Protein AF-0000000067996185 (afdb_homodimer)

Solvent-accessible surface area (backbone atoms only — not comparable to full-atom values): 59953 Å² total; per-residue (Å²): 121,75,63,58,58,51,47,51,53,22,50,48,31,41,49,50,44,52,46,52,51,47,51,45,51,48,52,43,55,56,36,38,77,74,72,38,64,97,58,60,41,64,19,47,69,33,58,14,10,26,36,36,33,28,35,61,53,73,50,69,86,60,74,62,74,76,47,67,65,57,51,52,51,39,38,54,33,48,44,50,51,42,48,71,69,64,46,68,80,57,44,59,45,76,40,93,77,58,30,39,36,40,37,34,64,47,80,76,49,72,65,57,50,48,60,66,37,45,24,48,36,32,37,30,24,24,20,50,42,69,46,67,13,63,47,52,51,80,90,69,46,75,52,82,88,70,42,54,68,53,89,52,80,57,85,54,45,54,36,69,35,61,41,35,52,68,57,48,52,50,48,36,59,42,55,10,72,51,38,85,75,55,82,48,74,78,72,60,60,84,37,59,42,69,37,26,22,69,83,22,65,30,24,34,35,29,24,23,60,74,40,54,33,77,40,39,61,39,38,40,58,46,68,33,51,40,101,84,65,44,70,69,78,34,25,14,29,38,38,33,41,33,74,70,44,14,54,51,42,26,52,50,28,45,52,18,33,54,45,25,73,75,38,74,81,45,50,43,16,18,50,28,37,25,48,62,53,22,31,69,38,60,52,68,46,85,58,66,46,73,81,24,63,53,68,51,66,55,98,37,48,66,68,54,21,44,51,50,14,51,40,42,36,60,40,38,37,93,52,38,38,41,81,33,27,40,34,36,32,31,40,65,52,9,45,52,48,50,53,34,45,51,49,26,39,50,51,34,51,49,51,52,44,51,50,31,34,74,71,31,34,54,51,22,52,55,50,49,52,48,52,51,50,36,48,49,50,47,50,44,51,48,27,41,38,17,71,74,69,65,40,51,50,31,61,40,18,51,49,21,51,39,47,39,52,24,58,49,48,32,54,48,46,51,37,49,50,37,24,50,50,34,26,35,73,34,42,53,51,58,58,10,49,56,56,20,44,68,55,31,50,56,43,46,51,54,37,48,49,40,39,37,47,28,19,54,34,39,35,72,38,39,65,72,58,52,20,41,19,18,49,35,40,32,50,44,49,53,36,39,54,51,38,44,66,24,39,52,51,22,49,49,56,52,46,30,68,33,68,59,42,46,69,22,32,88,61,35,58,60,20,36,76,83,58,66,28,63,73,63,82,54,82,86,86,54,69,74,62,84,70,80,54,82,80,78,62,50,74,64,53,52,49,50,47,49,48,52,46,49,57,55,51,64,70,68,56,75,74,73,74,83,76,73,88,78,88,92,84,91,87,87,89,79,84,88,76,83,82,134,122,72,64,58,58,50,48,50,54,24,51,48,30,40,48,48,45,53,45,53,52,47,52,45,50,47,52,44,55,58,36,38,78,73,72,39,63,99,58,60,42,63,19,48,69,32,57,14,10,24,38,36,34,29,34,60,52,73,51,70,85,61,74,62,75,76,47,68,63,58,50,52,49,40,42,54,38,49,44,52,51,42,48,71,70,64,47,69,82,58,45,60,44,75,42,94,77,58,30,39,35,38,37,35,64,47,83,74,49,73,66,58,49,46,60,66,37,46,25,50,37,33,36,30,24,26,20,50,41,69,47,67,13,64,46,51,50,79,89,70,46,75,52,82,90,69,43,55,69,52,86,53,80,59,83,56,44,54,34,69,35,60,40,35,52,68,57,48,52,50,49,37,59,41,54,11,72,52,38,86,74,55,82,47,76,81,70,60,58,85,37,58,44,69,38,26,21,70,84,21,64,30,26,33,35,28,25,22,59,76,40,54,34,76,41,39,61,39,36,40,57,46,67,33,51,40,99,85,65,42,70,69,80,33,26,13,29,36,38,34,41,31,74,71,44,16,54,51,43,26,53,50,29,46,51,19,32,53,45,25,72,76,36,73,81,44,51,42,15,17,48,28,38,25,48,64,55,22,30,69,40,61,51,68,49,85,58,67,45,74,81,23,64,54,67,49,66,54,98,37,48,66,67,52,21,46,52,51,13,50,40,40,36,61,41,37,36,93,53,39,39,41,81,33,28,40,35,36,33,32,42,65,52,9,46,52,49,50,52,35,44,51,49,26,38,50,50,35,50,50,52,52,43,52,50,31,34,73,73,30,33,54,50,22,50,54,50,49,52,49,51,52,51,35,48,50,51,46,50,44,50,49,28,44,38,17,71,74,69,64,40,50,50,31,62,40,19,53,50,21,52,40,48,38,53,22,58,50,49,32,56,48,46,49,39,48,51,36,25,50,51,34,26,36,75,35,43,53,51,57,58,10,49,57,56,19,43,67,55,31,50,55,44,47,52,54,39,49,49,40,40,37,48,28,20,53,35,39,36,71,38,39,64,71,58,52,21,40,19,18,48,33,41,32,50,43,49,53,38,40,54,51,38,45,67,24,39,52,51,23,50,50,57,51,45,30,66,34,67,59,44,46,68,22,32,88,62,36,58,61,19,37,75,84,57,66,26,62,73,67,81,55,82,87,87,54,69,77,62,86,70,78,53,82,81,79,60,49,74,63,52,50,45,48,48,46,48,51,44,48,56,52,49,63,66,64,60,69,74,74,74,85,77,85,79,84,79,90,90,84,99,82,96,95,90,83,78,92,81,139

Sequence (1160 aa):
MAQPARAAKARGALASMVLVLLVLAGGIFGTTFSGGTWLPKLALDLSGGTQLILAPQVNDAEGGAISTEQLDQAVEIIRQRVDGSGVAEAEVTTQSGQNVVVSVPGTLSAETRNLIQTSAQMNFRAVITADAPQAVTDDAAAAEEDLPQPTAEPTNGSDQNWLTPELWRQYEALDCTNPANVDTSSQNPDQAIVACATDGTEKFVLGPIEINGTDIDTASYSQAASSTGMPTGQWGVNIVFNQAATETFKDVTTRLNQIRGTNPSDPRARFAIMLDGQVLSSPVTQAVITNGQPQITGNFTEEQASNLAEQLKYGALPISFTIQSEQQISATLGADQLKMGLIAGLIGLLLVFIYSLFQYRLVGLVNIISILVAGLLSYGIIVLLGHLMNYRLSLAGVAGLIVSIGLMADSFIVYFERIRDEIRAGRTIPAAIDHGWLRAKRTILASKAVNLLAAVVLYFASVGNVRGFAFTLGLTAISDLIITFLFIHPLMVLLGQKPYFYNGGRFSGMDPVSLGATPLYRGAGRVRKPEDTETGLSLAERKRRERLASESQQNEGTTTPPTASAAVGSAHAQEANHGEMAQPARAAKARGALASMVLVLLVLAGGIFGTTFSGGTWLPKLALDLSGGTQLILAPQVNDAEGGAISTEQLDQAVEIIRQRVDGSGVAEAEVTTQSGQNVVVSVPGTLSAETRNLIQTSAQMNFRAVITADAPQAVTDDAAAAEEDLPQPTAEPTNGSDQNWLTPELWRQYEALDCTNPANVDTSSQNPDQAIVACATDGTEKFVLGPIEINGTDIDTASYSQAASSTGMPTGQWGVNIVFNQAATETFKDVTTRLNQIRGTNPSDPRARFAIMLDGQVLSSPVTQAVITNGQPQITGNFTEEQASNLAEQLKYGALPISFTIQSEQQISATLGADQLKMGLIAGLIGLLLVFIYSLFQYRLVGLVNIISILVAGLLSYGIIVLLGHLMNYRLSLAGVAGLIVSIGLMADSFIVYFERIRDEIRAGRTIPAAIDHGWLRAKRTILASKAVNLLAAVVLYFASVGNVRGFAFTLGLTAISDLIITFLFIHPLMVLLGQKPYFYNGGRFSGMDPVSLGATPLYRGAGRVRKPEDTETGLSLAERKRRERLASESQQNEGTTTPPTASAAVGSAHAQEANHGE

Foldseek 3Di:
DVLVVLLVVLVVLQVVLVVLLVVLVVLQVVLVVVVADLAFFADCLQQFWKKFKWFFDPLVVVVDDCDLVLVVLLQQLLVLLCVVVVQPPWDWDDWLSGIIMITTHDDDDPLNVCLSQFLQWKFKWFFQDKDFQAAADPVRDDDPVRADAQPDDADDFNGNSLRDSVQVNVQNGGHLCPQVPDDQSDDDQQHWHWAAAPVSGMITITGHTQDTLQQWQAKDKDFDAPPVRHRPVFIKMKTAGHPVVLVSQLVQLVVLCVVCVVPVPRSRQWMFMDTSRHTHDTDGRDDRRNRRIDIGTDRDDPVRNHSSRSSSGSTRRPTRIDGPDMDGHGNVSSNVLVVVLVVLLVVLLVVQLVVLCVQQNPLSVLLSVLLVSLLSSLSSVSSSCCSVVVDHQYSLLSVLSSVLSVVLSVLVVLLVVQLLVLLQQADFNLVSLVVSCVVSLVVLVVVLVVQLVVLVVQLSVDDDSSNSSSVNNNSSSVSSNSSSVSPSSSVSSNVCPDPCVRCQHPRRSNRSVVSNRDHQDPDDPDGDDPPVPPPPPDPVVVVVVVVVVVVVVVVVPDPDDPDDPDDDDDDDDDDDDDDD/DVLVVLLVVLVVLQVVLVVLLVVLVVLQVVLVVVVADLAFFADCLQQFWKKFKWFFDPLVVVVDDPDLVLVVLLQQLLVLLCVVVVQPPWDWDDWLSGIIMITTHDDDDPLNVCLSQFLQWKFKWFFQDKDFQAAADPVRQDDPVRADAQPDDDDDFNGNSLRDSVQSNVQNGGHLCPQVPDDQSDDDQQHWHWAAAPVSGMITITGHTQDTLQQWQAKDKDFDADPVRHRPVFIKMKTAGHPVVLVSQLVQLVVLCVVCVVPVVRSSQWMFMDTSRHTHDTDGRPDRRNRRIDIGTDRDDPVRNHSSRSSSGSTRRPTRIDGPDMDGHGNVSSNVLVVVLVVLLVVLLVVQLVVLCVQQNPLSVLLSVLLVSLLSSLSSVSSSCCSVVVDHQYSLLSVLSSVLSVVLSVLVVLLVVQLLVLLQQADFNLVSLVVSCVVSVVVLVVVLVVQLVVLVVQLSVDDDSSNSSSVNNNSSSVSSNSSSVSPSSSVSSNVCPDPCVRCQHPRRSNRSVVSNRDHQDPPDPDGPDPPVDPPPPDPVVVVVVVCVVVVVVVVVPPPDDPDDPDDDDDDDDDDDDDDD

Structure (mmCIF, N/CA/C/O backbone):
data_AF-0000000067996185-model_v1
#
loop_
_entity.id
_entity.type
_entity.pdbx_description
1 polymer 'Protein translocase subunit SecD'
#
loop_
_atom_site.group_PDB
_atom_site.id
_atom_site.type_symbol
_atom_site.label_atom_id
_atom_site.label_alt_id
_atom_site.label_comp_id
_atom_site.label_asym_id
_atom_site.label_entity_id
_atom_site.label_seq_id
_atom_site.pdbx_PDB_ins_code
_atom_site.Cartn_x
_atom_site.Cartn_y
_atom_site.Cartn_z
_atom_site.occupancy
_atom_site.B_iso_or_equiv
_atom_site.auth_seq_id
_atom_site.auth_comp_id
_atom_site.auth_asym_id
_atom_site.auth_atom_id
_atom_site.pdbx_PDB_model_num
ATOM 1 N N . MET A 1 1 ? 19 -54.812 -3.662 1 36.72 1 MET A N 1
ATOM 2 C CA . MET A 1 1 ? 20.141 -54.125 -3.068 1 36.72 1 MET A CA 1
ATOM 3 C C . MET A 1 1 ? 20.078 -52.625 -3.334 1 36.72 1 MET A C 1
ATOM 5 O O . MET A 1 1 ? 20.859 -51.875 -2.766 1 36.72 1 MET A O 1
ATOM 9 N N . ALA A 1 2 ? 19.516 -52.312 -4.535 1 53.19 2 ALA A N 1
ATOM 10 C CA . ALA A 1 2 ? 19.438 -50.969 -5.09 1 53.19 2 ALA A CA 1
ATOM 11 C C . ALA A 1 2 ? 18.469 -50.094 -4.289 1 53.19 2 ALA A C 1
ATOM 13 O O . ALA A 1 2 ? 18.625 -48.875 -4.215 1 53.19 2 ALA A O 1
ATOM 14 N N . GLN A 1 3 ? 17.625 -50.781 -3.465 1 62.69 3 GLN A N 1
ATOM 15 C CA . GLN A 1 3 ? 16.547 -50.156 -2.705 1 62.69 3 GLN A CA 1
ATOM 16 C C . GLN A 1 3 ? 17.109 -49.469 -1.455 1 62.69 3 GLN A C 1
ATOM 18 O O . GLN A 1 3 ? 16.703 -48.344 -1.126 1 62.69 3 GLN A O 1
ATOM 23 N N . PRO A 1 4 ? 18.156 -50.156 -0.879 1 64.31 4 PRO A N 1
ATOM 24 C CA . PRO A 1 4 ? 18.609 -49.531 0.366 1 64.31 4 PRO A CA 1
ATOM 25 C C . PRO A 1 4 ? 19.406 -48.25 0.129 1 64.31 4 PRO A C 1
ATOM 27 O O . PRO A 1 4 ? 19.344 -47.312 0.952 1 64.31 4 PRO A O 1
ATOM 30 N N . ALA A 1 5 ? 20.125 -48.188 -0.915 1 71.94 5 ALA A N 1
ATOM 31 C CA . ALA A 1 5 ? 20.922 -47 -1.199 1 71.94 5 ALA A CA 1
ATOM 32 C C . ALA A 1 5 ? 20.016 -45.781 -1.45 1 71.94 5 ALA A C 1
ATOM 34 O O . ALA A 1 5 ? 20.344 -44.656 -1.051 1 71.94 5 ALA A O 1
ATOM 35 N N . ARG A 1 6 ? 18.938 -46.031 -1.968 1 80.75 6 ARG A N 1
ATOM 36 C CA . ARG A 1 6 ? 18 -44.938 -2.238 1 80.75 6 ARG A CA 1
ATOM 37 C C . ARG A 1 6 ? 17.375 -44.406 -0.945 1 80.75 6 ARG A C 1
ATOM 39 O O . ARG A 1 6 ? 17.203 -43.219 -0.781 1 80.75 6 ARG A O 1
ATOM 46 N N . ALA A 1 7 ? 17.109 -45.281 -0.108 1 84.81 7 ALA A N 1
ATOM 47 C CA . ALA A 1 7 ? 16.531 -44.875 1.179 1 84.81 7 ALA A CA 1
ATOM 48 C C . ALA A 1 7 ? 17.547 -44.094 2.002 1 84.81 7 ALA A C 1
ATOM 50 O O . ALA A 1 7 ? 17.172 -43.125 2.707 1 84.81 7 ALA A O 1
ATOM 51 N N . ALA A 1 8 ? 18.75 -44.469 1.818 1 85.19 8 ALA A N 1
ATOM 52 C CA . ALA A 1 8 ? 19.797 -43.781 2.551 1 85.19 8 ALA A CA 1
ATOM 53 C C . ALA A 1 8 ? 19.969 -42.344 2.025 1 85.19 8 ALA A C 1
ATOM 55 O O . ALA A 1 8 ? 20.188 -41.406 2.803 1 85.19 8 ALA A O 1
ATOM 56 N N . LYS A 1 9 ? 19.969 -42.125 0.735 1 87 9 LYS A N 1
ATOM 57 C CA . LYS A 1 9 ? 20.062 -40.812 0.146 1 87 9 LYS A CA 1
ATOM 58 C C . LYS A 1 9 ? 18.859 -39.938 0.533 1 87 9 LYS A C 1
ATOM 60 O O . LYS A 1 9 ? 19.016 -38.75 0.764 1 87 9 LYS A O 1
ATOM 65 N N . ALA A 1 10 ? 17.688 -40.562 0.567 1 90.19 10 ALA A N 1
ATOM 66 C CA . ALA A 1 10 ? 16.484 -39.844 0.968 1 90.19 10 ALA A CA 1
ATOM 67 C C . ALA A 1 10 ? 16.562 -39.438 2.432 1 90.19 10 ALA A C 1
ATOM 69 O O . ALA A 1 10 ? 16.156 -38.312 2.779 1 90.19 10 ALA A O 1
ATOM 70 N N . ARG A 1 11 ? 17.094 -40.312 3.283 1 89.62 11 ARG A N 1
ATOM 71 C CA . ARG A 1 11 ? 17.266 -39.969 4.695 1 89.62 11 ARG A CA 1
ATOM 72 C C . ARG A 1 11 ? 18.297 -38.875 4.875 1 89.62 11 ARG A C 1
ATOM 74 O O . ARG A 1 11 ? 18.156 -38.031 5.758 1 89.62 11 ARG A O 1
ATOM 81 N N . GLY A 1 12 ? 19.312 -38.938 4.027 1 89.88 12 GLY A N 1
ATOM 82 C CA . GLY A 1 12 ? 20.312 -37.875 4.059 1 89.88 12 GLY A CA 1
ATOM 83 C C . GLY A 1 12 ? 19.75 -36.531 3.678 1 89.88 12 GLY A C 1
ATOM 84 O O . GLY A 1 12 ? 20.094 -35.531 4.281 1 89.88 12 GLY A O 1
ATOM 85 N N . ALA A 1 13 ? 18.891 -36.5 2.609 1 91 13 ALA A N 1
ATOM 86 C CA . ALA A 1 13 ? 18.25 -35.281 2.186 1 91 13 ALA A CA 1
ATOM 87 C C . ALA A 1 13 ? 17.344 -34.719 3.281 1 91 13 ALA A C 1
ATOM 89 O O . ALA A 1 13 ? 17.312 -33.5 3.521 1 91 13 ALA A O 1
ATOM 90 N N . LEU A 1 14 ? 16.578 -35.562 3.943 1 92 14 LEU A N 1
ATOM 91 C CA . LEU A 1 14 ? 15.703 -35.125 5.027 1 92 14 LEU A CA 1
ATOM 92 C C . LEU A 1 14 ? 16.516 -34.625 6.211 1 92 14 LEU A C 1
ATOM 94 O O . LEU A 1 14 ? 16.109 -33.656 6.871 1 92 14 LEU A O 1
ATOM 98 N N . ALA A 1 15 ? 17.656 -35.312 6.41 1 91.56 15 ALA A N 1
ATOM 99 C CA . ALA A 1 15 ? 18.547 -34.844 7.465 1 91.56 15 ALA A CA 1
ATOM 100 C C . ALA A 1 15 ? 19.109 -33.469 7.129 1 91.56 15 ALA A C 1
ATOM 102 O O . ALA A 1 15 ? 19.297 -32.625 8.016 1 91.56 15 ALA A O 1
ATOM 103 N N . SER A 1 16 ? 19.453 -33.312 5.828 1 91.94 16 SER A N 1
ATOM 104 C CA . SER A 1 16 ? 19.922 -32 5.406 1 91.94 16 SER A CA 1
ATOM 105 C C . SER A 1 16 ? 18.859 -30.922 5.613 1 91.94 16 SER A C 1
ATOM 107 O O . SER A 1 16 ? 19.172 -29.781 5.957 1 91.94 16 SER A O 1
ATOM 109 N N . MET A 1 17 ? 17.578 -31.25 5.312 1 91.56 17 MET A N 1
ATOM 110 C CA . MET A 1 17 ? 16.484 -30.312 5.539 1 91.56 17 MET A CA 1
ATOM 111 C C . MET A 1 17 ? 16.375 -29.938 7.016 1 91.56 17 MET A C 1
ATOM 113 O O . MET A 1 17 ? 16.203 -28.766 7.355 1 91.56 17 MET A O 1
ATOM 117 N N . VAL A 1 18 ? 16.469 -30.938 7.902 1 91.19 18 VAL A N 1
ATOM 118 C CA . VAL A 1 18 ? 16.422 -30.703 9.344 1 91.19 18 VAL A CA 1
ATOM 119 C C . VAL A 1 18 ? 17.609 -29.859 9.766 1 91.19 18 VAL A C 1
ATOM 121 O O . VAL A 1 18 ? 17.484 -28.969 10.625 1 91.19 18 VAL A O 1
ATOM 124 N N . LEU A 1 19 ? 18.781 -30.125 9.086 1 90.25 19 LEU A N 1
ATOM 125 C CA . LEU A 1 19 ? 19.969 -29.328 9.383 1 90.25 19 LEU A CA 1
ATOM 126 C C . LEU A 1 19 ? 19.766 -27.875 8.977 1 90.25 19 LEU A C 1
ATOM 128 O O . LEU A 1 19 ? 20.172 -26.953 9.703 1 90.25 19 LEU A O 1
ATOM 132 N N . VAL A 1 20 ? 19.156 -27.656 7.762 1 91.19 20 VAL A N 1
ATOM 133 C CA . VAL A 1 20 ? 18.891 -26.297 7.301 1 91.19 20 VAL A CA 1
ATOM 134 C C . VAL A 1 20 ? 17.969 -25.594 8.289 1 91.19 20 VAL A C 1
ATOM 136 O O . VAL A 1 20 ? 18.188 -24.422 8.625 1 91.19 20 VAL A O 1
ATOM 139 N N . LEU A 1 21 ? 16.953 -26.281 8.82 1 91.44 21 LEU A N 1
ATOM 140 C CA . LEU A 1 21 ? 16.031 -25.688 9.781 1 91.44 21 LEU A CA 1
ATOM 141 C C . LEU A 1 21 ? 16.719 -25.406 11.109 1 91.44 21 LEU A C 1
ATOM 143 O O . LEU A 1 21 ? 16.438 -24.406 11.758 1 91.44 21 LEU A O 1
ATOM 147 N N . LEU A 1 22 ? 17.656 -26.328 11.484 1 89.19 22 LEU A N 1
ATOM 148 C CA . LEU A 1 22 ? 18.375 -26.141 12.734 1 89.19 22 LEU A CA 1
ATOM 149 C C . LEU A 1 22 ? 19.344 -24.969 12.625 1 89.19 22 LEU A C 1
ATOM 151 O O . LEU A 1 22 ? 19.531 -24.219 13.586 1 89.19 22 LEU A O 1
ATOM 155 N N . VAL A 1 23 ? 19.984 -24.859 11.461 1 89.56 23 VAL A N 1
ATOM 156 C CA . VAL A 1 23 ? 20.891 -23.734 11.242 1 89.56 23 VAL A CA 1
ATOM 157 C C . VAL A 1 23 ? 20.094 -22.422 11.305 1 89.56 23 VAL A C 1
ATOM 159 O O . VAL A 1 23 ? 20.578 -21.422 11.859 1 89.56 23 VAL A O 1
ATOM 162 N N . LEU A 1 24 ? 18.938 -22.469 10.711 1 89.81 24 LEU A N 1
ATOM 163 C CA . LEU A 1 24 ? 18.109 -21.281 10.758 1 89.81 24 LEU A CA 1
ATOM 164 C C . LEU A 1 24 ? 17.656 -20.969 12.18 1 89.81 24 LEU A C 1
ATOM 166 O O . LEU A 1 24 ? 17.688 -19.812 12.617 1 89.81 24 LEU A O 1
ATOM 170 N N . ALA A 1 25 ? 17.234 -22 12.93 1 88.5 25 ALA A N 1
ATOM 171 C CA . ALA A 1 25 ? 16.828 -21.828 14.32 1 88.5 25 ALA A CA 1
ATOM 172 C C . ALA A 1 25 ? 18 -21.359 15.18 1 88.5 25 ALA A C 1
ATOM 174 O O . ALA A 1 25 ? 17.828 -20.531 16.062 1 88.5 25 ALA A O 1
ATOM 175 N N . GLY A 1 26 ? 19.125 -21.938 14.914 1 87.88 26 GLY A N 1
ATOM 176 C CA . GLY A 1 26 ? 20.328 -21.5 15.602 1 87.88 26 GLY A CA 1
ATOM 177 C C . GLY A 1 26 ? 20.688 -20.062 15.297 1 87.88 26 GLY A C 1
ATOM 178 O O . GLY A 1 26 ? 21.141 -19.328 16.188 1 87.88 26 GLY A O 1
ATOM 179 N N . GLY A 1 27 ? 20.578 -19.719 14.031 1 86.81 27 GLY A N 1
ATOM 180 C CA . GLY A 1 27 ? 20.828 -18.344 13.656 1 86.81 27 GLY A CA 1
ATOM 181 C C . GLY A 1 27 ? 19.906 -17.359 14.375 1 86.81 27 GLY A C 1
ATOM 182 O O . GLY A 1 27 ? 20.375 -16.312 14.844 1 86.81 27 GLY A O 1
ATOM 183 N N . ILE A 1 28 ? 18.672 -17.672 14.5 1 85.12 28 ILE A N 1
ATOM 184 C CA . ILE A 1 28 ? 17.703 -16.828 15.195 1 85.12 28 ILE A CA 1
ATOM 185 C C . ILE A 1 28 ? 18.047 -16.766 16.688 1 85.12 28 ILE A C 1
ATOM 187 O O . ILE A 1 28 ? 18.016 -15.695 17.281 1 85.12 28 ILE A O 1
ATOM 191 N N . PHE A 1 29 ? 18.297 -18 17.219 1 84.06 29 PHE A N 1
ATOM 192 C CA . PHE A 1 29 ? 18.672 -18.078 18.625 1 84.06 29 PHE A CA 1
ATOM 193 C C . PHE A 1 29 ? 19.906 -17.234 18.906 1 84.06 29 PHE A C 1
ATOM 195 O O . PHE A 1 29 ? 20 -16.594 19.953 1 84.06 29 PHE A O 1
ATOM 202 N N . GLY A 1 30 ? 20.781 -17.281 18.062 1 83.56 30 GLY A N 1
ATOM 203 C CA . GLY A 1 30 ? 21.984 -16.469 18.219 1 83.56 30 GLY A CA 1
ATOM 204 C C . GLY A 1 30 ? 21.688 -14.977 18.25 1 83.56 30 GLY A C 1
ATOM 205 O O . GLY A 1 30 ? 22.359 -14.227 18.953 1 83.56 30 GLY A O 1
ATOM 206 N N . THR A 1 31 ? 20.75 -14.547 17.469 1 80.31 31 THR A N 1
ATOM 207 C CA . THR A 1 31 ? 20.422 -13.125 17.422 1 80.31 31 THR A CA 1
ATOM 208 C C . THR A 1 31 ? 19.703 -12.695 18.688 1 80.31 31 THR A C 1
ATOM 210 O O . THR A 1 31 ? 19.656 -11.508 19.016 1 80.31 31 THR A O 1
ATOM 213 N N . THR A 1 32 ? 19.062 -13.641 19.406 1 77.75 32 THR A N 1
ATOM 214 C CA . THR A 1 32 ? 18.359 -13.305 20.641 1 77.75 32 THR A CA 1
ATOM 215 C C . THR A 1 32 ? 19.328 -12.781 21.703 1 77.75 32 THR A C 1
ATOM 217 O O . THR A 1 32 ? 18.953 -12.031 22.594 1 77.75 32 THR A O 1
ATOM 220 N N . PHE A 1 33 ? 20.484 -13.203 21.578 1 71.88 33 PHE A N 1
ATOM 221 C CA . PHE A 1 33 ? 21.516 -12.711 22.5 1 71.88 33 PHE A CA 1
ATOM 222 C C . PHE A 1 33 ? 21.859 -11.258 22.188 1 71.88 33 PHE A C 1
ATOM 224 O O . PHE A 1 33 ? 22.391 -10.555 23.047 1 71.88 33 PHE A O 1
ATOM 231 N N . SER A 1 34 ? 21.562 -10.875 21.062 1 71.88 34 SER A N 1
ATOM 232 C CA . SER A 1 34 ? 21.812 -9.484 20.703 1 71.88 34 SER A CA 1
ATOM 233 C C . SER A 1 34 ? 20.516 -8.688 20.641 1 71.88 34 SER A C 1
ATOM 235 O O . SER A 1 34 ? 20.438 -7.66 19.953 1 71.88 34 SER A O 1
ATOM 237 N N . GLY A 1 35 ? 19.5 -9.195 21.297 1 70.88 35 GLY A N 1
ATOM 238 C CA . GLY A 1 35 ? 18.25 -8.453 21.422 1 70.88 35 GLY A CA 1
ATOM 239 C C . GLY A 1 35 ? 17.234 -8.836 20.359 1 70.88 35 GLY A C 1
ATOM 240 O O . GLY A 1 35 ? 16.203 -8.172 20.219 1 70.88 35 GLY A O 1
ATOM 241 N N . GLY A 1 36 ? 17.594 -9.82 19.672 1 70.25 36 GLY A N 1
ATOM 242 C CA . GLY A 1 36 ? 16.656 -10.25 18.641 1 70.25 36 GLY A CA 1
ATOM 243 C C . GLY A 1 36 ? 15.5 -11.055 19.188 1 70.25 36 GLY A C 1
ATOM 244 O O . GLY A 1 36 ? 15.57 -11.586 20.281 1 70.25 36 GLY A O 1
ATOM 245 N N . THR A 1 37 ? 14.289 -10.938 18.578 1 76.12 37 THR A N 1
ATOM 246 C CA . THR A 1 37 ? 13.094 -11.672 18.969 1 76.12 37 THR A CA 1
ATOM 247 C C . THR A 1 37 ? 12.742 -12.727 17.938 1 76.12 37 THR A C 1
ATOM 249 O O . THR A 1 37 ? 13.305 -12.742 16.844 1 76.12 37 THR A O 1
ATOM 252 N N . TRP A 1 38 ? 11.961 -13.656 18.375 1 81.12 38 TRP A N 1
ATOM 253 C CA . TRP A 1 38 ? 11.5 -14.711 17.469 1 81.12 38 TRP A CA 1
ATOM 254 C C . TRP A 1 38 ? 10.367 -14.211 16.578 1 81.12 38 TRP A C 1
ATOM 256 O O . TRP A 1 38 ? 9.812 -14.969 15.789 1 81.12 38 TRP A O 1
ATOM 266 N N . LEU A 1 39 ? 10.055 -12.891 16.688 1 82.75 39 LEU A N 1
ATOM 267 C CA . LEU A 1 39 ? 8.984 -12.289 15.898 1 82.75 39 LEU A CA 1
ATOM 268 C C . LEU A 1 39 ? 9.562 -11.406 14.797 1 82.75 39 LEU A C 1
ATOM 270 O O . LEU A 1 39 ? 10.562 -10.719 15.008 1 82.75 39 LEU A O 1
ATOM 274 N N . PRO A 1 40 ? 9.031 -11.523 13.68 1 82.69 40 PRO A N 1
ATOM 275 C CA . PRO A 1 40 ? 9.508 -10.648 12.609 1 82.69 40 PRO A CA 1
ATOM 276 C C . PRO A 1 40 ? 9.234 -9.172 12.883 1 82.69 40 PRO A C 1
ATOM 278 O O . PRO A 1 40 ? 8.273 -8.844 13.578 1 82.69 40 PRO A O 1
ATOM 281 N N . LYS A 1 41 ? 10.109 -8.344 12.422 1 81 41 LYS A N 1
ATOM 282 C CA . LYS A 1 41 ? 9.844 -6.906 12.484 1 81 41 LYS A CA 1
ATOM 283 C C . LYS A 1 41 ? 8.742 -6.508 11.5 1 81 41 LYS A C 1
ATOM 285 O O . LYS A 1 41 ? 8.727 -6.973 10.359 1 81 41 LYS A O 1
ATOM 290 N N . LEU A 1 42 ? 7.801 -5.832 12.062 1 80.44 42 LEU A N 1
ATOM 291 C CA . LEU A 1 42 ? 6.648 -5.457 11.25 1 80.44 42 LEU A CA 1
ATOM 292 C C . LEU A 1 42 ? 6.848 -4.078 10.625 1 80.44 42 LEU A C 1
ATOM 294 O O . LEU A 1 42 ? 7.434 -3.189 11.242 1 80.44 42 LEU A O 1
ATOM 298 N N . ALA A 1 43 ? 6.402 -3.996 9.422 1 75.5 43 ALA A N 1
ATOM 299 C CA . ALA A 1 43 ? 6.434 -2.711 8.727 1 75.5 43 ALA A CA 1
ATOM 300 C C . ALA A 1 43 ? 5.375 -1.764 9.273 1 75.5 43 ALA A C 1
ATOM 302 O O . ALA A 1 43 ? 4.496 -2.18 10.039 1 75.5 43 ALA A O 1
ATOM 303 N N . LEU A 1 44 ? 5.355 -0.59 8.914 1 68.62 44 LEU A N 1
ATOM 304 C CA . LEU A 1 44 ? 4.516 0.477 9.453 1 68.62 44 LEU A CA 1
ATOM 305 C C . LEU A 1 44 ? 3.047 0.226 9.133 1 68.62 44 LEU A C 1
ATOM 307 O O . LEU A 1 44 ? 2.162 0.638 9.883 1 68.62 44 LEU A O 1
ATOM 311 N N . ASP A 1 45 ? 2.844 -0.367 8.016 1 73.88 45 ASP A N 1
ATOM 312 C CA . ASP A 1 45 ? 1.461 -0.65 7.645 1 73.88 45 ASP A CA 1
ATOM 313 C C . ASP A 1 45 ? 0.815 -1.624 8.625 1 73.88 45 ASP A C 1
ATOM 315 O O . ASP A 1 45 ? -0.412 -1.713 8.703 1 73.88 45 ASP A O 1
ATOM 319 N N . LEU A 1 46 ? 1.675 -2.264 9.398 1 76.06 46 LEU A N 1
ATOM 320 C CA . LEU A 1 46 ? 1.16 -3.219 10.375 1 76.06 46 LEU A CA 1
ATOM 321 C C . LEU A 1 46 ? 1.293 -2.674 11.797 1 76.06 46 LEU A C 1
ATOM 323 O O . LEU A 1 46 ? 0.45 -2.951 12.648 1 76.06 46 LEU A O 1
ATOM 327 N N . SER A 1 47 ? 2.309 -1.971 12.039 1 76.19 47 SER A N 1
ATOM 328 C CA . SER A 1 47 ? 2.541 -1.451 13.383 1 76.19 47 SER A CA 1
ATOM 329 C C . SER A 1 47 ? 1.892 -0.083 13.562 1 76.19 47 SER A C 1
ATOM 331 O O . SER A 1 47 ? 1.68 0.363 14.695 1 76.19 47 SER A O 1
ATOM 333 N N . GLY A 1 48 ? 1.53 0.471 12.461 1 75.38 48 GLY A N 1
ATOM 334 C CA . GLY A 1 48 ? 0.971 1.812 12.531 1 75.38 48 GLY A CA 1
ATOM 335 C C . GLY A 1 48 ? 2.027 2.9 12.492 1 75.38 48 GLY A C 1
ATOM 336 O O . GLY A 1 48 ? 3.139 2.715 12.992 1 75.38 48 GLY A O 1
ATOM 337 N N . GLY A 1 49 ? 1.729 3.967 11.805 1 78.38 49 GLY A N 1
ATOM 338 C CA . GLY A 1 49 ? 2.643 5.094 11.719 1 78.38 49 GLY A CA 1
ATOM 339 C C . GLY A 1 49 ? 2.457 5.922 10.461 1 78.38 49 GLY A C 1
ATOM 340 O O . GLY A 1 49 ? 1.394 5.887 9.844 1 78.38 49 GLY A O 1
ATOM 341 N N . THR A 1 50 ? 3.344 6.832 10.305 1 81.06 50 THR A N 1
ATOM 342 C CA . THR A 1 50 ? 3.289 7.707 9.141 1 81.06 50 THR A CA 1
ATOM 343 C C . THR A 1 50 ? 4.461 7.43 8.203 1 81.06 50 THR A C 1
ATOM 345 O O . THR A 1 50 ? 5.59 7.227 8.656 1 81.06 50 THR A O 1
ATOM 348 N N . GLN A 1 51 ? 4.07 7.172 7.004 1 81.5 51 GLN A N 1
ATOM 349 C CA . GLN A 1 51 ? 5.102 6.973 5.992 1 81.5 51 GLN A CA 1
ATOM 350 C C . GLN A 1 51 ? 5.07 8.086 4.945 1 81.5 51 GLN A C 1
ATOM 352 O O . GLN A 1 51 ? 4.012 8.406 4.41 1 81.5 51 GLN A O 1
ATOM 357 N N . LEU A 1 52 ? 6.273 8.68 4.77 1 81.94 52 LEU A N 1
ATOM 358 C CA . LEU A 1 52 ? 6.426 9.727 3.77 1 81.94 52 LEU A CA 1
ATOM 359 C C . LEU A 1 52 ? 7.375 9.289 2.66 1 81.94 52 LEU A C 1
ATOM 361 O O . LEU A 1 52 ? 8.398 8.656 2.928 1 81.94 52 LEU A O 1
ATOM 365 N N . ILE A 1 53 ? 6.926 9.43 1.501 1 79.38 53 ILE A N 1
ATOM 366 C CA . ILE A 1 53 ? 7.828 9.258 0.368 1 79.38 53 ILE A CA 1
ATOM 367 C C . ILE A 1 53 ? 8.219 10.625 -0.194 1 79.38 53 ILE A C 1
ATOM 369 O O . ILE A 1 53 ? 7.352 11.398 -0.624 1 79.38 53 ILE A O 1
ATOM 373 N N . LEU A 1 54 ? 9.477 10.891 -0.107 1 81.44 54 LEU A N 1
ATOM 374 C CA . LEU A 1 54 ? 10.008 12.172 -0.54 1 81.44 54 LEU A CA 1
ATOM 375 C C . LEU A 1 54 ? 10.719 12.047 -1.884 1 81.44 54 LEU A C 1
ATOM 377 O O . LEU A 1 54 ? 11.516 11.125 -2.084 1 81.44 54 LEU A O 1
ATOM 381 N N . ALA A 1 55 ? 10.289 12.852 -2.791 1 77.38 55 ALA A N 1
ATOM 382 C CA . ALA A 1 55 ? 10.977 12.922 -4.078 1 77.38 55 ALA A CA 1
ATOM 383 C C . ALA A 1 55 ? 11.867 14.156 -4.156 1 77.38 55 ALA A C 1
ATOM 385 O O . ALA A 1 55 ? 11.445 15.258 -3.793 1 77.38 55 ALA A O 1
ATOM 386 N N . PRO A 1 56 ? 13.078 13.891 -4.562 1 72.5 56 PRO A N 1
ATOM 387 C CA . PRO A 1 56 ? 13.984 15.031 -4.68 1 72.5 56 PRO A CA 1
ATOM 388 C C . PRO A 1 56 ? 13.586 15.992 -5.801 1 72.5 56 PRO A C 1
ATOM 390 O O . PRO A 1 56 ? 13.109 15.555 -6.852 1 72.5 56 PRO A O 1
ATOM 393 N N . GLN A 1 57 ? 13.469 17.203 -5.426 1 63 57 GLN A N 1
ATOM 394 C CA . GLN A 1 57 ? 13.211 18.203 -6.449 1 63 57 GLN A CA 1
ATOM 395 C C . GLN A 1 57 ? 14.492 18.578 -7.184 1 63 57 GLN A C 1
ATOM 397 O O . GLN A 1 57 ? 15.461 19.031 -6.566 1 63 57 GLN A O 1
ATOM 402 N N . VAL A 1 58 ? 14.734 17.766 -8.305 1 53.84 58 VAL A N 1
ATOM 403 C CA . VAL A 1 58 ? 15.938 18.078 -9.055 1 53.84 58 VAL A CA 1
ATOM 404 C C . VAL A 1 58 ? 15.789 19.438 -9.734 1 53.84 58 VAL A C 1
ATOM 406 O O . VAL A 1 58 ? 14.742 19.75 -10.297 1 53.84 58 VAL A O 1
ATOM 409 N N . ASN A 1 59 ? 16.391 20.422 -9.32 1 44.78 59 ASN A N 1
ATOM 410 C CA . ASN A 1 59 ? 16.516 21.641 -10.109 1 44.78 59 ASN A CA 1
ATOM 411 C C . ASN A 1 59 ? 16.969 21.344 -11.539 1 44.78 59 ASN A C 1
ATOM 413 O O . ASN A 1 59 ? 17.906 20.562 -11.742 1 44.78 59 ASN A O 1
ATOM 417 N N . ASP A 1 60 ? 16.047 21.406 -12.477 1 41.97 60 ASP A N 1
ATOM 418 C CA . ASP A 1 60 ? 16.359 21.281 -13.898 1 41.97 60 ASP A CA 1
ATOM 419 C C . ASP A 1 60 ? 17.781 21.75 -14.203 1 41.97 60 ASP A C 1
ATOM 421 O O . ASP A 1 60 ? 18.328 21.469 -15.266 1 41.97 60 ASP A O 1
ATOM 425 N N . ALA A 1 61 ? 18.125 22.938 -13.773 1 36.06 61 ALA A N 1
ATOM 426 C CA . ALA A 1 61 ? 19.344 23.5 -14.359 1 36.06 61 ALA A CA 1
ATOM 427 C C . ALA A 1 61 ? 20.484 22.484 -14.32 1 36.06 61 ALA A C 1
ATOM 429 O O . ALA A 1 61 ? 21.422 22.562 -15.117 1 36.06 61 ALA A O 1
ATOM 430 N N . GLU A 1 62 ? 20.75 21.875 -13.188 1 38.16 62 GLU A N 1
ATOM 431 C CA . GLU A 1 62 ? 21.859 20.938 -13.305 1 38.16 62 GLU A CA 1
ATOM 432 C C . GLU A 1 62 ? 21.359 19.547 -13.664 1 38.16 62 GLU A C 1
ATOM 434 O O . GLU A 1 62 ? 20.547 18.969 -12.938 1 38.16 62 GLU A O 1
ATOM 439 N N . GLY A 1 63 ? 20.688 19.281 -14.633 1 42.47 63 GLY A N 1
ATOM 440 C CA . GLY A 1 63 ? 20.438 18.047 -15.352 1 42.47 63 GLY A CA 1
ATOM 441 C C . GLY A 1 63 ? 20.906 16.812 -14.594 1 42.47 63 GLY A C 1
ATOM 442 O O . GLY A 1 63 ? 21.047 15.734 -15.18 1 42.47 63 GLY A O 1
ATOM 443 N N . GLY A 1 64 ? 21.719 17 -13.656 1 46.12 64 GLY A N 1
ATOM 444 C CA . GLY A 1 64 ? 22.484 15.867 -13.18 1 46.12 64 GLY A CA 1
ATOM 445 C C . GLY A 1 64 ? 21.688 14.914 -12.32 1 46.12 64 GLY A C 1
ATOM 446 O O . GLY A 1 64 ? 20.672 15.297 -11.727 1 46.12 64 GLY A O 1
ATOM 447 N N . ALA A 1 65 ? 21.688 13.734 -12.672 1 53.94 65 ALA A N 1
ATOM 448 C CA . ALA A 1 65 ? 21.234 12.555 -11.953 1 53.94 65 ALA A CA 1
ATOM 449 C C . ALA A 1 65 ? 21.562 12.656 -10.461 1 53.94 65 ALA A C 1
ATOM 451 O O . ALA A 1 65 ? 22.641 13.141 -10.086 1 53.94 65 ALA A O 1
ATOM 452 N N . ILE A 1 66 ? 20.516 12.797 -9.609 1 61.62 66 ILE A N 1
ATOM 453 C CA . ILE A 1 66 ? 20.719 12.75 -8.164 1 61.62 66 ILE A CA 1
ATOM 454 C C . ILE A 1 66 ? 21.703 11.633 -7.82 1 61.62 66 ILE A C 1
ATOM 456 O O . ILE A 1 66 ? 21.484 10.477 -8.203 1 61.62 66 ILE A O 1
ATOM 460 N N . SER A 1 67 ? 22.875 12.07 -7.383 1 65.62 67 SER A N 1
ATOM 461 C CA . SER A 1 67 ? 23.875 11.062 -7.02 1 65.62 67 SER A CA 1
ATOM 462 C C . SER A 1 67 ? 23.438 10.281 -5.785 1 65.62 67 SER A C 1
ATOM 464 O O . SER A 1 67 ? 22.672 10.781 -4.965 1 65.62 67 SER A O 1
ATOM 466 N N . THR A 1 68 ? 23.75 9.039 -5.785 1 73.44 68 THR A N 1
ATOM 467 C CA . THR A 1 68 ? 23.484 8.18 -4.637 1 73.44 68 THR A CA 1
ATOM 468 C C . THR A 1 68 ? 24.094 8.758 -3.367 1 73.44 68 THR A C 1
ATOM 470 O O . THR A 1 68 ? 23.547 8.594 -2.277 1 73.44 68 THR A O 1
ATOM 473 N N . GLU A 1 69 ? 25.141 9.523 -3.592 1 70.88 69 GLU A N 1
ATOM 474 C CA . GLU A 1 69 ? 25.812 10.125 -2.438 1 70.88 69 GLU A CA 1
ATOM 475 C C . GLU A 1 69 ? 24.953 11.234 -1.825 1 70.88 69 GLU A C 1
ATOM 477 O O . GLU A 1 69 ? 24.875 11.359 -0.601 1 70.88 69 GLU A O 1
ATOM 482 N N . GLN A 1 70 ? 24.375 11.938 -2.676 1 71.94 70 GLN A N 1
ATOM 483 C CA . GLN A 1 70 ? 23.5 13.016 -2.197 1 71.94 70 GLN A CA 1
ATOM 484 C C . GLN A 1 70 ? 22.297 12.453 -1.461 1 71.94 70 GLN A C 1
ATOM 486 O O . GLN A 1 70 ? 21.859 13.008 -0.445 1 71.94 70 GLN A O 1
ATOM 491 N N . LEU A 1 71 ? 21.859 11.383 -1.927 1 78.88 71 LEU A N 1
ATOM 492 C CA . LEU A 1 71 ? 20.688 10.773 -1.307 1 78.88 71 LEU A CA 1
ATOM 493 C C . LEU A 1 71 ? 21.047 10.172 0.049 1 78.88 71 LEU A C 1
ATOM 495 O O . LEU A 1 71 ? 20.266 10.273 1.001 1 78.88 71 LEU A O 1
ATOM 499 N N . ASP A 1 72 ? 22.219 9.625 0.1 1 78.38 72 ASP A N 1
ATOM 500 C CA . ASP A 1 72 ? 22.641 9.039 1.368 1 78.38 72 ASP A CA 1
ATOM 501 C C . ASP A 1 72 ? 22.844 10.117 2.432 1 78.38 72 ASP A C 1
ATOM 503 O O . ASP A 1 72 ? 22.516 9.906 3.604 1 78.38 72 ASP A O 1
ATOM 507 N N . GLN A 1 73 ? 23.344 11.141 1.987 1 73.31 73 GLN A N 1
ATOM 508 C CA . GLN A 1 73 ? 23.516 12.258 2.906 1 73.31 73 GLN A CA 1
ATOM 509 C C . GLN A 1 73 ? 22.172 12.812 3.375 1 73.31 73 GLN A C 1
ATOM 511 O O . GLN A 1 73 ? 22.016 13.164 4.547 1 73.31 73 GLN A O 1
ATOM 516 N N . ALA A 1 74 ? 21.344 12.914 2.451 1 78.75 74 ALA A N 1
ATOM 517 C CA . ALA A 1 74 ? 20 13.398 2.795 1 78.75 74 ALA A CA 1
ATOM 518 C C . ALA A 1 74 ? 19.328 12.477 3.805 1 78.75 74 ALA A C 1
ATOM 520 O O . ALA A 1 74 ? 18.672 12.938 4.738 1 78.75 74 ALA A O 1
ATOM 521 N N . VAL A 1 75 ? 19.516 11.227 3.572 1 82.19 75 VAL A N 1
ATOM 522 C CA . VAL A 1 75 ? 18.922 10.242 4.469 1 82.19 75 VAL A CA 1
ATOM 523 C C . VAL A 1 75 ? 19.453 10.438 5.883 1 82.19 75 VAL A C 1
ATOM 525 O O . VAL A 1 75 ? 18.703 10.367 6.855 1 82.19 75 VAL A O 1
ATOM 528 N N . GLU A 1 76 ? 20.75 10.68 5.984 1 77.38 76 GLU A N 1
ATOM 529 C CA . GLU A 1 76 ? 21.359 10.867 7.293 1 77.38 76 GLU A CA 1
ATOM 530 C C . GLU A 1 76 ? 20.859 12.141 7.965 1 77.38 76 GLU A C 1
ATOM 532 O O . GLU A 1 76 ? 20.625 12.164 9.172 1 77.38 76 GLU A O 1
ATOM 537 N N . ILE A 1 77 ? 20.734 13.094 7.223 1 75.81 77 ILE A N 1
ATOM 538 C CA . ILE A 1 77 ? 20.266 14.367 7.754 1 75.81 77 ILE A CA 1
ATOM 539 C C . ILE A 1 77 ? 18.828 14.242 8.219 1 75.81 77 ILE A C 1
ATOM 541 O O . ILE A 1 77 ? 18.469 14.711 9.312 1 75.81 77 ILE A O 1
ATOM 545 N N . ILE A 1 78 ? 18 13.672 7.395 1 80.25 78 ILE A N 1
ATOM 546 C CA . ILE A 1 78 ? 16.594 13.508 7.727 1 80.25 78 ILE A CA 1
ATOM 547 C C . ILE A 1 78 ? 1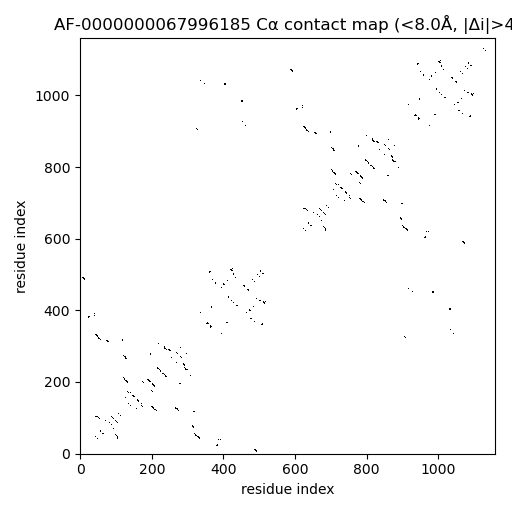6.453 12.656 8.984 1 80.25 78 ILE A C 1
ATOM 549 O O . ILE A 1 78 ? 15.625 12.953 9.852 1 80.25 78 ILE A O 1
ATOM 553 N N . ARG A 1 79 ? 17.312 11.664 9.039 1 79.06 79 ARG A N 1
ATOM 554 C CA . ARG A 1 79 ? 17.281 10.805 10.219 1 79.06 79 ARG A CA 1
ATOM 555 C C . ARG A 1 79 ? 17.609 11.609 11.477 1 79.06 79 ARG A C 1
ATOM 557 O O . ARG A 1 79 ? 16.953 11.438 12.508 1 79.06 79 ARG A O 1
ATOM 564 N N . GLN A 1 80 ? 18.547 12.438 11.406 1 74.19 80 GLN A N 1
ATOM 565 C CA . GLN A 1 80 ? 18.953 13.25 12.547 1 74.19 80 GLN A CA 1
ATOM 566 C C . GLN A 1 80 ? 17.875 14.266 12.906 1 74.19 80 GLN A C 1
ATOM 568 O O . GLN A 1 80 ? 17.625 14.531 14.086 1 74.19 80 GLN A O 1
ATOM 573 N N . ARG A 1 81 ? 17.266 14.742 11.938 1 71.44 81 ARG A N 1
ATOM 574 C CA . ARG A 1 81 ? 16.203 15.719 12.172 1 71.44 81 ARG A CA 1
ATOM 575 C C . ARG A 1 81 ? 15 15.07 12.852 1 71.44 81 ARG A C 1
ATOM 577 O O . ARG A 1 81 ? 14.414 15.648 13.773 1 71.44 81 ARG A O 1
ATOM 584 N N . VAL A 1 82 ? 14.742 13.961 12.391 1 76.19 82 VAL A N 1
ATOM 585 C CA . VAL A 1 82 ? 13.602 13.242 12.953 1 76.19 82 VAL A CA 1
ATOM 586 C C . VAL A 1 82 ? 13.93 12.805 14.383 1 76.19 82 VAL A C 1
ATOM 588 O O . VAL A 1 82 ? 13.078 12.898 15.273 1 76.19 82 VAL A O 1
ATOM 591 N N . ASP A 1 83 ? 15.109 12.367 14.555 1 72.19 83 ASP A N 1
ATOM 592 C CA . ASP A 1 83 ? 15.531 11.961 15.891 1 72.19 83 ASP A CA 1
ATOM 593 C C . ASP A 1 83 ? 15.539 13.148 16.859 1 72.19 83 ASP A C 1
ATOM 595 O O . ASP A 1 83 ? 15.203 13.008 18.031 1 72.19 83 ASP A O 1
ATOM 599 N N . GLY A 1 84 ? 15.969 14.164 16.328 1 68.12 84 GLY A N 1
ATOM 600 C CA . GLY A 1 84 ? 16.016 15.383 17.109 1 68.12 84 GLY A CA 1
ATOM 601 C C . GLY A 1 84 ? 14.648 15.891 17.516 1 68.12 84 GLY A C 1
ATOM 602 O O . GLY A 1 84 ? 14.516 16.594 18.516 1 68.12 84 GLY A O 1
ATOM 603 N N . SER A 1 85 ? 13.695 15.547 16.703 1 67.25 85 SER A N 1
ATOM 604 C CA . SER A 1 85 ? 12.336 15.992 17 1 67.25 85 SER A CA 1
ATOM 605 C C . SER A 1 85 ? 11.688 15.109 18.062 1 67.25 85 SER A C 1
ATOM 607 O O . SER A 1 85 ? 10.562 15.375 18.484 1 67.25 85 SER A O 1
ATOM 609 N N . GLY A 1 86 ? 12.352 14.156 18.516 1 64.06 86 GLY A N 1
ATOM 610 C CA . GLY A 1 86 ? 11.844 13.336 19.594 1 64.06 86 GLY A CA 1
ATOM 611 C C . GLY A 1 86 ? 11.164 12.062 19.125 1 64.06 86 GLY A C 1
ATOM 612 O O . GLY A 1 86 ? 10.609 11.312 19.922 1 64.06 86 GLY A O 1
ATOM 613 N N . VAL A 1 87 ? 11.008 12.047 17.828 1 62.31 87 VAL A N 1
ATOM 614 C CA . VAL A 1 87 ? 10.375 10.836 17.328 1 62.31 87 VAL A CA 1
ATOM 615 C C . VAL A 1 87 ? 11.383 9.688 17.328 1 62.31 87 VAL A C 1
ATOM 617 O O . VAL A 1 87 ? 12.43 9.766 16.672 1 62.31 87 VAL A O 1
ATOM 620 N N . ALA A 1 88 ? 11.164 8.75 18.188 1 62.5 88 ALA A N 1
ATOM 621 C CA . ALA A 1 88 ? 12.062 7.609 18.312 1 62.5 88 ALA A CA 1
ATOM 622 C C . ALA A 1 88 ? 11.773 6.559 17.25 1 62.5 88 ALA A C 1
ATOM 624 O O . ALA A 1 88 ? 10.641 6.422 16.797 1 62.5 88 ALA A O 1
ATOM 625 N N . GLU A 1 89 ? 12.891 5.941 16.656 1 63.91 89 GLU A N 1
ATOM 626 C CA . GLU A 1 89 ? 12.875 4.734 15.836 1 63.91 89 GLU A CA 1
ATOM 627 C C . GLU A 1 89 ? 12.352 5.027 14.438 1 63.91 89 GLU A C 1
ATOM 629 O O . GLU A 1 89 ? 11.617 4.223 13.859 1 63.91 89 GLU A O 1
ATOM 634 N N . ALA A 1 90 ? 12.602 6.289 13.977 1 73.25 90 ALA A N 1
ATOM 635 C CA . ALA A 1 90 ? 12.258 6.574 12.586 1 73.25 90 ALA A CA 1
ATOM 636 C C . ALA A 1 90 ? 13.172 5.812 11.633 1 73.25 90 ALA A C 1
ATOM 638 O O . ALA A 1 90 ? 14.352 5.594 11.93 1 73.25 90 ALA A O 1
ATOM 639 N N . GLU A 1 91 ? 12.562 5.285 10.625 1 74.69 91 GLU A N 1
ATOM 640 C CA . GLU A 1 91 ? 13.336 4.617 9.578 1 74.69 91 GLU A CA 1
ATOM 641 C C . GLU A 1 91 ? 13.336 5.434 8.289 1 74.69 91 GLU A C 1
ATOM 643 O O . GLU A 1 91 ? 12.281 5.789 7.77 1 74.69 91 GLU A O 1
ATOM 648 N N . VAL A 1 92 ? 14.578 5.789 7.902 1 78.62 92 VAL A N 1
ATOM 649 C CA . VAL A 1 92 ? 14.734 6.52 6.648 1 78.62 92 VAL A CA 1
ATOM 650 C C . VAL A 1 92 ? 15.516 5.668 5.652 1 78.62 92 VAL A C 1
ATOM 652 O O . VAL A 1 92 ? 16.641 5.25 5.934 1 78.62 92 VAL A O 1
ATOM 655 N N . THR A 1 93 ? 14.891 5.297 4.605 1 76.44 93 THR A N 1
ATOM 656 C CA . THR A 1 93 ? 15.555 4.473 3.604 1 76.44 93 THR A CA 1
ATOM 657 C C . THR A 1 93 ? 15.375 5.07 2.211 1 76.44 93 THR A C 1
ATOM 659 O O . THR A 1 93 ? 14.516 5.93 2 1 76.44 93 THR A O 1
ATOM 662 N N . THR A 1 94 ? 16.359 4.734 1.353 1 76.94 94 THR A N 1
ATOM 663 C CA . THR A 1 94 ? 16.234 5.156 -0.038 1 76.94 94 THR A CA 1
ATOM 664 C C . THR A 1 94 ? 15.531 4.086 -0.869 1 76.94 94 THR A C 1
ATOM 666 O O . THR A 1 94 ? 15.695 2.893 -0.618 1 76.94 94 THR A O 1
ATOM 669 N N . GLN A 1 95 ? 14.625 4.598 -1.702 1 69 95 GLN A N 1
ATOM 670 C CA . GLN A 1 95 ? 13.93 3.668 -2.582 1 69 95 GLN A CA 1
ATOM 671 C C . GLN A 1 95 ? 14.266 3.932 -4.047 1 69 95 GLN A C 1
ATOM 673 O O . GLN A 1 95 ? 14.141 5.059 -4.523 1 69 95 GLN A O 1
ATOM 678 N N . SER A 1 96 ? 14.539 2.881 -4.805 1 63.59 96 SER A N 1
ATOM 679 C CA . SER A 1 96 ? 14.852 2.889 -6.23 1 63.59 96 SER A CA 1
ATOM 680 C C . SER A 1 96 ? 15.898 3.943 -6.562 1 63.59 96 SER A C 1
ATOM 682 O O . SER A 1 96 ? 15.906 4.5 -7.66 1 63.59 96 SER A O 1
ATOM 684 N N . GLY A 1 97 ? 16.672 4.383 -5.566 1 62.62 97 GLY A N 1
ATOM 685 C CA . GLY A 1 97 ? 17.734 5.344 -5.812 1 62.62 97 GLY A CA 1
ATOM 686 C C . GLY A 1 97 ? 17.219 6.742 -6.098 1 62.62 97 GLY A C 1
ATOM 687 O O . GLY A 1 97 ? 18 7.633 -6.449 1 62.62 97 GLY A O 1
ATOM 688 N N . GLN A 1 98 ? 15.945 6.926 -5.969 1 70.88 98 GLN A N 1
ATOM 689 C CA . GLN A 1 98 ? 15.422 8.234 -6.352 1 70.88 98 GLN A CA 1
ATOM 690 C C . GLN A 1 98 ? 14.539 8.82 -5.254 1 70.88 98 GLN A C 1
ATOM 692 O O . GLN A 1 98 ? 14.375 10.039 -5.16 1 70.88 98 GLN A O 1
ATOM 697 N N . ASN A 1 99 ? 14.008 7.914 -4.516 1 76.56 99 ASN A N 1
ATOM 698 C CA . ASN A 1 99 ? 13.094 8.43 -3.498 1 76.56 99 ASN A CA 1
ATOM 699 C C . ASN A 1 99 ? 13.562 8.055 -2.092 1 76.56 99 ASN A C 1
ATOM 701 O O . ASN A 1 99 ? 14.336 7.113 -1.919 1 76.56 99 ASN A O 1
ATOM 705 N N . VAL A 1 100 ? 13.227 9 -1.254 1 80.56 100 VAL A N 1
ATOM 706 C CA . VAL A 1 100 ? 13.516 8.727 0.15 1 80.56 100 VAL A CA 1
ATOM 707 C C . VAL A 1 100 ? 12.219 8.406 0.891 1 80.56 100 VAL A C 1
ATOM 709 O O . VAL A 1 100 ? 11.211 9.094 0.729 1 80.56 100 VAL A O 1
ATOM 712 N N . VAL A 1 101 ? 12.266 7.281 1.535 1 81.31 101 VAL A N 1
ATOM 713 C CA . VAL A 1 101 ? 11.094 6.863 2.299 1 81.31 101 VAL A CA 1
ATOM 714 C C . VAL A 1 101 ? 11.359 7.051 3.791 1 81.31 101 VAL A C 1
ATOM 716 O O . VAL A 1 101 ? 12.336 6.531 4.324 1 81.31 101 VAL A O 1
ATOM 719 N N . VAL A 1 102 ? 10.516 7.871 4.41 1 82.25 102 VAL A N 1
ATOM 720 C CA . VAL A 1 102 ? 10.609 8.109 5.848 1 82.25 102 VAL A CA 1
ATOM 721 C C . VAL A 1 102 ? 9.438 7.449 6.562 1 82.25 102 VAL A C 1
ATOM 723 O O . VAL A 1 102 ? 8.273 7.711 6.242 1 82.25 102 VAL A O 1
ATOM 726 N N . SER A 1 103 ? 9.75 6.57 7.43 1 80.62 103 SER A N 1
ATOM 727 C CA . SER A 1 103 ? 8.734 5.887 8.219 1 80.62 103 SER A CA 1
ATOM 728 C C . SER A 1 103 ? 8.875 6.219 9.703 1 80.62 103 SER A C 1
ATOM 730 O O . SER A 1 103 ? 9.922 5.984 10.297 1 80.62 103 SER A O 1
ATOM 732 N N . VAL A 1 104 ? 7.859 6.844 10.25 1 79 104 VAL A N 1
ATOM 733 C CA . VAL A 1 104 ? 7.871 7.23 11.664 1 79 104 VAL A CA 1
ATOM 734 C C . VAL A 1 104 ? 6.699 6.57 12.383 1 79 104 VAL A C 1
ATOM 736 O O . VAL A 1 104 ? 5.59 6.496 11.852 1 79 104 VAL A O 1
ATOM 739 N N . PRO A 1 105 ? 7.055 6.027 13.57 1 73.56 105 PRO A N 1
ATOM 740 C CA . PRO A 1 105 ? 5.934 5.508 14.359 1 73.56 105 PRO A CA 1
ATOM 741 C C . PRO A 1 105 ? 5.004 6.613 14.859 1 73.56 105 PRO A C 1
ATOM 743 O O . PRO A 1 105 ? 5.469 7.68 15.266 1 73.56 105 PRO A O 1
ATOM 746 N N . GLY A 1 106 ? 3.686 6.516 14.719 1 69.81 106 GLY A N 1
ATOM 747 C CA . GLY A 1 106 ? 2.719 7.477 15.227 1 69.81 106 GLY A CA 1
ATOM 748 C C . GLY A 1 106 ? 2.363 8.555 14.227 1 69.81 106 GLY A C 1
ATOM 749 O O . GLY A 1 106 ? 2.461 8.336 13.016 1 69.81 106 GLY A O 1
ATOM 750 N N . THR A 1 107 ? 1.792 9.648 14.695 1 69.75 107 THR A N 1
ATOM 751 C CA . THR A 1 107 ? 1.379 10.742 13.836 1 69.75 107 THR A CA 1
ATOM 752 C C . THR A 1 107 ? 2.471 11.812 13.75 1 69.75 107 THR A C 1
ATOM 754 O O . THR A 1 107 ? 3.201 12.031 14.719 1 69.75 107 THR A O 1
ATOM 757 N N . LEU A 1 108 ? 2.65 12.203 12.531 1 68.25 108 LEU A N 1
ATOM 758 C CA . LEU A 1 108 ? 3.633 13.266 12.328 1 68.25 108 LEU A CA 1
ATOM 759 C C . LEU A 1 108 ? 3.004 14.641 12.539 1 68.25 108 LEU A C 1
ATOM 761 O O . LEU A 1 108 ? 1.967 14.953 11.953 1 68.25 108 LEU A O 1
ATOM 765 N N . SER A 1 109 ? 3.59 15.336 13.469 1 66 109 SER A N 1
ATOM 766 C CA . SER A 1 109 ? 3.139 16.719 13.648 1 66 109 SER A CA 1
ATOM 767 C C . SER A 1 109 ? 3.424 17.547 12.406 1 66 109 SER A C 1
ATOM 769 O O . SER A 1 109 ? 4.27 17.188 11.586 1 66 109 SER A O 1
ATOM 771 N N . ALA A 1 110 ? 2.641 18.547 12.227 1 66.62 110 ALA A N 1
ATOM 772 C CA . ALA A 1 110 ? 2.863 19.469 11.109 1 66.62 110 ALA A CA 1
ATOM 773 C C . ALA A 1 110 ? 4.277 20.047 11.148 1 66.62 110 ALA A C 1
ATOM 775 O O . ALA A 1 110 ? 4.902 20.234 10.102 1 66.62 110 ALA A O 1
ATOM 776 N N . GLU A 1 111 ? 4.781 20.219 12.352 1 64.19 111 GLU A N 1
ATOM 777 C CA . GLU A 1 111 ? 6.117 20.781 12.508 1 64.19 111 GLU A CA 1
ATOM 778 C C . GLU A 1 111 ? 7.191 19.828 12 1 64.19 111 GLU A C 1
ATOM 780 O O . GLU A 1 111 ? 8.117 20.234 11.297 1 64.19 111 GLU A O 1
ATOM 785 N N . THR A 1 112 ? 6.996 18.625 12.375 1 70.19 112 THR A N 1
ATOM 786 C CA . THR A 1 112 ? 7.977 17.625 11.953 1 70.19 112 THR A CA 1
ATOM 787 C C . THR A 1 112 ? 7.918 17.406 10.445 1 70.19 112 THR A C 1
ATOM 789 O O . THR A 1 112 ? 8.945 17.219 9.805 1 70.19 112 THR A O 1
ATOM 792 N N . ARG A 1 113 ? 6.77 17.531 9.969 1 74.44 113 ARG A N 1
ATOM 793 C CA . ARG A 1 113 ? 6.59 17.406 8.523 1 74.44 113 ARG A CA 1
ATOM 794 C C . ARG A 1 113 ? 7.332 18.516 7.785 1 74.44 113 ARG A C 1
ATOM 796 O O . ARG A 1 113 ? 8.008 18.25 6.785 1 74.44 113 ARG A O 1
ATOM 803 N N . ASN A 1 114 ? 7.211 19.641 8.32 1 67.06 114 ASN A N 1
ATOM 804 C CA . ASN A 1 114 ? 7.887 20.766 7.699 1 67.06 114 ASN A CA 1
ATOM 805 C C . ASN A 1 114 ? 9.406 20.656 7.828 1 67.06 114 ASN A C 1
ATOM 807 O O . ASN A 1 114 ? 10.133 21.062 6.922 1 67.06 114 ASN A O 1
ATOM 811 N N . LEU A 1 115 ? 9.789 20.141 8.883 1 69 115 LEU A N 1
ATOM 812 C CA . LEU A 1 115 ? 11.219 19.969 9.117 1 69 115 LEU A CA 1
ATOM 813 C C . LEU A 1 115 ? 11.828 19 8.117 1 69 115 LEU A C 1
ATOM 815 O O . LEU A 1 115 ? 12.977 19.172 7.695 1 69 115 LEU A O 1
ATOM 819 N N . ILE A 1 116 ? 10.992 18.062 7.75 1 73.38 116 ILE A N 1
ATOM 820 C CA . ILE A 1 116 ? 11.508 17.016 6.875 1 73.38 116 ILE A CA 1
ATOM 821 C C . ILE A 1 116 ? 11.469 17.484 5.422 1 73.38 116 ILE A C 1
ATOM 823 O O . ILE A 1 116 ? 12.312 17.094 4.613 1 73.38 116 ILE A O 1
ATOM 827 N N . GLN A 1 117 ? 10.547 18.359 5.18 1 70.25 117 GLN A N 1
ATOM 828 C CA . GLN A 1 117 ? 10.336 18.797 3.805 1 70.25 117 GLN A CA 1
ATOM 829 C C . GLN A 1 117 ? 11.289 19.938 3.443 1 70.25 117 GLN A C 1
ATOM 831 O O . GLN A 1 117 ? 11.68 20.078 2.285 1 70.25 117 GLN A O 1
ATOM 836 N N . THR A 1 118 ? 11.523 20.719 4.438 1 64.81 118 THR A N 1
ATOM 837 C CA . THR A 1 118 ? 12.258 21.938 4.152 1 64.81 118 THR A CA 1
ATOM 838 C C . THR A 1 118 ? 13.75 21.656 4 1 64.81 118 THR A C 1
ATOM 840 O O . THR A 1 118 ? 14.328 20.922 4.801 1 64.81 118 THR A O 1
ATOM 843 N N . SER A 1 119 ? 14.25 22.031 2.934 1 66.06 119 SER A N 1
ATOM 844 C CA . SER A 1 119 ? 15.672 21.828 2.664 1 66.06 119 SER A CA 1
ATOM 845 C C . SER A 1 119 ? 16.531 22.594 3.666 1 66.06 119 SER A C 1
ATOM 847 O O . SER A 1 119 ? 17.609 22.109 4.059 1 66.06 119 SER A O 1
ATOM 849 N N . ALA A 1 120 ? 15.961 23.672 4.227 1 65.31 120 ALA A N 1
ATOM 850 C CA . ALA A 1 120 ? 16.688 24.562 5.129 1 65.31 120 ALA A CA 1
ATOM 851 C C . ALA A 1 120 ? 18.047 24.938 4.551 1 65.31 120 ALA A C 1
ATOM 853 O O . ALA A 1 120 ? 19.062 24.891 5.25 1 65.31 120 ALA A O 1
ATOM 854 N N . GLN A 1 121 ? 18.031 25.172 3.164 1 73.75 121 GLN A N 1
ATOM 855 C CA . GLN A 1 121 ? 19.266 25.641 2.566 1 73.75 121 GLN A CA 1
ATOM 856 C C . GLN A 1 121 ? 19.547 27.094 2.936 1 73.75 121 GLN A C 1
ATOM 858 O O . GLN A 1 121 ? 18.828 28 2.488 1 73.75 121 GLN A O 1
ATOM 863 N N . MET A 1 122 ? 20.516 27.219 3.783 1 78.19 122 MET A N 1
ATOM 864 C CA . MET A 1 122 ? 20.891 28.578 4.199 1 78.19 122 MET A CA 1
ATOM 865 C C . MET A 1 122 ? 22.109 29.062 3.422 1 78.19 122 MET A C 1
ATOM 867 O O . MET A 1 122 ? 23.047 28.297 3.174 1 78.19 122 MET A O 1
ATOM 871 N N . ASN A 1 123 ? 22.016 30.234 2.924 1 86.81 123 ASN A N 1
ATOM 872 C CA . ASN A 1 123 ? 23.172 30.891 2.318 1 86.81 123 ASN A CA 1
ATOM 873 C C . ASN A 1 123 ? 23.281 32.344 2.746 1 86.81 123 ASN A C 1
ATOM 875 O O . ASN A 1 123 ? 22.281 32.969 3.129 1 86.81 123 ASN A O 1
ATOM 879 N N . PHE A 1 124 ? 24.516 32.75 2.805 1 89.44 124 PHE A N 1
ATOM 880 C CA . PHE A 1 124 ? 24.812 34.125 3.17 1 89.44 124 PHE A CA 1
ATOM 881 C C . PHE A 1 124 ? 25.359 34.906 1.976 1 89.44 124 PHE A C 1
ATOM 883 O O . PHE A 1 124 ? 26.344 34.5 1.366 1 89.44 124 PHE A O 1
ATOM 890 N N . ARG A 1 125 ? 24.641 35.906 1.716 1 93.81 125 ARG A N 1
ATOM 891 C CA . ARG A 1 125 ? 25 36.719 0.561 1 93.81 125 ARG A CA 1
ATOM 892 C C . ARG A 1 125 ? 25.047 38.219 0.924 1 93.81 125 ARG A C 1
ATOM 894 O O . ARG A 1 125 ? 24.266 38.656 1.764 1 93.81 125 ARG A O 1
ATOM 901 N N . ALA A 1 126 ? 25.938 38.938 0.277 1 94.75 126 ALA A N 1
ATOM 902 C CA . ALA A 1 126 ? 25.984 40.375 0.478 1 94.75 126 ALA A CA 1
ATOM 903 C C . ALA A 1 126 ? 24.875 41.094 -0.308 1 94.75 126 ALA A C 1
ATOM 905 O O . ALA A 1 126 ? 24.562 40.688 -1.435 1 94.75 126 ALA A O 1
ATOM 906 N N . VAL A 1 127 ? 24.422 42.125 0.349 1 95 127 VAL A N 1
ATOM 907 C CA . VAL A 1 127 ? 23.375 42.906 -0.313 1 95 127 VAL A CA 1
ATOM 908 C C . VAL A 1 127 ? 24.016 43.938 -1.211 1 95 127 VAL A C 1
ATOM 910 O O . VAL A 1 127 ? 24.922 44.656 -0.793 1 95 127 VAL A O 1
ATOM 913 N N . ILE A 1 128 ? 23.484 44.031 -2.418 1 94.81 128 ILE A N 1
ATOM 914 C CA . ILE A 1 128 ? 24 45.031 -3.342 1 94.81 128 ILE A CA 1
ATOM 915 C C . ILE A 1 128 ? 23.016 46.219 -3.412 1 94.81 128 ILE A C 1
ATOM 917 O O . ILE A 1 128 ? 23.422 47.375 -3.402 1 94.81 128 ILE A O 1
ATOM 921 N N . THR A 1 129 ? 21.797 45.875 -3.578 1 93.69 129 THR A N 1
ATOM 922 C CA . THR A 1 129 ? 20.75 46.906 -3.564 1 93.69 129 THR A CA 1
ATOM 923 C C . THR A 1 129 ? 19.484 46.344 -2.924 1 93.69 129 THR A C 1
ATOM 925 O O . THR A 1 129 ? 19.297 45.125 -2.855 1 93.69 129 THR A O 1
ATOM 928 N N . ALA A 1 130 ? 18.75 47.25 -2.283 1 93.62 130 ALA A N 1
ATOM 929 C CA . ALA A 1 130 ? 17.484 46.875 -1.656 1 93.62 130 ALA A CA 1
ATOM 930 C C . ALA A 1 130 ? 16.422 47.969 -1.909 1 93.62 130 ALA A C 1
ATOM 932 O O . ALA A 1 130 ? 16.734 49.156 -1.926 1 93.62 130 ALA A O 1
ATOM 933 N N . ASP A 1 131 ? 15.25 47.531 -2.24 1 91.44 131 ASP A N 1
ATOM 934 C CA . ASP A 1 131 ? 14.164 48.469 -2.492 1 91.44 131 ASP A CA 1
ATOM 935 C C . ASP A 1 131 ? 12.844 47.938 -1.94 1 91.44 131 ASP A C 1
ATOM 937 O O . ASP A 1 131 ? 12.797 46.844 -1.369 1 91.44 131 ASP A O 1
ATOM 941 N N . ALA A 1 132 ? 11.812 48.75 -2.047 1 89.69 132 ALA A N 1
ATOM 942 C CA . ALA A 1 132 ? 10.469 48.344 -1.662 1 89.69 132 ALA A CA 1
ATOM 943 C C . ALA A 1 132 ? 10.016 47.094 -2.453 1 89.69 132 ALA A C 1
ATOM 945 O O . ALA A 1 132 ? 10.5 46.875 -3.562 1 89.69 132 ALA A O 1
ATOM 946 N N . PRO A 1 133 ? 9.164 46.312 -1.902 1 91 133 PRO A N 1
ATOM 947 C CA . PRO A 1 133 ? 8.812 45 -2.445 1 91 133 PRO A CA 1
ATOM 948 C C . PRO A 1 133 ? 8.031 45.094 -3.754 1 91 133 PRO A C 1
ATOM 950 O O . PRO A 1 133 ? 7.957 44.125 -4.5 1 91 133 PRO A O 1
ATOM 953 N N . GLN A 1 134 ? 7.484 46.156 -4.18 1 87.44 134 GLN A N 1
ATOM 954 C CA . GLN A 1 134 ? 6.605 46.281 -5.34 1 87.44 134 GLN A CA 1
ATOM 955 C C . GLN A 1 134 ? 7.406 46.281 -6.641 1 87.44 134 GLN A C 1
ATOM 957 O O . GLN A 1 134 ? 8.516 46.812 -6.691 1 87.44 134 GLN A O 1
ATOM 962 N N . ALA A 1 135 ? 6.738 45.688 -7.621 1 87.94 135 ALA A N 1
ATOM 963 C CA . ALA A 1 135 ? 7.332 45.75 -8.953 1 87.94 135 ALA A CA 1
ATOM 964 C C . ALA A 1 135 ? 7.285 47.156 -9.508 1 87.94 135 ALA A C 1
ATOM 966 O O . ALA A 1 135 ? 6.332 47.906 -9.258 1 87.94 135 ALA A O 1
ATOM 967 N N . VAL A 1 136 ? 8.352 47.438 -10.203 1 82.06 136 VAL A N 1
ATOM 968 C CA . VAL A 1 136 ? 8.398 48.75 -10.836 1 82.06 136 VAL A CA 1
ATOM 969 C C . VAL A 1 136 ? 7.566 48.719 -12.117 1 82.06 136 VAL A C 1
ATOM 971 O O . VAL A 1 136 ? 7.691 47.812 -12.93 1 82.06 136 VAL A O 1
ATOM 974 N N . THR A 1 137 ? 6.641 49.562 -12.188 1 79.25 137 THR A N 1
ATOM 975 C CA . THR A 1 137 ? 5.801 49.656 -13.375 1 79.25 137 THR A CA 1
ATOM 976 C C . THR A 1 137 ? 6.629 50.031 -14.594 1 79.25 137 THR A C 1
ATOM 978 O O . THR A 1 137 ? 7.711 50.625 -14.469 1 79.25 137 THR A O 1
ATOM 981 N N . ASP A 1 138 ? 6.18 49.625 -15.758 1 76.5 138 ASP A N 1
ATOM 982 C CA . ASP A 1 138 ? 6.898 49.812 -17.016 1 76.5 138 ASP A CA 1
ATOM 983 C C . ASP A 1 138 ? 7.246 51.281 -17.219 1 76.5 138 ASP A C 1
ATOM 985 O O . ASP A 1 138 ? 8.32 51.625 -17.734 1 76.5 138 ASP A O 1
ATOM 989 N N . ASP A 1 139 ? 6.34 52.219 -16.828 1 73 139 ASP A N 1
ATOM 990 C CA . ASP A 1 139 ? 6.551 53.656 -17.031 1 73 139 ASP A CA 1
ATOM 991 C C . ASP A 1 139 ? 7.66 54.188 -16.125 1 73 139 ASP A C 1
ATOM 993 O O . ASP A 1 139 ? 8.32 55.156 -16.438 1 73 139 ASP A O 1
ATOM 997 N N . ALA A 1 140 ? 7.949 53.5 -15.148 1 72.62 140 ALA A N 1
ATOM 998 C CA . ALA A 1 140 ? 8.93 53.969 -14.18 1 72.62 140 ALA A CA 1
ATOM 999 C C . ALA A 1 140 ? 10.234 53.156 -14.289 1 72.62 140 ALA A C 1
ATOM 1001 O O . ALA A 1 140 ? 11.188 53.438 -13.562 1 72.62 140 ALA A O 1
ATOM 1002 N N . ALA A 1 141 ? 10.172 52.219 -15.164 1 80.31 141 ALA A N 1
ATOM 1003 C CA . ALA A 1 141 ? 11.367 51.406 -15.336 1 80.31 141 ALA A CA 1
ATOM 1004 C C . ALA A 1 141 ? 12.523 52.219 -15.906 1 80.31 141 ALA A C 1
ATOM 1006 O O . ALA A 1 141 ? 12.297 53.156 -16.656 1 80.31 141 ALA A O 1
ATOM 1007 N N . ALA A 1 142 ? 13.703 51.938 -15.453 1 78.5 142 ALA A N 1
ATOM 1008 C CA . ALA A 1 142 ? 14.898 52.625 -15.898 1 78.5 142 ALA A CA 1
ATOM 1009 C C . ALA A 1 142 ? 15.055 52.531 -17.422 1 78.5 142 ALA A C 1
ATOM 1011 O O . ALA A 1 142 ? 14.797 51.5 -18.016 1 78.5 142 ALA A O 1
ATOM 1012 N N . ALA A 1 143 ? 15.391 53.75 -18.109 1 78.06 143 ALA A N 1
ATOM 1013 C CA . ALA A 1 143 ? 15.703 53.75 -19.531 1 78.06 143 ALA A CA 1
ATOM 1014 C C . ALA A 1 143 ? 16.953 52.938 -19.812 1 78.06 143 ALA A C 1
ATOM 1016 O O . ALA A 1 143 ? 17.781 52.688 -18.922 1 78.06 143 ALA A O 1
ATOM 1017 N N . GLU A 1 144 ? 16.984 52.375 -20.906 1 78.25 144 GLU A N 1
ATOM 1018 C CA . GLU A 1 144 ? 18.094 51.5 -21.312 1 78.25 144 GLU A CA 1
ATOM 1019 C C . GLU A 1 144 ? 19.438 52.156 -21.047 1 78.25 144 GLU A C 1
ATOM 1021 O O . GLU A 1 144 ? 20.391 51.469 -20.641 1 78.25 144 GLU A O 1
ATOM 1026 N N . GLU A 1 145 ? 19.516 53.531 -21.281 1 77.88 145 GLU A N 1
ATOM 1027 C CA . GLU A 1 145 ? 20.766 54.25 -21.094 1 77.88 145 GLU A CA 1
ATOM 1028 C C . GLU A 1 145 ? 21.109 54.375 -19.609 1 77.88 145 GLU A C 1
ATOM 1030 O O . GLU A 1 145 ? 22.281 54.562 -19.25 1 77.88 145 GLU A O 1
ATOM 1035 N N . ASP A 1 146 ? 20.141 54.219 -18.703 1 79.5 146 ASP A N 1
ATOM 1036 C CA . ASP A 1 146 ? 20.344 54.406 -17.266 1 79.5 146 ASP A CA 1
ATOM 1037 C C . ASP A 1 146 ? 20.547 53.094 -16.547 1 79.5 146 ASP A C 1
ATOM 1039 O O . ASP A 1 146 ? 20.641 53.062 -15.32 1 79.5 146 ASP A O 1
ATOM 1043 N N . LEU A 1 147 ? 20.609 52.062 -17.297 1 84.19 147 LEU A N 1
ATOM 1044 C CA . LEU A 1 147 ? 20.828 50.75 -16.688 1 84.19 147 LEU A CA 1
ATOM 1045 C C . LEU A 1 147 ? 22.281 50.594 -16.25 1 84.19 147 LEU A C 1
ATOM 1047 O O . LEU A 1 147 ? 23.188 51.094 -16.906 1 84.19 147 LEU A O 1
ATOM 1051 N N . PRO A 1 148 ? 22.359 50 -15.109 1 85.12 148 PRO A N 1
ATOM 1052 C CA . PRO A 1 148 ? 23.734 49.844 -14.641 1 85.12 148 PRO A CA 1
ATOM 1053 C C . PRO A 1 148 ? 24.578 48.969 -15.586 1 85.12 148 PRO A C 1
ATOM 1055 O O . PRO A 1 148 ? 24.109 47.969 -16.094 1 85.12 148 PRO A O 1
ATOM 1058 N N . GLN A 1 149 ? 25.75 49.438 -16.016 1 85.31 149 GLN A N 1
ATOM 1059 C CA . GLN A 1 149 ? 26.703 48.719 -16.844 1 85.31 149 GLN A CA 1
ATOM 1060 C C . GLN A 1 149 ? 27.984 48.406 -16.062 1 85.31 149 GLN A C 1
ATOM 1062 O O . GLN A 1 149 ? 28.656 49.344 -15.578 1 85.31 149 GLN A O 1
ATOM 1067 N N . PRO A 1 150 ? 28.219 47.156 -15.938 1 87.19 150 PRO A N 1
ATOM 1068 C CA . PRO A 1 150 ? 29.453 46.844 -15.227 1 87.19 150 PRO A CA 1
ATOM 1069 C C . PRO A 1 150 ? 30.703 47.344 -15.938 1 87.19 150 PRO A C 1
ATOM 1071 O O . PRO A 1 150 ? 30.781 47.281 -17.172 1 87.19 150 PRO A O 1
ATOM 1074 N N . THR A 1 151 ? 31.594 47.969 -15.258 1 86.06 151 THR A N 1
ATOM 1075 C CA . THR A 1 151 ? 32.812 48.531 -15.82 1 86.06 151 THR A CA 1
ATOM 1076 C C . THR A 1 151 ? 33.969 47.531 -15.68 1 86.06 151 THR A C 1
ATOM 1078 O O . THR A 1 151 ? 35 47.656 -16.359 1 86.06 151 THR A O 1
ATOM 1081 N N . ALA A 1 152 ? 33.906 46.625 -14.781 1 86.81 152 ALA A N 1
ATOM 1082 C CA . ALA A 1 152 ? 34.938 45.625 -14.5 1 86.81 152 ALA A CA 1
ATOM 1083 C C . ALA A 1 152 ? 34.344 44.375 -13.922 1 86.81 152 ALA A C 1
ATOM 1085 O O . ALA A 1 152 ? 33.125 44.312 -13.672 1 86.81 152 ALA A O 1
ATOM 1086 N N . GLU A 1 153 ? 35.156 43.344 -13.922 1 89.56 153 GLU A N 1
ATOM 1087 C CA . GLU A 1 153 ? 34.75 42.125 -13.242 1 89.56 153 GLU A CA 1
ATOM 1088 C C . GLU A 1 153 ? 34.594 42.344 -11.742 1 89.56 153 GLU A C 1
ATOM 1090 O O . GLU A 1 153 ? 35.406 43.031 -11.125 1 89.56 153 GLU A O 1
ATOM 1095 N N . PRO A 1 154 ? 33.531 41.812 -11.227 1 91.69 154 PRO A N 1
ATOM 1096 C CA . PRO A 1 154 ? 33.344 42 -9.789 1 91.69 154 PRO A CA 1
ATOM 1097 C C . PRO A 1 154 ? 34.469 41.406 -8.953 1 91.69 154 PRO A C 1
ATOM 1099 O O . PRO A 1 154 ? 34.969 40.344 -9.297 1 91.69 154 PRO A O 1
ATOM 1102 N N . THR A 1 155 ? 34.812 42.094 -7.906 1 88.88 155 THR A N 1
ATOM 1103 C CA . THR A 1 155 ? 35.969 41.688 -7.09 1 88.88 155 THR A CA 1
ATOM 1104 C C . THR A 1 155 ? 35.469 41 -5.809 1 88.88 155 THR A C 1
ATOM 1106 O O . THR A 1 155 ? 36.219 40.25 -5.18 1 88.88 155 THR A O 1
ATOM 1109 N N . ASN A 1 156 ? 34.406 41.344 -5.297 1 91.5 156 ASN A N 1
ATOM 1110 C CA . ASN A 1 156 ? 33.844 40.75 -4.082 1 91.5 156 ASN A CA 1
ATOM 1111 C C . ASN A 1 156 ? 32.312 40.688 -4.141 1 91.5 156 ASN A C 1
ATOM 1113 O O . ASN A 1 156 ? 31.719 41.062 -5.152 1 91.5 156 ASN A O 1
ATOM 1117 N N . GLY A 1 157 ? 31.719 40.188 -3.043 1 93.38 157 GLY A N 1
ATOM 1118 C CA . GLY A 1 157 ? 30.281 39.969 -3.033 1 93.38 157 GLY A CA 1
ATOM 1119 C C . GLY A 1 157 ? 29.469 41.25 -2.973 1 93.38 157 GLY A C 1
ATOM 1120 O O . GLY A 1 157 ? 28.297 41.25 -3.35 1 93.38 157 GLY A O 1
ATOM 1121 N N . SER A 1 158 ? 30.078 42.281 -2.539 1 92.81 158 SER A N 1
ATOM 1122 C CA . SER A 1 158 ? 29.375 43.531 -2.379 1 92.81 158 SER A CA 1
ATOM 1123 C C . SER A 1 158 ? 29.641 44.469 -3.549 1 92.81 158 SER A C 1
ATOM 1125 O O . SER A 1 158 ? 29.219 45.625 -3.529 1 92.81 158 SER A O 1
ATOM 1127 N N . ASP A 1 159 ? 30.281 44 -4.551 1 93.25 159 ASP A N 1
ATOM 1128 C CA . ASP A 1 159 ? 30.688 44.812 -5.691 1 93.25 159 ASP A CA 1
ATOM 1129 C C . ASP A 1 159 ? 29.469 45.156 -6.559 1 93.25 159 ASP A C 1
ATOM 1131 O O . ASP A 1 159 ? 28.672 44.281 -6.906 1 93.25 159 ASP A O 1
ATOM 1135 N N . GLN A 1 160 ? 29.422 46.375 -6.945 1 92.12 160 GLN A N 1
ATOM 1136 C CA . GLN A 1 160 ? 28.297 46.875 -7.75 1 92.12 160 GLN A CA 1
ATOM 1137 C C . GLN A 1 160 ? 28.422 46.375 -9.195 1 92.12 160 GLN A C 1
ATOM 1139 O O . GLN A 1 160 ? 27.453 46.438 -9.953 1 92.12 160 GLN A O 1
ATOM 1144 N N . ASN A 1 161 ? 29.531 45.906 -9.484 1 93.38 161 ASN A N 1
ATOM 1145 C CA . ASN A 1 161 ? 29.734 45.406 -10.836 1 93.38 161 ASN A CA 1
ATOM 1146 C C . ASN A 1 161 ? 28.938 44.125 -11.086 1 93.38 161 ASN A C 1
ATOM 1148 O O . ASN A 1 161 ? 28.875 43.656 -12.211 1 93.38 161 ASN A O 1
ATOM 1152 N N . TRP A 1 162 ? 28.344 43.625 -10.039 1 93.94 162 TRP A N 1
ATOM 1153 C CA . TRP A 1 162 ? 27.484 42.469 -10.203 1 93.94 162 TRP A CA 1
ATOM 1154 C C . TRP A 1 162 ? 26.156 42.844 -10.867 1 93.94 162 TRP A C 1
ATOM 1156 O O . TRP A 1 162 ? 25.438 42 -11.383 1 93.94 162 TRP A O 1
ATOM 1166 N N . LEU A 1 163 ? 25.891 44.125 -10.898 1 93.25 163 LEU A N 1
ATOM 1167 C CA . LEU A 1 163 ? 24.641 44.594 -11.461 1 93.25 163 LEU A CA 1
ATOM 1168 C C . LEU A 1 163 ? 24.719 44.688 -12.984 1 93.25 163 LEU A C 1
ATOM 1170 O O . LEU A 1 163 ? 25.219 45.656 -13.531 1 93.25 163 LEU A O 1
ATOM 1174 N N . THR A 1 164 ? 24.172 43.719 -13.594 1 91.38 164 THR A N 1
ATOM 1175 C CA . THR A 1 164 ? 24.047 43.688 -15.047 1 91.38 164 THR A CA 1
ATOM 1176 C C . THR A 1 164 ? 22.688 44.219 -15.477 1 91.38 164 THR A C 1
ATOM 1178 O O . THR A 1 164 ? 21.75 44.25 -14.68 1 91.38 164 THR A O 1
ATOM 1181 N N . PRO A 1 165 ? 22.656 44.719 -16.75 1 90.88 165 PRO A N 1
ATOM 1182 C CA . PRO A 1 165 ? 21.344 45.219 -17.219 1 90.88 165 PRO A CA 1
ATOM 1183 C C . PRO A 1 165 ? 20.25 44.156 -17.125 1 90.88 165 PRO A C 1
ATOM 1185 O O . PRO A 1 165 ? 19.109 44.469 -16.781 1 90.88 165 PRO A O 1
ATOM 1188 N N . GLU A 1 166 ? 20.625 43 -17.391 1 89.81 166 GLU A N 1
ATOM 1189 C CA . GLU A 1 166 ? 19.641 41.906 -17.312 1 89.81 166 GLU A CA 1
ATOM 1190 C C . GLU A 1 166 ? 19.172 41.688 -15.883 1 89.81 166 GLU A C 1
ATOM 1192 O O . GLU A 1 166 ? 17.984 41.5 -15.641 1 89.81 166 GLU A O 1
ATOM 1197 N N . LEU A 1 167 ? 20.047 41.625 -14.961 1 91.44 167 LEU A N 1
ATOM 1198 C CA . LEU A 1 167 ? 19.719 41.438 -13.555 1 91.44 167 LEU A CA 1
ATOM 1199 C C . LEU A 1 167 ? 18.859 42.594 -13.039 1 91.44 167 LEU A C 1
ATOM 1201 O O . LEU A 1 167 ? 17.953 42.375 -12.234 1 91.44 167 LEU A O 1
ATOM 1205 N N . TRP A 1 168 ? 19.141 43.719 -13.484 1 91.62 168 TRP A N 1
ATOM 1206 C CA . TRP A 1 168 ? 18.391 44.875 -13.039 1 91.62 168 TRP A CA 1
ATOM 1207 C C . TRP A 1 168 ? 16.938 44.812 -13.531 1 91.62 168 TRP A C 1
ATOM 1209 O O . TRP A 1 168 ? 16.016 45.188 -12.812 1 91.62 168 TRP A O 1
ATOM 1219 N N . ARG A 1 169 ? 16.844 44.406 -14.711 1 90.19 169 ARG A N 1
ATOM 1220 C CA . ARG A 1 169 ? 15.492 44.25 -15.242 1 90.19 169 ARG A CA 1
ATOM 1221 C C . ARG A 1 169 ? 14.695 43.25 -14.43 1 90.19 169 ARG A C 1
ATOM 1223 O O . ARG A 1 169 ? 13.492 43.406 -14.227 1 90.19 169 ARG A O 1
ATOM 1230 N N . GLN A 1 170 ? 15.367 42.188 -14.102 1 88.81 170 GLN A N 1
ATOM 1231 C CA . GLN A 1 170 ? 14.719 41.219 -13.25 1 88.81 170 GLN A CA 1
ATOM 1232 C C . GLN A 1 170 ? 14.336 41.812 -11.898 1 88.81 170 GLN A C 1
ATOM 1234 O O . GLN A 1 170 ? 13.281 41.5 -11.344 1 88.81 170 GLN A O 1
ATOM 1239 N N . TYR A 1 171 ? 15.188 42.594 -11.414 1 91.38 171 TYR A N 1
ATOM 1240 C CA . TYR A 1 171 ? 14.977 43.281 -10.133 1 91.38 171 TYR A CA 1
ATOM 1241 C C . TYR A 1 171 ? 13.773 44.188 -10.203 1 91.38 171 TYR A C 1
ATOM 1243 O O . TYR A 1 171 ? 12.953 44.219 -9.273 1 91.38 171 TYR A O 1
ATOM 1251 N N . GLU A 1 172 ? 13.68 44.844 -11.234 1 90.31 172 GLU A N 1
ATOM 1252 C CA . GLU A 1 172 ? 12.578 45.781 -11.406 1 90.31 172 GLU A CA 1
ATOM 1253 C C . GLU A 1 172 ? 11.25 45.062 -11.57 1 90.31 172 GLU A C 1
ATOM 1255 O O . GLU A 1 172 ? 10.211 45.531 -11.094 1 90.31 172 GLU A O 1
ATOM 1260 N N . ALA A 1 173 ? 11.367 43.969 -12.125 1 87.75 173 ALA A N 1
ATOM 1261 C CA . ALA A 1 173 ? 10.156 43.188 -12.43 1 87.75 173 ALA A CA 1
ATOM 1262 C C . ALA A 1 173 ? 9.727 42.344 -11.234 1 87.75 173 ALA A C 1
ATOM 1264 O O . ALA A 1 173 ? 8.578 41.906 -11.156 1 87.75 173 ALA A O 1
ATOM 1265 N N . LEU A 1 174 ? 10.609 42.094 -10.352 1 88.5 174 LEU A N 1
ATOM 1266 C CA . LEU A 1 174 ? 10.344 41.219 -9.219 1 88.5 174 LEU A CA 1
ATOM 1267 C C . LEU A 1 174 ? 9.289 41.844 -8.297 1 88.5 174 LEU A C 1
ATOM 1269 O O . LEU A 1 174 ? 9.391 43.031 -7.93 1 88.5 174 LEU A O 1
ATOM 1273 N N . ASP A 1 175 ? 8.219 41.062 -8.008 1 87.25 175 ASP A N 1
ATOM 1274 C CA . ASP A 1 175 ? 7.184 41.469 -7.055 1 87.25 175 ASP A CA 1
ATOM 1275 C C . ASP A 1 175 ? 7.242 40.625 -5.793 1 87.25 175 ASP A C 1
ATOM 1277 O O . ASP A 1 175 ? 6.922 39.438 -5.828 1 87.25 175 ASP A O 1
ATOM 1281 N N . CYS A 1 176 ? 7.613 41.156 -4.742 1 88.31 176 CYS A N 1
ATOM 1282 C CA . CYS A 1 176 ? 7.809 40.438 -3.5 1 88.31 176 CYS A CA 1
ATOM 1283 C C . CYS A 1 176 ? 6.637 40.625 -2.549 1 88.31 176 CYS A C 1
ATOM 1285 O O . CYS A 1 176 ? 6.727 40.312 -1.363 1 88.31 176 CYS A O 1
ATOM 1287 N N . THR A 1 177 ? 5.566 41.219 -3.074 1 80.75 177 THR A N 1
ATOM 1288 C CA . THR A 1 177 ? 4.395 41.375 -2.223 1 80.75 177 THR A CA 1
ATOM 1289 C C . THR A 1 177 ? 3.826 40.031 -1.806 1 80.75 177 THR A C 1
ATOM 1291 O O . THR A 1 177 ? 3.199 39.906 -0.751 1 80.75 177 THR A O 1
ATOM 1294 N N . ASN A 1 178 ? 4.047 39.094 -2.627 1 77.06 178 ASN A N 1
ATOM 1295 C CA . ASN A 1 178 ? 3.729 37.719 -2.281 1 77.06 178 ASN A CA 1
ATOM 1296 C C . ASN A 1 178 ? 4.914 36.781 -2.529 1 77.06 178 ASN A C 1
ATOM 1298 O O . ASN A 1 178 ? 4.957 36.094 -3.543 1 77.06 178 ASN A O 1
ATOM 1302 N N . PRO A 1 179 ? 5.719 36.75 -1.627 1 75.12 179 PRO A N 1
ATOM 1303 C CA . PRO A 1 179 ? 6.992 36.062 -1.829 1 75.12 179 PRO A CA 1
ATOM 1304 C C . PRO A 1 179 ? 6.816 34.562 -2.051 1 75.12 179 PRO A C 1
ATOM 1306 O O . PRO A 1 179 ? 7.695 33.906 -2.619 1 75.12 179 PRO A O 1
ATOM 1309 N N . ALA A 1 180 ? 5.688 34.094 -1.631 1 64.81 180 ALA A N 1
ATOM 1310 C CA . ALA A 1 180 ? 5.461 32.656 -1.777 1 64.81 180 ALA A CA 1
ATOM 1311 C C . ALA A 1 180 ? 5.391 32.25 -3.248 1 64.81 180 ALA A C 1
ATOM 1313 O O . ALA A 1 180 ? 5.664 31.109 -3.604 1 64.81 180 ALA A O 1
ATOM 1314 N N . ASN A 1 181 ? 5.16 33.188 -4.039 1 57.38 181 ASN A N 1
ATOM 1315 C CA . ASN A 1 181 ? 4.957 32.875 -5.453 1 57.38 181 ASN A CA 1
ATOM 1316 C C . ASN A 1 181 ? 6.258 33 -6.242 1 57.38 181 ASN A C 1
ATOM 1318 O O . ASN A 1 181 ? 6.293 32.656 -7.434 1 57.38 181 ASN A O 1
ATOM 1322 N N . VAL A 1 182 ? 7.293 33.406 -5.523 1 68.12 182 VAL A N 1
ATOM 1323 C CA . VAL A 1 182 ? 8.555 33.594 -6.227 1 68.12 182 VAL A CA 1
ATOM 1324 C C . VAL A 1 182 ? 9.328 32.281 -6.285 1 68.12 182 VAL A C 1
ATOM 1326 O O . VAL A 1 182 ? 9.461 31.594 -5.273 1 68.12 182 VAL A O 1
ATOM 1329 N N . ASP A 1 183 ? 9.594 31.906 -7.488 1 63.5 183 ASP A N 1
ATOM 1330 C CA . ASP A 1 183 ? 10.352 30.672 -7.711 1 63.5 183 ASP A CA 1
ATOM 1331 C C . ASP A 1 183 ? 11.789 30.828 -7.227 1 63.5 183 ASP A C 1
ATOM 1333 O O . ASP A 1 183 ? 12.539 31.656 -7.734 1 63.5 183 ASP A O 1
ATOM 1337 N N . THR A 1 184 ? 12.109 30.141 -6.191 1 65.38 184 THR A N 1
ATOM 1338 C CA . THR A 1 184 ? 13.445 30.25 -5.613 1 65.38 184 THR A CA 1
ATOM 1339 C C . THR A 1 184 ? 14.281 29.016 -5.969 1 65.38 184 THR A C 1
ATOM 1341 O O . THR A 1 184 ? 15.359 28.812 -5.41 1 65.38 184 THR A O 1
ATOM 1344 N N . SER A 1 185 ? 13.797 28.203 -6.879 1 60.69 185 SER A N 1
ATOM 1345 C CA . SER A 1 185 ? 14.43 26.906 -7.125 1 60.69 185 SER A CA 1
ATOM 1346 C C . SER A 1 185 ? 15.734 27.078 -7.91 1 60.69 185 SER A C 1
ATOM 1348 O O . SER A 1 185 ? 16.641 26.25 -7.793 1 60.69 185 SER A O 1
ATOM 1350 N N . SER A 1 186 ? 15.812 28.172 -8.688 1 61.75 186 SER A N 1
ATOM 1351 C CA . SER A 1 186 ? 16.938 28.234 -9.625 1 61.75 186 SER A CA 1
ATOM 1352 C C . SER A 1 186 ? 17.906 29.344 -9.258 1 61.75 186 SER A C 1
ATOM 1354 O O . SER A 1 186 ? 18.391 30.062 -10.141 1 61.75 186 SER A O 1
ATOM 1356 N N . GLN A 1 187 ? 18.453 29.344 -8.07 1 75.81 187 GLN A N 1
ATOM 1357 C CA . GLN A 1 187 ? 19.375 30.406 -7.734 1 75.81 187 GLN A CA 1
ATOM 1358 C C . GLN A 1 187 ? 20.828 29.922 -7.84 1 75.81 187 GLN A C 1
ATOM 1360 O O . GLN A 1 187 ? 21.219 28.984 -7.152 1 75.81 187 GLN A O 1
ATOM 1365 N N . ASN A 1 188 ? 21.547 30.562 -8.812 1 78.06 188 ASN A N 1
ATOM 1366 C CA . ASN A 1 188 ? 22.953 30.219 -9.016 1 78.06 188 ASN A CA 1
ATOM 1367 C C . ASN A 1 188 ? 23.812 30.688 -7.848 1 78.06 188 ASN A C 1
ATOM 1369 O O . ASN A 1 188 ? 23.781 31.859 -7.477 1 78.06 188 ASN A O 1
ATOM 1373 N N . PRO A 1 189 ? 24.609 29.812 -7.367 1 85.31 189 PRO A N 1
ATOM 1374 C CA . PRO A 1 189 ? 25.406 30.172 -6.199 1 85.31 189 PRO A CA 1
ATOM 1375 C C . PRO A 1 189 ? 26.531 31.156 -6.539 1 85.31 189 PRO A C 1
ATOM 1377 O O . PRO A 1 189 ? 26.984 31.891 -5.668 1 85.31 189 PRO A O 1
ATOM 1380 N N . ASP A 1 190 ? 26.969 31.266 -7.746 1 88.5 190 ASP A N 1
ATOM 1381 C CA . ASP A 1 190 ? 28.156 32.031 -8.102 1 88.5 190 ASP A CA 1
ATOM 1382 C C . ASP A 1 190 ? 27.781 33.344 -8.773 1 88.5 190 ASP A C 1
ATOM 1384 O O . ASP A 1 190 ? 28.656 34.094 -9.219 1 88.5 190 ASP A O 1
ATOM 1388 N N . GLN A 1 191 ? 26.531 33.531 -8.836 1 89.88 191 GLN A N 1
ATOM 1389 C CA . GLN A 1 191 ? 26.094 34.75 -9.5 1 89.88 191 GLN A CA 1
ATOM 1390 C C . GLN A 1 191 ? 25.172 35.594 -8.594 1 89.88 191 GLN A C 1
ATOM 1392 O O . GLN A 1 191 ? 24.672 35.062 -7.594 1 89.88 191 GLN A O 1
ATOM 1397 N N . ALA A 1 192 ? 25.094 36.812 -8.992 1 93.31 192 ALA A N 1
ATOM 1398 C CA . ALA A 1 192 ? 24.125 37.656 -8.289 1 93.31 192 ALA A CA 1
ATOM 1399 C C . ALA A 1 192 ? 22.703 37.25 -8.625 1 93.31 192 ALA A C 1
ATOM 1401 O O . ALA A 1 192 ? 22.422 36.812 -9.734 1 93.31 192 ALA A O 1
ATOM 1402 N N . ILE A 1 193 ? 21.891 37.469 -7.59 1 92.69 193 ILE A N 1
ATOM 1403 C CA . ILE A 1 193 ? 20.5 37.062 -7.785 1 92.69 193 ILE A CA 1
ATOM 1404 C C . ILE A 1 193 ? 19.562 38.094 -7.207 1 92.69 193 ILE A C 1
ATOM 1406 O O . ILE A 1 193 ? 20 39 -6.473 1 92.69 193 ILE A O 1
ATOM 1410 N N . VAL A 1 194 ? 18.312 37.969 -7.688 1 92.06 194 VAL A N 1
ATOM 1411 C CA . VAL A 1 194 ? 17.25 38.781 -7.082 1 92.06 194 VAL A CA 1
ATOM 1412 C C . VAL A 1 194 ? 16.438 37.906 -6.117 1 92.06 194 VAL A C 1
ATOM 1414 O O . VAL A 1 194 ? 16.219 36.719 -6.367 1 92.06 194 VAL A O 1
ATOM 1417 N N . ALA A 1 195 ? 16.141 38.469 -4.992 1 91.62 195 ALA A N 1
ATOM 1418 C CA . ALA A 1 195 ? 15.406 37.688 -3.992 1 91.62 195 ALA A CA 1
ATOM 1419 C C . ALA A 1 195 ? 14.453 38.594 -3.201 1 91.62 195 ALA A C 1
ATOM 1421 O O . ALA A 1 195 ? 14.586 39.812 -3.223 1 91.62 195 ALA A O 1
ATOM 1422 N N . CYS A 1 196 ? 13.531 37.906 -2.621 1 91.75 196 CYS A N 1
ATOM 1423 C CA . CYS A 1 196 ? 12.539 38.625 -1.799 1 91.75 196 CYS A CA 1
ATOM 1424 C C . CYS A 1 196 ? 12.781 38.344 -0.319 1 91.75 196 CYS A C 1
ATOM 1426 O O . CYS A 1 196 ? 13.297 37.281 0.046 1 91.75 196 CYS A O 1
ATOM 1428 N N . ALA A 1 197 ? 12.398 39.344 0.486 1 88.19 197 ALA A N 1
ATOM 1429 C CA . ALA A 1 197 ? 12.32 39.094 1.922 1 88.19 197 ALA A CA 1
ATOM 1430 C C . ALA A 1 197 ? 11.164 38.156 2.256 1 88.19 197 ALA A C 1
ATOM 1432 O O . ALA A 1 197 ? 10.109 38.188 1.614 1 88.19 197 ALA A O 1
ATOM 1433 N N . THR A 1 198 ? 11.406 37.312 3.252 1 83 198 THR A N 1
ATOM 1434 C CA . THR A 1 198 ? 10.375 36.375 3.645 1 83 198 THR A CA 1
ATOM 1435 C C . THR A 1 198 ? 9.117 37.094 4.113 1 83 198 THR A C 1
ATOM 1437 O O . THR A 1 198 ? 8.008 36.562 3.975 1 83 198 THR A O 1
ATOM 1440 N N . ASP A 1 199 ? 9.32 38.281 4.633 1 77.94 199 ASP A N 1
ATOM 1441 C CA . ASP A 1 199 ? 8.188 39.031 5.16 1 77.94 199 ASP A CA 1
ATOM 1442 C C . ASP A 1 199 ? 7.539 39.875 4.07 1 77.94 199 ASP A C 1
ATOM 1444 O O . ASP A 1 199 ? 6.516 40.531 4.305 1 77.94 199 ASP A O 1
ATOM 1448 N N . GLY A 1 200 ? 8.086 39.844 2.898 1 84.69 200 GLY A N 1
ATOM 1449 C CA . GLY A 1 200 ? 7.516 40.562 1.769 1 84.69 200 GLY A CA 1
ATOM 1450 C C . GLY A 1 200 ? 7.695 42.062 1.855 1 84.69 200 GLY A C 1
ATOM 1451 O O . GLY A 1 200 ? 7.012 42.812 1.161 1 84.69 200 GLY A O 1
ATOM 1452 N N . THR A 1 201 ? 8.578 42.531 2.643 1 86.38 201 THR A N 1
ATOM 1453 C CA . THR A 1 201 ? 8.703 43.969 2.879 1 86.38 201 THR A CA 1
ATOM 1454 C C . THR A 1 201 ? 9.727 44.594 1.925 1 86.38 201 THR A C 1
ATOM 1456 O O . THR A 1 201 ? 9.672 45.781 1.646 1 86.38 201 THR A O 1
ATOM 1459 N N . GLU A 1 202 ? 10.656 43.781 1.547 1 91.12 202 GLU A N 1
ATOM 1460 C CA . GLU A 1 202 ? 11.727 44.312 0.709 1 91.12 202 GLU A CA 1
ATOM 1461 C C . GLU A 1 202 ? 12.125 43.312 -0.379 1 91.12 202 GLU A C 1
ATOM 1463 O O . GLU A 1 202 ? 11.898 42.094 -0.238 1 91.12 202 GLU A O 1
ATOM 1468 N N . LYS A 1 203 ? 12.578 43.844 -1.496 1 93.75 203 LYS A N 1
ATOM 1469 C CA . LYS A 1 203 ? 13.258 43.031 -2.512 1 93.75 203 LYS A CA 1
ATOM 1470 C C . LYS A 1 203 ? 14.742 43.406 -2.6 1 93.75 203 LYS A C 1
ATOM 1472 O O . LYS A 1 203 ? 15.125 44.531 -2.314 1 93.75 203 LYS A O 1
ATOM 1477 N N . PHE A 1 204 ? 15.539 42.438 -2.992 1 94.31 204 PHE A N 1
ATOM 1478 C CA . PHE A 1 204 ? 16.984 42.625 -2.91 1 94.31 204 PHE A CA 1
ATOM 1479 C C . PHE A 1 204 ? 17.656 42.156 -4.195 1 94.31 204 PHE A C 1
ATOM 1481 O O . PHE A 1 204 ? 17.125 41.312 -4.91 1 94.31 204 PHE A O 1
ATOM 1488 N N . VAL A 1 205 ? 18.734 42.75 -4.52 1 94.69 205 VAL A N 1
ATOM 1489 C CA . VAL A 1 205 ? 19.766 42.156 -5.348 1 94.69 205 VAL A CA 1
ATOM 1490 C C . VAL A 1 205 ? 20.938 41.688 -4.473 1 94.69 205 VAL A C 1
ATOM 1492 O O . VAL A 1 205 ? 21.516 42.5 -3.73 1 94.69 205 VAL A O 1
ATOM 1495 N N . LEU A 1 206 ? 21.203 40.438 -4.578 1 95.69 206 LEU A N 1
ATOM 1496 C CA . LEU A 1 206 ? 22.234 39.844 -3.725 1 95.69 206 LEU A CA 1
ATOM 1497 C C . LEU A 1 206 ? 23.422 39.344 -4.555 1 95.69 206 LEU A C 1
ATOM 1499 O O . LEU A 1 206 ? 23.234 38.906 -5.691 1 95.69 206 LEU A O 1
ATOM 1503 N N . GLY A 1 207 ? 24.562 39.5 -3.908 1 94.38 207 GLY A N 1
ATOM 1504 C CA . GLY A 1 207 ? 25.75 38.938 -4.539 1 94.38 207 GLY A CA 1
ATOM 1505 C C . GLY A 1 207 ? 25.812 37.438 -4.461 1 94.38 207 GLY A C 1
ATOM 1506 O O . GLY A 1 207 ? 24.828 36.781 -4.059 1 94.38 207 GLY A O 1
ATOM 1507 N N . PRO A 1 208 ? 26.922 36.875 -4.953 1 93.69 208 PRO A N 1
ATOM 1508 C CA . PRO A 1 208 ? 27.078 35.406 -4.863 1 93.69 208 PRO A CA 1
ATOM 1509 C C . PRO A 1 208 ? 27.172 34.906 -3.424 1 93.69 208 PRO A C 1
ATOM 1511 O O . PRO A 1 208 ? 27.328 35.719 -2.498 1 93.69 208 PRO A O 1
ATOM 1514 N N . ILE A 1 209 ? 27.109 33.625 -3.348 1 92.31 209 ILE A N 1
ATOM 1515 C CA . ILE A 1 209 ? 27.172 33.031 -2.018 1 92.31 209 ILE A CA 1
ATOM 1516 C C . ILE A 1 209 ? 28.578 33.188 -1.454 1 92.31 209 ILE A C 1
ATOM 1518 O O . ILE A 1 209 ? 29.562 32.812 -2.111 1 92.31 209 ILE A O 1
ATOM 1522 N N . GLU A 1 210 ? 28.609 33.688 -0.365 1 92.75 210 GLU A N 1
ATOM 1523 C CA . GLU A 1 210 ? 29.922 33.844 0.273 1 92.75 210 GLU A CA 1
ATOM 1524 C C . GLU A 1 210 ? 30.094 32.844 1.4 1 92.75 210 GLU A C 1
ATOM 1526 O O . GLU A 1 210 ? 31.203 32.375 1.663 1 92.75 210 GLU A O 1
ATOM 1531 N N . ILE A 1 211 ? 29.016 32.562 2.094 1 88.12 211 ILE A N 1
ATOM 1532 C CA . ILE A 1 211 ? 29.016 31.516 3.113 1 88.12 211 ILE A CA 1
ATOM 1533 C C . ILE A 1 211 ? 27.812 30.594 2.896 1 88.12 211 ILE A C 1
ATOM 1535 O O . ILE A 1 211 ? 26.688 31.062 2.709 1 88.12 211 ILE A O 1
ATOM 1539 N N . ASN A 1 212 ? 28.172 29.375 2.908 1 85.44 212 ASN A N 1
ATOM 1540 C CA . ASN A 1 212 ? 27.125 28.359 2.756 1 85.44 212 ASN A CA 1
ATOM 1541 C C . ASN A 1 212 ? 26.656 27.828 4.105 1 85.44 212 ASN A C 1
ATOM 1543 O O . ASN A 1 212 ? 27.422 27.797 5.066 1 85.44 212 ASN A O 1
ATOM 1547 N N . GLY A 1 213 ? 25.453 27.406 4.098 1 79 213 GLY A N 1
ATOM 1548 C CA . GLY A 1 213 ? 24.891 26.844 5.312 1 79 213 GLY A CA 1
ATOM 1549 C C . GLY A 1 213 ? 25.609 25.594 5.777 1 79 213 GLY A C 1
ATOM 1550 O O . GLY A 1 213 ? 25.578 25.25 6.961 1 79 213 GLY A O 1
ATOM 1551 N N . THR A 1 214 ? 26.281 24.953 4.863 1 75 214 THR A N 1
ATOM 1552 C CA . THR A 1 214 ? 27.031 23.75 5.207 1 75 214 THR A CA 1
ATOM 1553 C C . THR A 1 214 ? 28.234 24.078 6.086 1 75 214 THR A C 1
ATOM 1555 O O . THR A 1 214 ? 28.812 23.188 6.715 1 75 214 THR A O 1
ATOM 1558 N N . ASP A 1 215 ? 28.594 25.312 6.105 1 81.31 215 ASP A N 1
ATOM 1559 C CA . ASP A 1 215 ? 29.75 25.719 6.887 1 81.31 215 ASP A CA 1
ATOM 1560 C C . ASP A 1 215 ? 29.359 26.094 8.312 1 81.31 215 ASP A C 1
ATOM 1562 O O . ASP A 1 215 ? 30.172 26.656 9.062 1 81.31 215 ASP A O 1
ATOM 1566 N N . ILE A 1 216 ? 28.141 25.781 8.594 1 81.81 216 ILE A N 1
ATOM 1567 C CA . ILE A 1 216 ? 27.672 25.984 9.953 1 81.81 216 ILE A CA 1
ATOM 1568 C C . ILE A 1 216 ? 27.953 24.734 10.789 1 81.81 216 ILE A C 1
ATOM 1570 O O . ILE A 1 216 ? 27.547 23.625 10.422 1 81.81 216 ILE A O 1
ATOM 1574 N N . ASP A 1 217 ? 28.641 24.906 11.867 1 81.94 217 ASP A N 1
ATOM 1575 C CA . ASP A 1 217 ? 28.969 23.797 12.742 1 81.94 217 ASP A CA 1
ATOM 1576 C C . ASP A 1 217 ? 27.797 23.453 13.656 1 81.94 217 ASP A C 1
ATOM 1578 O O . ASP A 1 217 ? 27.5 22.266 13.859 1 81.94 217 ASP A O 1
ATOM 1582 N N . THR A 1 218 ? 27.281 24.453 14.305 1 82.38 218 THR A N 1
ATOM 1583 C CA . THR A 1 218 ? 26.141 24.266 15.211 1 82.38 218 THR A CA 1
ATOM 1584 C C . THR A 1 218 ? 25.312 25.547 15.297 1 82.38 218 THR A C 1
ATOM 1586 O O . THR A 1 218 ? 25.766 26.609 14.891 1 82.38 218 THR A O 1
ATOM 1589 N N . ALA A 1 219 ? 24.062 25.328 15.648 1 82.06 219 ALA A N 1
ATOM 1590 C CA . ALA A 1 219 ? 23.156 26.453 15.836 1 82.06 219 ALA A CA 1
ATOM 1591 C C . ALA A 1 219 ? 22.312 26.281 17.094 1 82.06 219 ALA A C 1
ATOM 1593 O O . ALA A 1 219 ? 22.016 25.156 17.5 1 82.06 219 ALA A O 1
ATOM 1594 N N . SER A 1 220 ? 22.125 27.344 17.812 1 84.56 220 SER A N 1
ATOM 1595 C CA . SER A 1 220 ? 21.266 27.391 19 1 84.56 220 SER A CA 1
ATOM 1596 C C . SER A 1 220 ? 20.359 28.609 18.984 1 84.56 220 SER A C 1
ATOM 1598 O O . SER A 1 220 ? 20.438 29.438 18.062 1 84.56 220 SER A O 1
ATOM 1600 N N . TYR A 1 221 ? 19.344 28.562 19.859 1 84.56 221 TYR A N 1
ATOM 1601 C CA . TYR A 1 221 ? 18.469 29.734 19.938 1 84.56 221 TYR A CA 1
ATOM 1602 C C . TYR A 1 221 ? 18.484 30.328 21.344 1 84.56 221 TYR A C 1
ATOM 1604 O O . TYR A 1 221 ? 18.641 29.609 22.328 1 84.56 221 TYR A O 1
ATOM 1612 N N . SER A 1 222 ? 18.547 31.672 21.453 1 83.5 222 SER A N 1
ATOM 1613 C CA . SER A 1 222 ? 18.5 32.375 22.719 1 83.5 222 SER A CA 1
ATOM 1614 C C . SER A 1 222 ? 17.828 33.75 22.562 1 83.5 222 SER A C 1
ATOM 1616 O O . SER A 1 222 ? 17.625 34.219 21.438 1 83.5 222 SER A O 1
ATOM 1618 N N . GLN A 1 223 ? 17.359 34.219 23.656 1 82.38 223 GLN A N 1
ATOM 1619 C CA . GLN A 1 223 ? 16.828 35.562 23.609 1 82.38 223 GLN A CA 1
ATOM 1620 C C . GLN A 1 223 ? 17.938 36.594 23.312 1 82.38 223 GLN A C 1
ATOM 1622 O O . GLN A 1 223 ? 19.047 36.469 23.844 1 82.38 223 GLN A O 1
ATOM 1627 N N . ALA A 1 224 ? 17.609 37.375 22.297 1 75.56 224 ALA A N 1
ATOM 1628 C CA . ALA A 1 224 ? 18.594 38.375 21.906 1 75.56 224 ALA A CA 1
ATOM 1629 C C . ALA A 1 224 ? 18.828 39.375 23.016 1 75.56 224 ALA A C 1
ATOM 1631 O O . ALA A 1 224 ? 17.891 39.719 23.766 1 75.56 224 ALA A O 1
ATOM 1632 N N . ALA A 1 225 ? 20.031 39.594 23.375 1 66.25 225 ALA A N 1
ATOM 1633 C CA . ALA A 1 225 ? 20.391 40.562 24.391 1 66.25 225 ALA A CA 1
ATOM 1634 C C . ALA A 1 225 ? 20.797 41.906 23.766 1 66.25 225 ALA A C 1
ATOM 1636 O O . ALA A 1 225 ? 21.344 41.906 22.656 1 66.25 225 ALA A O 1
ATOM 1637 N N . SER A 1 226 ? 20.234 43 24.188 1 60.5 226 SER A N 1
ATOM 1638 C CA . SER A 1 226 ? 20.703 44.312 23.75 1 60.5 226 SER A CA 1
ATOM 1639 C C . SER A 1 226 ? 22.203 44.5 24.016 1 60.5 226 SER A C 1
ATOM 1641 O O . SER A 1 226 ? 22.812 43.656 24.688 1 60.5 226 SER A O 1
ATOM 1643 N N . SER A 1 227 ? 22.906 45.594 23.266 1 58.91 227 SER A N 1
ATOM 1644 C CA . SER A 1 227 ? 24.312 45.906 23.453 1 58.91 227 SER A CA 1
ATOM 1645 C C . SER A 1 227 ? 24.656 46 24.938 1 58.91 227 SER A C 1
ATOM 1647 O O . SER A 1 227 ? 25.812 45.75 25.328 1 58.91 227 SER A O 1
ATOM 1649 N N . THR A 1 228 ? 23.734 46.25 25.766 1 60.81 228 THR A N 1
ATOM 1650 C CA . THR A 1 228 ? 23.984 46.406 27.188 1 60.81 228 THR A CA 1
ATOM 1651 C C . THR A 1 228 ? 23.688 45.094 27.922 1 60.81 228 THR A C 1
ATOM 1653 O O . THR A 1 228 ? 23.688 45.031 29.156 1 60.81 228 THR A O 1
ATOM 1656 N N . GLY A 1 229 ? 23.453 43.969 27.141 1 61 229 GLY A N 1
ATOM 1657 C CA . GLY A 1 229 ? 23.266 42.656 27.734 1 61 229 GLY A CA 1
ATOM 1658 C C . GLY A 1 229 ? 21.828 42.406 28.141 1 61 229 GLY A C 1
ATOM 1659 O O . GLY A 1 229 ? 21.531 41.344 28.719 1 61 229 GLY A O 1
ATOM 1660 N N . MET A 1 230 ? 20.984 43.438 27.953 1 64.81 230 MET A N 1
ATOM 1661 C CA . MET A 1 230 ? 19.594 43.25 28.375 1 64.81 230 MET A CA 1
ATOM 1662 C C . MET A 1 230 ? 18.797 42.5 27.312 1 64.81 230 MET A C 1
ATOM 1664 O O . MET A 1 230 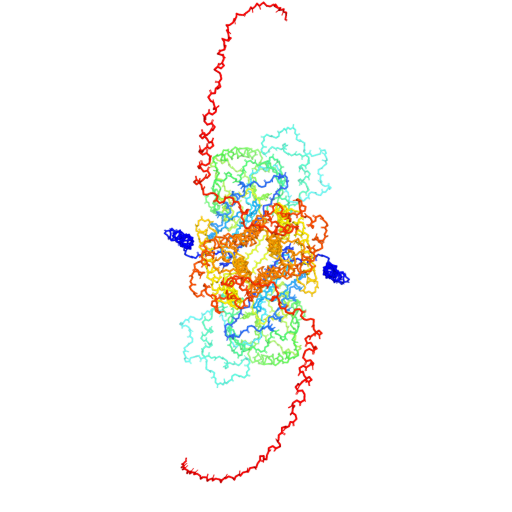? 18.938 42.781 26.125 1 64.81 230 MET A O 1
ATOM 1668 N N . PRO A 1 231 ? 17.938 41.562 27.812 1 68.19 231 PRO A N 1
ATOM 1669 C CA . PRO A 1 231 ? 17.125 40.812 26.844 1 68.19 231 PRO A CA 1
ATOM 1670 C C . PRO A 1 231 ? 16.125 41.688 26.109 1 68.19 231 PRO A C 1
ATOM 1672 O O . PRO A 1 231 ? 15.453 42.531 26.734 1 68.19 231 PRO A O 1
ATOM 1675 N N . THR A 1 232 ? 16.141 41.875 24.828 1 67.25 232 THR A N 1
ATOM 1676 C CA . THR A 1 232 ? 15.258 42.688 24 1 67.25 232 THR A CA 1
ATOM 1677 C C . THR A 1 232 ? 13.898 42 23.844 1 67.25 232 THR A C 1
ATOM 1679 O O . THR A 1 232 ? 12.953 42.625 23.344 1 67.25 232 THR A O 1
ATOM 1682 N N . GLY A 1 233 ? 13.789 40.875 24.453 1 69.62 233 GLY A N 1
ATOM 1683 C CA . GLY A 1 233 ? 12.531 40.125 24.328 1 69.62 233 GLY A CA 1
ATOM 1684 C C . GLY A 1 233 ? 12.375 39.406 23 1 69.62 233 GLY A C 1
ATOM 1685 O O . GLY A 1 233 ? 11.406 38.688 22.797 1 69.62 233 GLY A O 1
ATOM 1686 N N . GLN A 1 234 ? 13.273 39.688 22.109 1 76 234 GLN A N 1
ATOM 1687 C CA . GLN A 1 234 ? 13.203 39.031 20.812 1 76 234 GLN A CA 1
ATOM 1688 C C . GLN A 1 234 ? 14.07 37.781 20.781 1 76 234 GLN A C 1
ATOM 1690 O O . GLN A 1 234 ? 15.109 37.719 21.453 1 76 234 GLN A O 1
ATOM 1695 N N . TRP A 1 235 ? 13.547 36.812 20.188 1 82 235 TRP A N 1
ATOM 1696 C CA . TRP A 1 235 ? 14.297 35.562 20.062 1 82 235 TRP A CA 1
ATOM 1697 C C . TRP A 1 235 ? 15.234 35.594 18.875 1 82 235 TRP A C 1
ATOM 1699 O O . TRP A 1 235 ? 14.891 36.125 17.828 1 82 235 TRP A O 1
ATOM 1709 N N . GLY A 1 236 ? 16.484 35.156 19.141 1 81.81 236 GLY A N 1
ATOM 1710 C CA . GLY A 1 236 ? 17.469 35.094 18.078 1 81.81 236 GLY A CA 1
ATOM 1711 C C . GLY A 1 236 ? 18.094 33.719 17.922 1 81.81 236 GLY A C 1
ATOM 1712 O O . GLY A 1 236 ? 17.938 32.844 18.781 1 81.81 236 GLY A O 1
ATOM 1713 N N . VAL A 1 237 ? 18.656 33.469 16.75 1 83.81 237 VAL A N 1
ATOM 1714 C CA . VAL A 1 237 ? 19.328 32.219 16.453 1 83.81 237 VAL A CA 1
ATOM 1715 C C . VAL A 1 237 ? 20.844 32.438 16.422 1 83.81 237 VAL A C 1
ATOM 1717 O O . VAL A 1 237 ? 21.328 33.281 15.695 1 83.81 237 VAL A O 1
ATOM 1720 N N . ASN A 1 238 ? 21.547 31.672 17.312 1 84.81 238 ASN A N 1
ATOM 1721 C CA . ASN A 1 238 ? 23 31.75 17.406 1 84.81 238 ASN A CA 1
ATOM 1722 C C . ASN A 1 238 ? 23.672 30.734 16.484 1 84.81 238 ASN A C 1
ATOM 1724 O O . ASN A 1 238 ? 23.328 29.547 16.5 1 84.81 238 ASN A O 1
ATOM 1728 N N . ILE A 1 239 ? 24.562 31.188 15.625 1 85.88 239 ILE A N 1
ATOM 1729 C CA . ILE A 1 239 ? 25.25 30.297 14.688 1 85.88 239 ILE A CA 1
ATOM 1730 C C . ILE A 1 239 ? 26.734 30.266 15.008 1 85.88 239 ILE A C 1
ATOM 1732 O O . ILE A 1 239 ? 27.328 31.281 15.391 1 85.88 239 ILE A O 1
ATOM 1736 N N . VAL A 1 240 ? 27.297 29.125 14.977 1 87.56 240 VAL A N 1
ATOM 1737 C CA . VAL A 1 240 ? 28.734 28.953 15.062 1 87.56 240 VAL A CA 1
ATOM 1738 C C . VAL A 1 240 ? 29.281 28.391 13.75 1 87.56 240 VAL A C 1
ATOM 1740 O O . VAL A 1 240 ? 28.891 27.297 13.336 1 87.56 240 VAL A O 1
ATOM 1743 N N . PHE A 1 241 ? 30.141 29.156 13.117 1 88.44 241 PHE A N 1
ATOM 1744 C CA . PHE A 1 241 ? 30.719 28.75 11.844 1 88.44 241 PHE A CA 1
ATOM 1745 C C . PHE A 1 241 ? 31.938 27.844 12.062 1 88.44 241 PHE A C 1
ATOM 1747 O O . PHE A 1 241 ? 32.562 27.891 13.125 1 88.44 241 PHE A O 1
ATOM 1754 N N . ASN A 1 242 ? 32.219 27.094 11.062 1 87.56 242 ASN A N 1
ATOM 1755 C CA . ASN A 1 242 ? 33.5 26.375 11.086 1 87.56 242 ASN A CA 1
ATOM 1756 C C . ASN A 1 242 ? 34.688 27.312 10.836 1 87.56 242 ASN A C 1
ATOM 1758 O O . ASN A 1 242 ? 34.469 28.516 10.641 1 87.56 242 ASN A O 1
ATOM 1762 N N . GLN A 1 243 ? 35.844 26.75 10.93 1 89 243 GLN A N 1
ATOM 1763 C CA . GLN A 1 243 ? 37.031 27.578 10.875 1 89 243 GLN A CA 1
ATOM 1764 C C . GLN A 1 243 ? 37.125 28.328 9.547 1 89 243 GLN A C 1
ATOM 1766 O O . GLN A 1 243 ? 37.438 29.531 9.523 1 89 243 GLN A O 1
ATOM 1771 N N . ALA A 1 244 ? 36.844 27.625 8.484 1 89.19 244 ALA A N 1
ATOM 1772 C CA . ALA A 1 244 ? 36.938 28.25 7.168 1 89.19 244 ALA A CA 1
ATOM 1773 C C . ALA A 1 244 ? 35.906 29.375 7.031 1 89.19 244 ALA A C 1
ATOM 1775 O O . ALA A 1 244 ? 36.25 30.453 6.523 1 89.19 244 ALA A O 1
ATOM 1776 N N . ALA A 1 245 ? 34.781 29.094 7.418 1 90.69 245 ALA A N 1
ATOM 1777 C CA . ALA A 1 245 ? 33.719 30.094 7.32 1 90.69 245 ALA A CA 1
ATOM 1778 C C . ALA A 1 245 ? 33.938 31.25 8.289 1 90.69 245 ALA A C 1
ATOM 1780 O O . ALA A 1 245 ? 33.531 32.375 8.016 1 90.69 245 ALA A O 1
ATOM 1781 N N . THR A 1 246 ? 34.531 31.016 9.383 1 92.19 246 THR A N 1
ATOM 1782 C CA . THR A 1 246 ? 34.875 32.062 10.328 1 92.19 246 THR A CA 1
ATOM 1783 C C . THR A 1 246 ? 35.812 33.094 9.688 1 92.19 246 THR A C 1
ATOM 1785 O O . THR A 1 246 ? 35.625 34.312 9.883 1 92.19 246 THR A O 1
ATOM 1788 N N . GLU A 1 247 ? 36.781 32.656 9.008 1 92.75 247 GLU A N 1
ATOM 1789 C CA . GLU A 1 247 ? 37.688 33.562 8.32 1 92.75 247 GLU A CA 1
ATOM 1790 C C . GLU A 1 247 ? 36.969 34.344 7.227 1 92.75 247 GLU A C 1
ATOM 1792 O O . GLU A 1 247 ? 37.219 35.562 7.07 1 92.75 247 GLU A O 1
ATOM 1797 N N . THR A 1 248 ? 36.188 33.625 6.496 1 92.88 248 THR A N 1
ATOM 1798 C CA . THR A 1 248 ? 35.438 34.312 5.449 1 92.88 248 THR A CA 1
ATOM 1799 C C . THR A 1 248 ? 34.5 35.344 6.051 1 92.88 248 THR A C 1
ATOM 1801 O O . THR A 1 248 ? 34.375 36.438 5.5 1 92.88 248 THR A O 1
ATOM 1804 N N . PHE A 1 249 ? 33.969 35 7.109 1 92.81 249 PHE A N 1
ATOM 1805 C CA . PHE A 1 249 ? 33.062 35.906 7.785 1 92.81 249 PHE A CA 1
ATOM 1806 C C . PHE A 1 249 ? 33.781 37.125 8.289 1 92.81 249 PHE A C 1
ATOM 1808 O O . PHE A 1 249 ? 33.25 38.25 8.234 1 92.81 249 PHE A O 1
ATOM 1815 N N . LYS A 1 250 ? 34.875 36.906 8.797 1 92.12 250 LYS A N 1
ATOM 1816 C CA . LYS A 1 250 ? 35.719 38.031 9.219 1 92.12 250 LYS A CA 1
ATOM 1817 C C . LYS A 1 250 ? 36 38.969 8.062 1 92.12 250 LYS A C 1
ATOM 1819 O O . LYS A 1 250 ? 35.875 40.188 8.203 1 92.12 250 LYS A O 1
ATOM 1824 N N . ASP A 1 251 ? 36.312 38.438 6.973 1 93.38 251 ASP A N 1
ATOM 1825 C CA . ASP A 1 251 ? 36.625 39.25 5.793 1 93.38 251 ASP A CA 1
ATOM 1826 C C . ASP A 1 251 ? 35.375 40.031 5.32 1 93.38 251 ASP A C 1
ATOM 1828 O O . ASP A 1 251 ? 35.469 41.188 4.98 1 93.38 251 ASP A O 1
ATOM 1832 N N . VAL A 1 252 ? 34.312 39.375 5.285 1 93.38 252 VAL A N 1
ATOM 1833 C CA . VAL A 1 252 ? 33.094 39.969 4.801 1 93.38 252 VAL A CA 1
ATOM 1834 C C . VAL A 1 252 ? 32.656 41.094 5.746 1 93.38 252 VAL A C 1
ATOM 1836 O O . VAL A 1 252 ? 32.281 42.156 5.301 1 93.38 252 VAL A O 1
ATOM 1839 N N . THR A 1 253 ? 32.688 40.781 7.004 1 91.5 253 THR A N 1
ATOM 1840 C CA . THR A 1 253 ? 32.25 41.781 7.961 1 91.5 253 THR A CA 1
ATOM 1841 C C . THR A 1 253 ? 33.219 43 7.953 1 91.5 253 THR A C 1
ATOM 1843 O O . THR A 1 253 ? 32.781 44.125 8.219 1 91.5 253 THR A O 1
ATOM 1846 N N . THR A 1 254 ? 34.469 42.75 7.75 1 92.38 254 THR A N 1
ATOM 1847 C CA . THR A 1 254 ? 35.406 43.875 7.613 1 92.38 254 THR A CA 1
ATOM 1848 C C . THR A 1 254 ? 35.031 44.75 6.434 1 92.38 254 THR A C 1
ATOM 1850 O O . THR A 1 254 ? 35.031 46 6.555 1 92.38 254 THR A O 1
ATOM 1853 N N . ARG A 1 255 ? 34.75 44.156 5.418 1 93.5 255 ARG A N 1
ATOM 1854 C CA . ARG A 1 255 ? 34.344 44.875 4.215 1 93.5 255 ARG A CA 1
ATOM 1855 C C . ARG A 1 255 ? 33.062 45.656 4.445 1 93.5 255 ARG A C 1
ATOM 1857 O O . ARG A 1 255 ? 32.969 46.844 4.109 1 93.5 255 ARG A O 1
ATOM 1864 N N . LEU A 1 256 ? 32.125 45.094 4.988 1 92.31 256 LEU A N 1
ATOM 1865 C CA . LEU A 1 256 ? 30.812 45.719 5.199 1 92.31 256 LEU A CA 1
ATOM 1866 C C . LEU A 1 256 ? 30.906 46.844 6.215 1 92.31 256 LEU A C 1
ATOM 1868 O O . LEU A 1 256 ? 30.219 47.844 6.082 1 92.31 256 LEU A O 1
ATOM 1872 N N . ASN A 1 257 ? 31.688 46.562 7.168 1 90.06 257 ASN A N 1
ATOM 1873 C CA . ASN A 1 257 ? 31.891 47.625 8.156 1 90.06 257 ASN A CA 1
ATOM 1874 C C . ASN A 1 257 ? 32.531 48.875 7.527 1 90.06 257 ASN A C 1
ATOM 1876 O O . ASN A 1 257 ? 32.25 50 7.93 1 90.06 257 ASN A O 1
ATOM 1880 N N . GLN A 1 258 ? 33.406 48.656 6.633 1 91 258 GLN A N 1
ATOM 1881 C CA . GLN A 1 258 ? 34.031 49.75 5.926 1 91 258 GLN A CA 1
ATOM 1882 C C . GLN A 1 258 ? 33 50.531 5.098 1 91 258 GLN A C 1
ATOM 1884 O O . GLN A 1 258 ? 33.031 51.75 5.039 1 91 258 GLN A O 1
ATOM 1889 N N . ILE A 1 259 ? 32.156 49.812 4.52 1 92.12 259 ILE A N 1
ATOM 1890 C CA . ILE A 1 259 ? 31.109 50.438 3.721 1 92.12 259 ILE A CA 1
ATOM 1891 C C . ILE A 1 259 ? 30.188 51.25 4.629 1 92.12 259 ILE A C 1
ATOM 1893 O O . ILE A 1 259 ? 29.781 52.344 4.289 1 92.12 259 ILE A O 1
ATOM 1897 N N . ARG A 1 260 ? 29.891 50.656 5.703 1 89.25 260 ARG A N 1
ATOM 1898 C CA . ARG A 1 260 ? 29.062 51.344 6.68 1 89.25 260 ARG A CA 1
ATOM 1899 C C . ARG A 1 260 ? 29.719 52.625 7.148 1 89.25 260 ARG A C 1
ATOM 1901 O O . ARG A 1 260 ? 29.047 53.625 7.367 1 89.25 260 ARG A O 1
ATOM 1908 N N . GLY A 1 261 ? 30.953 52.562 7.449 1 87.19 261 GLY A N 1
ATOM 1909 C CA . GLY A 1 261 ? 31.703 53.719 7.875 1 87.19 261 GLY A CA 1
ATOM 1910 C C . GLY A 1 261 ? 31.625 54.875 6.895 1 87.19 261 GLY A C 1
ATOM 1911 O O . GLY A 1 261 ? 31.625 56.031 7.297 1 87.19 261 GLY A O 1
ATOM 1912 N N . THR A 1 262 ? 31.516 54.562 5.645 1 90.06 262 THR A N 1
ATOM 1913 C CA . THR A 1 262 ? 31.453 55.594 4.625 1 90.06 262 THR A CA 1
ATOM 1914 C C . THR A 1 262 ? 30.031 56.125 4.504 1 90.06 262 THR A C 1
ATOM 1916 O O . THR A 1 262 ? 29.828 57.344 4.406 1 90.06 262 THR A O 1
ATOM 1919 N N . ASN A 1 263 ? 29.078 55.25 4.453 1 88.44 263 ASN A N 1
ATOM 1920 C CA . ASN A 1 263 ? 27.656 55.594 4.391 1 88.44 263 ASN A CA 1
ATOM 1921 C C . ASN A 1 263 ? 26.812 54.594 5.172 1 88.44 263 ASN A C 1
ATOM 1923 O O . ASN A 1 263 ? 26.578 53.469 4.711 1 88.44 263 ASN A O 1
ATOM 1927 N N . PRO A 1 264 ? 26.344 55 6.266 1 82.5 264 PRO A N 1
ATOM 1928 C CA . PRO A 1 264 ? 25.609 54.094 7.125 1 82.5 264 PRO A CA 1
ATOM 1929 C C . PRO A 1 264 ? 24.281 53.625 6.504 1 82.5 264 PRO A C 1
ATOM 1931 O O . PRO A 1 264 ? 23.75 52.594 6.887 1 82.5 264 PRO A O 1
ATOM 1934 N N . SER A 1 265 ? 23.781 54.312 5.621 1 84.94 265 SER A N 1
ATOM 1935 C CA . SER A 1 265 ? 22.484 54 5.039 1 84.94 265 SER A CA 1
ATOM 1936 C C . SER A 1 265 ? 22.641 53.188 3.75 1 84.94 265 SER A C 1
ATOM 1938 O O . SER A 1 265 ? 21.656 52.812 3.123 1 84.94 265 SER A O 1
ATOM 1940 N N . ASP A 1 266 ? 23.859 52.906 3.422 1 88.62 266 ASP A N 1
ATOM 1941 C CA . ASP A 1 266 ? 24.125 52.125 2.223 1 88.62 266 ASP A CA 1
ATOM 1942 C C . ASP A 1 266 ? 23.656 50.688 2.408 1 88.62 266 ASP A C 1
ATOM 1944 O O . ASP A 1 266 ? 24.062 50 3.355 1 88.62 266 ASP A O 1
ATOM 1948 N N . PRO A 1 267 ? 22.75 50.188 1.546 1 91.31 267 PRO A N 1
ATOM 1949 C CA . PRO A 1 267 ? 22.297 48.812 1.659 1 91.31 267 PRO A CA 1
ATOM 1950 C C . PRO A 1 267 ? 23.422 47.781 1.547 1 91.31 267 PRO A C 1
ATOM 1952 O O . PRO A 1 267 ? 23.297 46.656 2.006 1 91.31 267 PRO A O 1
ATOM 1955 N N . ARG A 1 268 ? 24.594 48.125 0.998 1 92.25 268 ARG A N 1
ATOM 1956 C CA . ARG A 1 268 ? 25.719 47.25 0.822 1 92.25 268 ARG A CA 1
ATOM 1957 C C . ARG A 1 268 ? 26.375 46.906 2.162 1 92.25 268 ARG A C 1
ATOM 1959 O O . ARG A 1 268 ? 27.203 46 2.246 1 92.25 268 ARG A O 1
ATOM 1966 N N . ALA A 1 269 ? 25.969 47.594 3.156 1 90 269 ALA A N 1
ATOM 1967 C CA . ALA A 1 269 ? 26.516 47.344 4.484 1 90 269 ALA A CA 1
ATOM 1968 C C . ALA A 1 269 ? 25.766 46.188 5.168 1 90 269 ALA A C 1
ATOM 1970 O O . ALA A 1 269 ? 26.125 45.781 6.27 1 90 269 ALA A O 1
ATOM 1971 N N . ARG A 1 270 ? 24.781 45.656 4.457 1 88.81 270 ARG A N 1
ATOM 1972 C CA . ARG A 1 270 ? 23.953 44.625 5.027 1 88.81 270 ARG A CA 1
ATOM 1973 C C . ARG A 1 270 ? 24.406 43.25 4.527 1 88.81 270 ARG A C 1
ATOM 1975 O O . ARG A 1 270 ? 24.891 43.125 3.404 1 88.81 270 ARG A O 1
ATOM 1982 N N . PHE A 1 271 ? 24.297 42.281 5.406 1 89.88 271 PHE A N 1
ATOM 1983 C CA . PHE A 1 271 ? 24.562 40.875 5.082 1 89.88 271 PHE A CA 1
ATOM 1984 C C . PHE A 1 271 ? 23.297 40.031 5.176 1 89.88 271 PHE A C 1
ATOM 1986 O O . PHE A 1 271 ? 22.766 39.812 6.27 1 89.88 271 PHE A O 1
ATOM 1993 N N . ALA A 1 272 ? 22.875 39.594 3.959 1 91.31 272 ALA A N 1
ATOM 1994 C CA . ALA A 1 272 ? 21.594 38.875 3.881 1 91.31 272 ALA A CA 1
ATOM 1995 C C . ALA A 1 272 ? 21.734 37.438 4.293 1 91.31 272 ALA A C 1
ATOM 1997 O O . ALA A 1 272 ? 22.656 36.75 3.854 1 91.31 272 ALA A O 1
ATOM 1998 N N . ILE A 1 273 ? 20.953 37.031 5.141 1 87.19 273 ILE A N 1
ATOM 1999 C CA . ILE A 1 273 ? 20.797 35.625 5.535 1 87.19 273 ILE A CA 1
ATOM 2000 C C . ILE A 1 273 ? 19.594 35.031 4.812 1 87.19 273 ILE A C 1
ATOM 2002 O O . ILE A 1 273 ? 18.453 35.438 5.043 1 87.19 273 ILE A O 1
ATOM 2006 N N . MET A 1 274 ? 19.922 34.062 3.957 1 87.25 274 MET A N 1
ATOM 2007 C CA . MET A 1 274 ? 18.875 33.469 3.131 1 87.25 274 MET A CA 1
ATOM 2008 C C . MET A 1 274 ? 18.531 32.062 3.6 1 87.25 274 MET A C 1
ATOM 2010 O O . MET A 1 274 ? 19.406 31.328 4.016 1 87.25 274 MET A O 1
ATOM 2014 N N . LEU A 1 275 ? 17.234 31.875 3.596 1 78.69 275 LEU A N 1
ATOM 2015 C CA . LEU A 1 275 ? 16.719 30.531 3.861 1 78.69 275 LEU A CA 1
ATOM 2016 C C . LEU A 1 275 ? 15.812 30.078 2.729 1 78.69 275 LEU A C 1
ATOM 2018 O O . LEU A 1 275 ? 14.797 30.703 2.438 1 78.69 275 LEU A O 1
ATOM 2022 N N . ASP A 1 276 ? 16.234 29.047 2.115 1 77.62 276 ASP A N 1
ATOM 2023 C CA . ASP A 1 276 ? 15.461 28.438 1.03 1 77.62 276 ASP A CA 1
ATOM 2024 C C . ASP A 1 276 ? 15.164 29.469 -0.063 1 77.62 276 ASP A C 1
ATOM 2026 O O . ASP A 1 276 ? 14.023 29.578 -0.517 1 77.62 276 ASP A O 1
ATOM 2030 N N . GLY A 1 277 ? 16.094 30.312 -0.328 1 80.75 277 GLY A N 1
ATOM 2031 C CA . GLY A 1 277 ? 16.016 31.203 -1.466 1 80.75 277 GLY A CA 1
ATOM 2032 C C . GLY A 1 277 ? 15.398 32.562 -1.128 1 80.75 277 GLY A C 1
ATOM 2033 O O . GLY A 1 277 ? 15.336 33.438 -1.975 1 80.75 277 GLY A O 1
ATOM 2034 N N . GLN A 1 278 ? 14.992 32.719 0.032 1 86.5 278 GLN A N 1
ATOM 2035 C CA . GLN A 1 278 ? 14.422 34 0.467 1 86.5 278 GLN A CA 1
ATOM 2036 C C . GLN A 1 278 ? 15.25 34.625 1.591 1 86.5 278 GLN A C 1
ATOM 2038 O O . GLN A 1 278 ? 15.922 33.906 2.342 1 86.5 278 GLN A O 1
ATOM 2043 N N . VAL A 1 279 ? 15.117 35.906 1.631 1 88.12 279 VAL A N 1
ATOM 2044 C CA . VAL A 1 279 ? 15.906 36.625 2.635 1 88.12 279 VAL A CA 1
ATOM 2045 C C . VAL A 1 279 ? 15.164 36.625 3.967 1 88.12 279 VAL A C 1
ATOM 2047 O O . VAL A 1 279 ? 14.102 37.25 4.082 1 88.12 279 VAL A O 1
ATOM 2050 N N . LEU A 1 280 ? 15.727 35.938 4.832 1 82.75 280 LEU A N 1
ATOM 2051 C CA . LEU A 1 280 ? 15.133 35.875 6.164 1 82.75 280 LEU A CA 1
ATOM 2052 C C . LEU A 1 280 ? 15.383 37.156 6.938 1 82.75 280 LEU A C 1
ATOM 2054 O O . LEU A 1 280 ? 14.477 37.688 7.59 1 82.75 280 LEU A O 1
ATOM 2058 N N . SER A 1 281 ? 16.656 37.531 6.926 1 81.75 281 SER A N 1
ATOM 2059 C CA . SER A 1 281 ? 17.078 38.781 7.566 1 81.75 281 SER A CA 1
ATOM 2060 C C . SER A 1 281 ? 18.281 39.375 6.84 1 81.75 281 SER A C 1
ATOM 2062 O O . SER A 1 281 ? 19.031 38.656 6.164 1 81.75 281 SER A O 1
ATOM 2064 N N . SER A 1 282 ? 18.297 40.75 6.934 1 85.88 282 SER A N 1
ATOM 2065 C CA . SER A 1 282 ? 19.438 41.469 6.355 1 85.88 282 SER A CA 1
ATOM 2066 C C . SER A 1 282 ? 19.953 42.531 7.301 1 85.88 282 SER A C 1
ATOM 2068 O O . SER A 1 282 ? 19.812 43.719 7.031 1 85.88 282 SER A O 1
ATOM 2070 N N . PRO A 1 283 ? 20.609 42.094 8.289 1 78.88 283 PRO A N 1
ATOM 2071 C CA . PRO A 1 283 ? 21.094 43.062 9.266 1 78.88 283 PRO A CA 1
ATOM 2072 C C . PRO A 1 283 ? 22.297 43.875 8.766 1 78.88 283 PRO A C 1
ATOM 2074 O O . PRO A 1 283 ? 23.047 43.375 7.914 1 78.88 283 PRO A O 1
ATOM 2077 N N . VAL A 1 284 ? 22.344 45.094 9.367 1 81.94 284 VAL A N 1
ATOM 2078 C CA . VAL A 1 284 ? 23.531 45.906 9.102 1 81.94 284 VAL A CA 1
ATOM 2079 C C . VAL A 1 284 ? 24.672 45.469 10 1 81.94 284 VAL A C 1
ATOM 2081 O O . VAL A 1 284 ? 24.484 45.25 11.195 1 81.94 284 VAL A O 1
ATOM 2084 N N . THR A 1 285 ? 25.781 45.312 9.398 1 78.38 285 THR A N 1
ATOM 2085 C CA . THR A 1 285 ? 26.953 44.906 10.18 1 78.38 285 THR A CA 1
ATOM 2086 C C . THR A 1 285 ? 27.438 46.062 11.047 1 78.38 285 THR A C 1
ATOM 2088 O O . THR A 1 285 ? 27.812 47.125 10.531 1 78.38 285 THR A O 1
ATOM 2091 N N . GLN A 1 286 ? 27.406 45.812 12.32 1 74.5 286 GLN A N 1
ATOM 2092 C CA . GLN A 1 286 ? 27.781 46.906 13.234 1 74.5 286 GLN A CA 1
ATOM 2093 C C . GLN A 1 286 ? 29.234 46.781 13.656 1 74.5 286 GLN A C 1
ATOM 2095 O O . GLN A 1 286 ? 29.844 47.781 14.062 1 74.5 286 GLN A O 1
ATOM 2100 N N . ALA A 1 287 ? 29.734 45.594 13.695 1 78.19 287 ALA A N 1
ATOM 2101 C CA . ALA A 1 287 ? 31.109 45.375 14.094 1 78.19 287 ALA A CA 1
ATOM 2102 C C . ALA A 1 287 ? 31.719 44.188 13.32 1 78.19 287 ALA A C 1
ATOM 2104 O O . ALA A 1 287 ? 30.984 43.438 12.688 1 78.19 287 ALA A O 1
ATOM 2105 N N . VAL A 1 288 ? 33.031 44.312 13.234 1 85.25 288 VAL A N 1
ATOM 2106 C CA . VAL A 1 288 ? 33.719 43.188 12.656 1 85.25 288 VAL A CA 1
ATOM 2107 C C . VAL A 1 288 ? 33.625 41.969 13.586 1 85.25 288 VAL A C 1
ATOM 2109 O O . VAL A 1 288 ? 33.938 42.062 14.773 1 85.25 288 VAL A O 1
ATOM 2112 N N . ILE A 1 289 ? 33.094 40.969 13.109 1 82.12 289 ILE A N 1
ATOM 2113 C CA . ILE A 1 289 ? 32.938 39.75 13.906 1 82.12 289 ILE A CA 1
ATOM 2114 C C . ILE A 1 289 ? 34.062 38.781 13.578 1 82.12 289 ILE A C 1
ATOM 2116 O O . ILE A 1 289 ? 34.094 38.219 12.477 1 82.12 289 ILE A O 1
ATOM 2120 N N . THR A 1 290 ? 34.938 38.562 14.555 1 85.12 290 THR A N 1
ATOM 2121 C CA . THR A 1 290 ? 36.125 37.781 14.328 1 85.12 290 THR A CA 1
ATOM 2122 C C . THR A 1 290 ? 35.969 36.375 14.906 1 85.12 290 THR A C 1
ATOM 2124 O O . THR A 1 290 ? 36.719 35.469 14.555 1 85.12 290 THR A O 1
ATOM 2127 N N . ASN A 1 291 ? 34.938 36.156 15.75 1 84.81 291 ASN A N 1
ATOM 2128 C CA . ASN A 1 291 ? 34.844 34.906 16.469 1 84.81 291 ASN A CA 1
ATOM 2129 C C . ASN A 1 291 ? 33.938 33.906 15.727 1 84.81 291 ASN A C 1
ATOM 2131 O O . ASN A 1 291 ? 33.812 32.75 16.156 1 84.81 291 ASN A O 1
ATOM 2135 N N . GLY A 1 292 ? 33.375 34.281 14.703 1 82.94 292 GLY A N 1
ATOM 2136 C CA . GLY A 1 292 ? 32.594 33.375 13.883 1 82.94 292 GLY A CA 1
ATOM 2137 C C . GLY A 1 292 ? 31.25 33 14.508 1 82.94 292 GLY A C 1
ATOM 2138 O O . GLY A 1 292 ? 30.703 31.938 14.234 1 82.94 292 GLY A O 1
ATOM 2139 N N . GLN A 1 293 ? 30.781 33.812 15.453 1 84.38 293 GLN A N 1
ATOM 2140 C CA . GLN A 1 293 ? 29.547 33.5 16.156 1 84.38 293 GLN A CA 1
ATOM 2141 C C . GLN A 1 293 ? 28.531 34.625 15.992 1 84.38 293 GLN A C 1
ATOM 2143 O O . GLN A 1 293 ? 28.297 35.406 16.906 1 84.38 293 GLN A O 1
ATOM 2148 N N . PRO A 1 294 ? 27.859 34.594 14.836 1 81.88 294 PRO A N 1
ATOM 2149 C CA . PRO A 1 294 ? 26.812 35.594 14.648 1 81.88 294 PRO A CA 1
ATOM 2150 C C . PRO A 1 294 ? 25.469 35.188 15.242 1 81.88 294 PRO A C 1
ATOM 2152 O O . PRO A 1 294 ? 25.266 34 15.539 1 81.88 294 PRO A O 1
ATOM 2155 N N . GLN A 1 295 ? 24.703 36.156 15.57 1 81.5 295 GLN A N 1
ATOM 2156 C CA . GLN A 1 295 ? 23.328 35.938 16.016 1 81.5 295 GLN A CA 1
ATOM 2157 C C . GLN A 1 295 ? 22.328 36.531 15.039 1 81.5 295 GLN A C 1
ATOM 2159 O O . GLN A 1 295 ? 22.438 37.719 14.68 1 81.5 295 GLN A O 1
ATOM 2164 N N . ILE A 1 296 ? 21.484 35.688 14.547 1 73.56 296 ILE A N 1
ATOM 2165 C CA . ILE A 1 296 ? 20.406 36.156 13.656 1 73.56 296 ILE A CA 1
ATOM 2166 C C . ILE A 1 296 ? 19.219 36.625 14.484 1 73.56 296 ILE A C 1
ATOM 2168 O O . ILE A 1 296 ? 18.672 35.875 15.297 1 73.56 296 ILE A O 1
ATOM 2172 N N . THR A 1 297 ? 19.031 37.875 14.391 1 72.06 297 THR A N 1
ATOM 2173 C CA . THR A 1 297 ? 17.891 38.438 15.109 1 72.06 297 THR A CA 1
ATOM 2174 C C . THR A 1 297 ? 16.797 38.875 14.141 1 72.06 297 THR A C 1
ATOM 2176 O O . THR A 1 297 ? 17.078 39.219 12.992 1 72.06 297 THR A O 1
ATOM 2179 N N . GLY A 1 298 ? 15.625 38.594 14.391 1 64.81 298 GLY A N 1
ATOM 2180 C CA . GLY A 1 298 ? 14.422 38.969 13.672 1 64.81 298 GLY A CA 1
ATOM 2181 C C . GLY A 1 298 ? 13.164 38.812 14.492 1 64.81 298 GLY A C 1
ATOM 2182 O O . GLY A 1 298 ? 13.219 38.688 15.719 1 64.81 298 GLY A O 1
ATOM 2183 N N . ASN A 1 299 ? 12.031 39.094 13.883 1 70.44 299 ASN A N 1
ATOM 2184 C CA . ASN A 1 299 ? 10.742 38.906 14.547 1 70.44 299 ASN A CA 1
ATOM 2185 C C . ASN A 1 299 ? 10.391 37.438 14.656 1 70.44 299 ASN A C 1
ATOM 2187 O O . ASN A 1 299 ? 9.375 36.969 14.109 1 70.44 299 ASN A O 1
ATOM 2191 N N . PHE A 1 300 ? 11.305 36.719 15.359 1 75 300 PHE A N 1
ATOM 2192 C CA . PHE A 1 300 ? 11.078 35.281 15.531 1 75 300 PHE A CA 1
ATOM 2193 C C . PHE A 1 300 ? 10.32 35 16.828 1 75 300 PHE A C 1
ATOM 2195 O O . PHE A 1 300 ? 10.547 35.656 17.844 1 75 300 PHE A O 1
ATOM 2202 N N . THR A 1 301 ? 9.352 34.156 16.688 1 75.62 301 THR A N 1
ATOM 2203 C CA . THR A 1 301 ? 8.82 33.562 17.906 1 75.62 301 THR A CA 1
ATOM 2204 C C . THR A 1 301 ? 9.789 32.5 18.438 1 75.62 301 THR A C 1
ATOM 2206 O O . THR A 1 301 ? 10.758 32.156 17.781 1 75.62 301 THR A O 1
ATOM 2209 N N . GLU A 1 302 ? 9.539 32.125 19.625 1 78.44 302 GLU A N 1
ATOM 2210 C CA . GLU A 1 302 ? 10.383 31.109 20.219 1 78.44 302 GLU A CA 1
ATOM 2211 C C . GLU A 1 302 ? 10.391 29.828 19.375 1 78.44 302 GLU A C 1
ATOM 2213 O O . GLU A 1 302 ? 11.445 29.234 19.141 1 78.44 302 GLU A O 1
ATOM 2218 N N . GLU A 1 303 ? 9.234 29.438 18.969 1 74.88 303 GLU A N 1
ATOM 2219 C CA . GLU A 1 303 ? 9.094 28.219 18.188 1 74.88 303 GLU A CA 1
ATOM 2220 C C . GLU A 1 303 ? 9.805 28.344 16.844 1 74.88 303 GLU A C 1
ATOM 2222 O O . GLU A 1 303 ? 10.453 27.391 16.391 1 74.88 303 GLU A O 1
ATOM 2227 N N . GLN A 1 304 ? 9.727 29.422 16.297 1 72.94 304 GLN A N 1
ATOM 2228 C CA . GLN A 1 304 ? 10.367 29.656 15.008 1 72.94 304 GLN A CA 1
ATOM 2229 C C . GLN A 1 304 ? 11.891 29.625 15.141 1 72.94 304 GLN A C 1
ATOM 2231 O O . GLN A 1 304 ? 12.578 29.047 14.297 1 72.94 304 GLN A O 1
ATOM 2236 N N . ALA A 1 305 ? 12.297 30.266 16.188 1 79.44 305 ALA A N 1
ATOM 2237 C CA . ALA A 1 305 ? 13.742 30.312 16.422 1 79.44 305 ALA A CA 1
ATOM 2238 C C . ALA A 1 305 ? 14.289 28.906 16.703 1 79.44 305 ALA A C 1
ATOM 2240 O O . ALA A 1 305 ? 15.359 28.547 16.203 1 79.44 305 ALA A O 1
ATOM 2241 N N . SER A 1 306 ? 13.586 28.234 17.453 1 77.19 306 SER A N 1
ATOM 2242 C CA . SER A 1 306 ? 14 26.875 17.781 1 77.19 306 SER A CA 1
ATOM 2243 C C . SER A 1 306 ? 14.039 25.984 16.547 1 77.19 306 SER A C 1
ATOM 2245 O O . SER A 1 306 ? 15 25.234 16.359 1 77.19 306 SER A O 1
ATOM 2247 N N . ASN A 1 307 ? 13.031 26.094 15.781 1 71.25 307 ASN A N 1
ATOM 2248 C CA . ASN A 1 307 ? 12.961 25.297 14.57 1 71.25 307 ASN A CA 1
ATOM 2249 C C . ASN A 1 307 ? 14.094 25.625 13.602 1 71.25 307 ASN A C 1
ATOM 2251 O O . ASN A 1 307 ? 14.68 24.734 12.992 1 71.25 307 ASN A O 1
ATOM 2255 N N . LEU A 1 308 ? 14.297 26.844 13.5 1 74.25 308 LEU A N 1
ATOM 2256 C CA . LEU A 1 308 ? 15.375 27.281 12.609 1 74.25 308 LEU A CA 1
ATOM 2257 C C . LEU A 1 308 ? 16.719 26.781 13.117 1 74.25 308 LEU A C 1
ATOM 2259 O O . LEU A 1 308 ? 17.562 26.344 12.328 1 74.25 308 LEU A O 1
ATOM 2263 N N . ALA A 1 309 ? 16.922 26.906 14.344 1 76.94 309 ALA A N 1
ATOM 2264 C CA . ALA A 1 309 ? 18.172 26.469 14.945 1 76.94 309 ALA A CA 1
ATOM 2265 C C . ALA A 1 309 ? 18.406 24.984 14.719 1 76.94 309 ALA A C 1
ATOM 2267 O O . ALA A 1 309 ? 19.516 24.547 14.422 1 76.94 309 ALA A O 1
ATOM 2268 N N . GLU A 1 310 ? 17.406 24.281 14.867 1 70.69 310 GLU A N 1
ATOM 2269 C CA . GLU A 1 310 ? 17.516 22.828 14.68 1 70.69 310 GLU A CA 1
ATOM 2270 C C . GLU A 1 310 ? 17.812 22.484 13.227 1 70.69 310 GLU A C 1
ATOM 2272 O O . GLU A 1 310 ? 18.609 21.594 12.945 1 70.69 310 GLU A O 1
ATOM 2277 N N . GLN A 1 311 ? 17.125 23.141 12.398 1 71.94 311 GLN A N 1
ATOM 2278 C CA . GLN A 1 311 ? 17.359 22.906 10.977 1 71.94 311 GLN A CA 1
ATOM 2279 C C . GLN A 1 311 ? 18.797 23.219 10.594 1 71.94 311 GLN A C 1
ATOM 2281 O O . GLN A 1 311 ? 19.391 22.531 9.75 1 71.94 311 GLN A O 1
ATOM 2286 N N . LEU A 1 312 ? 19.281 24.219 11.211 1 74.38 312 LEU A N 1
ATOM 2287 C CA . LEU A 1 312 ? 20.656 24.625 10.898 1 74.38 312 LEU A CA 1
ATOM 2288 C C . LEU A 1 312 ? 21.672 23.688 11.555 1 74.38 312 LEU A C 1
ATOM 2290 O O . LEU A 1 312 ? 22.75 23.453 11 1 74.38 312 LEU A O 1
ATOM 2294 N N . LYS A 1 313 ? 21.297 23.25 12.672 1 71.44 313 LYS A N 1
ATOM 2295 C CA . LYS A 1 313 ? 22.188 22.375 13.43 1 71.44 313 LYS A CA 1
ATOM 2296 C C . LYS A 1 313 ? 22.438 21.078 12.68 1 71.44 313 LYS A C 1
ATOM 2298 O O . LYS A 1 313 ? 23.562 20.578 12.648 1 71.44 313 LYS A O 1
ATOM 2303 N N . TYR A 1 314 ? 21.453 20.562 12.156 1 64.5 314 TYR A N 1
ATOM 2304 C CA . TYR A 1 314 ? 21.594 19.234 11.562 1 64.5 314 TYR A CA 1
ATOM 2305 C C . TYR A 1 314 ? 21.922 19.328 10.078 1 64.5 314 TYR A C 1
ATOM 2307 O O . TYR A 1 314 ? 22.188 18.312 9.43 1 64.5 314 TYR A O 1
ATOM 2315 N N . GLY A 1 315 ? 22.016 20.484 9.617 1 61.12 315 GLY A N 1
ATOM 2316 C CA . GLY A 1 315 ? 22.547 20.688 8.273 1 61.12 315 GLY A CA 1
ATOM 2317 C C . GLY A 1 315 ? 21.469 20.891 7.234 1 61.12 315 GLY A C 1
ATOM 2318 O O . GLY A 1 315 ? 20.328 20.438 7.41 1 61.12 315 GLY A O 1
ATOM 2319 N N . ALA A 1 316 ? 21.797 21.672 6.242 1 61.88 316 ALA A N 1
ATOM 2320 C CA . ALA A 1 316 ? 20.922 21.922 5.105 1 61.88 316 ALA A CA 1
ATOM 2321 C C . ALA A 1 316 ? 20.875 20.719 4.172 1 61.88 316 ALA A C 1
ATOM 2323 O O . ALA A 1 316 ? 21.891 20.031 3.998 1 61.88 316 ALA A O 1
ATOM 2324 N N . LEU A 1 317 ? 19.688 20.312 3.799 1 61.38 317 LEU A N 1
ATOM 2325 C CA . LEU A 1 317 ? 19.578 19.266 2.787 1 61.38 317 LEU A CA 1
ATOM 2326 C C . LEU A 1 317 ? 20.172 19.719 1.459 1 61.38 317 LEU A C 1
ATOM 2328 O O . LEU A 1 317 ? 19.984 20.875 1.055 1 61.38 317 LEU A O 1
ATOM 2332 N N . PRO A 1 318 ? 21.047 18.859 0.864 1 60.72 318 PRO A N 1
ATOM 2333 C CA . PRO A 1 318 ? 21.625 19.266 -0.421 1 60.72 318 PRO A CA 1
ATOM 2334 C C . PRO A 1 318 ? 20.578 19.438 -1.513 1 60.72 318 PRO A C 1
ATOM 2336 O O . PRO A 1 318 ? 20.844 20.078 -2.537 1 60.72 318 PRO A O 1
ATOM 2339 N N . ILE A 1 319 ? 19.406 18.766 -1.218 1 64.81 319 ILE A N 1
ATOM 2340 C CA . ILE A 1 319 ? 18.344 18.781 -2.203 1 64.81 319 ILE A CA 1
ATOM 2341 C C . ILE A 1 319 ? 17 18.938 -1.494 1 64.81 319 ILE A C 1
ATOM 2343 O O . ILE A 1 319 ? 16.828 18.469 -0.368 1 64.81 319 ILE A O 1
ATOM 2347 N N . SER A 1 320 ? 16.219 19.766 -2.123 1 66.5 320 SER A N 1
ATOM 2348 C CA . SER A 1 320 ? 14.875 19.906 -1.573 1 66.5 320 SER A CA 1
ATOM 2349 C C . SER A 1 320 ? 14 18.719 -1.933 1 66.5 320 SER A C 1
ATOM 2351 O O . SER A 1 320 ? 14.195 18.094 -2.979 1 66.5 320 SER A O 1
ATOM 2353 N N . PHE A 1 321 ? 13.227 18.359 -0.958 1 72.94 321 PHE A N 1
ATOM 2354 C CA . PHE A 1 321 ? 12.344 17.219 -1.181 1 72.94 321 PHE A CA 1
ATOM 2355 C C . PHE A 1 321 ? 10.883 17.656 -1.183 1 72.94 321 PHE A C 1
ATOM 2357 O O . PHE A 1 321 ? 10.516 18.625 -0.509 1 72.94 321 PHE A O 1
ATOM 2364 N N . THR A 1 322 ? 10.102 17.094 -2.102 1 73.06 322 THR A N 1
ATOM 2365 C CA . THR A 1 322 ? 8.648 17.25 -2.072 1 73.06 322 THR A CA 1
ATOM 2366 C C . THR A 1 322 ? 7.973 15.969 -1.609 1 73.06 322 THR A C 1
ATOM 2368 O O . THR A 1 322 ? 8.422 14.875 -1.937 1 73.06 322 THR A O 1
ATOM 2371 N N . ILE A 1 323 ? 6.945 16.172 -0.787 1 73.88 323 ILE A N 1
ATOM 2372 C CA . ILE A 1 323 ? 6.195 15.016 -0.32 1 73.88 323 ILE A CA 1
ATOM 2373 C C . ILE A 1 323 ? 5.336 14.469 -1.455 1 73.88 323 ILE A C 1
ATOM 2375 O O . ILE A 1 323 ? 4.41 15.133 -1.92 1 73.88 323 ILE A O 1
ATOM 2379 N N . GLN A 1 324 ? 5.75 13.398 -1.857 1 72.94 324 GLN A N 1
ATOM 2380 C CA . GLN A 1 324 ? 5.016 12.773 -2.951 1 72.94 324 GLN A CA 1
ATOM 2381 C C . GLN A 1 324 ? 3.869 11.914 -2.424 1 72.94 324 GLN A C 1
ATOM 2383 O O . GLN A 1 324 ? 2.828 11.789 -3.072 1 72.94 324 GLN A O 1
ATOM 2388 N N . SER A 1 325 ? 4.176 11.258 -1.341 1 76.25 325 SER A N 1
ATOM 2389 C CA . SER A 1 325 ? 3.154 10.406 -0.743 1 76.25 325 SER A CA 1
ATOM 2390 C C . SER A 1 325 ? 3.213 10.453 0.78 1 76.25 325 SER A C 1
ATOM 2392 O O . SER A 1 325 ? 4.297 10.523 1.363 1 76.25 325 SER A O 1
ATOM 2394 N N . GLU A 1 326 ? 2.041 10.641 1.337 1 78 326 GLU A N 1
ATOM 2395 C CA . GLU A 1 326 ? 1.912 10.578 2.789 1 78 326 GLU A CA 1
ATOM 2396 C C . GLU A 1 326 ? 0.849 9.57 3.211 1 78 326 GLU A C 1
ATOM 2398 O O . GLU A 1 326 ? -0.294 9.633 2.754 1 78 326 GLU A O 1
ATOM 2403 N N . GLN A 1 327 ? 1.396 8.625 3.912 1 75.5 327 GLN A N 1
ATOM 2404 C CA . GLN A 1 327 ? 0.479 7.598 4.391 1 75.5 327 GLN A CA 1
ATOM 2405 C C . GLN A 1 327 ? 0.498 7.508 5.914 1 75.5 327 GLN A C 1
ATOM 2407 O O . GLN A 1 327 ? 1.562 7.367 6.52 1 75.5 327 GLN A O 1
ATOM 2412 N N . GLN A 1 328 ? -0.638 7.777 6.484 1 77 328 GLN A N 1
ATOM 2413 C CA . GLN A 1 328 ? -0.786 7.574 7.922 1 77 328 GLN A CA 1
ATOM 2414 C C . GLN A 1 328 ? -1.71 6.398 8.219 1 77 328 GLN A C 1
ATOM 2416 O O . GLN A 1 328 ? -2.83 6.336 7.707 1 77 328 GLN A O 1
ATOM 2421 N N . ILE A 1 329 ? -1.186 5.434 8.938 1 74.5 329 ILE A N 1
ATOM 2422 C CA . ILE A 1 329 ? -1.961 4.254 9.297 1 74.5 329 ILE A CA 1
ATOM 2423 C C . ILE A 1 329 ? -2.027 4.125 10.82 1 74.5 329 ILE A C 1
ATOM 2425 O O . ILE A 1 329 ? -1.019 4.297 11.508 1 74.5 329 ILE A O 1
ATOM 2429 N N . SER A 1 330 ? -3.252 3.924 11.281 1 75.38 330 SER A N 1
ATOM 2430 C CA . SER A 1 330 ? -3.406 3.711 12.719 1 75.38 330 SER A CA 1
ATOM 2431 C C . SER A 1 330 ? -2.893 2.336 13.125 1 75.38 330 SER A C 1
ATOM 2433 O O . SER A 1 330 ? -2.975 1.38 12.352 1 75.38 330 SER A O 1
ATOM 2435 N N . ALA A 1 331 ? -2.348 2.242 14.328 1 71.31 331 ALA A N 1
ATOM 2436 C CA . ALA A 1 331 ? -1.831 0.982 14.852 1 71.31 331 ALA A CA 1
ATOM 2437 C C . ALA A 1 331 ? -2.943 -0.057 14.977 1 71.31 331 ALA A C 1
ATOM 2439 O O . ALA A 1 331 ? -2.711 -1.25 14.766 1 71.31 331 ALA A O 1
ATOM 2440 N N . THR A 1 332 ? -4.086 0.406 15.273 1 71.44 332 THR A N 1
ATOM 2441 C CA . THR A 1 332 ? -5.219 -0.5 15.422 1 71.44 332 THR A CA 1
ATOM 2442 C C . THR A 1 332 ? -5.59 -1.128 14.086 1 71.44 332 THR A C 1
ATOM 2444 O O . THR A 1 332 ? -5.84 -2.332 14 1 71.44 332 THR A O 1
ATOM 2447 N N . LEU A 1 333 ? -5.57 -0.317 13.164 1 74 333 LEU A N 1
ATOM 2448 C CA . LEU A 1 333 ? -5.887 -0.844 11.844 1 74 333 LEU A CA 1
ATOM 2449 C C . LEU A 1 333 ? -4.828 -1.848 11.391 1 74 333 LEU A C 1
ATOM 2451 O O . LEU A 1 333 ? -5.16 -2.889 10.82 1 74 333 LEU A O 1
ATOM 2455 N N . GLY A 1 334 ? -3.58 -1.49 11.625 1 77.31 334 GLY A N 1
ATOM 2456 C CA . GLY A 1 334 ? -2.502 -2.4 11.273 1 77.31 334 GLY A CA 1
ATOM 2457 C C . GLY A 1 334 ? -2.611 -3.75 11.961 1 77.31 334 GLY A C 1
ATOM 2458 O O . GLY A 1 334 ? -2.422 -4.789 11.328 1 77.31 334 GLY A O 1
ATOM 2459 N N . ALA A 1 335 ? -2.922 -3.738 13.188 1 81.25 335 ALA A N 1
ATOM 2460 C CA . ALA A 1 335 ? -3.035 -4.977 13.953 1 81.25 335 ALA A CA 1
ATOM 2461 C C . ALA A 1 335 ? -4.227 -5.805 13.484 1 81.25 335 ALA A C 1
ATOM 2463 O O . ALA A 1 335 ? -4.148 -7.031 13.406 1 81.25 335 ALA A O 1
ATOM 2464 N N . ASP A 1 336 ? -5.293 -5.141 13.25 1 78.69 336 ASP A N 1
ATOM 2465 C CA . ASP A 1 336 ? -6.484 -5.828 12.758 1 78.69 336 ASP A CA 1
ATOM 2466 C C . ASP A 1 336 ? -6.238 -6.434 11.375 1 78.69 336 ASP A C 1
ATOM 2468 O O . ASP A 1 336 ? -6.707 -7.535 11.086 1 78.69 336 ASP A O 1
ATOM 2472 N N . GLN A 1 337 ? -5.555 -5.672 10.594 1 78.12 337 GLN A N 1
ATOM 2473 C CA . GLN A 1 337 ? -5.262 -6.176 9.258 1 78.12 337 GLN A CA 1
ATOM 2474 C C . GLN A 1 337 ? -4.34 -7.387 9.312 1 78.12 337 GLN A C 1
ATOM 2476 O O . GLN A 1 337 ? -4.492 -8.328 8.531 1 78.12 337 GLN A O 1
ATOM 2481 N N . LEU A 1 338 ? -3.354 -7.328 10.195 1 83.5 338 LEU A N 1
ATOM 2482 C CA . LEU A 1 338 ? -2.463 -8.469 10.367 1 83.5 338 LEU A CA 1
ATOM 2483 C C . LEU A 1 338 ? -3.236 -9.695 10.836 1 83.5 338 LEU A C 1
ATOM 2485 O O . LEU A 1 338 ? -3.023 -10.805 10.336 1 83.5 338 LEU A O 1
ATOM 2489 N N . LYS A 1 339 ? -4.098 -9.531 11.773 1 85.25 339 LYS A N 1
ATOM 2490 C CA . LYS A 1 339 ? -4.91 -10.633 12.281 1 85.25 339 LYS A CA 1
ATOM 2491 C C . LYS A 1 339 ? -5.785 -11.227 11.18 1 85.25 339 LYS A C 1
ATOM 2493 O O . LYS A 1 339 ? -5.879 -12.453 11.047 1 85.25 339 LYS A O 1
ATOM 2498 N N . MET A 1 340 ? -6.398 -10.383 10.43 1 81.12 340 MET A N 1
ATOM 2499 C CA . MET A 1 340 ? -7.246 -10.852 9.336 1 81.12 340 MET A CA 1
ATOM 2500 C C . MET A 1 340 ? -6.41 -11.547 8.266 1 81.12 340 MET A C 1
ATOM 2502 O O . MET A 1 340 ? -6.859 -12.516 7.652 1 81.12 340 MET A O 1
ATOM 2506 N N . GLY A 1 341 ? -5.258 -10.93 7.988 1 82 341 GLY A N 1
ATOM 2507 C CA . GLY A 1 341 ? -4.359 -11.594 7.059 1 82 341 GLY A CA 1
ATOM 2508 C C . GLY A 1 341 ? -3.943 -12.977 7.516 1 82 341 GLY A C 1
ATOM 2509 O O . GLY A 1 341 ? -3.9 -13.914 6.715 1 82 341 GLY A O 1
ATOM 2510 N N . LEU A 1 342 ? -3.689 -13.148 8.773 1 86.44 342 LEU A N 1
ATOM 2511 C CA . LEU A 1 342 ? -3.291 -14.438 9.328 1 86.44 342 LEU A CA 1
ATOM 2512 C C . LEU A 1 342 ? -4.449 -15.422 9.289 1 86.44 342 LEU A C 1
ATOM 2514 O O . LEU A 1 342 ? -4.254 -16.609 9.008 1 86.44 342 LEU A O 1
ATOM 2518 N N . ILE A 1 343 ? -5.578 -14.961 9.555 1 86.69 343 ILE A N 1
ATOM 2519 C CA . ILE A 1 343 ? -6.766 -15.805 9.492 1 86.69 343 ILE A CA 1
ATOM 2520 C C . ILE A 1 343 ? -7.004 -16.25 8.047 1 86.69 343 ILE A C 1
ATOM 2522 O O . ILE A 1 343 ? -7.324 -17.406 7.789 1 86.69 343 ILE A O 1
ATOM 2526 N N . ALA A 1 344 ? -6.844 -15.305 7.18 1 84.94 344 ALA A N 1
ATOM 2527 C CA . ALA A 1 344 ? -6.965 -15.641 5.762 1 84.94 344 ALA A CA 1
ATOM 2528 C C . ALA A 1 344 ? -5.945 -16.703 5.359 1 84.94 344 ALA A C 1
ATOM 2530 O O . ALA A 1 344 ? -6.262 -17.625 4.605 1 84.94 344 ALA A O 1
ATOM 2531 N N . GLY A 1 345 ? -4.73 -16.516 5.789 1 87.5 345 GLY A N 1
ATOM 2532 C CA . GLY A 1 345 ? -3.707 -17.516 5.535 1 87.5 345 GLY A CA 1
ATOM 2533 C C . GLY A 1 345 ? -4.062 -18.891 6.078 1 87.5 345 GLY A C 1
ATOM 2534 O O . GLY A 1 345 ? -3.869 -19.906 5.398 1 87.5 345 GLY A O 1
ATOM 2535 N N . LEU A 1 346 ? -4.652 -18.938 7.254 1 90.62 346 LEU A N 1
ATOM 2536 C CA . LEU A 1 346 ? -5.039 -20.203 7.871 1 90.62 346 LEU A CA 1
ATOM 2537 C C . LEU A 1 346 ? -6.199 -20.844 7.117 1 90.62 346 LEU A C 1
ATOM 2539 O O . LEU A 1 346 ? -6.215 -22.062 6.91 1 90.62 346 LEU A O 1
ATOM 2543 N N . ILE A 1 347 ? -7.125 -20.031 6.746 1 89 347 ILE A N 1
ATOM 2544 C CA . ILE A 1 347 ? -8.25 -20.531 5.965 1 89 347 ILE A CA 1
ATOM 2545 C C . ILE A 1 347 ? -7.754 -21.047 4.617 1 89 347 ILE A C 1
ATOM 2547 O O . ILE A 1 347 ? -8.18 -22.109 4.16 1 89 347 ILE A O 1
ATOM 2551 N N . GLY A 1 348 ? -6.879 -20.219 4.023 1 87.06 348 GLY A N 1
ATOM 2552 C CA . GLY A 1 348 ? -6.289 -20.688 2.779 1 87.06 348 GLY A CA 1
ATOM 2553 C C . GLY A 1 348 ? -5.574 -22.016 2.918 1 87.06 348 GLY A C 1
ATOM 2554 O O . GLY A 1 348 ? -5.75 -22.922 2.088 1 87.06 348 GLY A O 1
ATOM 2555 N N . LEU A 1 349 ? -4.84 -22.203 3.986 1 90.19 349 LEU A N 1
ATOM 2556 C CA . LEU A 1 349 ? -4.129 -23.438 4.262 1 90.19 349 LEU A CA 1
ATOM 2557 C C . LEU A 1 349 ? -5.105 -24.594 4.48 1 90.19 349 LEU A C 1
ATOM 2559 O O . LEU A 1 349 ? -4.891 -25.703 3.986 1 90.19 349 LEU A O 1
ATOM 2563 N N . LEU A 1 350 ? -6.16 -24.344 5.184 1 92.25 350 LEU A N 1
ATOM 2564 C CA . LEU A 1 350 ? -7.164 -25.359 5.469 1 92.25 350 LEU A CA 1
ATOM 2565 C C . LEU A 1 350 ? -7.871 -25.812 4.191 1 92.25 350 LEU A C 1
ATOM 2567 O O . LEU A 1 350 ? -8.109 -27 3.988 1 92.25 350 LEU A O 1
ATOM 2571 N N . LEU A 1 351 ? -8.211 -24.844 3.363 1 90.75 351 LEU A N 1
ATOM 2572 C CA . LEU A 1 351 ? -8.906 -25.172 2.119 1 90.75 351 LEU A CA 1
ATOM 2573 C C . LEU A 1 351 ? -7.996 -25.969 1.189 1 90.75 351 LEU A C 1
ATOM 2575 O O . LEU A 1 351 ? -8.445 -26.906 0.533 1 90.75 351 LEU A O 1
ATOM 2579 N N . VAL A 1 352 ? -6.715 -25.562 1.126 1 86.94 352 VAL A N 1
ATOM 2580 C CA . VAL A 1 352 ? -5.762 -26.328 0.322 1 86.94 352 VAL A CA 1
ATOM 2581 C C . VAL A 1 352 ? -5.594 -27.719 0.906 1 86.94 352 VAL A C 1
ATOM 2583 O O . VAL A 1 352 ? -5.449 -28.703 0.165 1 86.94 352 VAL A O 1
ATOM 2586 N N . PHE A 1 353 ? -5.668 -27.781 2.223 1 89.12 353 PHE A N 1
ATOM 2587 C CA . PHE A 1 353 ? -5.574 -29.062 2.918 1 89.12 353 PHE A CA 1
ATOM 2588 C C . PHE A 1 353 ? -6.746 -29.953 2.545 1 89.12 353 PHE A C 1
ATOM 2590 O O . PHE A 1 353 ? -6.547 -31.125 2.189 1 89.12 353 PHE A O 1
ATOM 2597 N N . ILE A 1 354 ? -7.895 -29.438 2.6 1 91.44 354 ILE A N 1
ATOM 2598 C CA . ILE A 1 354 ? -9.102 -30.188 2.287 1 91.44 354 ILE A CA 1
ATOM 2599 C C . ILE A 1 354 ? -9.078 -30.625 0.821 1 91.44 354 ILE A C 1
ATOM 2601 O O . ILE A 1 354 ? -9.383 -31.781 0.5 1 91.44 354 ILE A O 1
ATOM 2605 N N . TYR A 1 355 ? -8.656 -29.734 -0.035 1 88.75 355 TYR A N 1
ATOM 2606 C CA . TYR A 1 355 ? -8.57 -30.047 -1.456 1 88.75 355 TYR A CA 1
ATOM 2607 C C . TYR A 1 355 ? -7.555 -31.156 -1.706 1 88.75 355 TYR A C 1
ATOM 2609 O O . TYR A 1 355 ? -7.824 -32.094 -2.461 1 88.75 355 TYR A O 1
ATOM 2617 N N . SER A 1 356 ? -6.426 -31.062 -1.049 1 87.75 356 SER A N 1
ATOM 2618 C CA . SER A 1 356 ? -5.359 -32.062 -1.237 1 87.75 356 SER A CA 1
ATOM 2619 C C . SER A 1 356 ? -5.766 -33.406 -0.703 1 87.75 356 SER A C 1
ATOM 2621 O O . SER A 1 356 ? -5.422 -34.438 -1.288 1 87.75 356 SER A O 1
ATOM 2623 N N . LEU A 1 357 ? -6.488 -33.469 0.434 1 88.12 357 LEU A N 1
ATOM 2624 C CA . LEU A 1 357 ? -6.914 -34.75 1.016 1 88.12 357 LEU A CA 1
ATOM 2625 C C . LEU A 1 357 ? -7.988 -35.406 0.16 1 88.12 357 LEU A C 1
ATOM 2627 O O . LEU A 1 357 ? -8.023 -36.625 0.027 1 88.12 357 LEU A O 1
ATOM 2631 N N . PHE A 1 358 ? -8.906 -34.594 -0.35 1 88.12 358 PHE A N 1
ATOM 2632 C CA . PHE A 1 358 ? -9.977 -35.125 -1.185 1 88.12 358 PHE A CA 1
ATOM 2633 C C . PHE A 1 358 ? -9.43 -35.625 -2.512 1 88.12 358 PHE A C 1
ATOM 2635 O O . PHE A 1 358 ? -9.859 -36.656 -3.01 1 88.12 358 PHE A O 1
ATOM 2642 N N . GLN A 1 359 ? -8.477 -34.938 -3.008 1 84.31 359 GLN A N 1
ATOM 2643 C CA . GLN A 1 359 ? -7.969 -35.281 -4.328 1 84.31 359 GLN A CA 1
ATOM 2644 C C . GLN A 1 359 ? -6.883 -36.344 -4.238 1 84.31 359 GLN A C 1
ATOM 2646 O O . GLN A 1 359 ? -6.785 -37.219 -5.109 1 84.31 359 GLN A O 1
ATOM 2651 N N . TYR A 1 360 ? -5.984 -36.312 -3.266 1 86.44 360 TYR A N 1
ATOM 2652 C CA . TYR A 1 360 ? -4.805 -37.188 -3.244 1 86.44 360 TYR A CA 1
ATOM 2653 C C . TYR A 1 360 ? -4.805 -38.094 -2.014 1 86.44 360 TYR A C 1
ATOM 2655 O O . TYR A 1 360 ? -3.887 -38.875 -1.823 1 86.44 360 TYR A O 1
ATOM 2663 N N . ARG A 1 361 ? -5.82 -38 -1.083 1 87.12 361 ARG A N 1
ATOM 2664 C CA . ARG A 1 361 ? -6.012 -38.844 0.091 1 87.12 361 ARG A CA 1
ATOM 2665 C C . ARG A 1 361 ? -4.82 -38.75 1.035 1 87.12 361 ARG A C 1
ATOM 2667 O O . ARG A 1 361 ? -4.375 -37.656 1.375 1 87.12 361 ARG A O 1
ATOM 2674 N N . LEU A 1 362 ? -4.172 -39.906 1.433 1 84.69 362 LEU A N 1
ATOM 2675 C CA . LEU A 1 362 ? -3.145 -39.906 2.471 1 84.69 362 LEU A CA 1
ATOM 2676 C C . LEU A 1 362 ? -1.861 -39.25 1.962 1 84.69 362 LEU A C 1
ATOM 2678 O O . LEU A 1 362 ? -1.125 -38.625 2.732 1 84.69 362 LEU A O 1
ATOM 2682 N N . VAL A 1 363 ? -1.593 -39.375 0.668 1 86.94 363 VAL A N 1
ATOM 2683 C CA . VAL A 1 363 ? -0.392 -38.75 0.115 1 86.94 363 VAL A CA 1
ATOM 2684 C C . VAL A 1 363 ? -0.528 -37.219 0.152 1 86.94 363 VAL A C 1
ATOM 2686 O O . VAL A 1 363 ? 0.473 -36.5 0.148 1 86.94 363 VAL A O 1
ATOM 2689 N N . GLY A 1 364 ? -1.737 -36.75 0.188 1 88.19 364 GLY A N 1
ATOM 2690 C CA . GLY A 1 364 ? -1.995 -35.312 0.335 1 88.19 364 GLY A CA 1
ATOM 2691 C C . GLY A 1 364 ? -1.432 -34.75 1.619 1 88.19 364 GLY A C 1
ATOM 2692 O O . GLY A 1 364 ? -1.154 -33.531 1.695 1 88.19 364 GLY A O 1
ATOM 2693 N N . LEU A 1 365 ? -1.21 -35.594 2.607 1 90.06 365 LEU A N 1
ATOM 2694 C CA . LEU A 1 365 ? -0.631 -35.156 3.869 1 90.06 365 LEU A CA 1
ATOM 2695 C C . LEU A 1 365 ? 0.812 -34.688 3.676 1 90.06 365 LEU A C 1
ATOM 2697 O O . LEU A 1 365 ? 1.29 -33.812 4.391 1 90.06 365 LEU A O 1
ATOM 2701 N N . VAL A 1 366 ? 1.467 -35.312 2.668 1 90.12 366 VAL A N 1
ATOM 2702 C CA . VAL A 1 366 ? 2.836 -34.906 2.359 1 90.12 366 VAL A CA 1
ATOM 2703 C C . VAL A 1 366 ? 2.854 -33.469 1.862 1 90.12 366 VAL A C 1
ATOM 2705 O O . VAL A 1 366 ? 3.762 -32.719 2.193 1 90.12 366 VAL A O 1
ATOM 2708 N N . ASN A 1 367 ? 1.838 -33.125 1.096 1 91 367 ASN A N 1
ATOM 2709 C CA . ASN A 1 367 ? 1.731 -31.766 0.601 1 91 367 ASN A CA 1
ATOM 2710 C C . ASN A 1 367 ? 1.575 -30.766 1.745 1 91 367 ASN A C 1
ATOM 2712 O O . ASN A 1 367 ? 2.244 -29.734 1.767 1 91 367 ASN A O 1
ATOM 2716 N N . ILE A 1 368 ? 0.776 -31.078 2.67 1 91 368 ILE A N 1
ATOM 2717 C CA . ILE A 1 368 ? 0.481 -30.156 3.771 1 91 368 ILE A CA 1
ATOM 2718 C C . ILE A 1 368 ? 1.719 -30 4.648 1 91 368 ILE A C 1
ATOM 2720 O O . ILE A 1 368 ? 2.051 -28.875 5.059 1 91 368 ILE A O 1
ATOM 2724 N N . ILE A 1 369 ? 2.311 -31.094 4.945 1 93.19 369 ILE A N 1
ATOM 2725 C CA . ILE A 1 369 ? 3.506 -31.031 5.781 1 93.19 369 ILE A CA 1
ATOM 2726 C C . ILE A 1 369 ? 4.59 -30.219 5.074 1 93.19 369 ILE A C 1
ATOM 2728 O O . ILE A 1 369 ? 5.32 -29.453 5.711 1 93.19 369 ILE A O 1
ATOM 2732 N N . SER A 1 370 ? 4.645 -30.438 3.768 1 93.5 370 SER A N 1
ATOM 2733 C CA . SER A 1 370 ? 5.641 -29.703 2.996 1 93.5 370 SER A CA 1
ATOM 2734 C C . SER A 1 370 ? 5.375 -28.203 3.033 1 93.5 370 SER A C 1
ATOM 2736 O O . SER A 1 370 ? 6.309 -27.406 3.123 1 93.5 370 SER A O 1
ATOM 2738 N N . ILE A 1 371 ? 4.117 -27.812 2.912 1 92.62 371 ILE A N 1
ATOM 2739 C CA . ILE A 1 371 ? 3.752 -26.391 2.938 1 92.62 371 ILE A CA 1
ATOM 2740 C C . ILE A 1 371 ? 4.062 -25.812 4.312 1 92.62 371 ILE A C 1
ATOM 2742 O O . ILE A 1 371 ? 4.555 -24.672 4.414 1 92.62 371 ILE A O 1
ATOM 2746 N N . LEU A 1 372 ? 3.82 -26.594 5.379 1 93.25 372 LEU A N 1
ATOM 2747 C CA . LEU A 1 372 ? 4.098 -26.141 6.738 1 93.25 372 LEU A CA 1
ATOM 2748 C C . LEU A 1 372 ? 5.598 -25.953 6.953 1 93.25 372 LEU A C 1
ATOM 2750 O O . LEU A 1 372 ? 6.023 -24.969 7.539 1 93.25 372 LEU A O 1
ATOM 2754 N N . VAL A 1 373 ? 6.355 -26.875 6.465 1 93.44 373 VAL A N 1
ATOM 2755 C CA . VAL A 1 373 ? 7.805 -26.781 6.617 1 93.44 373 VAL A CA 1
ATOM 2756 C C . VAL A 1 373 ? 8.344 -25.625 5.785 1 93.44 373 VAL A C 1
ATOM 2758 O O . VAL A 1 373 ? 9.258 -24.922 6.215 1 93.44 373 VAL A O 1
ATOM 2761 N N . ALA A 1 374 ? 7.785 -25.516 4.582 1 92.44 374 ALA A N 1
ATOM 2762 C CA . ALA A 1 374 ? 8.188 -24.391 3.74 1 92.44 374 ALA A CA 1
ATOM 2763 C C . ALA A 1 374 ? 7.848 -23.062 4.406 1 92.44 374 ALA A C 1
ATOM 2765 O O . ALA A 1 374 ? 8.609 -22.094 4.309 1 92.44 374 ALA A O 1
ATOM 2766 N N . GLY A 1 375 ? 6.664 -23.031 4.98 1 90.69 375 GLY A N 1
ATOM 2767 C CA . GLY A 1 375 ? 6.273 -21.859 5.734 1 90.69 375 GLY A CA 1
ATOM 2768 C C . GLY A 1 375 ? 7.211 -21.531 6.879 1 90.69 375 GLY A C 1
ATOM 2769 O O . GLY A 1 375 ? 7.559 -20.375 7.105 1 90.69 375 GLY A O 1
ATOM 2770 N N . LEU A 1 376 ? 7.609 -22.562 7.57 1 91.75 376 LEU A N 1
ATOM 2771 C CA . LEU A 1 376 ? 8.539 -22.391 8.68 1 91.75 376 LEU A CA 1
ATOM 2772 C C . LEU A 1 376 ? 9.898 -21.906 8.188 1 91.75 376 LEU A C 1
ATOM 2774 O O . LEU A 1 376 ? 10.539 -21.078 8.836 1 91.75 376 LEU A O 1
ATOM 2778 N N . LEU A 1 377 ? 10.305 -22.453 7.113 1 93.31 377 LEU A N 1
ATOM 2779 C CA . LEU A 1 377 ? 11.562 -22.031 6.508 1 93.31 377 LEU A CA 1
ATOM 2780 C C . LEU A 1 377 ? 11.5 -20.56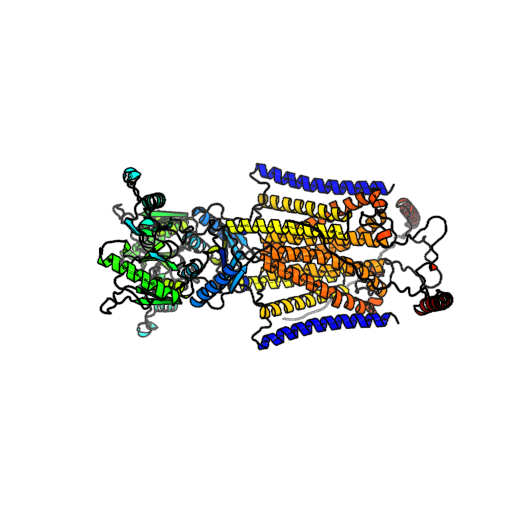2 6.102 1 93.31 377 LEU A C 1
ATOM 2782 O O . LEU A 1 377 ? 12.422 -19.797 6.398 1 93.31 377 LEU A O 1
ATOM 2786 N N . SER A 1 378 ? 10.477 -20.219 5.422 1 92.75 378 SER A N 1
ATOM 2787 C CA . SER A 1 378 ? 10.305 -18.844 4.996 1 92.75 378 SER A CA 1
ATOM 2788 C C . SER A 1 378 ? 10.203 -17.891 6.191 1 92.75 378 SER A C 1
ATOM 2790 O O . SER A 1 378 ? 10.773 -16.797 6.176 1 92.75 378 SER A O 1
ATOM 2792 N N . TYR A 1 379 ? 9.461 -18.344 7.188 1 91 379 TYR A N 1
ATOM 2793 C CA . TYR A 1 379 ? 9.328 -17.562 8.414 1 91 379 TYR A CA 1
ATOM 2794 C C . TYR A 1 379 ? 10.688 -17.344 9.07 1 91 379 TYR A C 1
ATOM 2796 O O . TYR A 1 379 ? 11.008 -16.219 9.484 1 91 379 TYR A O 1
ATOM 2804 N N . GLY A 1 380 ? 11.414 -18.391 9.172 1 91.88 380 GLY A N 1
ATOM 2805 C CA . GLY A 1 380 ? 12.734 -18.297 9.766 1 91.88 380 GLY A CA 1
ATOM 2806 C C . GLY A 1 380 ? 13.656 -17.344 9.016 1 91.88 380 GLY A C 1
ATOM 2807 O O . GLY A 1 380 ? 14.383 -16.562 9.633 1 91.88 380 GLY A O 1
ATOM 2808 N N . ILE A 1 381 ? 13.602 -17.391 7.707 1 92.44 381 ILE A N 1
ATOM 2809 C CA . ILE A 1 381 ? 14.445 -16.531 6.887 1 92.44 381 ILE A CA 1
ATOM 2810 C C . ILE A 1 381 ? 14.039 -15.07 7.086 1 92.44 381 ILE A C 1
ATOM 2812 O O . ILE A 1 381 ? 14.898 -14.188 7.203 1 92.44 381 ILE A O 1
ATOM 2816 N N . ILE A 1 382 ? 12.789 -14.789 7.148 1 90.69 382 ILE A N 1
ATOM 2817 C CA . ILE A 1 382 ? 12.281 -13.43 7.309 1 90.69 382 ILE A CA 1
ATOM 2818 C C . ILE A 1 382 ? 12.711 -12.875 8.664 1 90.69 382 ILE A C 1
ATOM 2820 O O . ILE A 1 382 ? 13.148 -11.719 8.758 1 90.69 382 ILE A O 1
ATOM 2824 N N . VAL A 1 383 ? 12.648 -13.703 9.75 1 90.56 383 VAL A N 1
ATOM 2825 C CA . VAL A 1 383 ? 13.047 -13.281 11.086 1 90.56 383 VAL A CA 1
ATOM 2826 C C . VAL A 1 383 ? 14.547 -12.977 11.102 1 90.56 383 VAL A C 1
ATOM 2828 O O . VAL A 1 383 ? 14.969 -11.969 11.68 1 90.56 383 VAL A O 1
ATOM 2831 N N . LEU A 1 384 ? 15.234 -13.82 10.461 1 89.56 384 LEU A N 1
ATOM 2832 C CA . LEU A 1 384 ? 16.688 -13.633 10.438 1 89.56 384 LEU A CA 1
ATOM 2833 C C . LEU A 1 384 ? 17.062 -12.375 9.664 1 89.56 384 LEU A C 1
ATOM 2835 O O . LEU A 1 384 ? 17.953 -11.633 10.07 1 89.56 384 LEU A O 1
ATOM 2839 N N . LEU A 1 385 ? 16.406 -12.156 8.547 1 87.06 385 LEU A N 1
ATOM 2840 C CA . LEU A 1 385 ? 16.672 -10.961 7.75 1 87.06 385 LEU A CA 1
ATOM 2841 C C . LEU A 1 385 ? 16.266 -9.703 8.5 1 87.06 385 LEU A C 1
ATOM 2843 O O . LEU A 1 385 ? 16.844 -8.641 8.312 1 87.06 385 LEU A O 1
ATOM 2847 N N . GLY A 1 386 ? 15.203 -9.82 9.273 1 83.19 386 GLY A N 1
ATOM 2848 C CA . GLY A 1 386 ? 14.805 -8.703 10.117 1 83.19 386 GLY A CA 1
ATOM 2849 C C . GLY A 1 386 ? 15.883 -8.273 11.094 1 83.19 386 GLY A C 1
ATOM 2850 O O . GLY A 1 386 ? 16.141 -7.082 11.258 1 83.19 386 GLY A O 1
ATOM 2851 N N . HIS A 1 387 ? 16.547 -9.164 11.656 1 81.88 387 HIS A N 1
ATOM 2852 C CA . HIS A 1 387 ? 17.562 -8.875 12.664 1 81.88 387 HIS A CA 1
ATOM 2853 C C . HIS A 1 387 ? 18.891 -8.508 12.016 1 81.88 387 HIS A C 1
ATOM 2855 O O . HIS A 1 387 ? 19.641 -7.695 12.555 1 81.88 387 HIS A O 1
ATOM 2861 N N . LEU A 1 388 ? 19.125 -9.102 10.828 1 79.81 388 LEU A N 1
ATOM 2862 C CA . LEU A 1 388 ? 20.422 -8.891 10.203 1 79.81 388 LEU A CA 1
ATOM 2863 C C . LEU A 1 388 ? 20.406 -7.652 9.32 1 79.81 388 LEU A C 1
ATOM 2865 O O . LEU A 1 388 ? 21.422 -6.953 9.203 1 79.81 388 LEU A O 1
ATOM 2869 N N . MET A 1 389 ? 19.281 -7.445 8.688 1 78.62 389 MET A N 1
ATOM 2870 C CA . MET A 1 389 ? 19.266 -6.371 7.699 1 78.62 389 MET A CA 1
ATOM 2871 C C . MET A 1 389 ? 18.078 -5.445 7.934 1 78.62 389 MET A C 1
ATOM 2873 O O . MET A 1 389 ? 17.719 -4.641 7.066 1 78.62 389 MET A O 1
ATOM 2877 N N . ASN A 1 390 ? 17.344 -5.586 9.016 1 77.56 390 ASN A N 1
ATOM 2878 C CA . ASN A 1 390 ? 16.219 -4.746 9.391 1 77.56 390 ASN A CA 1
ATOM 2879 C C . ASN A 1 390 ? 15.07 -4.852 8.383 1 77.56 390 ASN A C 1
ATOM 2881 O O . ASN A 1 390 ? 14.453 -3.848 8.031 1 77.56 390 ASN A O 1
ATOM 2885 N N . TYR A 1 391 ? 14.992 -6.047 7.891 1 81.44 391 TYR A N 1
ATOM 2886 C CA . TYR A 1 391 ? 13.844 -6.289 7.02 1 81.44 391 TYR A CA 1
ATOM 2887 C C . TYR A 1 391 ? 12.539 -6.254 7.812 1 81.44 391 TYR A C 1
ATOM 2889 O O . TYR A 1 391 ? 12.43 -6.887 8.867 1 81.44 391 TYR A O 1
ATOM 2897 N N . ARG A 1 392 ? 11.648 -5.484 7.273 1 82.19 392 ARG A N 1
ATOM 2898 C CA . ARG A 1 392 ? 10.344 -5.371 7.934 1 82.19 392 ARG A CA 1
ATOM 2899 C C . ARG A 1 392 ? 9.242 -5.965 7.066 1 82.19 392 ARG A C 1
ATOM 2901 O O . ARG A 1 392 ? 9.133 -5.645 5.879 1 82.19 392 ARG A O 1
ATOM 2908 N N . LEU A 1 393 ? 8.492 -6.84 7.66 1 86.38 393 LEU A N 1
ATOM 2909 C CA . LEU A 1 393 ? 7.41 -7.516 6.953 1 86.38 393 LEU A CA 1
ATOM 2910 C C . LEU A 1 393 ? 6.199 -6.602 6.809 1 86.38 393 LEU A C 1
ATOM 2912 O O . LEU A 1 393 ? 5.676 -6.094 7.805 1 86.38 393 LEU A O 1
ATOM 2916 N N . SER A 1 394 ? 5.777 -6.32 5.605 1 83.69 394 SER A N 1
ATOM 2917 C CA . SER A 1 394 ? 4.621 -5.484 5.309 1 83.69 394 SER A CA 1
ATOM 2918 C C . SER A 1 394 ? 3.375 -6.328 5.062 1 83.69 394 SER A C 1
ATOM 2920 O O . SER A 1 394 ? 3.459 -7.555 4.965 1 83.69 394 SER A O 1
ATOM 2922 N N . LEU A 1 395 ? 2.234 -5.664 5.043 1 81.06 395 LEU A N 1
ATOM 2923 C CA . LEU A 1 395 ? 0.99 -6.359 4.734 1 81.06 395 LEU A CA 1
ATOM 2924 C C . LEU A 1 395 ? 1.053 -7.004 3.354 1 81.06 395 LEU A C 1
ATOM 2926 O O . LEU A 1 395 ? 0.543 -8.109 3.154 1 81.06 395 LEU A O 1
ATOM 2930 N N . ALA A 1 396 ? 1.635 -6.242 2.459 1 82.94 396 ALA A N 1
ATOM 2931 C CA . ALA A 1 396 ? 1.832 -6.797 1.122 1 82.94 396 ALA A CA 1
ATOM 2932 C C . ALA A 1 396 ? 2.717 -8.039 1.168 1 82.94 396 ALA A C 1
ATOM 2934 O O . ALA A 1 396 ? 2.504 -8.992 0.413 1 82.94 396 ALA A O 1
ATOM 2935 N N . GLY A 1 397 ? 3.738 -7.977 2.029 1 87.25 397 GLY A N 1
ATOM 2936 C CA . GLY A 1 397 ? 4.574 -9.148 2.221 1 87.25 397 GLY A CA 1
ATOM 2937 C C . GLY A 1 397 ? 3.805 -10.352 2.736 1 87.25 397 GLY A C 1
ATOM 2938 O O . GLY A 1 397 ? 4.016 -11.477 2.275 1 87.25 397 GLY A O 1
ATOM 2939 N N . VAL A 1 398 ? 2.941 -10.125 3.678 1 87.5 398 VAL A N 1
ATOM 2940 C CA . VAL A 1 398 ? 2.102 -11.188 4.215 1 87.5 398 VAL A CA 1
ATOM 2941 C C . VAL A 1 398 ? 1.203 -11.742 3.113 1 87.5 398 VAL A C 1
ATOM 2943 O O . VAL A 1 398 ? 1.004 -12.961 3.02 1 87.5 398 VAL A O 1
ATOM 2946 N N . ALA A 1 399 ? 0.661 -10.883 2.336 1 86.5 399 ALA A N 1
ATOM 2947 C CA . ALA A 1 399 ? -0.15 -11.32 1.201 1 86.5 399 ALA A CA 1
ATOM 2948 C C . ALA A 1 399 ? 0.655 -12.211 0.262 1 86.5 399 ALA A C 1
ATOM 2950 O O . ALA A 1 399 ? 0.127 -13.18 -0.285 1 86.5 399 ALA A O 1
ATOM 2951 N N . GLY A 1 400 ? 1.908 -11.828 0.025 1 88 400 GLY A N 1
ATOM 2952 C CA . GLY A 1 400 ? 2.789 -12.656 -0.778 1 88 400 GLY A CA 1
ATOM 2953 C C . GLY A 1 400 ? 2.986 -14.047 -0.202 1 88 400 GLY A C 1
ATOM 2954 O O . GLY A 1 400 ? 3.021 -15.031 -0.942 1 88 400 GLY A O 1
ATOM 2955 N N . LEU A 1 401 ? 3.055 -14.156 1.123 1 89.94 401 LEU A N 1
ATOM 2956 C CA . LEU A 1 401 ? 3.197 -15.438 1.795 1 89.94 401 LEU A CA 1
ATOM 2957 C C . LEU A 1 401 ? 1.942 -16.281 1.616 1 89.94 401 LEU A C 1
ATOM 2959 O O . LEU A 1 401 ? 2.029 -17.5 1.449 1 89.94 401 LEU A O 1
ATOM 2963 N N . ILE A 1 402 ? 0.83 -15.688 1.594 1 88.06 402 ILE A N 1
ATOM 2964 C CA . ILE A 1 402 ? -0.438 -16.391 1.462 1 88.06 402 ILE A CA 1
ATOM 2965 C C . ILE A 1 402 ? -0.582 -16.938 0.041 1 88.06 402 ILE A C 1
ATOM 2967 O O . ILE A 1 402 ? -0.941 -18.109 -0.154 1 88.06 402 ILE A O 1
ATOM 2971 N N . VAL A 1 403 ? -0.281 -16.094 -0.911 1 86.31 403 VAL A N 1
ATOM 2972 C CA . VAL A 1 403 ? -0.357 -16.516 -2.307 1 86.31 403 VAL A CA 1
ATOM 2973 C C . VAL A 1 403 ? 0.618 -17.656 -2.555 1 86.31 403 VAL A C 1
ATOM 2975 O O . VAL A 1 403 ? 0.333 -18.562 -3.342 1 86.31 403 VAL A O 1
ATOM 2978 N N . SER A 1 404 ? 1.687 -17.594 -1.865 1 90 404 SER A N 1
ATOM 2979 C CA . SER A 1 404 ? 2.729 -18.609 -2.049 1 90 404 SER A CA 1
ATOM 2980 C C . SER A 1 404 ? 2.246 -19.984 -1.612 1 90 404 SER A C 1
ATOM 2982 O O . SER A 1 404 ? 2.779 -21 -2.057 1 90 404 SER A O 1
ATOM 2984 N N . ILE A 1 405 ? 1.274 -20.031 -0.745 1 87.25 405 ILE A N 1
ATOM 2985 C CA . ILE A 1 405 ? 0.706 -21.312 -0.34 1 87.25 405 ILE A CA 1
ATOM 2986 C C . ILE A 1 405 ? 0.203 -22.062 -1.569 1 87.25 405 ILE A C 1
ATOM 2988 O O . ILE A 1 405 ? 0.503 -23.25 -1.746 1 87.25 405 ILE A O 1
ATOM 2992 N N . GLY A 1 406 ? -0.514 -21.375 -2.389 1 86.12 406 GLY A N 1
ATOM 2993 C CA . GLY A 1 406 ? -0.995 -21.984 -3.619 1 86.12 406 GLY A CA 1
ATOM 2994 C C . GLY A 1 406 ? 0.122 -22.375 -4.574 1 86.12 406 GLY A C 1
ATOM 2995 O O . GLY A 1 406 ? 0.073 -23.422 -5.207 1 86.12 406 GLY A O 1
ATOM 2996 N N . LEU A 1 407 ? 1.143 -21.531 -4.664 1 87.19 407 LEU A N 1
ATOM 2997 C CA . LEU A 1 407 ? 2.258 -21.766 -5.57 1 87.19 407 LEU A CA 1
ATOM 2998 C C . LEU A 1 407 ? 3.096 -22.953 -5.102 1 87.19 407 LEU A C 1
ATOM 3000 O O . LEU A 1 407 ? 3.639 -23.703 -5.922 1 87.19 407 LEU A O 1
ATOM 3004 N N . MET A 1 408 ? 3.197 -23.078 -3.814 1 89.06 408 MET A N 1
ATOM 3005 C CA . MET A 1 408 ? 3.951 -24.203 -3.254 1 89.06 408 MET A CA 1
ATOM 3006 C C . MET A 1 408 ? 3.219 -25.516 -3.482 1 89.06 408 MET A C 1
ATOM 3008 O O . MET A 1 408 ? 3.85 -26.562 -3.686 1 89.06 408 MET A O 1
ATOM 3012 N N . ALA A 1 409 ? 1.923 -25.453 -3.43 1 90.31 409 ALA A N 1
ATOM 3013 C CA . ALA A 1 409 ? 1.128 -26.641 -3.684 1 90.31 409 ALA A CA 1
ATOM 3014 C C . ALA A 1 409 ? 1.303 -27.125 -5.121 1 90.31 409 ALA A C 1
ATOM 3016 O O . ALA A 1 409 ? 1.178 -28.312 -5.402 1 90.31 409 ALA A O 1
ATOM 3017 N N . ASP A 1 410 ? 1.639 -26.203 -5.949 1 89.56 410 ASP A N 1
ATOM 3018 C CA . ASP A 1 410 ? 1.77 -26.531 -7.367 1 89.56 410 ASP A CA 1
ATOM 3019 C C . ASP A 1 410 ? 2.875 -27.562 -7.594 1 89.56 410 ASP A C 1
ATOM 3021 O O . ASP A 1 410 ? 2.699 -28.5 -8.359 1 89.56 410 ASP A O 1
ATOM 3025 N N . SER A 1 411 ? 3.998 -27.375 -6.977 1 90.44 411 SER A N 1
ATOM 3026 C CA . SER A 1 411 ? 5.121 -28.281 -7.148 1 90.44 411 SER A CA 1
ATOM 3027 C C . SER A 1 411 ? 4.75 -29.703 -6.73 1 90.44 411 SER A C 1
ATOM 3029 O O . SER A 1 411 ? 5.141 -30.672 -7.383 1 90.44 411 SER A O 1
ATOM 3031 N N . PHE A 1 412 ? 4.016 -29.828 -5.75 1 90.12 412 PHE A N 1
ATOM 3032 C CA . PHE A 1 412 ? 3.566 -31.141 -5.285 1 90.12 412 PHE A CA 1
ATOM 3033 C C . PHE A 1 412 ? 2.592 -31.766 -6.273 1 90.12 412 PHE A C 1
ATOM 3035 O O . PHE A 1 412 ? 2.674 -32.969 -6.566 1 90.12 412 PHE A O 1
ATOM 3042 N N . ILE A 1 413 ? 1.707 -30.984 -6.742 1 89.06 413 ILE A N 1
ATOM 3043 C CA . ILE A 1 413 ? 0.683 -31.469 -7.656 1 89.06 413 ILE A CA 1
ATOM 3044 C C . ILE A 1 413 ? 1.338 -32 -8.938 1 89.06 413 ILE A C 1
ATOM 3046 O O . ILE A 1 413 ? 1.017 -33.094 -9.406 1 89.06 413 ILE A O 1
ATOM 3050 N N . VAL A 1 414 ? 2.262 -31.234 -9.453 1 88.06 414 VAL A N 1
ATOM 3051 C CA . VAL A 1 414 ? 2.951 -31.641 -10.68 1 88.06 414 VAL A CA 1
ATOM 3052 C C . VAL A 1 414 ? 3.719 -32.938 -10.445 1 88.06 414 VAL A C 1
ATOM 3054 O O . VAL A 1 414 ? 3.682 -33.844 -11.273 1 88.06 414 VAL A O 1
ATOM 3057 N N . TYR A 1 415 ? 4.398 -33.062 -9.328 1 91.5 415 TYR A N 1
ATOM 3058 C CA . TYR A 1 415 ? 5.191 -34.25 -8.992 1 91.5 415 TYR A CA 1
ATOM 3059 C C . TYR A 1 415 ? 4.297 -35.469 -8.781 1 91.5 415 TYR A C 1
ATOM 3061 O O . TYR A 1 415 ? 4.539 -36.531 -9.359 1 91.5 415 TYR A O 1
ATOM 3069 N N . PHE A 1 416 ? 3.227 -35.281 -8.094 1 89.81 416 PHE A N 1
ATOM 3070 C CA . PHE A 1 416 ? 2.377 -36.438 -7.738 1 89.81 416 PHE A CA 1
ATOM 3071 C C . PHE A 1 416 ? 1.577 -36.906 -8.945 1 89.81 416 PHE A C 1
ATOM 3073 O O . PHE A 1 416 ? 1.347 -38.094 -9.109 1 89.81 416 PHE A O 1
ATOM 3080 N N . GLU A 1 417 ? 1.084 -35.969 -9.688 1 88.62 417 GLU A N 1
ATOM 3081 C CA . GLU A 1 417 ? 0.379 -36.375 -10.898 1 88.62 417 GLU A CA 1
ATOM 3082 C C . GLU A 1 417 ? 1.299 -37.156 -11.836 1 88.62 417 GLU A C 1
ATOM 3084 O O . GLU A 1 417 ? 0.853 -38.062 -12.539 1 88.62 417 GLU A O 1
ATOM 3089 N N . ARG A 1 418 ? 2.555 -36.781 -11.82 1 88.31 418 ARG A N 1
ATOM 3090 C CA . ARG A 1 418 ? 3.506 -37.562 -12.625 1 88.31 418 ARG A CA 1
ATOM 3091 C C . ARG A 1 418 ? 3.66 -38.969 -12.094 1 88.31 418 ARG A C 1
ATOM 3093 O O . ARG A 1 418 ? 3.764 -39.938 -12.867 1 88.31 418 ARG A O 1
ATOM 3100 N N . ILE A 1 419 ? 3.723 -39.125 -10.844 1 89.31 419 ILE A N 1
ATOM 3101 C CA . ILE A 1 419 ? 3.84 -40.438 -10.227 1 89.31 419 ILE A CA 1
ATOM 3102 C C . ILE A 1 419 ? 2.602 -41.281 -10.547 1 89.31 419 ILE A C 1
ATOM 3104 O O . ILE A 1 419 ? 2.713 -42.438 -10.898 1 89.31 419 ILE A O 1
ATOM 3108 N N . ARG A 1 420 ? 1.488 -40.688 -10.43 1 87.75 420 ARG A N 1
ATOM 3109 C CA . ARG A 1 420 ? 0.234 -41.375 -10.695 1 87.75 420 ARG A CA 1
ATOM 3110 C C . ARG A 1 420 ? 0.16 -41.844 -12.148 1 87.75 420 ARG A C 1
ATOM 3112 O O . ARG A 1 420 ? -0.371 -42.906 -12.438 1 87.75 420 ARG A O 1
ATOM 3119 N N . ASP A 1 421 ? 0.652 -41 -13.023 1 86.06 421 ASP A N 1
ATOM 3120 C CA . ASP A 1 421 ? 0.664 -41.344 -14.438 1 86.06 421 ASP A CA 1
ATOM 3121 C C . ASP A 1 421 ? 1.56 -42.562 -14.695 1 86.06 421 ASP A C 1
ATOM 3123 O O . ASP A 1 421 ? 1.229 -43.438 -15.508 1 86.06 421 ASP A O 1
ATOM 3127 N N . GLU A 1 422 ? 2.695 -42.625 -14.039 1 85.06 422 GLU A N 1
ATOM 3128 C CA . GLU A 1 422 ? 3.609 -43.75 -14.172 1 85.06 422 GLU A CA 1
ATOM 3129 C C . GLU A 1 422 ? 3.004 -45.031 -13.594 1 85.06 422 GLU A C 1
ATOM 3131 O O . GLU A 1 422 ? 3.244 -46.125 -14.102 1 85.06 422 GLU A O 1
ATOM 3136 N N . ILE A 1 423 ? 2.207 -44.875 -12.555 1 84.81 423 ILE A N 1
ATOM 3137 C CA . ILE A 1 423 ? 1.53 -46.031 -11.961 1 84.81 423 ILE A CA 1
ATOM 3138 C C . ILE A 1 423 ? 0.435 -46.531 -12.898 1 84.81 423 ILE A C 1
ATOM 3140 O O . ILE A 1 423 ? 0.254 -47.75 -13.062 1 84.81 423 ILE A O 1
ATOM 3144 N N . ARG A 1 424 ? -0.205 -45.594 -13.516 1 83.62 424 ARG A N 1
ATOM 3145 C CA . ARG A 1 424 ? -1.251 -45.969 -14.469 1 83.62 424 ARG A CA 1
ATOM 3146 C C . ARG A 1 424 ? -0.665 -46.656 -15.695 1 83.62 424 ARG A C 1
ATOM 3148 O O . ARG A 1 424 ? -1.332 -47.469 -16.328 1 83.62 424 ARG A O 1
ATOM 3155 N N . ALA A 1 425 ? 0.577 -46.312 -16.016 1 80.25 425 ALA A N 1
ATOM 3156 C CA . ALA A 1 425 ? 1.269 -46.906 -17.156 1 80.25 425 ALA A CA 1
ATOM 3157 C C . ALA A 1 425 ? 1.758 -48.312 -16.812 1 80.25 425 ALA A C 1
ATOM 3159 O O . ALA A 1 425 ? 2.232 -49.062 -17.688 1 80.25 425 ALA A O 1
ATOM 3160 N N . GLY A 1 426 ? 1.653 -48.719 -15.414 1 80.69 426 GLY A N 1
ATOM 3161 C CA . GLY A 1 426 ? 1.914 -50.125 -15.047 1 80.69 426 GLY A CA 1
ATOM 3162 C C . GLY A 1 426 ? 3.186 -50.281 -14.234 1 80.69 426 GLY A C 1
ATOM 3163 O O . GLY A 1 426 ? 3.551 -51.406 -13.883 1 80.69 426 GLY A O 1
ATOM 3164 N N . ARG A 1 427 ? 3.84 -49.312 -13.938 1 84.62 427 ARG A N 1
ATOM 3165 C CA . ARG A 1 427 ? 5.074 -49.406 -13.164 1 84.62 427 ARG A CA 1
ATOM 3166 C C . ARG A 1 427 ? 4.777 -49.625 -11.68 1 84.62 427 ARG A C 1
ATOM 3168 O O . ARG A 1 427 ? 3.697 -49.281 -11.203 1 84.62 427 ARG A O 1
ATOM 3175 N N . THR A 1 428 ? 5.777 -50.25 -11.031 1 85.31 428 THR A N 1
ATOM 3176 C CA . THR A 1 428 ? 5.668 -50.375 -9.586 1 85.31 428 THR A CA 1
ATOM 3177 C C . THR A 1 428 ? 5.828 -49 -8.906 1 85.31 428 THR A C 1
ATOM 3179 O O . THR A 1 428 ? 6.367 -48.062 -9.508 1 85.31 428 THR A O 1
ATOM 3182 N N . ILE A 1 429 ? 5.348 -48.906 -7.715 1 86.12 429 ILE A N 1
ATOM 3183 C CA . ILE A 1 429 ? 5.273 -47.625 -7.008 1 86.12 429 ILE A CA 1
ATOM 3184 C C . ILE A 1 429 ? 6.68 -47.062 -6.82 1 86.12 429 ILE A C 1
ATOM 3186 O O . ILE A 1 429 ? 6.934 -45.906 -7.137 1 86.12 429 ILE A O 1
ATOM 3190 N N . PRO A 1 430 ? 7.723 -47.875 -6.367 1 85.62 430 PRO A N 1
ATOM 3191 C CA . PRO A 1 430 ? 9.062 -47.281 -6.223 1 85.62 430 PRO A CA 1
ATOM 3192 C C . PRO A 1 430 ? 9.672 -46.875 -7.559 1 85.62 430 PRO A C 1
ATOM 3194 O O . PRO A 1 430 ? 10.344 -45.844 -7.641 1 85.62 430 PRO A O 1
ATOM 3197 N N . ALA A 1 431 ? 9.422 -47.625 -8.609 1 86.44 431 ALA A N 1
ATOM 3198 C CA . ALA A 1 431 ? 9.914 -47.281 -9.945 1 86.44 431 ALA A CA 1
ATOM 3199 C C . ALA A 1 431 ? 9.195 -46.062 -10.484 1 86.44 431 ALA A C 1
ATOM 3201 O O . ALA A 1 431 ? 9.805 -45.219 -11.18 1 86.44 431 ALA A O 1
ATOM 3202 N N . ALA A 1 432 ? 7.91 -45.969 -10.148 1 89.75 432 ALA A N 1
ATOM 3203 C CA . ALA A 1 432 ? 7.121 -44.812 -10.57 1 89.75 432 ALA A CA 1
ATOM 3204 C C . ALA A 1 432 ? 7.629 -43.531 -9.922 1 89.75 432 ALA A C 1
ATOM 3206 O O . ALA A 1 432 ? 7.648 -42.5 -10.555 1 89.75 432 ALA A O 1
ATOM 3207 N N . ILE A 1 433 ? 8.055 -43.625 -8.664 1 90.44 433 ILE A N 1
ATOM 3208 C CA . ILE A 1 433 ? 8.555 -42.469 -7.941 1 90.44 433 ILE A CA 1
ATOM 3209 C C . ILE A 1 433 ? 9.883 -42.031 -8.547 1 90.44 433 ILE A C 1
ATOM 3211 O O . ILE A 1 433 ? 10.109 -40.844 -8.758 1 90.44 433 ILE A O 1
ATOM 3215 N N . ASP A 1 434 ? 10.758 -42.938 -8.969 1 88.06 434 ASP A N 1
ATOM 3216 C CA . ASP A 1 434 ? 12.062 -42.594 -9.531 1 88.06 434 ASP A CA 1
ATOM 3217 C C . ASP A 1 434 ? 11.922 -42 -10.93 1 88.06 434 ASP A C 1
ATOM 3219 O O . ASP A 1 434 ? 12.531 -41 -11.234 1 88.06 434 ASP A O 1
ATOM 3223 N N . HIS A 1 435 ? 11.141 -42.656 -11.75 1 87.69 435 HIS A N 1
ATOM 3224 C CA . HIS A 1 435 ? 10.938 -42.188 -13.109 1 87.69 435 HIS A CA 1
ATOM 3225 C C . HIS A 1 435 ? 10.148 -40.875 -13.125 1 87.69 435 HIS A C 1
ATOM 3227 O O . HIS A 1 435 ? 10.414 -40 -13.938 1 87.69 435 HIS A O 1
ATOM 3233 N N . GLY A 1 436 ? 9.18 -40.812 -12.266 1 88.69 436 GLY A N 1
ATOM 3234 C CA . GLY A 1 436 ? 8.398 -39.594 -12.156 1 88.69 436 GLY A CA 1
ATOM 3235 C C . GLY A 1 436 ? 9.219 -38.406 -11.703 1 88.69 436 GLY A C 1
ATOM 3236 O O . GLY A 1 436 ? 9.008 -37.281 -12.172 1 88.69 436 GLY A O 1
ATOM 3237 N N . TRP A 1 437 ? 10.164 -38.656 -10.844 1 91.25 437 TRP A N 1
ATOM 3238 C CA . TRP A 1 437 ? 11.008 -37.594 -10.32 1 91.25 437 TRP A CA 1
ATOM 3239 C C . TRP A 1 437 ? 11.898 -37 -11.414 1 91.25 437 TRP A C 1
ATOM 3241 O O . TRP A 1 437 ? 12.062 -35.781 -11.516 1 91.25 437 TRP A O 1
ATOM 3251 N N . LEU A 1 438 ? 12.508 -37.75 -12.242 1 88.81 438 LEU A N 1
ATOM 3252 C CA . LEU A 1 438 ? 13.414 -37.312 -13.297 1 88.81 438 LEU A CA 1
ATOM 3253 C C . LEU A 1 438 ? 12.703 -36.375 -14.273 1 88.81 438 LEU A C 1
ATOM 3255 O O . LEU A 1 438 ? 13.273 -35.406 -14.734 1 88.81 438 LEU A O 1
ATOM 3259 N N . ARG A 1 439 ? 11.461 -36.656 -14.461 1 86.88 439 ARG A N 1
ATOM 3260 C CA . ARG A 1 439 ? 10.68 -35.844 -15.383 1 86.88 439 ARG A CA 1
ATOM 3261 C C . ARG A 1 439 ? 10.094 -34.625 -14.688 1 86.88 439 ARG A C 1
ATOM 3263 O O . ARG A 1 439 ? 10.102 -33.531 -15.25 1 86.88 439 ARG A O 1
ATOM 3270 N N . ALA A 1 440 ? 9.594 -34.844 -13.492 1 90.75 440 ALA A N 1
ATOM 3271 C CA . ALA A 1 440 ? 8.945 -33.781 -12.75 1 90.75 440 ALA A CA 1
ATOM 3272 C C . ALA A 1 440 ? 9.953 -32.688 -12.359 1 90.75 440 ALA A C 1
ATOM 3274 O O . ALA A 1 440 ? 9.617 -31.5 -12.32 1 90.75 440 ALA A O 1
ATOM 3275 N N . LYS A 1 441 ? 11.203 -33.094 -12.039 1 92.94 441 LYS A N 1
ATOM 3276 C CA . LYS A 1 441 ? 12.203 -32.125 -11.586 1 92.94 441 LYS A CA 1
ATOM 3277 C C . LYS A 1 441 ? 12.484 -31.078 -12.656 1 92.94 441 LYS A C 1
ATOM 3279 O O . LYS A 1 441 ? 12.641 -29.891 -12.344 1 92.94 441 LYS A O 1
ATOM 3284 N N . ARG A 1 442 ? 12.516 -31.469 -13.922 1 89.06 442 ARG A N 1
ATOM 3285 C CA . ARG A 1 442 ? 12.758 -30.531 -15.016 1 89.06 442 ARG A CA 1
ATOM 3286 C C . ARG A 1 442 ? 11.594 -29.562 -15.164 1 89.06 442 ARG A C 1
ATOM 3288 O O . ARG A 1 442 ? 11.812 -28.359 -15.375 1 89.06 442 ARG A O 1
ATOM 3295 N N . THR A 1 443 ? 10.43 -30.109 -15.062 1 87.81 443 THR A N 1
ATOM 3296 C CA . THR A 1 443 ? 9.234 -29.266 -15.18 1 87.81 443 THR A CA 1
ATOM 3297 C C . THR A 1 443 ? 9.164 -28.266 -14.031 1 87.81 443 THR A C 1
ATOM 3299 O O . THR A 1 443 ? 8.898 -27.078 -14.258 1 87.81 443 THR A O 1
ATOM 3302 N N . ILE A 1 444 ? 9.438 -28.719 -12.789 1 92.56 444 ILE A N 1
ATOM 3303 C CA . ILE A 1 444 ? 9.344 -27.875 -11.594 1 92.56 444 ILE A CA 1
ATOM 3304 C C . ILE A 1 444 ? 10.43 -26.812 -11.633 1 92.56 444 ILE A C 1
ATOM 3306 O O . ILE A 1 444 ? 10.164 -25.641 -11.328 1 92.56 444 ILE A O 1
ATOM 3310 N N . LEU A 1 445 ? 11.633 -27.156 -12.062 1 92.31 445 LEU A N 1
ATOM 3311 C CA . LEU A 1 445 ? 12.742 -26.219 -12.133 1 92.31 445 LEU A CA 1
ATOM 3312 C C . LEU A 1 445 ? 12.461 -25.141 -13.18 1 92.31 445 LEU A C 1
ATOM 3314 O O . LEU A 1 445 ? 12.75 -23.953 -12.953 1 92.31 445 LEU A O 1
ATOM 3318 N N . ALA A 1 446 ? 11.891 -25.547 -14.336 1 89.25 446 ALA A N 1
ATOM 3319 C CA . ALA A 1 446 ? 11.57 -24.578 -15.383 1 89.25 446 ALA A CA 1
ATOM 3320 C C . ALA A 1 446 ? 10.469 -23.625 -14.93 1 89.25 446 ALA A C 1
ATOM 3322 O O . ALA A 1 446 ? 10.531 -22.422 -15.18 1 89.25 446 ALA A O 1
ATOM 3323 N N . SER A 1 447 ? 9.453 -24.188 -14.328 1 89.88 447 SER A N 1
ATOM 3324 C CA . SER A 1 447 ? 8.336 -23.391 -13.844 1 89.88 447 SER A CA 1
ATOM 3325 C C . SER A 1 447 ? 8.789 -22.406 -12.773 1 89.88 447 SER A C 1
ATOM 3327 O O . SER A 1 447 ? 8.43 -21.219 -12.812 1 89.88 447 SER A O 1
ATOM 3329 N N . LYS A 1 448 ? 9.562 -22.844 -11.797 1 92.06 448 LYS A N 1
ATOM 3330 C CA . LYS A 1 448 ? 10 -21.984 -10.703 1 92.06 448 LYS A CA 1
ATOM 3331 C C . LYS A 1 448 ? 10.992 -20.938 -11.188 1 92.06 448 LYS A C 1
ATOM 3333 O O . LYS A 1 448 ? 11.055 -19.828 -10.648 1 92.06 448 LYS A O 1
ATOM 3338 N N . ALA A 1 449 ? 11.781 -21.297 -12.18 1 90.56 449 ALA A N 1
ATOM 3339 C CA . ALA A 1 449 ? 12.695 -20.312 -12.766 1 90.56 449 ALA A CA 1
ATOM 3340 C C . ALA A 1 449 ? 11.93 -19.125 -13.336 1 90.56 449 ALA A C 1
ATOM 3342 O O . ALA A 1 449 ? 12.336 -17.969 -13.156 1 90.56 449 ALA A O 1
ATOM 3343 N N . VAL A 1 450 ? 10.875 -19.391 -13.977 1 88.25 450 VAL A N 1
ATOM 3344 C CA . VAL A 1 450 ? 10.062 -18.328 -14.562 1 88.25 450 VAL A CA 1
ATOM 3345 C C . VAL A 1 450 ? 9.398 -17.516 -13.461 1 88.25 450 VAL A C 1
ATOM 3347 O O . VAL A 1 450 ? 9.32 -16.297 -13.547 1 88.25 450 VAL A O 1
ATOM 3350 N N . ASN A 1 451 ? 8.883 -18.203 -12.406 1 89.31 451 ASN A N 1
ATOM 3351 C CA . ASN A 1 451 ? 8.281 -17.5 -11.281 1 89.31 451 ASN A CA 1
ATOM 3352 C C . ASN A 1 451 ? 9.289 -16.609 -10.562 1 89.31 451 ASN A C 1
ATOM 3354 O O . ASN A 1 451 ? 8.969 -15.492 -10.172 1 89.31 451 ASN A O 1
ATOM 3358 N N . LEU A 1 452 ? 10.469 -17.141 -10.422 1 91.19 452 LEU A N 1
ATOM 3359 C CA . LEU A 1 452 ? 11.531 -16.359 -9.781 1 91.19 452 LEU A CA 1
ATOM 3360 C C . LEU A 1 452 ? 11.93 -15.164 -10.633 1 91.19 452 LEU A C 1
ATOM 3362 O O . LEU A 1 452 ? 12.203 -14.086 -10.102 1 91.19 452 LEU A O 1
ATOM 3366 N N . LEU A 1 453 ? 11.969 -15.359 -11.914 1 89.12 453 LEU A N 1
ATOM 3367 C CA . LEU A 1 453 ? 12.289 -14.266 -12.828 1 89.12 453 LEU A CA 1
ATOM 3368 C C . LEU A 1 453 ? 11.25 -13.148 -12.719 1 89.12 453 LEU A C 1
ATOM 3370 O O . LEU A 1 453 ? 11.602 -11.969 -12.68 1 89.12 453 LEU A O 1
ATOM 3374 N N . ALA A 1 454 ? 10.008 -13.547 -12.703 1 87.81 454 ALA A N 1
ATOM 3375 C CA . ALA A 1 454 ? 8.938 -12.562 -12.562 1 87.81 454 ALA A CA 1
ATOM 3376 C C . ALA A 1 454 ? 9.055 -11.805 -11.242 1 87.81 454 ALA A C 1
ATOM 3378 O O . ALA A 1 454 ? 8.836 -10.594 -11.195 1 87.81 454 ALA A O 1
ATOM 3379 N N . ALA A 1 455 ? 9.375 -12.484 -10.148 1 90.25 455 ALA A N 1
ATOM 3380 C CA . ALA A 1 455 ? 9.516 -11.867 -8.828 1 90.25 455 ALA A CA 1
ATOM 3381 C C . ALA A 1 455 ? 10.703 -10.898 -8.797 1 90.25 455 ALA A C 1
ATOM 3383 O O . ALA A 1 455 ? 10.609 -9.812 -8.227 1 90.25 455 ALA A O 1
ATOM 3384 N N . VAL A 1 456 ? 11.797 -11.258 -9.445 1 89.94 456 VAL A N 1
ATOM 3385 C CA . VAL A 1 456 ? 13 -10.43 -9.469 1 89.94 456 VAL A CA 1
ATOM 3386 C C . VAL A 1 456 ? 12.742 -9.156 -10.258 1 89.94 456 VAL A C 1
ATOM 3388 O O . VAL A 1 456 ? 13.141 -8.062 -9.844 1 89.94 456 VAL A O 1
ATOM 3391 N N . VAL A 1 457 ? 12.062 -9.273 -11.328 1 85.75 457 VAL A N 1
ATOM 3392 C CA . VAL A 1 457 ? 11.742 -8.117 -12.156 1 85.75 457 VAL A CA 1
ATOM 3393 C C . VAL A 1 457 ? 10.82 -7.172 -11.383 1 85.75 457 VAL A C 1
ATOM 3395 O O . VAL A 1 457 ? 11.016 -5.953 -11.398 1 85.75 457 VAL A O 1
ATOM 3398 N N . LEU A 1 458 ? 9.852 -7.691 -10.711 1 84.19 458 LEU A N 1
ATOM 3399 C CA . LEU A 1 458 ? 8.922 -6.883 -9.93 1 84.19 458 LEU A CA 1
ATOM 3400 C C . LEU A 1 458 ? 9.641 -6.195 -8.773 1 84.19 458 LEU A C 1
ATOM 3402 O O . LEU A 1 458 ? 9.32 -5.055 -8.43 1 84.19 458 LEU A O 1
ATOM 3406 N N . TYR A 1 459 ? 10.555 -6.781 -8.18 1 85.94 459 TYR A N 1
ATOM 3407 C CA . TYR A 1 459 ? 11.266 -6.238 -7.027 1 85.94 459 TYR A CA 1
ATOM 3408 C C . TYR A 1 459 ? 12.07 -5.004 -7.414 1 85.94 459 TYR A C 1
ATOM 3410 O O . TYR A 1 459 ? 12.078 -4.008 -6.688 1 85.94 459 TYR A O 1
ATOM 3418 N N . PHE A 1 460 ? 12.617 -5.055 -8.547 1 81.38 460 PHE A N 1
ATOM 3419 C CA . PHE A 1 460 ? 13.492 -3.953 -8.938 1 81.38 460 PHE A CA 1
ATOM 3420 C C . PHE A 1 460 ? 12.695 -2.852 -9.633 1 81.38 460 PHE A C 1
ATOM 3422 O O . PHE A 1 460 ? 13.109 -1.689 -9.625 1 81.38 460 PHE A O 1
ATOM 3429 N N . ALA A 1 461 ? 11.594 -3.156 -10.117 1 74.94 461 ALA A N 1
ATOM 3430 C CA . ALA A 1 461 ? 10.82 -2.182 -10.883 1 74.94 461 ALA A CA 1
ATOM 3431 C C . ALA A 1 461 ? 9.773 -1.498 -10 1 74.94 461 ALA A C 1
ATOM 3433 O O . ALA A 1 461 ? 9.242 -0.447 -10.367 1 74.94 461 ALA A O 1
ATOM 3434 N N . SER A 1 462 ? 9.5 -2.035 -8.891 1 71.38 462 SER A N 1
ATOM 3435 C CA . SER A 1 462 ? 8.406 -1.526 -8.078 1 71.38 462 SER A CA 1
ATOM 3436 C C . SER A 1 462 ? 8.922 -0.784 -6.852 1 71.38 462 SER A C 1
ATOM 3438 O O . SER A 1 462 ? 10.102 -0.881 -6.516 1 71.38 462 SER A O 1
ATOM 3440 N N . VAL A 1 463 ? 7.918 0.004 -6.305 1 64.75 463 VAL A N 1
ATOM 3441 C CA . VAL A 1 463 ? 8.266 0.759 -5.105 1 64.75 463 VAL A CA 1
ATOM 3442 C C . VAL A 1 463 ? 7.234 0.5 -4.016 1 64.75 463 VAL A C 1
ATOM 3444 O O . VAL A 1 463 ? 6.125 0.041 -4.297 1 64.75 463 VAL A O 1
ATOM 3447 N N . GLY A 1 464 ? 7.688 0.668 -2.807 1 65.62 464 GLY A N 1
ATOM 3448 C CA . GLY A 1 464 ? 6.75 0.648 -1.692 1 65.62 464 GLY A CA 1
ATOM 3449 C C . GLY A 1 464 ? 6.242 -0.743 -1.365 1 65.62 464 GLY A C 1
ATOM 3450 O O . GLY A 1 464 ? 7.031 -1.681 -1.225 1 65.62 464 GLY A O 1
ATOM 3451 N N . ASN A 1 465 ? 4.965 -0.898 -1.252 1 71.5 465 ASN A N 1
ATOM 3452 C CA . ASN A 1 465 ? 4.312 -2.127 -0.812 1 71.5 465 ASN A CA 1
ATOM 3453 C C . ASN A 1 465 ? 4.457 -3.24 -1.845 1 71.5 465 ASN A C 1
ATOM 3455 O O . ASN A 1 465 ? 4.605 -4.41 -1.486 1 71.5 465 ASN A O 1
ATOM 3459 N N . VAL A 1 466 ? 4.574 -2.885 -3.061 1 77.69 466 VAL A N 1
ATOM 3460 C CA . VAL A 1 466 ? 4.672 -3.891 -4.113 1 77.69 466 VAL A CA 1
ATOM 3461 C C . VAL A 1 466 ? 6.047 -4.555 -4.066 1 77.69 466 VAL A C 1
ATOM 3463 O O . VAL A 1 466 ? 6.184 -5.734 -4.402 1 77.69 466 VAL A O 1
ATOM 3466 N N . ARG A 1 467 ? 7.02 -3.834 -3.621 1 81.44 467 ARG A N 1
ATOM 3467 C CA . ARG A 1 467 ? 8.359 -4.391 -3.492 1 81.44 467 ARG A CA 1
ATOM 3468 C C . ARG A 1 467 ? 8.406 -5.469 -2.414 1 81.44 467 ARG A C 1
ATOM 3470 O O . ARG A 1 467 ? 9.07 -6.496 -2.582 1 81.44 467 ARG A O 1
ATOM 3477 N N . GLY A 1 468 ? 7.824 -5.172 -1.262 1 82.31 468 GLY A N 1
ATOM 3478 C CA . GLY A 1 468 ? 7.738 -6.168 -0.207 1 82.31 468 GLY A CA 1
ATOM 3479 C C . GLY A 1 468 ? 7.051 -7.445 -0.647 1 82.31 468 GLY A C 1
ATOM 3480 O O . GLY A 1 468 ? 7.473 -8.547 -0.283 1 82.31 468 GLY A O 1
ATOM 3481 N N . PHE A 1 469 ? 6.09 -7.297 -1.499 1 85.31 469 PHE A N 1
ATOM 3482 C CA . PHE A 1 469 ? 5.375 -8.43 -2.072 1 85.31 469 PHE A CA 1
ATOM 3483 C C . PHE A 1 469 ? 6.293 -9.25 -2.971 1 85.31 469 PHE A C 1
ATOM 3485 O O . PHE A 1 469 ? 6.324 -10.477 -2.875 1 85.31 469 PHE A O 1
ATOM 3492 N N . ALA A 1 470 ? 6.973 -8.547 -3.807 1 88.19 470 ALA A N 1
ATOM 3493 C CA . ALA A 1 470 ? 7.879 -9.211 -4.738 1 88.19 470 ALA A CA 1
ATOM 3494 C C . ALA A 1 470 ? 8.969 -9.984 -3.994 1 88.19 470 ALA A C 1
ATOM 3496 O O . ALA A 1 470 ? 9.328 -11.094 -4.391 1 88.19 470 ALA A O 1
ATOM 3497 N N . PHE A 1 471 ? 9.445 -9.461 -2.914 1 89.88 471 PHE A N 1
ATOM 3498 C CA . PHE A 1 471 ? 10.492 -10.094 -2.131 1 89.88 471 PHE A CA 1
ATOM 3499 C C . PHE A 1 471 ? 10.008 -11.398 -1.521 1 89.88 471 PHE A C 1
ATOM 3501 O O . PHE A 1 471 ? 10.688 -12.43 -1.604 1 89.88 471 PHE A O 1
ATOM 3508 N N . THR A 1 472 ? 8.812 -11.352 -0.956 1 91.69 472 THR A N 1
ATOM 3509 C CA . THR A 1 472 ? 8.305 -12.555 -0.306 1 91.69 472 THR A CA 1
ATOM 3510 C C . THR A 1 472 ? 7.934 -13.617 -1.341 1 91.69 472 THR A C 1
ATOM 3512 O O . THR A 1 472 ? 8.086 -14.812 -1.092 1 91.69 472 THR A O 1
ATOM 3515 N N . LEU A 1 473 ? 7.445 -13.172 -2.486 1 91.06 473 LEU A N 1
ATOM 3516 C CA . LEU A 1 473 ? 7.164 -14.117 -3.562 1 91.06 473 LEU A CA 1
ATOM 3517 C C . LEU A 1 473 ? 8.438 -14.828 -4.004 1 91.06 473 LEU A C 1
ATOM 3519 O O . LEU A 1 473 ? 8.43 -16.047 -4.227 1 91.06 473 LEU A O 1
ATOM 3523 N N . GLY A 1 474 ? 9.508 -14.07 -4.199 1 92.31 474 GLY A N 1
ATOM 3524 C CA . GLY A 1 474 ? 10.789 -14.648 -4.57 1 92.31 474 GLY A CA 1
ATOM 3525 C C . GLY A 1 474 ? 11.359 -15.578 -3.512 1 92.31 474 GLY A C 1
ATOM 3526 O O . GLY A 1 474 ? 11.844 -16.656 -3.824 1 92.31 474 GLY A O 1
ATOM 3527 N N . LEU A 1 475 ? 11.25 -15.156 -2.293 1 93.56 475 LEU A N 1
ATOM 3528 C CA . LEU A 1 475 ? 11.758 -15.938 -1.174 1 93.56 475 LEU A CA 1
ATOM 3529 C C . LEU A 1 475 ? 11.023 -17.266 -1.07 1 93.56 475 LEU A C 1
ATOM 3531 O O . LEU A 1 475 ? 11.641 -18.312 -0.861 1 93.56 475 LEU A O 1
ATOM 3535 N N . THR A 1 476 ? 9.766 -17.234 -1.225 1 92.88 476 THR A N 1
ATOM 3536 C CA . THR A 1 476 ? 8.984 -18.453 -1.099 1 92.88 476 THR A CA 1
ATOM 3537 C C . THR A 1 476 ? 9.219 -19.375 -2.297 1 92.88 476 THR A C 1
ATOM 3539 O O . THR A 1 476 ? 9.148 -20.594 -2.172 1 92.88 476 THR A O 1
ATOM 3542 N N . ALA A 1 477 ? 9.477 -18.75 -3.443 1 92.12 477 ALA A N 1
ATOM 3543 C CA . ALA A 1 477 ? 9.82 -19.562 -4.605 1 92.12 477 ALA A CA 1
ATOM 3544 C C . ALA A 1 477 ? 11.117 -20.344 -4.371 1 92.12 477 ALA A C 1
ATOM 3546 O O . ALA A 1 477 ? 11.211 -21.531 -4.703 1 92.12 477 ALA A O 1
ATOM 3547 N N . ILE A 1 478 ? 12.055 -19.703 -3.785 1 93.94 478 ILE A N 1
ATOM 3548 C CA . ILE A 1 478 ? 13.32 -20.344 -3.461 1 93.94 478 ILE A CA 1
ATOM 3549 C C . ILE A 1 478 ? 13.094 -21.422 -2.4 1 93.94 478 ILE A C 1
ATOM 3551 O O . ILE A 1 478 ? 13.625 -22.531 -2.506 1 93.94 478 ILE A O 1
ATOM 3555 N N . SER A 1 479 ? 12.344 -21.062 -1.417 1 93.81 479 SER A N 1
ATOM 3556 C CA . SER A 1 479 ? 12.023 -22.031 -0.365 1 93.81 479 SER A CA 1
ATOM 3557 C C . SER A 1 479 ? 11.32 -23.25 -0.932 1 93.81 479 SER A C 1
ATOM 3559 O O . SER A 1 479 ? 11.57 -24.375 -0.494 1 93.81 479 SER A O 1
ATOM 3561 N N . ASP A 1 480 ? 10.477 -23.016 -1.884 1 93.69 480 ASP A N 1
ATOM 3562 C CA . ASP A 1 480 ? 9.742 -24.109 -2.508 1 93.69 480 ASP A CA 1
ATOM 3563 C C . ASP A 1 480 ? 10.695 -25.062 -3.232 1 93.69 480 ASP A C 1
ATOM 3565 O O . ASP A 1 480 ? 10.508 -26.281 -3.193 1 93.69 480 ASP A O 1
ATOM 3569 N N . LEU A 1 481 ? 11.68 -24.531 -3.883 1 93.25 481 LEU A N 1
ATOM 3570 C CA . LEU A 1 481 ? 12.672 -25.359 -4.57 1 93.25 481 LEU A CA 1
ATOM 3571 C C . LEU A 1 481 ? 13.453 -26.219 -3.574 1 93.25 481 LEU A C 1
ATOM 3573 O O . LEU A 1 481 ? 13.672 -27.406 -3.812 1 93.25 481 LEU A O 1
ATOM 3577 N N . ILE A 1 482 ? 13.812 -25.625 -2.488 1 94.5 482 ILE A N 1
ATOM 3578 C CA . ILE A 1 482 ? 14.555 -26.328 -1.453 1 94.5 482 ILE A CA 1
ATOM 3579 C C . ILE A 1 482 ? 13.703 -27.453 -0.875 1 94.5 482 ILE A C 1
ATOM 3581 O O . ILE A 1 482 ? 14.164 -28.578 -0.729 1 94.5 482 ILE A O 1
ATOM 3585 N N . ILE A 1 483 ? 12.484 -27.203 -0.638 1 93.69 483 ILE A N 1
ATOM 3586 C CA . ILE A 1 483 ? 11.578 -28.156 -0.015 1 93.69 483 ILE A CA 1
ATOM 3587 C C . ILE A 1 483 ? 11.273 -29.297 -0.992 1 93.69 483 ILE A C 1
ATOM 3589 O O . ILE A 1 483 ? 11.141 -30.453 -0.588 1 93.69 483 ILE A O 1
ATOM 3593 N N . THR A 1 484 ? 11.117 -28.938 -2.232 1 93.25 484 THR A N 1
ATOM 3594 C CA . THR A 1 484 ? 10.812 -29.953 -3.23 1 93.25 484 THR A CA 1
ATOM 3595 C C . THR A 1 484 ? 11.953 -30.969 -3.346 1 93.25 484 THR A C 1
ATOM 3597 O O . THR A 1 484 ? 11.719 -32.188 -3.359 1 93.25 484 THR A O 1
ATOM 3600 N N . PHE A 1 485 ? 13.188 -30.531 -3.291 1 93 485 PHE A N 1
ATOM 3601 C CA . PHE A 1 485 ? 14.352 -31.391 -3.502 1 93 485 PHE A CA 1
ATOM 3602 C C . PHE A 1 485 ? 14.758 -32.062 -2.201 1 93 485 PHE A C 1
ATOM 3604 O O . PHE A 1 485 ? 15.195 -33.219 -2.209 1 93 485 PHE A O 1
ATOM 3611 N N . LEU A 1 486 ? 14.586 -31.406 -1.101 1 94.44 486 LEU A N 1
ATOM 3612 C CA . LEU A 1 486 ? 15.156 -31.922 0.142 1 94.44 486 LEU A CA 1
ATOM 3613 C C . LEU A 1 486 ? 14.07 -32.562 1.014 1 94.44 486 LEU A C 1
ATOM 3615 O O . LEU A 1 486 ? 14.383 -33.281 1.959 1 94.44 486 LEU A O 1
ATOM 3619 N N . PHE A 1 487 ? 12.859 -32.344 0.688 1 93.75 487 PHE A N 1
ATOM 3620 C CA . PHE A 1 487 ? 11.836 -32.844 1.604 1 93.75 487 PHE A CA 1
ATOM 3621 C C . PHE A 1 487 ? 10.797 -33.688 0.867 1 93.75 487 PHE A C 1
ATOM 3623 O O . PHE A 1 487 ? 10.625 -34.875 1.166 1 93.75 487 PHE A O 1
ATOM 3630 N N . ILE A 1 488 ? 10.156 -33.094 -0.198 1 92.56 488 ILE A N 1
ATOM 3631 C CA . ILE A 1 488 ? 9.047 -33.75 -0.876 1 92.56 488 ILE A CA 1
ATOM 3632 C C . ILE A 1 488 ? 9.531 -35.062 -1.528 1 92.56 488 ILE A C 1
ATOM 3634 O O . ILE A 1 488 ? 8.984 -36.125 -1.282 1 92.56 488 ILE A O 1
ATOM 3638 N N . HIS A 1 489 ? 10.57 -34.938 -2.365 1 92.5 489 HIS A N 1
ATOM 3639 C CA . HIS A 1 489 ? 11.055 -36.094 -3.098 1 92.5 489 HIS A CA 1
ATOM 3640 C C . HIS A 1 489 ? 11.555 -37.156 -2.145 1 92.5 489 HIS A C 1
ATOM 3642 O O . HIS A 1 489 ? 11.125 -38.312 -2.227 1 92.5 489 HIS A O 1
ATOM 3648 N N . PRO A 1 490 ? 12.422 -36.781 -1.17 1 92.56 490 PRO A N 1
ATOM 3649 C CA . PRO A 1 490 ? 12.914 -37.812 -0.252 1 92.56 490 PRO A CA 1
ATOM 3650 C C . PRO A 1 490 ? 11.797 -38.438 0.588 1 92.56 490 PRO A C 1
ATOM 3652 O O . PRO A 1 490 ? 11.844 -39.625 0.892 1 92.56 490 PRO A O 1
ATOM 3655 N N . LEU A 1 491 ? 10.859 -37.688 0.995 1 91.75 491 LEU A N 1
ATOM 3656 C CA . LEU A 1 491 ? 9.75 -38.188 1.779 1 91.75 491 LEU A CA 1
ATOM 3657 C C . LEU A 1 491 ? 8.922 -39.188 0.962 1 91.75 491 LEU A C 1
ATOM 3659 O O . LEU A 1 491 ? 8.477 -40.219 1.485 1 91.75 491 LEU A O 1
ATOM 3663 N N . MET A 1 492 ? 8.719 -38.938 -0.316 1 91 492 MET A N 1
ATOM 3664 C CA . MET A 1 492 ? 7.973 -39.844 -1.196 1 91 492 MET A CA 1
ATOM 3665 C C . MET A 1 492 ? 8.727 -41.125 -1.41 1 91 492 MET A C 1
ATOM 3667 O O . MET A 1 492 ? 8.117 -42.219 -1.496 1 91 492 MET A O 1
ATOM 3671 N N . VAL A 1 493 ? 10.039 -41.062 -1.509 1 90.19 493 VAL A N 1
ATOM 3672 C CA . VAL A 1 493 ? 10.867 -42.25 -1.677 1 90.19 493 VAL A CA 1
ATOM 3673 C C . VAL A 1 493 ? 10.742 -43.125 -0.447 1 90.19 493 VAL A C 1
ATOM 3675 O O . VAL A 1 493 ? 10.625 -44.344 -0.572 1 90.19 493 VAL A O 1
ATOM 3678 N N . LEU A 1 494 ? 10.758 -42.5 0.703 1 89.69 494 LEU A N 1
ATOM 3679 C CA . LEU A 1 494 ? 10.664 -43.25 1.938 1 89.69 494 LEU A CA 1
ATOM 3680 C C . LEU A 1 494 ? 9.266 -43.844 2.107 1 89.69 494 LEU A C 1
ATOM 3682 O O . LEU A 1 494 ? 9.117 -44.969 2.6 1 89.69 494 LEU A O 1
ATOM 3686 N N . LEU A 1 495 ? 8.266 -43.125 1.727 1 87.44 495 LEU A N 1
ATOM 3687 C CA . LEU A 1 495 ? 6.891 -43.625 1.822 1 87.44 495 LEU A CA 1
ATOM 3688 C C . LEU A 1 495 ? 6.641 -44.75 0.83 1 87.44 495 LEU A C 1
ATOM 3690 O O . LEU A 1 495 ? 5.848 -45.656 1.103 1 87.44 495 LEU A O 1
ATOM 3694 N N . GLY A 1 496 ? 7.25 -44.688 -0.311 1 84.5 496 GLY A N 1
ATOM 3695 C CA . GLY A 1 496 ? 7.113 -45.719 -1.322 1 84.5 496 GLY A CA 1
ATOM 3696 C C . GLY A 1 496 ? 7.668 -47.062 -0.883 1 84.5 496 GLY A C 1
ATOM 3697 O O . GLY A 1 496 ? 7.293 -48.094 -1.425 1 84.5 496 GLY A O 1
ATOM 3698 N N . GLN A 1 497 ? 8.492 -46.969 0.169 1 82.81 497 GLN A N 1
ATOM 3699 C CA . GLN A 1 497 ? 9.102 -48.219 0.656 1 82.81 497 GLN A CA 1
ATOM 3700 C C . GLN A 1 497 ? 8.273 -48.844 1.777 1 82.81 497 GLN A C 1
ATOM 3702 O O . GLN A 1 497 ? 8.469 -50 2.123 1 82.81 497 GLN A O 1
ATOM 3707 N N . LYS A 1 498 ? 7.406 -48.062 2.246 1 83.31 498 LYS A 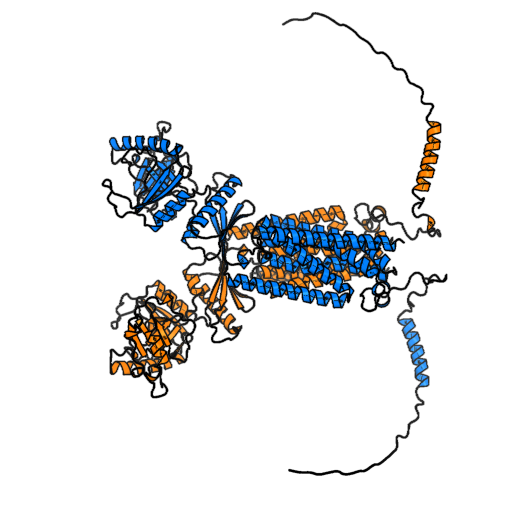N 1
ATOM 3708 C CA . LYS A 1 498 ? 6.539 -48.625 3.285 1 83.31 498 LYS A CA 1
ATOM 3709 C C . LYS A 1 498 ? 5.488 -49.562 2.691 1 83.31 498 LYS A C 1
ATOM 3711 O O . LYS A 1 498 ? 4.949 -49.281 1.614 1 83.31 498 LYS A O 1
ATOM 3716 N N . PRO A 1 499 ? 5.27 -50.625 3.346 1 76.06 499 PRO A N 1
ATOM 3717 C CA . PRO A 1 499 ? 4.398 -51.688 2.791 1 76.06 499 PRO A CA 1
ATOM 3718 C C . PRO A 1 499 ? 3.004 -51.156 2.453 1 76.06 499 PRO A C 1
ATOM 3720 O O . PRO A 1 499 ? 2.412 -51.562 1.454 1 76.06 499 PRO A O 1
ATOM 3723 N N . TYR A 1 500 ? 2.521 -50.25 3.195 1 74.69 500 TYR A N 1
ATOM 3724 C CA . TYR A 1 500 ? 1.185 -49.719 2.934 1 74.69 500 TYR A CA 1
ATOM 3725 C C . TYR A 1 500 ? 1.142 -48.969 1.613 1 74.69 500 TYR A C 1
ATOM 3727 O O . TYR A 1 500 ? 0.187 -49.094 0.845 1 74.69 500 TYR A O 1
ATOM 3735 N N . PHE A 1 501 ? 2.076 -48.344 1.324 1 73.31 501 PHE A N 1
ATOM 3736 C CA . PHE A 1 501 ? 2.113 -47.531 0.111 1 73.31 501 PHE A CA 1
ATOM 3737 C C . PHE A 1 501 ? 2.666 -48.344 -1.06 1 73.31 501 PHE A C 1
ATOM 3739 O O . PHE A 1 501 ? 2.229 -48.156 -2.199 1 73.31 501 PHE A O 1
ATOM 3746 N N . TYR A 1 502 ? 3.568 -49.219 -0.724 1 71.88 502 TYR A N 1
ATOM 3747 C CA . TYR A 1 502 ? 4.164 -50.094 -1.731 1 71.88 502 TYR A CA 1
ATOM 3748 C C . TYR A 1 502 ? 3.105 -50.969 -2.4 1 71.88 502 TYR A C 1
ATOM 3750 O O . TYR A 1 502 ? 3.154 -51.188 -3.611 1 71.88 502 TYR A O 1
ATOM 3758 N N . ASN A 1 503 ? 2.127 -51.281 -1.512 1 69.94 503 ASN A N 1
ATOM 3759 C CA . ASN A 1 503 ? 1.095 -52.188 -2.02 1 69.94 503 ASN A CA 1
ATOM 3760 C C . ASN A 1 503 ? -0.115 -51.406 -2.537 1 69.94 503 ASN A C 1
ATOM 3762 O O . ASN A 1 503 ? -1.08 -52 -3.016 1 69.94 503 ASN A O 1
ATOM 3766 N N . GLY A 1 504 ? -0.053 -50.188 -2.578 1 66.88 504 GLY A N 1
ATOM 3767 C CA . GLY A 1 504 ? -1.125 -49.375 -3.119 1 66.88 504 GLY A CA 1
ATOM 3768 C C . GLY A 1 504 ? -2.377 -49.375 -2.262 1 66.88 504 GLY A C 1
ATOM 3769 O O . GLY A 1 504 ? -3.477 -49.625 -2.764 1 66.88 504 GLY A O 1
ATOM 3770 N N . GLY A 1 505 ? -2.18 -49.219 -1.082 1 70.12 505 GLY A N 1
ATOM 3771 C CA . GLY A 1 505 ? -3.332 -49.188 -0.193 1 70.12 505 GLY A CA 1
ATOM 3772 C C . GLY A 1 505 ? -4.441 -48.281 -0.676 1 70.12 505 GLY A C 1
ATOM 3773 O O . GLY A 1 505 ? -4.184 -47.281 -1.357 1 70.12 505 GLY A O 1
ATOM 3774 N N . ARG A 1 506 ? -5.699 -48.656 -0.433 1 66.88 506 ARG A N 1
ATOM 3775 C CA . ARG A 1 506 ? -6.906 -48.031 -0.957 1 66.88 506 ARG A CA 1
ATOM 3776 C C . ARG A 1 506 ? -6.914 -46.531 -0.677 1 66.88 506 ARG A C 1
ATOM 3778 O O . ARG A 1 506 ? -7.344 -45.719 -1.521 1 66.88 506 ARG A O 1
ATOM 3785 N N . PHE A 1 507 ? -6.355 -46.094 0.483 1 72.81 507 PHE A N 1
ATOM 3786 C CA . PHE A 1 507 ? -6.441 -44.688 0.86 1 72.81 507 PHE A CA 1
ATOM 3787 C C . PHE A 1 507 ? -5.082 -44.031 0.719 1 72.81 507 PHE A C 1
ATOM 3789 O O . PHE A 1 507 ? -4.891 -42.906 1.199 1 72.81 507 PHE A O 1
ATOM 3796 N N . SER A 1 508 ? -4.211 -44.656 0.058 1 74.44 508 SER A N 1
ATOM 3797 C CA . SER A 1 508 ? -2.865 -44.094 -0.064 1 74.44 508 SER A CA 1
ATOM 3798 C C . SER A 1 508 ? -2.805 -43.031 -1.14 1 74.44 508 SER A C 1
ATOM 3800 O O . SER A 1 508 ? -1.952 -42.125 -1.086 1 74.44 508 SER A O 1
ATOM 3802 N N . GLY A 1 509 ? -3.805 -42.969 -2.127 1 71.94 509 GLY A N 1
ATOM 3803 C CA . GLY A 1 509 ? -3.779 -42.062 -3.279 1 71.94 509 GLY A CA 1
ATOM 3804 C C . GLY A 1 509 ? -2.994 -42.625 -4.449 1 71.94 509 GLY A C 1
ATOM 3805 O O . GLY A 1 509 ? -3.004 -42.062 -5.543 1 71.94 509 GLY A O 1
ATOM 3806 N N . MET A 1 510 ? -2.24 -43.844 -4.301 1 72.25 510 MET A N 1
ATOM 3807 C CA . MET A 1 510 ? -1.405 -44.469 -5.332 1 72.25 510 MET A CA 1
ATOM 3808 C C . MET A 1 510 ? -1.888 -45.875 -5.66 1 72.25 510 MET A C 1
ATOM 3810 O O . MET A 1 510 ? -1.098 -46.719 -6.074 1 72.25 510 MET A O 1
ATOM 3814 N N . ASP A 1 511 ? -3.121 -46.031 -5.426 1 71.75 511 ASP A N 1
ATOM 3815 C CA . ASP A 1 511 ? -3.656 -47.375 -5.672 1 71.75 511 ASP A CA 1
ATOM 3816 C C . ASP A 1 511 ? -3.795 -47.625 -7.172 1 71.75 511 ASP A C 1
ATOM 3818 O O . ASP A 1 511 ? -4.566 -46.969 -7.859 1 71.75 511 ASP A O 1
ATOM 3822 N N . PRO A 1 512 ? -3.049 -48.594 -7.648 1 72.25 512 PRO A N 1
ATOM 3823 C CA . PRO A 1 512 ? -3.098 -48.875 -9.086 1 72.25 512 PRO A CA 1
ATOM 3824 C C . PRO A 1 512 ? -4.484 -49.312 -9.547 1 72.25 512 PRO A C 1
ATOM 3826 O O . PRO A 1 512 ? -4.879 -49.031 -10.68 1 72.25 512 PRO A O 1
ATOM 3829 N N . VAL A 1 513 ? -5.184 -50.031 -8.695 1 63.91 513 VAL A N 1
ATOM 3830 C CA . VAL A 1 513 ? -6.508 -50.531 -9.078 1 63.91 513 VAL A CA 1
ATOM 3831 C C . VAL A 1 513 ? -7.457 -49.344 -9.25 1 63.91 513 VAL A C 1
ATOM 3833 O O . VAL A 1 513 ? -8.211 -49.281 -10.227 1 63.91 513 VAL A O 1
ATOM 3836 N N . SER A 1 514 ? -7.324 -48.375 -8.328 1 67.19 514 SER A N 1
ATOM 3837 C CA . SER A 1 514 ? -8.203 -47.219 -8.406 1 67.19 514 SER A CA 1
ATOM 3838 C C . SER A 1 514 ? -7.801 -46.312 -9.562 1 67.19 514 SER A C 1
ATOM 3840 O O . SER A 1 514 ? -8.641 -45.594 -10.109 1 67.19 514 SER A O 1
ATOM 3842 N N . LEU A 1 515 ? -6.531 -46.438 -9.992 1 65.75 515 LEU A N 1
ATOM 3843 C CA . LEU A 1 515 ? -6.02 -45.562 -11.055 1 65.75 515 LEU A CA 1
ATOM 3844 C C . LEU A 1 515 ? -6.152 -46.25 -12.414 1 65.75 515 LEU A C 1
ATOM 3846 O O . LEU A 1 515 ? -5.828 -45.656 -13.445 1 65.75 515 LEU A O 1
ATOM 3850 N N . GLY A 1 516 ? -6.785 -47.438 -12.484 1 54.94 516 GLY A N 1
ATOM 3851 C CA . GLY A 1 516 ? -7.078 -48.156 -13.711 1 54.94 516 GLY A CA 1
ATOM 3852 C C . GLY A 1 516 ? -5.848 -48.781 -14.344 1 54.94 516 GLY A C 1
ATOM 3853 O O . GLY A 1 516 ? -5.781 -48.938 -15.57 1 54.94 516 GLY A O 1
ATOM 3854 N N . ALA A 1 517 ? -4.73 -49.125 -13.602 1 59.38 517 ALA A N 1
ATOM 3855 C CA . ALA A 1 517 ? -3.48 -49.656 -14.156 1 59.38 517 ALA A CA 1
ATOM 3856 C C . ALA A 1 517 ? -3.615 -51.125 -14.516 1 59.38 517 ALA A C 1
ATOM 3858 O O . ALA A 1 517 ? -4.195 -51.906 -13.758 1 59.38 517 ALA A O 1
ATOM 3859 N N . THR A 1 518 ? -3.607 -51.531 -15.789 1 50.75 518 THR A N 1
ATOM 3860 C CA . THR A 1 518 ? -3.514 -52.938 -16.203 1 50.75 518 THR A CA 1
ATOM 3861 C C . THR A 1 518 ? -2.084 -53.438 -16.047 1 50.75 518 THR A C 1
ATOM 3863 O O . THR A 1 518 ? -1.141 -52.812 -16.547 1 50.75 518 THR A O 1
ATOM 3866 N N . PRO A 1 519 ? -1.805 -54.406 -15.141 1 48.94 519 PRO A N 1
ATOM 3867 C CA . PRO A 1 519 ? -0.453 -54.906 -14.883 1 48.94 519 PRO A CA 1
ATOM 3868 C C . PRO A 1 519 ? 0.258 -55.375 -16.141 1 48.94 519 PRO A C 1
ATOM 3870 O O . PRO A 1 519 ? -0.36 -56 -17.016 1 48.94 519 PRO A O 1
ATOM 3873 N N . LEU A 1 520 ? 1.318 -54.75 -16.531 1 44.41 520 LEU A N 1
ATOM 3874 C CA . LEU A 1 520 ? 2.043 -55.219 -17.703 1 44.41 520 LEU A CA 1
ATOM 3875 C C . LEU A 1 520 ? 2.369 -56.719 -17.562 1 44.41 520 LEU A C 1
ATOM 3877 O O . LEU A 1 520 ? 2.195 -57.469 -18.516 1 44.41 520 LEU A O 1
ATOM 3881 N N . TYR A 1 521 ? 3.416 -57.125 -16.734 1 39.16 521 TYR A N 1
ATOM 3882 C CA . TYR A 1 521 ? 3.973 -58.469 -16.641 1 39.16 521 TYR A CA 1
ATOM 3883 C C . TYR A 1 521 ? 3.121 -59.375 -15.734 1 39.16 521 TYR A C 1
ATOM 3885 O O . TYR A 1 521 ? 2.953 -59.062 -14.555 1 39.16 521 TYR A O 1
ATOM 3893 N N . ARG A 1 522 ? 2.082 -60.062 -16.219 1 42.38 522 ARG A N 1
ATOM 3894 C CA . ARG A 1 522 ? 1.562 -61.156 -15.414 1 42.38 522 ARG A CA 1
ATOM 3895 C C . ARG A 1 522 ? 2.574 -62.281 -15.312 1 42.38 522 ARG A C 1
ATOM 3897 O O . ARG A 1 522 ? 3.137 -62.719 -16.328 1 42.38 522 ARG A O 1
ATOM 3904 N N . GLY A 1 523 ? 3.262 -62.562 -14.289 1 34.75 523 GLY A N 1
ATOM 3905 C CA . GLY A 1 523 ? 4.258 -63.562 -13.945 1 34.75 523 GLY A CA 1
ATOM 3906 C C . GLY A 1 523 ? 4.539 -64.5 -15.078 1 34.75 523 GLY A C 1
ATOM 3907 O O . GLY A 1 523 ? 5.555 -64.375 -15.766 1 34.75 523 GLY A O 1
ATOM 3908 N N . ALA A 1 524 ? 3.941 -65.812 -14.906 1 33.34 524 ALA A N 1
ATOM 3909 C CA . ALA A 1 524 ? 4.254 -67.125 -15.5 1 33.34 524 ALA A CA 1
ATOM 3910 C C . ALA A 1 524 ? 3.941 -67.125 -17 1 33.34 524 ALA A C 1
ATOM 3912 O O . ALA A 1 524 ? 2.814 -67.438 -17.391 1 33.34 524 ALA A O 1
ATOM 3913 N N . GLY A 1 525 ? 4.926 -66.812 -18.109 1 36.22 525 GLY A N 1
ATOM 3914 C CA . GLY A 1 525 ? 5.035 -66.875 -19.562 1 36.22 525 GLY A CA 1
ATOM 3915 C C . GLY A 1 525 ? 3.904 -66.188 -20.281 1 36.22 525 GLY A C 1
ATOM 3916 O O . GLY A 1 525 ? 3.793 -66.25 -21.5 1 36.22 525 GLY A O 1
ATOM 3917 N N . ARG A 1 526 ? 2.707 -65.812 -19.656 1 38.19 526 ARG A N 1
ATOM 3918 C CA . ARG A 1 526 ? 1.644 -65.438 -20.578 1 38.19 526 ARG A CA 1
ATOM 3919 C C . ARG A 1 526 ? 1.616 -63.906 -20.797 1 38.19 526 ARG A C 1
ATOM 3921 O O . ARG A 1 526 ? 1.529 -63.125 -19.828 1 38.19 526 ARG A O 1
ATOM 3928 N N . VAL A 1 527 ? 2.455 -63.469 -21.797 1 37.5 527 VAL A N 1
ATOM 3929 C CA . VAL A 1 527 ? 2.463 -62.094 -22.297 1 37.5 527 VAL A CA 1
ATOM 3930 C C . VAL A 1 527 ? 1.044 -61.656 -22.672 1 37.5 527 VAL A C 1
ATOM 3932 O O . VAL A 1 527 ? 0.253 -62.469 -23.156 1 37.5 527 VAL A O 1
ATOM 3935 N N . ARG A 1 528 ? 0.499 -60.688 -22.219 1 37.69 528 ARG A N 1
ATOM 3936 C CA . ARG A 1 528 ? -0.804 -60.188 -22.641 1 37.69 528 ARG A CA 1
ATOM 3937 C C . ARG A 1 528 ? -0.893 -60.125 -24.172 1 37.69 528 ARG A C 1
ATOM 3939 O O . ARG A 1 528 ? -0.002 -59.594 -24.828 1 37.69 528 ARG A O 1
ATOM 3946 N N . LYS A 1 529 ? -1.63 -61.031 -24.594 1 36.31 529 LYS A N 1
ATOM 3947 C CA . LYS A 1 529 ? -2.061 -60.906 -25.984 1 36.31 529 LYS A CA 1
ATOM 3948 C C . LYS A 1 529 ? -2.785 -59.594 -26.234 1 36.31 529 LYS A C 1
ATOM 3950 O O . LYS A 1 529 ? -3.551 -59.125 -25.391 1 36.31 529 LYS A O 1
ATOM 3955 N N . PRO A 1 530 ? -2.201 -58.688 -27.188 1 35.22 530 PRO A N 1
ATOM 3956 C CA . PRO A 1 530 ? -2.824 -57.438 -27.625 1 35.22 530 PRO A CA 1
ATOM 3957 C C . PRO A 1 530 ? -4.348 -57.469 -27.562 1 35.22 530 PRO A C 1
ATOM 3959 O O . PRO A 1 530 ? -5.012 -56.469 -27.797 1 35.22 530 PRO A O 1
ATOM 3962 N N . GLU A 1 531 ? -4.938 -58.562 -27.656 1 34.12 531 GLU A N 1
ATOM 3963 C CA . GLU A 1 531 ? -6.355 -58.75 -27.938 1 34.12 531 GLU A CA 1
ATOM 3964 C C . GLU A 1 531 ? -7.223 -58.25 -26.781 1 34.12 531 GLU A C 1
ATOM 3966 O O . GLU A 1 531 ? -8.422 -58.031 -26.953 1 34.12 531 GLU A O 1
ATOM 3971 N N . ASP A 1 532 ? -6.758 -58.469 -25.594 1 34 532 ASP A N 1
ATOM 3972 C CA . ASP A 1 532 ? -7.766 -58.312 -24.562 1 34 532 ASP A CA 1
ATOM 3973 C C . ASP A 1 532 ? -8.039 -56.812 -24.297 1 34 532 ASP A C 1
ATOM 3975 O O . ASP A 1 532 ? -7.758 -56.312 -23.203 1 34 532 ASP A O 1
ATOM 3979 N N . THR A 1 533 ? -7.496 -55.844 -25.078 1 33.81 533 THR A N 1
ATOM 3980 C CA . THR A 1 533 ? -8.094 -54.531 -25.141 1 33.81 533 THR A CA 1
ATOM 3981 C C . THR A 1 533 ? -9.617 -54.625 -25.219 1 33.81 533 THR A C 1
ATOM 3983 O O . THR A 1 533 ? -10.148 -55.469 -25.953 1 33.81 533 THR A O 1
ATOM 3986 N N . GLU A 1 534 ? -10.422 -53.906 -24.344 1 33.88 534 GLU A N 1
ATOM 3987 C CA . GLU A 1 534 ? -11.883 -53.875 -24.344 1 33.88 534 GLU A CA 1
ATOM 3988 C C . GLU A 1 534 ? -12.445 -54.062 -25.75 1 33.88 534 GLU A C 1
ATOM 3990 O O . GLU A 1 534 ? -11.836 -53.625 -26.719 1 33.88 534 GLU A O 1
ATOM 3995 N N . THR A 1 535 ? -13.312 -55.125 -25.922 1 35.28 535 THR A N 1
ATOM 3996 C CA . THR A 1 535 ? -14.188 -55.469 -27.047 1 35.28 535 THR A CA 1
ATOM 3997 C C . THR A 1 535 ? -14.75 -54.188 -27.688 1 35.28 535 THR A C 1
ATOM 3999 O O . THR A 1 535 ? -15.477 -53.438 -27.031 1 35.28 535 THR A O 1
ATOM 4002 N N . GLY A 1 536 ? -14.039 -53.469 -28.453 1 34.31 536 GLY A N 1
ATOM 4003 C CA . GLY A 1 536 ? -14.516 -52.562 -29.484 1 34.31 536 GLY A CA 1
ATOM 4004 C C . GLY A 1 536 ? -15.789 -53.031 -30.156 1 34.31 536 GLY A C 1
ATOM 4005 O O . GLY A 1 536 ? -15.859 -53.062 -31.391 1 34.31 536 GLY A O 1
ATOM 4006 N N . LEU A 1 537 ? -16.5 -53.938 -29.469 1 37 537 LEU A N 1
ATOM 4007 C CA . LEU A 1 537 ? -17.797 -54.219 -30.094 1 37 537 LEU A CA 1
ATOM 4008 C C . LEU A 1 537 ? -18.594 -52.906 -30.25 1 37 537 LEU A C 1
ATOM 4010 O O . LEU A 1 537 ? -18.609 -52.062 -29.359 1 37 537 LEU A O 1
ATOM 4014 N N . SER A 1 538 ? -18.812 -52.375 -31.453 1 39.5 538 SER A N 1
ATOM 4015 C CA . SER A 1 538 ? -19.641 -51.25 -31.812 1 39.5 538 SER A CA 1
ATOM 4016 C C . SER A 1 538 ? -20.969 -51.25 -31.047 1 39.5 538 SER A C 1
ATOM 4018 O O . SER A 1 538 ? -21.406 -52.312 -30.562 1 39.5 538 SER A O 1
ATOM 4020 N N . LEU A 1 539 ? -21.5 -50.062 -30.453 1 43 539 LEU A N 1
ATOM 4021 C CA . LEU A 1 539 ? -22.797 -49.906 -29.812 1 43 539 LEU A CA 1
ATOM 4022 C C . LEU A 1 539 ? -23.859 -50.812 -30.453 1 43 539 LEU A C 1
ATOM 4024 O O . LEU A 1 539 ? -24.703 -51.375 -29.75 1 43 539 LEU A O 1
ATOM 4028 N N . ALA A 1 540 ? -23.547 -51.094 -31.75 1 48.62 540 ALA A N 1
ATOM 4029 C CA . ALA A 1 540 ? -24.516 -51.844 -32.531 1 48.62 540 ALA A CA 1
ATOM 4030 C C . ALA A 1 540 ? -24.484 -53.312 -32.156 1 48.62 540 ALA A C 1
ATOM 4032 O O . ALA A 1 540 ? -25.531 -53.969 -32.031 1 48.62 540 ALA A O 1
ATOM 4033 N N . GLU A 1 541 ? -23.281 -53.781 -31.875 1 48.84 541 GLU A N 1
ATOM 4034 C CA . GLU A 1 541 ? -23.203 -55.219 -31.625 1 48.84 541 GLU A CA 1
ATOM 4035 C C . GLU A 1 541 ? -23.562 -55.562 -30.188 1 48.84 541 GLU A C 1
ATOM 4037 O O . GLU A 1 541 ? -24.156 -56.594 -29.906 1 48.84 541 GLU A O 1
ATOM 4042 N N . ARG A 1 542 ? -23.312 -54.594 -29.188 1 49.88 542 ARG A N 1
ATOM 4043 C CA . ARG A 1 542 ? -23.781 -54.75 -27.812 1 49.88 542 ARG A CA 1
ATOM 4044 C C . ARG A 1 542 ? -25.312 -54.688 -27.75 1 49.88 542 ARG A C 1
ATOM 4046 O O . ARG A 1 542 ? -25.938 -55.5 -27.062 1 49.88 542 ARG A O 1
ATOM 4053 N N . LYS A 1 543 ? -25.812 -53.719 -28.547 1 50.25 543 LYS A N 1
ATOM 4054 C CA . LYS A 1 543 ? -27.266 -53.625 -28.625 1 50.25 543 LYS A CA 1
ATOM 4055 C C . LYS A 1 543 ? -27.875 -54.875 -29.219 1 50.25 543 LYS A C 1
ATOM 4057 O O . LYS A 1 543 ? -28.938 -55.344 -28.781 1 50.25 543 LYS A O 1
ATOM 4062 N N . ARG A 1 544 ? -27.109 -55.469 -30.172 1 53.44 544 ARG A N 1
ATOM 4063 C CA . ARG A 1 544 ? -27.609 -56.688 -30.781 1 53.44 544 ARG A CA 1
ATOM 4064 C C . ARG A 1 544 ? -27.562 -57.844 -29.812 1 53.44 544 ARG A C 1
ATOM 4066 O O . ARG A 1 544 ? -28.5 -58.656 -29.75 1 53.44 544 ARG A O 1
ATOM 4073 N N . ARG A 1 545 ? -26.609 -57.781 -28.906 1 54.91 545 ARG A N 1
ATOM 4074 C CA . ARG A 1 545 ? -26.547 -58.875 -27.938 1 54.91 545 ARG A CA 1
ATOM 4075 C C . ARG A 1 545 ? -27.562 -58.688 -26.812 1 54.91 545 ARG A C 1
ATOM 4077 O O . ARG A 1 545 ? -28.172 -59.656 -26.344 1 54.91 545 ARG A O 1
ATOM 4084 N N . GLU A 1 546 ? -27.656 -57.406 -26.391 1 54.28 546 GLU A N 1
ATOM 4085 C CA . GLU A 1 546 ? -28.688 -57.094 -25.391 1 54.28 546 GLU A CA 1
ATOM 4086 C C . GLU A 1 546 ? -30.078 -57.375 -25.953 1 54.28 546 GLU A C 1
ATOM 4088 O O . GLU A 1 546 ? -30.953 -57.875 -25.234 1 54.28 546 GLU A O 1
ATOM 4093 N N . ARG A 1 547 ? -30.312 -57 -27.234 1 54.03 547 ARG A N 1
ATOM 4094 C CA . ARG A 1 547 ? -31.594 -57.344 -27.859 1 54.03 547 ARG A CA 1
ATOM 4095 C C . ARG A 1 547 ? -31.797 -58.844 -27.922 1 54.03 547 ARG A C 1
ATOM 4097 O O . ARG A 1 547 ? -32.906 -59.344 -27.688 1 54.03 547 ARG A O 1
ATOM 4104 N N . LEU A 1 548 ? -30.719 -59.562 -28.188 1 52.75 548 LEU A N 1
ATOM 4105 C CA . LEU A 1 548 ? -30.859 -61 -28.281 1 52.75 548 LEU A CA 1
ATOM 4106 C C . LEU A 1 548 ? -31.047 -61.625 -26.891 1 52.75 548 LEU A C 1
ATOM 4108 O O . LEU A 1 548 ? -31.781 -62.594 -26.734 1 52.75 548 LEU A O 1
ATOM 4112 N N . ALA A 1 549 ? -30.375 -60.844 -25.953 1 51.56 549 ALA A N 1
ATOM 4113 C CA . ALA A 1 549 ? -30.562 -61.312 -24.578 1 51.56 549 ALA A CA 1
ATOM 4114 C C . ALA A 1 549 ? -31.969 -61 -24.078 1 51.56 549 ALA A C 1
ATOM 4116 O O . ALA A 1 549 ? -32.562 -61.781 -23.344 1 51.56 549 ALA A O 1
ATOM 4117 N N . SER A 1 550 ? -32.375 -59.719 -24.406 1 49.78 550 SER A N 1
ATOM 4118 C CA . SER A 1 550 ? -33.75 -59.344 -24.031 1 49.78 550 SER A CA 1
ATOM 4119 C C . SER A 1 550 ? -34.781 -60.219 -24.734 1 49.78 550 SER A C 1
ATOM 4121 O O . SER A 1 550 ? -35.812 -60.531 -24.172 1 49.78 550 SER A O 1
ATOM 4123 N N . GLU A 1 551 ? -34.469 -60.531 -25.953 1 48.5 551 GLU A N 1
ATOM 4124 C CA . GLU A 1 551 ? -35.406 -61.406 -26.656 1 48.5 551 GLU A CA 1
ATOM 4125 C C . GLU A 1 551 ? -35.406 -62.812 -26.062 1 48.5 551 GLU A C 1
ATOM 4127 O O . GLU A 1 551 ? -36.469 -63.469 -26.047 1 48.5 551 GLU A O 1
ATOM 4132 N N . SER A 1 552 ? -34.281 -63.188 -25.5 1 48.75 552 SER A N 1
ATOM 4133 C CA . SER A 1 552 ? -34.281 -64.5 -24.906 1 48.75 552 SER A CA 1
ATOM 4134 C C . SER A 1 552 ? -34.969 -64.5 -23.531 1 48.75 552 SER A C 1
ATOM 4136 O O . SER A 1 552 ? -35.562 -65.5 -23.125 1 48.75 552 SER A O 1
ATOM 4138 N N . GLN A 1 553 ? -34.75 -63.344 -22.781 1 44.16 553 GLN A N 1
ATOM 4139 C CA . GLN A 1 553 ? -35.406 -63.312 -21.469 1 44.16 553 GLN A CA 1
ATOM 4140 C C . GLN A 1 553 ? -36.906 -63.156 -21.594 1 44.16 553 GLN A C 1
ATOM 4142 O O . GLN A 1 553 ? -37.656 -63.406 -20.625 1 44.16 553 GLN A O 1
ATOM 4147 N N . GLN A 1 554 ? -37.406 -62.344 -22.594 1 41.53 554 GLN A N 1
ATOM 4148 C CA . GLN A 1 554 ? -38.844 -62.156 -22.656 1 41.53 554 GLN A CA 1
ATOM 4149 C C . GLN A 1 554 ? -39.562 -63.5 -22.719 1 41.53 554 GLN A C 1
ATOM 4151 O O . GLN A 1 554 ? -40.781 -63.594 -22.484 1 41.53 554 GLN A O 1
ATOM 4156 N N . ASN A 1 555 ? -38.938 -64.5 -23.344 1 40.19 555 ASN A N 1
ATOM 4157 C CA . ASN A 1 555 ? -39.688 -65.75 -23.453 1 40.19 555 ASN A CA 1
ATOM 4158 C C . ASN A 1 555 ? -39.844 -66.375 -22.094 1 40.19 555 ASN A C 1
ATOM 4160 O O . ASN A 1 555 ? -40.531 -67.438 -21.969 1 40.19 555 ASN A O 1
ATOM 4164 N N . GLU A 1 556 ? -38.906 -66.125 -21.188 1 37.81 556 GLU A N 1
ATOM 4165 C CA . GLU A 1 556 ? -39 -67 -20.047 1 37.81 556 GLU A CA 1
ATOM 4166 C C . GLU A 1 556 ? -39.938 -66.438 -18.984 1 37.81 556 GLU A C 1
ATOM 4168 O O . GLU A 1 556 ? -40 -67 -17.875 1 37.81 556 GLU A O 1
ATOM 4173 N N . GLY A 1 557 ? -40.531 -65.188 -19.156 1 31.73 557 GLY A N 1
ATOM 4174 C CA . GLY A 1 557 ? -41.156 -64.5 -18.031 1 31.73 557 GLY A CA 1
ATOM 4175 C C . GLY A 1 557 ? -42.344 -65.25 -17.469 1 31.73 557 GLY A C 1
ATOM 4176 O O . GLY A 1 557 ? -42.812 -64.938 -16.359 1 31.73 557 GLY A O 1
ATOM 4177 N N . THR A 1 558 ? -43.312 -65.562 -18.297 1 32.94 558 THR A N 1
ATOM 4178 C CA . THR A 1 558 ? -44.688 -65.25 -17.859 1 32.94 558 THR A CA 1
ATOM 4179 C C . THR A 1 558 ? -45.125 -66.188 -16.766 1 32.94 558 THR A C 1
ATOM 4181 O O . THR A 1 558 ? -46.281 -66.188 -16.344 1 32.94 558 THR A O 1
ATOM 4184 N N . THR A 1 559 ? -44.438 -67.312 -16.453 1 30.97 559 THR A N 1
ATOM 4185 C CA . THR A 1 559 ? -45.344 -68.25 -15.828 1 30.97 559 THR A CA 1
ATOM 4186 C C . THR A 1 559 ? -45.562 -67.938 -14.352 1 30.97 559 THR A C 1
ATOM 4188 O O . THR A 1 559 ? -46.031 -68.75 -13.578 1 30.97 559 THR A O 1
ATOM 4191 N N . THR A 1 560 ? -45.531 -66.625 -13.992 1 28.73 560 THR A N 1
ATOM 4192 C CA . THR A 1 560 ? -45.5 -66.562 -12.531 1 28.73 560 THR A CA 1
ATOM 4193 C C . THR A 1 560 ? -46.875 -66.875 -11.961 1 28.73 560 THR A C 1
ATOM 4195 O O . THR A 1 560 ? -47.906 -66.375 -12.398 1 28.73 560 THR A O 1
ATOM 4198 N N . PRO A 1 561 ? -47 -68 -11.156 1 28.64 561 PRO A N 1
ATOM 4199 C CA . PRO A 1 561 ? -48.25 -68.562 -10.602 1 28.64 561 PRO A CA 1
ATOM 4200 C C . PRO A 1 561 ? -48.938 -67.625 -9.602 1 28.64 561 PRO A C 1
ATOM 4202 O O . PRO A 1 561 ? -48.281 -66.812 -8.977 1 28.64 561 PRO A O 1
ATOM 4205 N N . PRO A 1 562 ? -50.25 -67.312 -9.742 1 26.69 562 PRO A N 1
ATOM 4206 C CA . PRO A 1 562 ? -51.094 -66.375 -8.977 1 26.69 562 PRO A CA 1
ATOM 4207 C C . PRO A 1 562 ? -51.156 -66.688 -7.488 1 26.69 562 PRO A C 1
ATOM 4209 O O . PRO A 1 562 ? -51.531 -67.812 -7.125 1 26.69 562 PRO A O 1
ATOM 4212 N N . THR A 1 563 ? -50.125 -66.562 -6.77 1 20.03 563 THR A N 1
ATOM 4213 C CA . THR A 1 563 ? -50.188 -67.062 -5.402 1 20.03 563 THR A CA 1
ATOM 4214 C C . THR A 1 563 ? -51.312 -66.375 -4.629 1 20.03 563 THR A C 1
ATOM 4216 O O . THR A 1 563 ? -51.562 -65.188 -4.789 1 20.03 563 THR A O 1
ATOM 4219 N N . ALA A 1 564 ? -52.156 -67.125 -3.803 1 19.83 564 ALA A N 1
ATOM 4220 C CA . ALA A 1 564 ? -53.406 -67.188 -3.008 1 19.83 564 ALA A CA 1
ATOM 4221 C C . ALA A 1 564 ? -53.25 -66.312 -1.742 1 19.83 564 ALA A C 1
ATOM 4223 O O . ALA A 1 564 ? -54.188 -66.188 -0.956 1 19.83 564 ALA A O 1
ATOM 4224 N N . SER A 1 565 ? -52.594 -65.25 -1.663 1 18.02 565 SER A N 1
ATOM 4225 C CA . SER A 1 565 ? -52.344 -64.875 -0.266 1 18.02 565 SER A CA 1
ATOM 4226 C C . SER A 1 565 ? -53.656 -64.75 0.499 1 18.02 565 SER A C 1
ATOM 4228 O O . SER A 1 565 ? -54.531 -63.906 0.127 1 18.02 565 SER A O 1
ATOM 4230 N N . ALA A 1 566 ? -54.156 -65.688 1.328 1 15.67 566 ALA A N 1
ATOM 4231 C CA . ALA A 1 566 ? -55.219 -65.938 2.297 1 15.67 566 ALA A CA 1
ATOM 4232 C C . ALA A 1 566 ? -55.219 -64.812 3.369 1 15.67 566 ALA A C 1
ATOM 4234 O O . ALA A 1 566 ? -56.25 -64.188 3.605 1 15.67 566 ALA A O 1
ATOM 4235 N N . ALA A 1 567 ? -54.875 -65.312 4.727 1 15.27 567 ALA A N 1
ATOM 4236 C CA . ALA A 1 567 ? -55.812 -65.562 5.844 1 15.27 567 ALA A CA 1
ATOM 4237 C C . ALA A 1 567 ? -55.938 -64.312 6.711 1 15.27 567 ALA A C 1
ATOM 4239 O O . ALA A 1 567 ? -55.188 -63.375 6.562 1 15.27 567 ALA A O 1
ATOM 4240 N N . VAL A 1 568 ? -55.719 -64.562 8.203 1 16.42 568 VAL A N 1
ATOM 4241 C CA . VAL A 1 568 ? -56.438 -64.688 9.461 1 16.42 568 VAL A CA 1
ATOM 4242 C C . VAL A 1 568 ? -56.281 -63.406 10.266 1 16.42 568 VAL A C 1
ATOM 4244 O O . VAL A 1 568 ? -55.406 -62.594 10 1 16.42 568 VAL A O 1
ATOM 4247 N N . GLY A 1 569 ? -56.5 -63.531 11.828 1 16.22 569 GLY A N 1
ATOM 4248 C CA . GLY A 1 569 ? -57.438 -63.25 12.898 1 16.22 569 GLY A CA 1
ATOM 4249 C C . GLY A 1 569 ? -57 -62.094 13.781 1 16.22 569 GLY A C 1
ATOM 4250 O O . GLY A 1 569 ? -57.75 -61.188 14.062 1 16.22 569 GLY A O 1
ATOM 4251 N N . SER A 1 570 ? -56 -62.344 14.781 1 16.27 570 SER A N 1
ATOM 4252 C CA . SER A 1 570 ? -56.312 -62.375 16.203 1 16.27 570 SER A CA 1
ATOM 4253 C C . SER A 1 570 ? -56.375 -61 16.812 1 16.27 570 SER A C 1
ATOM 4255 O O . SER A 1 570 ? -55.844 -60.031 16.25 1 16.27 570 SER A O 1
ATOM 4257 N N . ALA A 1 571 ? -56.812 -61 18.328 1 15.91 571 ALA A N 1
ATOM 4258 C CA . ALA A 1 571 ? -57.594 -60.438 19.438 1 15.91 571 ALA A CA 1
ATOM 4259 C C . ALA A 1 571 ? -56.906 -59.219 20.031 1 15.91 571 ALA A C 1
ATOM 4261 O O . ALA A 1 571 ? -57.531 -58.156 20.172 1 15.91 571 ALA A O 1
ATOM 4262 N N . HIS A 1 572 ? -56.062 -59.531 21.188 1 16.33 572 HIS A N 1
ATOM 4263 C CA . HIS A 1 572 ? -56.438 -59.312 22.594 1 16.33 572 HIS A CA 1
ATOM 4264 C C . HIS A 1 572 ? -56.125 -57.875 23.016 1 16.33 572 HIS A C 1
ATOM 4266 O O . HIS A 1 572 ? -55.344 -57.188 22.375 1 16.33 572 HIS A O 1
ATOM 4272 N N . ALA A 1 573 ? -56.125 -57.844 24.484 1 16.53 573 ALA A N 1
ATOM 4273 C CA . ALA A 1 573 ? -56.562 -57.156 25.719 1 16.53 573 ALA A CA 1
ATOM 4274 C C . ALA A 1 573 ? -55.719 -55.906 26 1 16.53 573 ALA A C 1
ATOM 4276 O O . ALA A 1 573 ? -54.844 -55.594 25.219 1 16.53 573 ALA A O 1
ATOM 4277 N N . GLN A 1 574 ? -55.125 -56 27.328 1 16.28 574 GLN A N 1
ATOM 4278 C CA . GLN A 1 574 ? -55.625 -55.5 28.609 1 16.28 574 GLN A CA 1
ATOM 4279 C C . GLN A 1 574 ? -54.969 -54.188 29 1 16.28 574 GLN A C 1
ATOM 4281 O O . GLN A 1 574 ? -55.625 -53.25 29.422 1 16.28 574 GLN A O 1
ATOM 4286 N N . GLU A 1 575 ? -53.812 -54.406 29.609 1 17.2 575 GLU A N 1
ATOM 4287 C CA . GLU A 1 575 ? -53.75 -54.031 31.031 1 17.2 575 GLU A CA 1
ATOM 4288 C C . GLU A 1 575 ? -53.719 -52.531 31.203 1 17.2 575 GLU A C 1
ATOM 4290 O O . GLU A 1 575 ? -53.375 -51.781 30.266 1 17.2 575 GLU A O 1
ATOM 4295 N N . ALA A 1 576 ? -53.312 -52.281 32.469 1 17.97 576 ALA A N 1
ATOM 4296 C CA . ALA A 1 576 ? -53.656 -51.688 33.75 1 17.97 576 ALA A CA 1
ATOM 4297 C C . ALA A 1 576 ? -53.531 -50.188 33.719 1 17.97 576 ALA A C 1
ATOM 4299 O O . ALA A 1 576 ? -52.938 -49.625 32.781 1 17.97 576 ALA A O 1
ATOM 4300 N N . ASN A 1 577 ? -53.375 -49.781 35 1 18.12 577 ASN A N 1
ATOM 4301 C CA . ASN A 1 577 ? -53.938 -49.125 36.156 1 18.12 577 ASN A CA 1
ATOM 4302 C C . ASN A 1 577 ? -53.5 -47.656 36.25 1 18.12 577 ASN A C 1
ATOM 4304 O O . ASN A 1 577 ? -54.344 -46.781 36.406 1 18.12 577 ASN A O 1
ATOM 4308 N N . HIS A 1 578 ? -52.531 -47.562 37.188 1 19.56 578 HIS A N 1
ATOM 4309 C CA . HIS A 1 578 ? -52.781 -46.844 38.406 1 19.56 578 HIS A CA 1
ATOM 4310 C C . HIS A 1 578 ? -52.938 -45.344 38.156 1 19.56 578 HIS A C 1
ATOM 4312 O O . HIS A 1 578 ? -52.594 -44.875 37.094 1 19.56 578 HIS A O 1
ATOM 4318 N N . GLY A 1 579 ? -52.406 -44.719 39.219 1 20.39 579 GLY A N 1
ATOM 4319 C CA . GLY A 1 579 ? -52.781 -43.781 40.281 1 20.39 579 GLY A CA 1
ATOM 4320 C C . GLY A 1 579 ? -52.812 -42.344 39.781 1 20.39 579 GLY A C 1
ATOM 4321 O O . GLY A 1 579 ? -52.469 -42.062 38.656 1 20.39 579 GLY A O 1
ATOM 4322 N N . GLU A 1 580 ? -52.312 -41.438 40.844 1 21.12 580 GLU A N 1
ATOM 4323 C CA . GLU A 1 580 ? -52.719 -40.094 41.312 1 21.12 580 GLU A CA 1
ATOM 4324 C C . GLU A 1 580 ? -52.406 -39.031 40.281 1 21.12 580 GLU A C 1
ATOM 4326 O O . GLU A 1 580 ? -51.344 -39.062 39.656 1 21.12 580 GLU A O 1
ATOM 4331 N N . MET B 1 1 ? -7.93 -40.531 -41.344 1 37.19 1 MET B N 1
ATOM 4332 C CA . MET B 1 1 ? -9.25 -39.875 -41.312 1 37.19 1 MET B CA 1
ATOM 4333 C C . MET B 1 1 ? -9.469 -39.156 -40 1 37.19 1 MET B C 1
ATOM 4335 O O . MET B 1 1 ? -10.422 -38.375 -39.875 1 37.19 1 MET B O 1
ATOM 4339 N N . ALA B 1 2 ? -8.859 -39.719 -38.938 1 53.69 2 ALA B N 1
ATOM 4340 C CA . ALA B 1 2 ? -9 -39.281 -37.531 1 53.69 2 ALA B CA 1
ATOM 4341 C C . ALA B 1 2 ? -8.297 -37.938 -37.312 1 53.69 2 ALA B C 1
ATOM 4343 O O . ALA B 1 2 ? -8.711 -37.156 -36.469 1 53.69 2 ALA B O 1
ATOM 4344 N N . GLN B 1 3 ? -7.422 -37.594 -38.312 1 63.09 3 GLN B N 1
ATOM 4345 C CA . GLN B 1 3 ? -6.582 -36.406 -38.219 1 63.09 3 GLN B CA 1
ATOM 4346 C C . GLN B 1 3 ? -7.371 -35.125 -38.562 1 63.09 3 GLN B C 1
ATOM 4348 O O . GLN B 1 3 ? -7.246 -34.125 -37.875 1 63.09 3 GLN B O 1
ATOM 4353 N N . PRO B 1 4 ? -8.312 -35.344 -39.531 1 64.31 4 PRO B N 1
ATOM 4354 C CA . PRO B 1 4 ? -9.016 -34.125 -39.906 1 64.31 4 PRO B CA 1
ATOM 4355 C C . PRO B 1 4 ? -10.016 -33.656 -38.844 1 64.31 4 PRO B C 1
ATOM 4357 O O . PRO B 1 4 ? -10.234 -32.469 -38.688 1 64.31 4 PRO B O 1
ATOM 4360 N N . ALA B 1 5 ? -10.625 -34.562 -38.219 1 71.81 5 ALA B N 1
ATOM 4361 C CA . ALA B 1 5 ? -11.609 -34.188 -37.188 1 71.81 5 ALA B CA 1
ATOM 4362 C C . ALA B 1 5 ? -10.945 -33.469 -36.031 1 71.81 5 ALA B C 1
ATOM 4364 O O . ALA B 1 5 ? -11.531 -32.531 -35.469 1 71.81 5 ALA B O 1
ATOM 4365 N N . ARG B 1 6 ? -9.805 -33.781 -35.812 1 80.56 6 ARG B N 1
ATOM 4366 C CA . ARG B 1 6 ? -9.078 -33.125 -34.719 1 80.56 6 ARG B CA 1
ATOM 4367 C C . ARG B 1 6 ? -8.703 -31.688 -35.094 1 80.56 6 ARG B C 1
ATOM 4369 O O . ARG B 1 6 ? -8.781 -30.766 -34.281 1 80.56 6 ARG B O 1
ATOM 4376 N N . ALA B 1 7 ? -8.328 -31.531 -36.25 1 84.81 7 ALA B N 1
ATOM 4377 C CA . ALA B 1 7 ? -7.977 -30.188 -36.75 1 84.81 7 ALA B CA 1
ATOM 4378 C C . ALA B 1 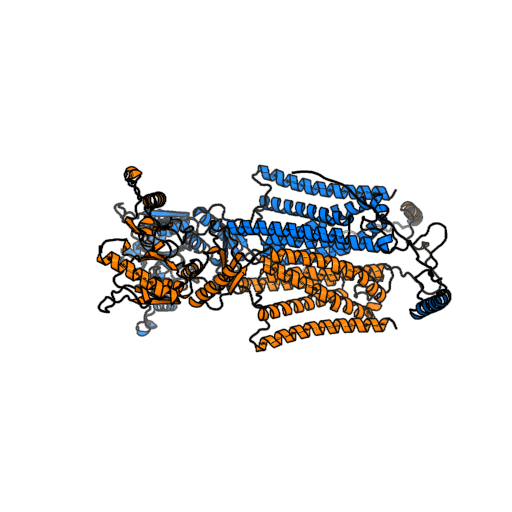7 ? -9.195 -29.281 -36.75 1 84.81 7 ALA B C 1
ATOM 4380 O O . ALA B 1 7 ? -9.094 -28.078 -36.469 1 84.81 7 ALA B O 1
ATOM 4381 N N . ALA B 1 8 ? -10.281 -29.906 -37.062 1 84.88 8 ALA B N 1
ATOM 4382 C CA . ALA B 1 8 ? -11.516 -29.125 -37.094 1 84.88 8 ALA B CA 1
ATOM 4383 C C . ALA B 1 8 ? -11.922 -28.672 -35.688 1 84.88 8 ALA B C 1
ATOM 4385 O O . ALA B 1 8 ? -12.391 -27.547 -35.5 1 84.88 8 ALA B O 1
ATOM 4386 N N . LYS B 1 9 ? -11.828 -29.5 -34.688 1 86.62 9 LYS B N 1
ATOM 4387 C CA . LYS B 1 9 ? -12.133 -29.141 -33.312 1 86.62 9 LYS B CA 1
ATOM 4388 C C . LYS B 1 9 ? -11.172 -28.078 -32.812 1 86.62 9 LYS B C 1
ATOM 4390 O O . LYS B 1 9 ? -11.57 -27.172 -32.062 1 86.62 9 LYS B O 1
ATOM 4395 N N . ALA B 1 10 ? -9.914 -28.203 -33.188 1 90 10 ALA B N 1
ATOM 4396 C CA . ALA B 1 10 ? -8.906 -27.219 -32.812 1 90 10 ALA B CA 1
ATOM 4397 C C . ALA B 1 10 ? -9.203 -25.859 -33.438 1 90 10 ALA B C 1
ATOM 4399 O O . ALA B 1 10 ? -9.07 -24.812 -32.781 1 90 10 ALA B O 1
ATOM 4400 N N . ARG B 1 11 ? -9.633 -25.875 -34.719 1 89.31 11 ARG B N 1
ATOM 4401 C CA . ARG B 1 11 ? -10 -24.625 -35.375 1 89.31 11 ARG B CA 1
ATOM 4402 C C . ARG B 1 11 ? -11.242 -24.016 -34.75 1 89.31 11 ARG B C 1
ATOM 4404 O O . ARG B 1 11 ? -11.359 -22.781 -34.688 1 89.31 11 ARG B O 1
ATOM 4411 N N . GLY B 1 12 ? -12.148 -24.906 -34.344 1 89.75 12 GLY B N 1
ATOM 4412 C CA . GLY B 1 12 ? -13.328 -24.422 -33.656 1 89.75 12 GLY B CA 1
ATOM 4413 C C . GLY B 1 12 ? -13.008 -23.75 -32.344 1 89.75 12 GLY B C 1
ATOM 4414 O O . GLY B 1 12 ? -13.609 -22.734 -31.984 1 89.75 12 GLY B O 1
ATOM 4415 N N . ALA B 1 13 ? -12.07 -24.375 -31.562 1 90.81 13 ALA B N 1
ATOM 4416 C CA . ALA B 1 13 ? -11.648 -23.797 -30.281 1 90.81 13 ALA B CA 1
ATOM 4417 C C . ALA B 1 13 ? -10.977 -22.438 -30.5 1 90.81 13 ALA B C 1
ATOM 4419 O O . ALA B 1 13 ? -11.211 -21.5 -29.734 1 90.81 13 ALA B O 1
ATOM 4420 N N . LEU B 1 14 ? -10.148 -22.312 -31.484 1 91.75 14 LEU B N 1
ATOM 4421 C CA . LEU B 1 14 ? -9.477 -21.047 -31.781 1 91.75 14 LEU B CA 1
ATOM 4422 C C . LEU B 1 14 ? -10.477 -20 -32.219 1 91.75 14 LEU B C 1
ATOM 4424 O O . LEU B 1 14 ? -10.336 -18.812 -31.906 1 91.75 14 LEU B O 1
ATOM 4428 N N . ALA B 1 15 ? -11.461 -20.516 -33 1 91.19 15 ALA B N 1
ATOM 4429 C CA . ALA B 1 15 ? -12.531 -19.594 -33.406 1 91.19 15 ALA B CA 1
ATOM 4430 C C . ALA B 1 15 ? -13.32 -19.109 -32.219 1 91.19 15 ALA B C 1
ATOM 4432 O O . ALA B 1 15 ? -13.742 -17.938 -32.156 1 91.19 15 ALA B O 1
ATOM 4433 N N . SER B 1 16 ? -13.562 -20.062 -31.266 1 91.69 16 SER B N 1
ATOM 4434 C CA . SER B 1 16 ? -14.25 -19.656 -30.047 1 91.69 16 SER B CA 1
ATOM 4435 C C . SER B 1 16 ? -13.438 -18.609 -29.266 1 91.69 16 SER B C 1
ATOM 4437 O O . SER B 1 16 ? -14.008 -17.703 -28.656 1 91.69 16 SER B O 1
ATOM 4439 N N . MET B 1 17 ? -12.094 -18.781 -29.203 1 91.38 17 MET B N 1
ATOM 4440 C CA . MET B 1 17 ? -11.227 -17.812 -28.531 1 91.38 17 MET B CA 1
ATOM 4441 C C . MET B 1 17 ? -11.336 -16.438 -29.203 1 91.38 17 MET B C 1
ATOM 4443 O O . MET B 1 17 ? -11.43 -15.422 -28.516 1 91.38 17 MET B O 1
ATOM 4447 N N . VAL B 1 18 ? -11.312 -16.422 -30.531 1 90.94 18 VAL B N 1
ATOM 4448 C CA . VAL B 1 18 ? -11.438 -15.172 -31.281 1 90.94 18 VAL B CA 1
ATOM 4449 C C . VAL B 1 18 ? -12.812 -14.555 -31.031 1 90.94 18 VAL B C 1
ATOM 4451 O O . VAL B 1 18 ? -12.93 -13.336 -30.891 1 90.94 18 VAL B O 1
ATOM 4454 N N . LEU B 1 19 ? -13.836 -15.461 -30.891 1 89.88 19 LEU B N 1
ATOM 4455 C CA . LEU B 1 19 ? -15.18 -14.984 -30.594 1 89.88 19 LEU B CA 1
ATOM 4456 C C . LEU B 1 19 ? -15.227 -14.336 -29.203 1 89.88 19 LEU B C 1
ATOM 4458 O O . LEU B 1 19 ? -15.875 -13.305 -29.031 1 89.88 19 LEU B O 1
ATOM 4462 N N . VAL B 1 20 ? -14.578 -15.008 -28.203 1 90.94 20 VAL B N 1
ATOM 4463 C CA . VAL B 1 20 ? -14.547 -14.461 -26.859 1 90.94 20 VAL B CA 1
ATOM 4464 C C . VAL B 1 20 ? -13.883 -13.086 -26.875 1 90.94 20 VAL B C 1
ATOM 4466 O O . VAL B 1 20 ? -14.352 -12.148 -26.219 1 90.94 20 VAL B O 1
ATOM 4469 N N . LEU B 1 21 ? -12.797 -12.906 -27.641 1 91 21 LEU B N 1
ATOM 4470 C CA . LEU B 1 21 ? -12.094 -11.633 -27.734 1 91 21 LEU B CA 1
ATOM 4471 C C . LEU B 1 21 ? -12.945 -10.594 -28.438 1 91 21 LEU B C 1
ATOM 4473 O O . LEU B 1 21 ? -12.938 -9.414 -28.078 1 91 21 LEU B O 1
ATOM 4477 N N . LEU B 1 22 ? -13.719 -11.062 -29.469 1 88.62 22 LEU B N 1
ATOM 4478 C CA . LEU B 1 22 ? -14.578 -10.148 -30.203 1 88.62 22 LEU B CA 1
ATOM 4479 C C . LEU B 1 22 ? -15.75 -9.688 -29.344 1 88.62 22 LEU B C 1
ATOM 4481 O O . LEU B 1 22 ? -16.172 -8.531 -29.422 1 88.62 22 LEU B O 1
ATOM 4485 N N . VAL B 1 23 ? -16.297 -10.633 -28.562 1 89.31 23 VAL B N 1
ATOM 4486 C CA . VAL B 1 23 ? -17.375 -10.273 -27.656 1 89.31 23 VAL B CA 1
ATOM 4487 C C . VAL B 1 23 ? -16.875 -9.25 -26.625 1 89.31 23 VAL B C 1
ATOM 4489 O O . VAL B 1 23 ? -17.594 -8.312 -26.281 1 89.31 23 VAL B O 1
ATOM 4492 N N . LEU B 1 24 ? -15.68 -9.5 -26.172 1 89.81 24 LEU B N 1
ATOM 4493 C CA . LEU B 1 24 ? -15.102 -8.562 -25.219 1 89.81 24 LEU B CA 1
ATOM 4494 C C . LEU B 1 24 ? -14.852 -7.207 -25.875 1 89.81 24 LEU B C 1
ATOM 4496 O O . LEU B 1 24 ? -15.148 -6.164 -25.281 1 89.81 24 LEU B O 1
ATOM 4500 N N . ALA B 1 25 ? -14.297 -7.203 -27.094 1 88.25 25 ALA B N 1
ATOM 4501 C CA . ALA B 1 25 ? -14.062 -5.965 -27.828 1 88.25 25 ALA B CA 1
ATOM 4502 C C . ALA B 1 25 ? -15.375 -5.254 -28.141 1 88.25 25 ALA B C 1
ATOM 4504 O O . ALA B 1 25 ? -15.461 -4.027 -28.062 1 88.25 25 ALA B O 1
ATOM 4505 N N . GLY B 1 26 ? -16.328 -6.035 -28.5 1 87.62 26 GLY B N 1
ATOM 4506 C CA . GLY B 1 26 ? -17.656 -5.484 -28.734 1 87.62 26 GLY B CA 1
ATOM 4507 C C . GLY B 1 26 ? -18.281 -4.887 -27.484 1 87.62 26 GLY B C 1
ATOM 4508 O O . GLY B 1 26 ? -18.938 -3.854 -27.547 1 87.62 26 GLY B O 1
ATOM 4509 N N . GLY B 1 27 ? -18.109 -5.605 -26.391 1 86.75 27 GLY B N 1
ATOM 4510 C CA . GLY B 1 27 ? -18.594 -5.074 -25.125 1 86.75 27 GLY B CA 1
ATOM 4511 C C . GLY B 1 27 ? -17.969 -3.74 -24.766 1 86.75 27 GLY B C 1
ATOM 4512 O O . GLY B 1 27 ? -18.672 -2.826 -24.328 1 86.75 27 GLY B O 1
ATOM 4513 N N . ILE B 1 28 ? -16.703 -3.604 -24.969 1 85 28 ILE B N 1
ATOM 4514 C CA . ILE B 1 28 ? -15.992 -2.359 -24.688 1 85 28 ILE B CA 1
ATOM 4515 C C . ILE B 1 28 ? -16.469 -1.265 -25.641 1 85 28 ILE B C 1
ATOM 4517 O O . ILE B 1 28 ? -16.719 -0.131 -25.219 1 85 28 ILE B O 1
ATOM 4521 N N . PHE B 1 29 ? -16.516 -1.67 -26.969 1 83.75 29 PHE B N 1
ATOM 4522 C CA . PHE B 1 29 ? -17 -0.729 -27.969 1 83.75 29 PHE B CA 1
ATOM 4523 C C . PHE B 1 29 ? -18.406 -0.236 -27.625 1 83.75 29 PHE B C 1
ATOM 4525 O O . PHE B 1 29 ? -18.719 0.939 -27.828 1 83.75 29 PHE B O 1
ATOM 4532 N N . GLY B 1 30 ? -19.188 -1.076 -27.172 1 83.5 30 GLY B N 1
ATOM 4533 C CA . GLY B 1 30 ? -20.531 -0.699 -26.766 1 83.5 30 GLY B CA 1
ATOM 4534 C C . GLY B 1 30 ? -20.547 0.319 -25.641 1 83.5 30 GLY B C 1
ATOM 4535 O O . GLY B 1 30 ? -21.422 1.185 -25.594 1 83.5 30 GLY B O 1
ATOM 4536 N N . THR B 1 31 ? -19.625 0.195 -24.734 1 80.44 31 THR B N 1
ATOM 4537 C CA . THR B 1 31 ? -19.594 1.113 -23.594 1 80.44 31 THR B CA 1
ATOM 4538 C C . THR B 1 31 ? -19.078 2.484 -24.031 1 80.44 31 THR B C 1
ATOM 4540 O O . THR B 1 31 ? -19.297 3.48 -23.344 1 80.44 31 THR B O 1
ATOM 4543 N N . THR B 1 32 ? -18.344 2.564 -25.156 1 78.12 32 THR B N 1
ATOM 4544 C CA . THR B 1 32 ? -17.844 3.846 -25.625 1 78.12 32 THR B CA 1
ATOM 4545 C C . THR B 1 32 ? -18.984 4.777 -26 1 78.12 32 THR B C 1
ATOM 4547 O O . THR B 1 32 ? -18.844 6 -25.984 1 78.12 32 THR B O 1
ATOM 4550 N N . PHE B 1 33 ? -20.031 4.211 -26.344 1 71.5 33 PHE B N 1
ATOM 4551 C CA . PHE B 1 33 ? -21.203 5.016 -26.672 1 71.5 33 PHE B CA 1
ATOM 4552 C C . PHE B 1 33 ? -21.797 5.617 -25.406 1 71.5 33 PHE B C 1
ATOM 4554 O O . PHE B 1 33 ? -22.531 6.613 -25.469 1 71.5 33 PHE B O 1
ATOM 4561 N N . SER B 1 34 ? -21.484 5.055 -24.359 1 71.94 34 SER B N 1
ATOM 4562 C CA . SER B 1 34 ? -21.969 5.594 -23.094 1 71.94 34 SER B CA 1
ATOM 4563 C C . SER B 1 34 ? -20.844 6.293 -22.328 1 71.94 34 SER B C 1
ATOM 4565 O O . SER B 1 34 ? -20.922 6.418 -21.094 1 71.94 34 SER B O 1
ATOM 4567 N N . GLY B 1 35 ? -19.812 6.68 -23.047 1 70.94 35 GLY B N 1
ATOM 4568 C CA . GLY B 1 35 ? -18.766 7.473 -22.438 1 70.94 35 GLY B CA 1
ATOM 4569 C C . GLY B 1 35 ? -17.594 6.637 -21.969 1 70.94 35 GLY B C 1
ATOM 4570 O O . GLY B 1 35 ? -16.703 7.145 -21.266 1 70.94 35 GLY B O 1
ATOM 4571 N N . GLY B 1 36 ? -17.688 5.434 -22.297 1 70.38 36 GLY B N 1
ATOM 4572 C CA . GLY B 1 36 ? -16.609 4.57 -21.859 1 70.38 36 GLY B CA 1
ATOM 4573 C C . GLY B 1 36 ? -15.359 4.711 -22.719 1 70.38 36 GLY B C 1
ATOM 4574 O O . GLY B 1 36 ? -15.422 5.215 -23.844 1 70.38 36 GLY B O 1
ATOM 4575 N N . THR B 1 37 ? -14.156 4.539 -22.141 1 76.06 37 THR B N 1
ATOM 4576 C CA . THR B 1 37 ? -12.875 4.613 -22.844 1 76.06 37 THR B CA 1
ATOM 4577 C C . THR B 1 37 ? -12.227 3.238 -22.922 1 76.06 37 THR B C 1
ATOM 4579 O O . THR B 1 37 ? -12.672 2.293 -22.281 1 76.06 37 THR B O 1
ATOM 4582 N N . TRP B 1 38 ? -11.32 3.152 -23.828 1 81.31 38 TRP B N 1
ATOM 4583 C CA . TRP B 1 38 ? -10.578 1.907 -24 1 81.31 38 TRP B CA 1
ATOM 4584 C C . TRP B 1 38 ? -9.484 1.771 -22.953 1 81.31 38 TRP B C 1
ATOM 4586 O O . TRP B 1 38 ? -8.719 0.807 -22.953 1 81.31 38 TRP B O 1
ATOM 4596 N N . LEU B 1 39 ? -9.453 2.729 -22 1 82.75 39 LEU B N 1
ATOM 4597 C CA . LEU B 1 39 ? -8.453 2.717 -20.922 1 82.75 39 LEU B CA 1
ATOM 4598 C C . LEU B 1 39 ? -9.094 2.328 -19.594 1 82.75 39 LEU B C 1
ATOM 4600 O O . LEU B 1 39 ? -10.227 2.719 -19.312 1 82.75 39 LEU B O 1
ATOM 4604 N N . PRO B 1 40 ? -8.445 1.514 -18.922 1 82.5 40 PRO B N 1
ATOM 4605 C CA . PRO B 1 40 ? -8.984 1.155 -17.609 1 82.5 40 PRO B CA 1
ATOM 4606 C C . PRO B 1 40 ? -9.031 2.34 -16.641 1 82.5 40 PRO B C 1
ATOM 4608 O O . PRO B 1 40 ? -8.227 3.268 -16.766 1 82.5 40 PRO B O 1
ATOM 4611 N N . LYS B 1 41 ? -10.016 2.342 -15.797 1 80.88 41 LYS B N 1
ATOM 4612 C CA . LYS B 1 41 ? -10.047 3.336 -14.727 1 80.88 41 LYS B CA 1
ATOM 4613 C C . LYS B 1 41 ? -8.969 3.057 -13.688 1 80.88 41 LYS B C 1
ATOM 4615 O O . LYS B 1 41 ? -8.758 1.908 -13.297 1 80.88 41 LYS B O 1
ATOM 4620 N N . LEU B 1 42 ? -8.234 4.082 -13.453 1 80.69 42 LEU B N 1
ATOM 4621 C CA . LEU B 1 42 ? -7.105 3.928 -12.539 1 80.69 42 LEU B CA 1
ATOM 4622 C C . LEU B 1 42 ? -7.512 4.277 -11.117 1 80.69 42 LEU B C 1
ATOM 4624 O O . LEU B 1 42 ? -8.312 5.188 -10.898 1 80.69 42 LEU B O 1
ATOM 4628 N N . ALA B 1 43 ? -6.977 3.514 -10.227 1 75.69 43 ALA B N 1
ATOM 4629 C CA . ALA B 1 43 ? -7.195 3.783 -8.812 1 75.69 43 ALA B CA 1
ATOM 4630 C C . ALA B 1 43 ? -6.398 5.004 -8.352 1 75.69 43 ALA B C 1
ATOM 4632 O O . ALA B 1 43 ? -5.531 5.492 -9.078 1 75.69 43 ALA B O 1
ATOM 4633 N N . LEU B 1 44 ? -6.59 5.477 -7.234 1 68.69 44 LEU B N 1
ATOM 4634 C CA . LEU B 1 44 ? -6.031 6.711 -6.699 1 68.69 44 LEU B CA 1
ATOM 4635 C C . LEU B 1 44 ? -4.52 6.602 -6.543 1 68.69 44 LEU B C 1
ATOM 4637 O O . LEU B 1 44 ? -3.805 7.605 -6.641 1 68.69 44 LEU B O 1
ATOM 4641 N N . ASP B 1 45 ? -4.094 5.438 -6.25 1 74.12 45 ASP B N 1
ATOM 4642 C CA . ASP B 1 45 ? -2.654 5.25 -6.09 1 74.12 45 ASP B CA 1
ATOM 4643 C C . ASP B 1 45 ? -1.92 5.512 -7.402 1 74.12 45 ASP B C 1
ATOM 4645 O O . ASP B 1 45 ? -0.712 5.762 -7.406 1 74.12 45 ASP B O 1
ATOM 4649 N N . LEU B 1 46 ? -2.705 5.523 -8.477 1 76.19 46 LEU B N 1
ATOM 4650 C CA . LEU B 1 46 ? -2.104 5.766 -9.781 1 76.19 46 LEU B CA 1
ATOM 4651 C C . LEU B 1 46 ? -2.471 7.152 -10.305 1 76.19 46 LEU B C 1
ATOM 4653 O O . LEU B 1 46 ? -1.673 7.793 -10.992 1 76.19 46 LEU B O 1
ATOM 4657 N N . SER B 1 47 ? -3.621 7.582 -10.016 1 76.31 47 SER B N 1
ATOM 4658 C CA . SER B 1 47 ? -4.074 8.875 -10.516 1 76.31 47 SER B CA 1
ATOM 4659 C C . SER B 1 47 ? -3.732 9.992 -9.547 1 76.31 47 SER B C 1
ATOM 4661 O O . SER B 1 47 ? -3.721 11.172 -9.922 1 76.31 47 SER B O 1
ATOM 4663 N N . GLY B 1 48 ? -3.381 9.578 -8.383 1 75.31 48 GLY B N 1
ATOM 4664 C CA . GLY B 1 48 ? -3.111 10.578 -7.363 1 75.31 48 GLY B CA 1
ATOM 4665 C C . GLY B 1 48 ? -4.352 11.016 -6.605 1 75.31 48 GLY B C 1
ATOM 4666 O O . GLY B 1 48 ? -5.449 11.039 -7.168 1 75.31 48 GLY B O 1
ATOM 4667 N N . GLY B 1 49 ? -4.195 11.234 -5.332 1 78.44 49 GLY B N 1
ATOM 4668 C CA . GLY B 1 49 ? -5.301 11.695 -4.508 1 78.44 49 GLY B CA 1
ATOM 4669 C C . GLY B 1 49 ? -5.172 11.297 -3.051 1 78.44 49 GLY B C 1
ATOM 4670 O O . GLY B 1 49 ? -4.066 11.008 -2.578 1 78.44 49 GLY B O 1
ATOM 4671 N N . THR B 1 50 ? -6.199 11.555 -2.334 1 81.25 50 THR B N 1
ATOM 4672 C CA . THR B 1 50 ? -6.215 11.227 -0.912 1 81.25 50 THR B CA 1
ATOM 4673 C C . THR B 1 50 ? -7.219 10.117 -0.623 1 81.25 50 THR B C 1
ATOM 4675 O O . THR B 1 50 ? -8.32 10.109 -1.175 1 81.25 50 THR B O 1
ATOM 4678 N N . GLN B 1 51 ? -6.684 9.133 -0.009 1 81.62 51 GLN B N 1
ATOM 4679 C CA . GLN B 1 51 ? -7.562 8.039 0.399 1 81.62 51 GLN B CA 1
ATOM 4680 C C . GLN B 1 51 ? -7.656 7.949 1.919 1 81.62 51 GLN B C 1
ATOM 4682 O O . GLN B 1 51 ? -6.637 7.953 2.611 1 81.62 51 GLN B O 1
ATOM 4687 N N . LEU B 1 52 ? -8.922 7.949 2.381 1 82 52 LEU B N 1
ATOM 4688 C CA . LEU B 1 52 ? -9.188 7.816 3.809 1 82 52 LEU B CA 1
ATOM 4689 C C . LEU B 1 52 ? -9.93 6.516 4.105 1 82 52 LEU B C 1
ATOM 4691 O O . LEU B 1 52 ? -10.828 6.121 3.357 1 82 52 LEU B O 1
ATOM 4695 N N . ILE B 1 53 ? -9.406 5.82 5 1 79.5 53 ILE B N 1
ATOM 4696 C CA . ILE B 1 53 ? -10.156 4.68 5.523 1 79.5 53 ILE B CA 1
ATOM 4697 C C . ILE B 1 53 ? -10.75 5.031 6.883 1 79.5 53 ILE B C 1
ATOM 4699 O O . ILE B 1 53 ? -10.023 5.352 7.824 1 79.5 53 ILE B O 1
ATOM 4703 N N . LEU B 1 54 ? -12.039 5.008 6.91 1 81.5 54 LEU B N 1
ATOM 4704 C CA . LEU B 1 54 ? -12.781 5.379 8.109 1 81.5 54 LEU B CA 1
ATOM 4705 C C . LEU B 1 54 ? -13.32 4.141 8.82 1 81.5 54 LEU B C 1
ATOM 4707 O O . LEU B 1 54 ? -13.898 3.258 8.18 1 81.5 54 LEU B O 1
ATOM 4711 N N . ALA B 1 55 ? -12.977 4.055 10.062 1 77.5 55 ALA B N 1
ATOM 4712 C CA . ALA B 1 55 ? -13.547 2.99 10.883 1 77.5 55 ALA B CA 1
ATOM 4713 C C . ALA B 1 55 ? -14.648 3.527 11.789 1 77.5 55 ALA B C 1
ATOM 4715 O O . ALA B 1 55 ? -14.492 4.57 12.422 1 77.5 55 ALA B O 1
ATOM 4716 N N . PRO B 1 56 ? -15.75 2.826 11.742 1 72.44 56 PRO B N 1
ATOM 4717 C CA . PRO B 1 56 ? -16.844 3.271 12.594 1 72.44 56 PRO B CA 1
ATOM 4718 C C . PRO B 1 56 ? -16.547 3.105 14.086 1 72.44 56 PRO B C 1
ATOM 4720 O O . PRO B 1 56 ? -15.898 2.135 14.484 1 72.44 56 PRO B O 1
ATOM 4723 N N . GLN B 1 57 ? -16.703 4.168 14.773 1 63.34 57 GLN B N 1
ATOM 4724 C CA . GLN B 1 57 ? -16.562 4.078 16.219 1 63.34 57 GLN B CA 1
ATOM 4725 C C . GLN B 1 57 ? -17.812 3.518 16.859 1 63.34 57 GLN B C 1
ATOM 4727 O O . GLN B 1 57 ? -18.906 4.086 16.719 1 63.34 57 GLN B O 1
ATOM 4732 N N . VAL B 1 58 ? -17.797 2.127 16.953 1 53.88 58 VAL B N 1
ATOM 4733 C CA . VAL B 1 58 ? -18.969 1.527 17.578 1 53.88 58 VAL B CA 1
ATOM 4734 C C . VAL B 1 58 ? -19.031 1.905 19.062 1 53.88 58 VAL B C 1
ATOM 4736 O O . VAL B 1 58 ? -18 1.866 19.75 1 53.88 58 VAL B O 1
ATOM 4739 N N . ASN B 1 59 ? -19.828 2.717 19.484 1 45.03 59 ASN B N 1
ATOM 4740 C CA . ASN B 1 59 ? -20.094 2.861 20.906 1 45.03 59 ASN B CA 1
ATOM 4741 C C . ASN B 1 59 ? -20.344 1.51 21.562 1 45.03 59 ASN B C 1
ATOM 4743 O O . ASN B 1 59 ? -21.094 0.686 21.047 1 45.03 59 ASN B O 1
ATOM 4747 N N . ASP B 1 60 ? -19.375 1.015 22.297 1 42.09 60 ASP B N 1
ATOM 4748 C CA . ASP B 1 60 ? -19.516 -0.195 23.094 1 42.09 60 ASP B CA 1
ATOM 4749 C C . ASP B 1 60 ? -20.969 -0.401 23.531 1 42.09 60 ASP B C 1
ATOM 4751 O O . ASP B 1 60 ? -21.344 -1.501 23.938 1 42.09 60 ASP B O 1
ATOM 4755 N N . ALA B 1 61 ? -21.562 0.598 24.109 1 36.12 61 ALA B N 1
ATOM 4756 C CA . ALA B 1 61 ? -22.812 0.281 24.797 1 36.12 61 ALA B CA 1
ATOM 4757 C C . ALA B 1 61 ? -23.734 -0.533 23.906 1 36.12 61 ALA B C 1
ATOM 4759 O O . ALA B 1 61 ? -24.609 -1.263 24.406 1 36.12 61 ALA B O 1
ATOM 4760 N N . GLU B 1 62 ? -23.969 -0.108 22.688 1 38.28 62 GLU B N 1
ATOM 4761 C CA . GLU B 1 62 ? -24.859 -0.987 21.953 1 38.28 62 GLU B CA 1
ATOM 4762 C C . GLU B 1 62 ? -24.094 -2.049 21.172 1 38.28 62 GLU B C 1
ATOM 4764 O O . GLU B 1 62 ? -23.25 -1.721 20.344 1 38.28 62 GLU B O 1
ATOM 4769 N N . GLY B 1 63 ? -23.312 -2.82 21.672 1 42.62 63 GLY B N 1
ATOM 4770 C CA . GLY B 1 63 ? -22.781 -4.102 21.234 1 42.62 63 GLY B CA 1
ATOM 4771 C C . GLY B 1 63 ? -23.062 -4.395 19.766 1 42.62 63 GLY B C 1
ATOM 4772 O O . GLY B 1 63 ? -22.953 -5.539 19.328 1 42.62 63 GLY B O 1
ATOM 4773 N N . GLY B 1 64 ? -23.969 -3.723 19.203 1 46.19 64 GLY B N 1
ATOM 4774 C CA . GLY B 1 64 ? -24.562 -4.223 17.984 1 46.19 64 GLY B CA 1
ATOM 4775 C C . GLY B 1 64 ? -23.672 -4.027 16.766 1 46.19 64 GLY B C 1
ATOM 4776 O O . GLY B 1 64 ? -22.797 -3.154 16.766 1 46.19 64 GLY B O 1
ATOM 4777 N N . ALA B 1 65 ? -23.406 -5.035 16.109 1 54.16 65 ALA B N 1
ATOM 4778 C CA . ALA B 1 65 ? -22.812 -5.156 14.781 1 54.16 65 ALA B CA 1
ATOM 4779 C C . ALA B 1 65 ? -23.281 -4.031 13.867 1 54.16 65 ALA B C 1
ATOM 4781 O O . ALA B 1 65 ? -24.469 -3.656 13.891 1 54.16 65 ALA B O 1
ATOM 4782 N N . ILE B 1 66 ? -22.359 -3.111 13.508 1 61.66 66 ILE B N 1
ATOM 4783 C CA . ILE B 1 66 ? -22.688 -2.088 12.523 1 61.66 66 ILE B CA 1
ATOM 4784 C C . ILE B 1 66 ? -23.453 -2.719 11.359 1 61.66 66 ILE B C 1
ATOM 4786 O O . ILE B 1 66 ? -22.984 -3.688 10.758 1 61.66 6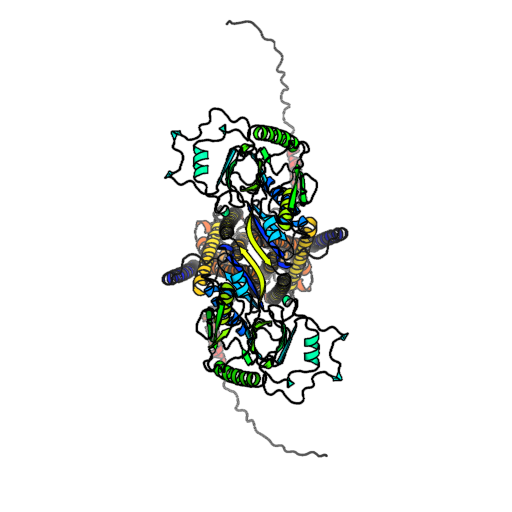6 ILE B O 1
ATOM 4790 N N . SER B 1 67 ? -24.719 -2.344 11.305 1 65.56 67 SER B N 1
ATOM 4791 C CA . SER B 1 67 ? -25.531 -2.889 10.219 1 65.56 67 SER B CA 1
ATOM 4792 C C . SER B 1 67 ? -25.062 -2.365 8.867 1 65.56 67 SER B C 1
ATOM 4794 O O . SER B 1 67 ? -24.484 -1.282 8.781 1 65.56 67 SER B O 1
ATOM 4796 N N . THR B 1 68 ? -25.109 -3.211 7.91 1 73.5 68 THR B N 1
ATOM 4797 C CA . THR B 1 68 ? -24.797 -2.834 6.539 1 73.5 68 THR B CA 1
ATOM 4798 C C . THR B 1 68 ? -25.609 -1.627 6.098 1 73.5 68 THR B C 1
ATOM 4800 O O . THR B 1 68 ? -25.141 -0.8 5.316 1 73.5 68 THR B O 1
ATOM 4803 N N . GLU B 1 69 ? -26.766 -1.522 6.723 1 70.62 69 GLU B N 1
ATOM 4804 C CA . GLU B 1 69 ? -27.625 -0.405 6.359 1 70.62 69 GLU B CA 1
ATOM 4805 C C . GLU B 1 69 ? -27.078 0.917 6.883 1 70.62 69 GLU B C 1
ATOM 4807 O O . GLU B 1 69 ? -27.125 1.935 6.191 1 70.62 69 GLU B O 1
ATOM 4812 N N . GLN B 1 70 ? -26.562 0.829 8.016 1 71.75 70 GLN B N 1
ATOM 4813 C CA . GLN B 1 70 ? -25.984 2.029 8.594 1 71.75 70 GLN B CA 1
ATOM 4814 C C . GLN B 1 70 ? -24.75 2.475 7.809 1 71.75 70 GLN B C 1
ATOM 4816 O O . GLN B 1 70 ? -24.531 3.672 7.609 1 71.75 70 GLN B O 1
ATOM 4821 N N . LEU B 1 71 ? -24.062 1.53 7.348 1 78.62 71 LEU B N 1
ATOM 4822 C CA . LEU B 1 71 ? -22.859 1.843 6.59 1 78.62 71 LEU B CA 1
ATOM 4823 C C . LEU B 1 71 ? -23.219 2.422 5.223 1 78.62 71 LEU B C 1
ATOM 4825 O O . LEU B 1 71 ? -22.562 3.357 4.754 1 78.62 71 LEU B O 1
ATOM 4829 N N . ASP B 1 72 ? -24.266 1.891 4.668 1 78.25 72 ASP B N 1
ATOM 4830 C CA . ASP B 1 72 ? -24.672 2.4 3.363 1 78.25 72 ASP B CA 1
ATOM 4831 C C . ASP B 1 72 ? -25.172 3.84 3.469 1 78.25 72 ASP B C 1
ATOM 4833 O O . ASP B 1 72 ? -24.922 4.656 2.58 1 78.25 72 ASP B O 1
ATOM 4837 N N . GLN B 1 73 ? -25.828 4.051 4.488 1 73 73 GLN B N 1
ATOM 4838 C CA . GLN B 1 73 ? -26.297 5.406 4.719 1 73 73 GLN B CA 1
ATOM 4839 C C . GLN B 1 73 ? -25.141 6.371 4.953 1 73 73 GLN B C 1
ATOM 4841 O O . GLN B 1 73 ? -25.156 7.504 4.473 1 73 73 GLN B O 1
ATOM 4846 N N . ALA B 1 74 ? -24.25 5.891 5.699 1 78.56 74 ALA B N 1
ATOM 4847 C CA . ALA B 1 74 ? -23.078 6.715 5.965 1 78.56 74 ALA B CA 1
ATOM 4848 C C . ALA B 1 74 ? -22.328 7.035 4.676 1 78.56 74 ALA B C 1
ATOM 4850 O O . ALA B 1 74 ? -21.859 8.164 4.48 1 78.56 74 ALA B O 1
ATOM 4851 N N . VAL B 1 75 ? -22.25 6.043 3.869 1 82 75 VAL B N 1
ATOM 4852 C CA . VAL B 1 75 ? -21.562 6.223 2.602 1 82 75 VAL B CA 1
ATOM 4853 C C . VAL B 1 75 ? -22.25 7.309 1.779 1 82 75 VAL B C 1
ATOM 4855 O O . VAL B 1 75 ? -21.594 8.148 1.162 1 82 75 VAL B O 1
ATOM 4858 N N . GLU B 1 76 ? -23.562 7.297 1.773 1 77.19 76 GLU B N 1
ATOM 4859 C CA . GLU B 1 76 ? -24.328 8.281 1.01 1 77.19 76 GLU B CA 1
ATOM 4860 C C . GLU B 1 76 ? -24.141 9.688 1.583 1 77.19 76 GLU B C 1
ATOM 4862 O O . GLU B 1 76 ? -24.031 10.656 0.834 1 77.19 76 GLU B O 1
ATOM 4867 N N . ILE B 1 77 ? -24.141 9.75 2.807 1 75.38 77 ILE B N 1
ATOM 4868 C CA . ILE B 1 77 ? -23.984 11.039 3.469 1 75.38 77 ILE B CA 1
ATOM 4869 C C . ILE B 1 77 ? -22.594 11.602 3.203 1 75.38 77 ILE B C 1
ATOM 4871 O O . ILE B 1 77 ? -22.438 12.781 2.879 1 75.38 77 ILE B O 1
ATOM 4875 N N . ILE B 1 78 ? -21.594 10.766 3.373 1 79.94 78 ILE B N 1
ATOM 4876 C CA . ILE B 1 78 ? -20.219 11.188 3.162 1 79.94 78 ILE B CA 1
ATOM 4877 C C . ILE B 1 78 ? -20.031 11.641 1.714 1 79.94 78 ILE B C 1
ATOM 4879 O O . ILE B 1 78 ? -19.359 12.641 1.45 1 79.94 78 ILE B O 1
ATOM 4883 N N . ARG B 1 79 ? -20.688 10.883 0.855 1 79 79 ARG B N 1
ATOM 4884 C CA . ARG B 1 79 ? -20.609 11.25 -0.555 1 79 79 ARG B CA 1
ATOM 4885 C C . ARG B 1 79 ? -21.188 12.641 -0.795 1 79 79 ARG B C 1
ATOM 4887 O O . ARG B 1 79 ? -20.594 13.445 -1.526 1 79 79 ARG B O 1
ATOM 4894 N N . GLN B 1 80 ? -22.25 12.93 -0.208 1 73.81 80 GLN B N 1
ATOM 4895 C CA . GLN B 1 80 ? -22.906 14.227 -0.368 1 73.81 80 GLN B CA 1
ATOM 4896 C C . GLN B 1 80 ? -22.078 15.336 0.266 1 73.81 80 GLN B C 1
ATOM 4898 O O . GLN B 1 80 ? -22 16.438 -0.278 1 73.81 80 GLN B O 1
ATOM 4903 N N . ARG B 1 81 ? -21.5 15.016 1.318 1 71 81 ARG B N 1
ATOM 4904 C CA . ARG B 1 81 ? -20.672 16.016 2.002 1 71 81 ARG B CA 1
ATOM 4905 C C . ARG B 1 81 ? -19.438 16.359 1.176 1 71 81 ARG B C 1
ATOM 4907 O O . ARG B 1 81 ? -19.062 17.516 1.075 1 71 81 ARG B O 1
ATOM 4914 N N . VAL B 1 82 ? -18.922 15.367 0.664 1 76.12 82 VAL B N 1
ATOM 4915 C CA . VAL B 1 82 ? -17.719 15.57 -0.139 1 76.12 82 VAL B CA 1
ATOM 4916 C C . VAL B 1 82 ? -18.078 16.312 -1.427 1 76.12 82 VAL B C 1
ATOM 4918 O O . VAL B 1 82 ? -17.359 17.203 -1.854 1 76.12 82 VAL B O 1
ATOM 4921 N N . ASP B 1 83 ? -19.156 15.938 -1.972 1 71.81 83 ASP B N 1
ATOM 4922 C CA . ASP B 1 83 ? -19.625 16.609 -3.182 1 71.81 83 ASP B CA 1
ATOM 4923 C C . ASP B 1 83 ? -19.938 18.078 -2.902 1 71.81 83 ASP B C 1
ATOM 4925 O O . ASP B 1 83 ? -19.688 18.953 -3.74 1 71.81 83 ASP B O 1
ATOM 4929 N N . GLY B 1 84 ? -20.516 18.234 -1.834 1 68.25 84 GLY B N 1
ATOM 4930 C CA . GLY B 1 84 ? -20.875 19.578 -1.433 1 68.25 84 GLY B CA 1
ATOM 4931 C C . GLY B 1 84 ? -19.672 20.469 -1.18 1 68.25 84 GLY B C 1
ATOM 4932 O O . GLY B 1 84 ? -19.766 21.688 -1.285 1 68.25 84 GLY B O 1
ATOM 4933 N N . SER B 1 85 ? -18.594 19.812 -0.823 1 67.44 85 SER B N 1
ATOM 4934 C CA . SER B 1 85 ? -17.391 20.594 -0.553 1 67.44 85 SER B CA 1
ATOM 4935 C C . SER B 1 85 ? -16.672 20.984 -1.846 1 67.44 85 SER B C 1
ATOM 4937 O O . SER B 1 85 ? -15.664 21.688 -1.818 1 67.44 85 SER B O 1
ATOM 4939 N N . GLY B 1 86 ? -17.172 20.594 -2.914 1 64.12 86 GLY B N 1
ATOM 4940 C CA . GLY B 1 86 ? -16.609 21 -4.195 1 64.12 86 GLY B CA 1
ATOM 4941 C C . GLY B 1 86 ? -15.656 19.969 -4.789 1 64.12 86 GLY B C 1
ATOM 4942 O O . GLY B 1 86 ? -15.055 20.219 -5.832 1 64.12 86 GLY B O 1
ATOM 4943 N N . VAL B 1 87 ? -15.383 19.016 -3.961 1 62.5 87 VAL B N 1
ATOM 4944 C CA . VAL B 1 87 ? -14.492 18 -4.496 1 62.5 87 VAL B CA 1
ATOM 4945 C C . VAL B 1 87 ? -15.258 17.094 -5.457 1 62.5 87 VAL B C 1
ATOM 4947 O O . VAL B 1 87 ? -16.234 16.453 -5.07 1 62.5 87 VAL B O 1
ATOM 4950 N N . ALA B 1 88 ? -14.938 17.203 -6.703 1 62.81 88 ALA B N 1
ATOM 4951 C CA . ALA B 1 88 ? -15.609 16.422 -7.734 1 62.81 88 ALA B CA 1
ATOM 4952 C C . ALA B 1 88 ? -15.023 15.016 -7.816 1 62.81 88 ALA B C 1
ATOM 4954 O O . ALA B 1 88 ? -13.836 14.805 -7.535 1 62.81 88 ALA B O 1
ATOM 4955 N N . GLU B 1 89 ? -15.93 13.961 -7.992 1 64.19 89 GLU B N 1
ATOM 4956 C CA . GLU B 1 89 ? -15.609 12.594 -8.375 1 64.19 89 GLU B CA 1
ATOM 4957 C C . GLU B 1 89 ? -15.023 11.812 -7.203 1 64.19 89 GLU B C 1
ATOM 4959 O O . GLU B 1 89 ? -14.102 11.016 -7.375 1 64.19 89 GLU B O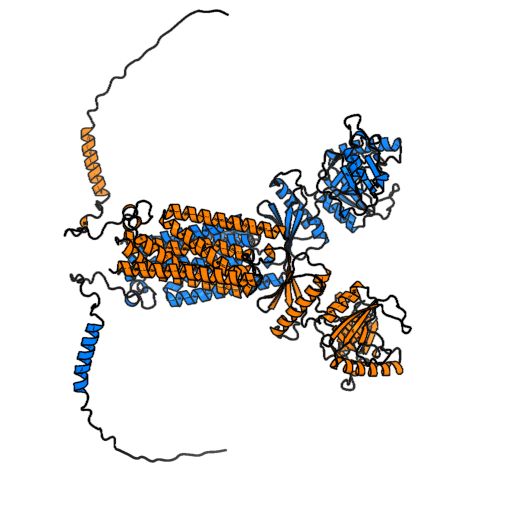 1
ATOM 4964 N N . ALA B 1 90 ? -15.469 12.203 -5.977 1 73.31 90 ALA B N 1
ATOM 4965 C CA . ALA B 1 90 ? -15.062 11.391 -4.832 1 73.31 90 ALA B CA 1
ATOM 4966 C C . ALA B 1 90 ? -15.719 10.016 -4.871 1 73.31 90 ALA B C 1
ATOM 4968 O O . ALA B 1 90 ? -16.859 9.875 -5.34 1 73.31 90 ALA B O 1
ATOM 4969 N N . GLU B 1 91 ? -14.93 9.047 -4.566 1 75 91 GLU B N 1
ATOM 4970 C CA . GLU B 1 91 ? -15.453 7.691 -4.469 1 75 91 GLU B CA 1
ATOM 4971 C C . GLU B 1 91 ? -15.508 7.223 -3.016 1 75 91 GLU B C 1
ATOM 4973 O O . GLU B 1 91 ? -14.492 7.258 -2.312 1 75 91 GLU B O 1
ATOM 4978 N N . VAL B 1 92 ? -16.734 6.898 -2.617 1 78.69 92 VAL B N 1
ATOM 4979 C CA . VAL B 1 92 ? -16.922 6.371 -1.269 1 78.69 92 VAL B CA 1
ATOM 4980 C C . VAL B 1 92 ? -17.438 4.934 -1.34 1 78.69 92 VAL B C 1
ATOM 4982 O O . VAL B 1 92 ? -18.469 4.664 -1.944 1 78.69 92 VAL B O 1
ATOM 4985 N N . THR B 1 93 ? -16.656 4.039 -0.871 1 76.44 93 THR B N 1
ATOM 4986 C CA . THR B 1 93 ? -17.047 2.633 -0.909 1 76.44 93 THR B CA 1
ATOM 4987 C C . THR B 1 93 ? -16.875 1.985 0.462 1 76.44 93 THR B C 1
ATOM 4989 O O . THR B 1 93 ? -16.188 2.529 1.328 1 76.44 93 THR B O 1
ATOM 4992 N N . THR B 1 94 ? -17.672 0.938 0.668 1 76.94 94 THR B N 1
ATOM 4993 C CA . THR B 1 94 ? -17.516 0.171 1.898 1 76.94 94 THR B CA 1
ATOM 4994 C C . THR B 1 94 ? -16.547 -0.989 1.69 1 76.94 94 THR B C 1
ATOM 4996 O O . THR B 1 94 ? -16.5 -1.58 0.609 1 76.94 94 THR B O 1
ATOM 4999 N N . GLN B 1 95 ? -15.688 -1.121 2.693 1 69.12 95 GLN B N 1
ATOM 5000 C CA . GLN B 1 95 ? -14.742 -2.23 2.621 1 69.12 95 GLN B CA 1
ATOM 5001 C C . GLN B 1 95 ? -15 -3.24 3.736 1 69.12 95 GLN B C 1
ATOM 5003 O O . GLN B 1 95 ? -15.047 -2.875 4.914 1 69.12 95 GLN B O 1
ATOM 5008 N N . SER B 1 96 ? -14.984 -4.531 3.404 1 63.75 96 SER B N 1
ATOM 5009 C CA . SER B 1 96 ? -15.156 -5.664 4.305 1 63.75 96 SER B CA 1
ATOM 5010 C C . SER B 1 96 ? -16.359 -5.465 5.223 1 63.75 96 SER B C 1
ATOM 5012 O O . SER B 1 96 ? -16.375 -5.949 6.355 1 63.75 96 SER B O 1
ATOM 5014 N N . GLY B 1 97 ? -17.297 -4.59 4.848 1 62.72 97 GLY B N 1
ATOM 5015 C CA . GLY B 1 97 ? -18.5 -4.383 5.641 1 62.72 97 GLY B CA 1
ATOM 5016 C C . GLY B 1 97 ? -18.234 -3.625 6.926 1 62.72 97 GLY B C 1
ATOM 5017 O O . GLY B 1 97 ? -19.141 -3.482 7.758 1 62.72 97 GLY B O 1
ATOM 5018 N N . GLN B 1 98 ? -17.047 -3.164 7.098 1 70.88 98 GLN B N 1
ATOM 5019 C CA . GLN B 1 98 ? -16.75 -2.535 8.383 1 70.88 98 GLN B CA 1
ATOM 5020 C C . GLN B 1 98 ? -16.109 -1.168 8.195 1 70.88 98 GLN B C 1
ATOM 5022 O O . GLN B 1 98 ? -16.188 -0.305 9.07 1 70.88 98 GLN B O 1
ATOM 5027 N N . ASN B 1 99 ? -15.484 -1.065 7.086 1 76.62 99 ASN B N 1
ATOM 5028 C CA . ASN B 1 99 ? -14.781 0.201 6.898 1 76.62 99 ASN B CA 1
ATOM 5029 C C . ASN B 1 99 ? -15.289 0.945 5.668 1 76.62 99 ASN B C 1
ATOM 5031 O O . ASN B 1 99 ? -15.867 0.338 4.766 1 76.62 99 ASN B O 1
ATOM 5035 N N . VAL B 1 100 ? -15.234 2.232 5.875 1 80.62 100 VAL B N 1
ATOM 5036 C CA . VAL B 1 100 ? -15.586 3.07 4.73 1 80.62 100 VAL B CA 1
ATOM 5037 C C . VAL B 1 100 ? -14.328 3.682 4.129 1 80.62 100 VAL B C 1
ATOM 5039 O O . VAL B 1 100 ? -13.469 4.195 4.852 1 80.62 100 VAL B O 1
ATOM 5042 N N . VAL B 1 101 ? -14.203 3.459 2.861 1 81.56 101 VAL B N 1
ATOM 5043 C CA . VAL B 1 101 ? -13.047 4.004 2.16 1 81.56 101 VAL B CA 1
ATOM 5044 C C . VAL B 1 101 ? -13.477 5.203 1.313 1 81.56 101 VAL B C 1
ATOM 5046 O O . VAL B 1 101 ? -14.383 5.094 0.484 1 81.56 101 VAL B O 1
ATOM 5049 N N . VAL B 1 102 ? -12.875 6.348 1.607 1 82.31 102 VAL B N 1
ATOM 5050 C CA . VAL B 1 102 ? -13.141 7.566 0.856 1 82.31 102 VAL B CA 1
ATOM 5051 C C . VAL B 1 102 ? -11.93 7.926 -0.003 1 82.31 102 VAL B C 1
ATOM 5053 O O . VAL B 1 102 ? -10.82 8.078 0.51 1 82.31 102 VAL B O 1
ATOM 5056 N N . SER B 1 103 ? -12.148 7.973 -1.253 1 80.81 103 SER B N 1
ATOM 5057 C CA . SER B 1 103 ? -11.094 8.344 -2.188 1 80.81 103 SER B CA 1
ATOM 5058 C C . SER B 1 103 ? -11.43 9.648 -2.91 1 80.81 103 SER B C 1
ATOM 5060 O O . SER B 1 103 ? -12.469 9.75 -3.566 1 80.81 103 SER B O 1
ATOM 5062 N N . VAL B 1 104 ? -10.609 10.656 -2.703 1 79.19 104 VAL B N 1
ATOM 5063 C CA . VAL B 1 104 ? -10.82 11.961 -3.322 1 79.19 104 VAL B CA 1
ATOM 5064 C C . VAL B 1 104 ? -9.617 12.32 -4.188 1 79.19 104 VAL B C 1
ATOM 5066 O O . VAL B 1 104 ? -8.469 12.086 -3.795 1 79.19 104 VAL B O 1
ATOM 5069 N N . PRO B 1 105 ? -9.969 12.812 -5.395 1 73.56 105 PRO B N 1
ATOM 5070 C CA . PRO B 1 105 ? -8.844 13.305 -6.191 1 73.56 105 PRO B CA 1
ATOM 5071 C C . PRO B 1 105 ? -8.195 14.555 -5.59 1 73.56 105 PRO B C 1
ATOM 5073 O O . PRO B 1 105 ? -8.898 15.438 -5.09 1 73.56 105 PRO B O 1
ATOM 5076 N N . GLY B 1 106 ? -6.875 14.648 -5.453 1 70.12 106 GLY B N 1
ATOM 5077 C CA . GLY B 1 106 ? -6.164 15.82 -4.961 1 70.12 106 GLY B CA 1
ATOM 5078 C C . GLY B 1 106 ? -5.941 15.797 -3.459 1 70.12 106 GLY B C 1
ATOM 5079 O O . GLY B 1 106 ? -5.883 14.727 -2.852 1 70.12 106 GLY B O 1
ATOM 5080 N N . THR B 1 107 ? -5.641 16.953 -2.891 1 69.94 107 THR B N 1
ATOM 5081 C CA . THR B 1 107 ? -5.375 17.062 -1.461 1 69.94 107 THR B CA 1
ATOM 5082 C C . THR B 1 107 ? -6.645 17.453 -0.707 1 69.94 107 THR B C 1
ATOM 5084 O O . THR B 1 107 ? -7.488 18.172 -1.234 1 69.94 107 THR B O 1
ATOM 5087 N N . LEU B 1 108 ? -6.777 16.734 0.37 1 68.25 108 LEU B N 1
ATOM 5088 C CA . LEU B 1 108 ? -7.926 17.047 1.212 1 68.25 108 LEU B CA 1
ATOM 5089 C C . LEU B 1 108 ? -7.602 18.188 2.166 1 68.25 108 LEU B C 1
ATOM 5091 O O . LEU B 1 108 ? -6.598 18.141 2.883 1 68.25 108 LEU B O 1
ATOM 5095 N N . SER B 1 109 ? -8.391 19.219 2.033 1 66.06 109 SER B N 1
ATOM 5096 C CA . SER B 1 109 ? -8.242 20.297 3 1 66.06 109 SER B CA 1
ATOM 5097 C C . SER B 1 109 ? -8.57 19.828 4.414 1 66.06 109 SER B C 1
ATOM 5099 O O . SER B 1 109 ? -9.25 18.812 4.594 1 66.06 109 SER B O 1
ATOM 5101 N N . ALA B 1 110 ? -7.984 20.469 5.348 1 66.75 110 ALA B N 1
ATOM 5102 C CA . ALA B 1 110 ? -8.281 20.141 6.742 1 66.75 110 ALA B CA 1
ATOM 5103 C C . ALA B 1 110 ? -9.773 20.25 7.027 1 66.75 110 ALA B C 1
ATOM 5105 O O . ALA B 1 110 ? -10.328 19.469 7.793 1 66.75 110 ALA B O 1
ATOM 5106 N N . GLU B 1 111 ? -10.398 21.188 6.34 1 64.06 111 GLU B N 1
ATOM 5107 C CA . GLU B 1 111 ? -11.828 21.406 6.551 1 64.06 111 GLU B CA 1
ATOM 5108 C C . GLU B 1 111 ? -12.648 20.203 6.055 1 64.06 111 GLU B C 1
ATOM 5110 O O . GLU B 1 111 ? -13.562 19.75 6.738 1 64.06 111 GLU B O 1
ATOM 5115 N N . THR B 1 112 ? -12.266 19.781 4.918 1 70.12 112 THR B N 1
ATOM 5116 C CA . THR B 1 112 ? -12.984 18.656 4.344 1 70.12 112 THR B CA 1
ATOM 5117 C C . THR B 1 112 ? -12.75 17.391 5.16 1 70.12 112 THR B C 1
ATOM 5119 O O . THR B 1 112 ? -13.664 16.578 5.344 1 70.12 112 THR B O 1
ATOM 5122 N N . ARG B 1 113 ? -11.602 17.312 5.656 1 74.44 113 ARG B N 1
ATOM 5123 C CA . ARG B 1 113 ? -11.266 16.172 6.516 1 74.44 113 ARG B CA 1
ATOM 5124 C C . ARG B 1 113 ? -12.141 16.156 7.766 1 74.44 113 ARG B C 1
ATOM 5126 O O . ARG B 1 113 ? -12.656 15.109 8.156 1 74.44 113 ARG B O 1
ATOM 5133 N N . ASN B 1 114 ? -12.281 17.297 8.281 1 67 114 ASN B N 1
ATOM 5134 C CA . ASN B 1 114 ? -13.109 17.406 9.484 1 67 114 ASN B CA 1
ATOM 5135 C C . ASN B 1 114 ? -14.578 17.141 9.18 1 67 114 ASN B C 1
ATOM 5137 O O . ASN B 1 114 ? -15.289 16.562 10 1 67 114 ASN B O 1
ATOM 5141 N N . LEU B 1 115 ? -14.953 17.547 8.07 1 68.88 115 LEU B N 1
ATOM 5142 C CA . LEU B 1 115 ? -16.344 17.344 7.664 1 68.88 115 LEU B CA 1
ATOM 5143 C C . LEU B 1 115 ? -16.656 15.867 7.523 1 68.88 115 LEU B C 1
ATOM 5145 O O . LEU B 1 115 ? -17.781 15.43 7.828 1 68.88 115 LEU B O 1
ATOM 5149 N N . ILE B 1 116 ? -15.633 15.156 7.121 1 73 116 ILE B N 1
ATOM 5150 C CA . ILE B 1 116 ? -15.844 13.742 6.852 1 73 116 ILE B CA 1
ATOM 5151 C C . ILE B 1 116 ? -15.766 12.953 8.156 1 73 116 ILE B C 1
ATOM 5153 O O . ILE B 1 116 ? -16.453 11.93 8.305 1 73 116 ILE B O 1
ATOM 5157 N N . GLN B 1 117 ? -15.008 13.5 9.047 1 70 117 GLN B N 1
ATOM 5158 C CA . GLN B 1 117 ? -14.766 12.773 10.289 1 70 117 GLN B CA 1
ATOM 5159 C C . GLN B 1 117 ? -15.883 13.031 11.297 1 70 117 GLN B C 1
ATOM 5161 O O . GLN B 1 117 ? -16.188 12.172 12.125 1 70 117 GLN B O 1
ATOM 5166 N N . THR B 1 118 ? -16.359 14.227 11.203 1 64.62 118 THR B N 1
ATOM 5167 C CA . THR B 1 118 ? -17.281 14.641 12.25 1 64.62 118 THR B CA 1
ATOM 5168 C C . THR B 1 118 ? -18.672 14.047 12 1 64.62 118 THR B C 1
ATOM 5170 O O . THR B 1 118 ? -19.172 14.07 10.875 1 64.62 118 THR B O 1
ATOM 5173 N N . SER B 1 119 ? -19.125 13.383 12.93 1 66.38 119 SER B N 1
ATOM 5174 C CA . SER B 1 119 ? -20.453 12.781 12.828 1 66.38 119 SER B CA 1
ATOM 5175 C C . SER B 1 119 ? -21.531 13.844 12.68 1 66.38 119 SER B C 1
ATOM 5177 O O . SER B 1 119 ? -22.531 13.633 11.984 1 66.38 119 SER B O 1
ATOM 5179 N N . ALA B 1 120 ? -21.234 15.078 13.18 1 65.06 120 ALA B N 1
ATOM 5180 C CA . ALA B 1 120 ? -22.203 16.172 13.195 1 65.06 120 ALA B CA 1
ATOM 5181 C C . ALA B 1 120 ? -23.547 15.719 13.734 1 65.06 120 ALA B C 1
ATOM 5183 O O . ALA B 1 120 ? -24.594 16.016 13.156 1 65.06 120 ALA B O 1
ATOM 5184 N N . GLN B 1 121 ? -23.438 14.836 14.828 1 73.56 121 GLN B N 1
ATOM 5185 C CA . GLN B 1 121 ? -24.688 14.445 15.461 1 73.56 121 GLN B CA 1
ATOM 5186 C C . GLN B 1 121 ? -25.281 15.586 16.281 1 73.56 121 GLN B C 1
ATOM 5188 O O . GLN B 1 121 ? -24.719 15.961 17.328 1 73.56 121 GLN B O 1
ATOM 5193 N N . MET B 1 122 ? -26.328 16.125 15.742 1 77.94 122 MET B N 1
ATOM 5194 C CA . MET B 1 122 ? -27 17.219 16.453 1 77.94 122 MET B CA 1
ATOM 5195 C C . MET B 1 122 ? -28.203 16.703 17.219 1 77.94 122 MET B C 1
ATOM 5197 O O . MET B 1 122 ? -28.938 15.836 16.734 1 77.94 122 MET B O 1
ATOM 5201 N N . ASN B 1 123 ? -28.297 17.094 18.422 1 86.38 123 ASN B N 1
ATOM 5202 C CA . ASN B 1 123 ? -29.484 16.812 19.219 1 86.38 123 ASN B CA 1
ATOM 5203 C C . ASN B 1 123 ? -29.922 18.031 20.031 1 86.38 123 ASN B C 1
ATOM 5205 O O . ASN B 1 123 ? -29.094 18.906 20.312 1 86.38 123 ASN B O 1
ATOM 5209 N N . PHE B 1 124 ? -31.219 18.078 20.188 1 89.19 124 PHE B N 1
ATOM 5210 C CA . PHE B 1 124 ? -31.797 19.172 20.969 1 89.19 124 PHE B CA 1
ATOM 5211 C C . PHE B 1 124 ? -32.375 18.656 22.281 1 89.19 124 PHE B C 1
ATOM 5213 O O . PHE B 1 124 ? -33.188 17.734 22.297 1 89.19 124 PHE B O 1
ATOM 5220 N N . ARG B 1 125 ? -31.828 19.25 23.281 1 93.69 125 ARG B N 1
ATOM 5221 C CA . ARG B 1 125 ? -32.219 18.828 24.609 1 93.69 125 ARG B CA 1
ATOM 5222 C C . ARG B 1 125 ? -32.594 20.031 25.484 1 93.69 125 ARG B C 1
ATOM 5224 O O . ARG B 1 125 ? -32 21.094 25.344 1 93.69 125 ARG B O 1
ATOM 5231 N N . ALA B 1 126 ? -33.531 19.828 26.375 1 94.69 126 ALA B N 1
ATOM 5232 C CA . ALA B 1 126 ? -33.906 20.875 27.328 1 94.69 126 ALA B CA 1
ATOM 5233 C C . ALA B 1 126 ? -32.875 20.953 28.453 1 94.69 126 ALA B C 1
ATOM 5235 O O . ALA B 1 126 ? -32.375 19.938 28.922 1 94.69 126 ALA B O 1
ATOM 5236 N N . VAL B 1 127 ? -32.688 22.203 28.844 1 94.88 127 VAL B N 1
ATOM 5237 C CA . VAL B 1 127 ? -31.75 22.406 29.953 1 94.88 127 VAL B CA 1
ATOM 5238 C C . VAL B 1 127 ? -32.469 22.281 31.281 1 94.88 127 VAL B C 1
ATOM 5240 O O . VAL B 1 127 ? -33.562 22.859 31.469 1 94.88 127 VAL B O 1
ATOM 5243 N N . ILE B 1 128 ? -31.875 21.531 32.188 1 94.81 128 ILE B N 1
ATOM 5244 C CA . ILE B 1 128 ? -32.469 21.375 33.5 1 94.81 128 ILE B CA 1
ATOM 5245 C C . ILE B 1 128 ? -31.734 22.266 34.5 1 94.81 128 ILE B C 1
ATOM 5247 O O . ILE B 1 128 ? -32.344 22.938 35.312 1 94.81 128 ILE B O 1
ATOM 5251 N N . THR B 1 129 ? -30.469 22.172 34.469 1 93.69 129 THR B N 1
ATOM 5252 C CA . THR B 1 129 ? -29.625 23.031 35.312 1 93.69 129 THR B CA 1
ATOM 5253 C C . THR B 1 129 ? -28.344 23.406 34.562 1 93.69 129 THR B C 1
ATOM 5255 O O . THR B 1 129 ? -27.938 22.734 33.625 1 93.69 129 THR B O 1
ATOM 5258 N N . ALA B 1 130 ? -27.875 24.609 34.875 1 93.56 130 ALA B N 1
ATOM 5259 C CA . ALA B 1 130 ? -26.625 25.109 34.312 1 93.56 130 ALA B CA 1
ATOM 5260 C C . ALA B 1 130 ? -25.766 25.797 35.375 1 93.56 130 ALA B C 1
ATOM 5262 O O . ALA B 1 130 ? -26.297 26.484 36.25 1 93.56 130 ALA B O 1
ATOM 5263 N N . ASP B 1 131 ? -24.516 25.516 35.344 1 91.44 131 ASP B N 1
ATOM 5264 C CA . ASP B 1 131 ? -23.609 26.141 36.312 1 91.44 131 ASP B CA 1
ATOM 5265 C C . ASP B 1 131 ? -22.266 26.484 35.656 1 91.44 131 ASP B C 1
ATOM 5267 O O . ASP B 1 131 ? -22.062 26.234 34.469 1 91.44 131 ASP B O 1
ATOM 5271 N N . ALA B 1 132 ? -21.406 27.125 36.438 1 89.69 132 ALA B N 1
ATOM 5272 C CA . ALA B 1 132 ? -20.047 27.422 35.969 1 89.69 132 ALA B CA 1
ATOM 5273 C C . ALA B 1 132 ? -19.297 26.141 35.625 1 89.69 132 ALA B C 1
ATOM 5275 O O . ALA B 1 132 ? -19.609 25.062 36.125 1 89.69 132 ALA B O 1
ATOM 5276 N N . PRO B 1 133 ? -18.375 26.219 34.75 1 91.06 133 PRO B N 1
ATOM 5277 C CA . PRO B 1 133 ? -17.719 25.062 34.156 1 91.06 133 PRO B CA 1
ATOM 5278 C C . PRO B 1 133 ? -16.844 24.297 35.156 1 91.06 133 PRO B C 1
ATOM 5280 O O . PRO B 1 133 ? -16.5 23.141 34.906 1 91.06 133 PRO B O 1
ATOM 5283 N N . GLN B 1 134 ? -16.484 24.766 36.281 1 87.5 134 GLN B N 1
ATOM 5284 C CA . GLN B 1 134 ? -15.531 24.141 37.188 1 87.5 134 GLN B CA 1
ATOM 5285 C C . GLN B 1 134 ? -16.188 23 37.969 1 87.5 134 GLN B C 1
ATOM 5287 O O . GLN B 1 134 ? -17.375 23.078 38.312 1 87.5 134 GLN B O 1
ATOM 5292 N N . ALA B 1 135 ? -15.328 22.031 38.219 1 88 135 ALA B N 1
ATOM 5293 C CA . ALA B 1 135 ? -15.789 20.953 39.094 1 88 135 ALA B CA 1
ATOM 5294 C C . ALA B 1 135 ? -15.969 21.438 40.531 1 88 135 ALA B C 1
ATOM 5296 O O . ALA B 1 135 ? -15.211 22.281 41 1 88 135 ALA B O 1
ATOM 5297 N N . VAL B 1 136 ? -17 20.875 41.094 1 82.31 136 VAL B N 1
ATOM 5298 C CA . VAL B 1 136 ? -17.219 21.219 42.5 1 82.31 136 VAL B CA 1
ATOM 5299 C C . VAL B 1 136 ? -16.281 20.406 43.375 1 82.31 136 VAL B C 1
ATOM 5301 O O . VAL B 1 136 ? -16.156 19.203 43.219 1 82.31 136 VAL B O 1
ATOM 5304 N N . THR B 1 137 ? -15.539 21.078 44.156 1 79.12 137 THR B N 1
ATOM 5305 C CA . THR B 1 137 ? -14.617 20.406 45.062 1 79.12 137 THR B CA 1
ATOM 5306 C C . THR B 1 137 ? -15.383 19.547 46.062 1 79.12 137 THR B C 1
ATOM 5308 O O . THR B 1 137 ? -16.562 19.797 46.312 1 79.12 137 THR B O 1
ATOM 5311 N N . ASP B 1 138 ? -14.75 18.516 46.531 1 76.56 138 ASP B N 1
ATOM 5312 C CA . ASP B 1 138 ? -15.367 17.547 47.438 1 76.56 138 ASP B CA 1
ATOM 5313 C C . ASP B 1 138 ? -15.969 18.25 48.656 1 76.56 138 ASP B C 1
ATOM 5315 O O . ASP B 1 138 ? -17.031 17.859 49.156 1 76.56 138 ASP B O 1
ATOM 5319 N N . ASP B 1 139 ? -15.289 19.312 49.188 1 73.19 139 ASP B N 1
ATOM 5320 C CA . ASP B 1 139 ? -15.75 20.031 50.375 1 73.19 139 ASP B CA 1
ATOM 5321 C C . ASP B 1 139 ? -17.016 20.812 50.062 1 73.19 139 ASP B C 1
ATOM 5323 O O . ASP B 1 139 ? -17.828 21.078 50.969 1 73.19 139 ASP B O 1
ATOM 5327 N N . ALA B 1 140 ? -17.266 21.062 48.906 1 72.94 140 ALA B N 1
ATOM 5328 C CA . ALA B 1 140 ? -18.406 21.891 48.531 1 72.94 140 ALA B CA 1
ATOM 5329 C C . ALA B 1 140 ? -19.516 21.047 47.906 1 72.94 140 ALA B C 1
ATOM 5331 O O . ALA B 1 140 ? -20.578 21.578 47.531 1 72.94 140 ALA B O 1
ATOM 5332 N N . ALA B 1 141 ? -19.203 19.797 47.812 1 81.44 141 ALA B N 1
ATOM 5333 C CA . ALA B 1 141 ? -20.203 18.922 47.188 1 81.44 141 ALA B CA 1
ATOM 5334 C C . ALA B 1 141 ? -21.422 18.797 48.094 1 81.44 141 ALA B C 1
ATOM 5336 O O . ALA B 1 141 ? -21.312 18.875 49.312 1 81.44 141 ALA B O 1
ATOM 5337 N N . ALA B 1 142 ? -22.547 18.734 47.469 1 78.31 142 ALA B N 1
ATOM 5338 C CA . ALA B 1 142 ? -23.812 18.609 48.188 1 78.31 142 ALA B CA 1
ATOM 5339 C C . ALA B 1 142 ? -23.797 17.391 49.125 1 78.31 142 ALA B C 1
ATOM 5341 O O . ALA B 1 142 ? -23.297 16.328 48.75 1 78.31 142 ALA B O 1
ATOM 5342 N N . ALA B 1 143 ? -24.312 17.578 50.438 1 78.25 143 ALA B N 1
ATOM 5343 C CA . ALA B 1 143 ? -24.484 16.453 51.344 1 78.25 143 ALA B CA 1
ATOM 5344 C C . ALA B 1 143 ? -25.516 15.469 50.812 1 78.25 143 ALA B C 1
ATOM 5346 O O . ALA B 1 143 ? -26.359 15.82 49.969 1 78.25 143 ALA B O 1
ATOM 5347 N N . GLU B 1 144 ? -25.328 14.273 51.125 1 78.62 144 GLU B N 1
ATOM 5348 C CA . GLU B 1 144 ? -26.188 13.195 50.625 1 78.62 144 GLU B CA 1
ATOM 5349 C C . GLU B 1 144 ? -27.656 13.539 50.844 1 78.62 144 GLU B C 1
ATOM 5351 O O . GLU B 1 144 ? -28.5 13.227 50 1 78.62 144 GLU B O 1
ATOM 5356 N N . GLU B 1 145 ? -27.969 14.242 52.031 1 78.31 145 GLU B N 1
ATOM 5357 C CA . GLU B 1 145 ? -29.359 14.586 52.344 1 78.31 145 GLU B CA 1
ATOM 5358 C C . GLU B 1 145 ? -29.859 15.719 51.438 1 78.31 145 GLU B C 1
ATOM 5360 O O . GLU B 1 145 ? -31.062 15.859 51.25 1 78.31 145 GLU B O 1
ATOM 5365 N N . ASP B 1 146 ? -28.969 16.484 50.781 1 79.75 146 ASP B N 1
ATOM 5366 C CA . ASP B 1 146 ? -29.344 17.641 49.969 1 79.75 146 ASP B CA 1
ATOM 5367 C C . ASP B 1 146 ? -29.344 17.297 48.5 1 79.75 146 ASP B C 1
ATOM 5369 O O . ASP B 1 146 ? -29.562 18.188 47.656 1 79.75 146 ASP B O 1
ATOM 5373 N N . LEU B 1 147 ? -29.141 16.062 48.219 1 84.44 147 LEU B N 1
ATOM 5374 C CA . LEU B 1 147 ? -29.172 15.656 46.812 1 84.44 147 LEU B CA 1
ATOM 5375 C C . LEU B 1 147 ? -30.594 15.602 46.281 1 84.44 147 LEU B C 1
ATOM 5377 O O . LEU B 1 147 ? -31.516 15.242 47.031 1 84.44 147 LEU B O 1
ATOM 5381 N N . PRO B 1 148 ? -30.688 16.047 45.094 1 84.94 148 PRO B N 1
ATOM 5382 C CA . PRO B 1 148 ? -32.031 16.016 44.531 1 84.94 148 PRO B CA 1
ATOM 5383 C C . PRO B 1 148 ? -32.625 14.602 44.438 1 84.94 148 PRO B C 1
ATOM 5385 O O . PRO B 1 148 ? -31.891 13.664 44.062 1 84.94 148 PRO B O 1
ATOM 5388 N N . GLN B 1 149 ? -33.781 14.344 45 1 85.19 149 GLN B N 1
ATOM 5389 C CA . GLN B 1 149 ? -34.5 13.078 44.906 1 85.19 149 GLN B CA 1
ATOM 5390 C C . GLN B 1 149 ? -35.781 13.211 44.062 1 85.19 149 GLN B C 1
ATOM 5392 O O . GLN B 1 149 ? -36.656 14.023 44.375 1 85.19 149 GLN B O 1
ATOM 5397 N N . PRO B 1 150 ? -35.75 12.461 43 1 87.19 150 PRO B N 1
ATOM 5398 C CA . PRO B 1 150 ? -36.969 12.547 42.188 1 87.19 150 PRO B CA 1
ATOM 5399 C C . PRO B 1 150 ? -38.219 12.086 42.938 1 87.19 150 PRO B C 1
ATOM 5401 O O . PRO B 1 150 ? -38.156 11.117 43.719 1 87.19 150 PRO B O 1
ATOM 5404 N N . THR B 1 151 ? -39.281 12.797 42.875 1 86 151 THR B N 1
ATOM 5405 C CA . THR B 1 151 ? -40.531 12.477 43.562 1 86 151 THR B CA 1
ATOM 5406 C C . THR B 1 151 ? -41.469 11.734 42.656 1 86 151 THR B C 1
ATOM 5408 O O . THR B 1 151 ? -42.438 11.102 43.094 1 86 151 THR B O 1
ATOM 5411 N N . ALA B 1 152 ? -41.344 11.859 41.375 1 86.62 152 ALA B N 1
ATOM 5412 C CA . ALA B 1 152 ? -42.188 11.234 40.375 1 86.62 152 ALA B CA 1
ATOM 5413 C C . ALA B 1 152 ? -41.406 10.984 39.094 1 86.62 152 ALA B C 1
ATOM 5415 O O . ALA B 1 152 ? -40.219 11.367 38.969 1 86.62 152 ALA B O 1
ATOM 5416 N N . GLU B 1 153 ? -42 10.18 38.25 1 89.69 153 GLU B N 1
ATOM 5417 C CA . GLU B 1 153 ? -41.438 10 36.938 1 89.69 153 GLU B CA 1
ATOM 5418 C C . GLU B 1 153 ? -41.469 11.289 36.125 1 89.69 153 GLU B C 1
ATOM 5420 O O . GLU B 1 153 ? -42.469 12.016 36.156 1 89.69 153 GLU B O 1
ATOM 5425 N N . PRO B 1 154 ? -40.375 11.562 35.469 1 91.62 154 PRO B N 1
ATOM 5426 C CA . PRO B 1 154 ? -40.375 12.797 34.688 1 91.62 154 PRO B CA 1
ATOM 5427 C C . PRO B 1 154 ? -41.438 12.812 33.594 1 91.62 154 PRO B C 1
ATOM 5429 O O . PRO B 1 154 ? -41.719 11.781 33 1 91.62 154 PRO B O 1
ATOM 5432 N N . THR B 1 155 ? -42.031 13.961 33.406 1 88.81 155 THR B N 1
ATOM 5433 C CA . THR B 1 155 ? -43.125 14.078 32.469 1 88.81 155 THR B CA 1
ATOM 5434 C C . THR B 1 155 ? -42.656 14.703 31.172 1 88.81 155 THR B C 1
ATOM 5436 O O . THR B 1 155 ? -43.312 14.547 30.125 1 88.81 155 THR B O 1
ATOM 5439 N N . ASN B 1 156 ? -41.719 15.5 31.156 1 91.44 156 ASN B N 1
ATOM 5440 C CA . ASN B 1 156 ? -41.188 16.156 29.969 1 91.44 156 ASN B CA 1
ATOM 5441 C C . ASN B 1 156 ? -39.688 16.375 30.094 1 91.44 156 ASN B C 1
ATOM 5443 O O . ASN B 1 156 ? -39.062 15.977 31.078 1 91.44 156 ASN B O 1
ATOM 5447 N N . GLY B 1 157 ? -39.094 16.984 29.031 1 93.38 157 GLY B N 1
ATOM 5448 C CA . GLY B 1 157 ? -37.656 17.141 28.984 1 93.38 157 GLY B CA 1
ATOM 5449 C C . GLY B 1 157 ? -37.125 18.156 29.969 1 93.38 157 GLY B C 1
ATOM 5450 O O . GLY B 1 157 ? -35.938 18.125 30.328 1 93.38 157 GLY B O 1
ATOM 5451 N N . SER B 1 158 ? -37.969 19.031 30.406 1 92.81 158 SER B N 1
ATOM 5452 C CA . SER B 1 158 ? -37.531 20.094 31.312 1 92.81 158 SER B CA 1
ATOM 5453 C C . SER B 1 158 ? -37.844 19.75 32.75 1 92.81 158 SER B C 1
ATOM 5455 O O . SER B 1 158 ? -37.656 20.578 33.656 1 92.81 158 SER B O 1
ATOM 5457 N N . ASP B 1 159 ? -38.281 18.547 33 1 93.25 159 ASP B N 1
ATOM 5458 C CA . ASP B 1 159 ? -38.719 18.141 34.344 1 93.25 159 ASP B CA 1
ATOM 5459 C C . ASP B 1 159 ? -37.531 17.953 35.281 1 93.25 159 ASP B C 1
ATOM 5461 O O . ASP B 1 159 ? -36.531 17.312 34.906 1 93.25 159 ASP B O 1
ATOM 5465 N N . GLN B 1 160 ? -37.656 18.453 36.438 1 92.06 160 GLN B N 1
ATOM 5466 C CA . GLN B 1 160 ? -36.562 18.391 37.406 1 92.06 160 GLN B CA 1
ATOM 5467 C C . GLN B 1 160 ? -36.469 16.984 38 1 92.06 160 GLN B C 1
ATOM 5469 O O . GLN B 1 160 ? -35.438 16.641 38.625 1 92.06 160 GLN B O 1
ATOM 5474 N N . ASN B 1 161 ? -37.438 16.25 37.75 1 93.38 161 ASN B N 1
ATOM 5475 C CA . ASN B 1 161 ? -37.406 14.875 38.25 1 93.38 161 ASN B CA 1
ATOM 5476 C C . ASN B 1 161 ? -36.344 14.039 37.5 1 93.38 161 ASN B C 1
ATOM 5478 O O . ASN B 1 161 ? -36.094 12.891 37.875 1 93.38 161 ASN B O 1
ATOM 5482 N N . TRP B 1 162 ? -35.781 14.609 36.5 1 94 162 TRP B N 1
ATOM 5483 C CA . TRP B 1 162 ? -34.688 13.922 35.781 1 94 162 TRP B CA 1
ATOM 5484 C C . TRP B 1 162 ? -33.406 13.938 36.625 1 94 162 TRP B C 1
ATOM 5486 O O . TRP B 1 162 ? -32.5 13.156 36.375 1 94 162 TRP B O 1
ATOM 5496 N N . LEU B 1 163 ? -33.375 14.773 37.625 1 93.31 163 LEU B N 1
ATOM 5497 C CA . LEU B 1 163 ? -32.188 14.906 38.469 1 93.31 163 LEU B CA 1
ATOM 5498 C C . LEU B 1 163 ? -32.156 13.797 39.5 1 93.31 163 LEU B C 1
ATOM 5500 O O . LEU B 1 163 ? -32.781 13.906 40.562 1 93.31 163 LEU B O 1
ATOM 5504 N N . THR B 1 164 ? -31.359 12.828 39.219 1 91.38 164 THR B N 1
ATOM 5505 C CA . THR B 1 164 ? -31.094 11.758 40.188 1 91.38 164 THR B CA 1
ATOM 5506 C C . THR B 1 164 ? -29.828 12.047 40.969 1 91.38 164 THR B C 1
ATOM 5508 O O . THR B 1 164 ? -29 12.859 40.531 1 91.38 164 THR B O 1
ATOM 5511 N N . PRO B 1 165 ? -29.781 11.43 42.188 1 90.81 165 PRO B N 1
ATOM 5512 C CA . PRO B 1 165 ? -28.562 11.641 42.969 1 90.81 165 PRO B CA 1
ATOM 5513 C C . PRO B 1 165 ? -27.297 11.258 42.188 1 90.81 165 PRO B C 1
ATOM 5515 O O . PRO B 1 165 ? -26.281 11.945 42.312 1 90.81 165 PRO B O 1
ATOM 5518 N N . GLU B 1 166 ? -27.406 10.234 41.469 1 89.88 166 GLU B N 1
ATOM 5519 C CA . GLU B 1 166 ? -26.25 9.805 40.688 1 89.88 166 GLU B CA 1
ATOM 5520 C C . GLU B 1 166 ? -25.875 10.844 39.625 1 89.88 166 GLU B C 1
ATOM 5522 O O . GLU B 1 166 ? -24.703 11.141 39.438 1 89.88 166 GLU B O 1
ATOM 5527 N N . LEU B 1 167 ? -26.828 11.32 38.906 1 91.5 167 LEU B N 1
ATOM 5528 C CA . LEU B 1 167 ? -26.594 12.32 37.844 1 91.5 167 LEU B CA 1
ATOM 5529 C C . LEU B 1 167 ? -26.031 13.609 38.438 1 91.5 167 LEU B C 1
ATOM 5531 O O . LEU B 1 167 ? -25.172 14.258 37.844 1 91.5 167 LEU B O 1
ATOM 5535 N N . TRP B 1 168 ? -26.484 13.93 39.562 1 91.75 168 TRP B N 1
ATOM 5536 C CA . TRP B 1 168 ? -26.016 15.148 40.219 1 91.75 168 TRP B CA 1
ATOM 5537 C C . TRP B 1 168 ? -24.547 15.023 40.594 1 91.75 168 TRP B C 1
ATOM 5539 O O . TRP B 1 168 ? -23.766 15.984 40.469 1 91.75 168 TRP B O 1
ATOM 5549 N N . ARG B 1 169 ? -24.25 13.891 41.094 1 90.31 169 ARG B N 1
ATOM 5550 C CA . ARG B 1 169 ? -22.844 13.672 41.438 1 90.31 169 ARG B CA 1
ATOM 5551 C C . ARG B 1 169 ? -21.953 13.797 40.188 1 90.31 169 ARG B C 1
ATOM 5553 O O . ARG B 1 169 ? -20.828 14.297 40.281 1 90.31 169 ARG B O 1
ATOM 5560 N N . GLN B 1 170 ? -22.438 13.25 39.156 1 88.88 170 GLN B N 1
ATOM 5561 C CA . GLN B 1 170 ? -21.703 13.398 37.906 1 88.88 170 GLN B CA 1
ATOM 5562 C C . GLN B 1 170 ? -21.578 14.867 37.5 1 88.88 170 GLN B C 1
ATOM 5564 O O . GLN B 1 170 ? -20.547 15.289 37 1 88.88 170 GLN B O 1
ATOM 5569 N N . TYR B 1 171 ? -22.594 15.555 37.688 1 91.44 171 TYR B N 1
ATOM 5570 C CA . TYR B 1 171 ? -22.656 16.984 37.375 1 91.44 171 TYR B CA 1
ATOM 5571 C C . TYR B 1 171 ? -21.641 17.766 38.219 1 91.44 171 TYR B C 1
ATOM 5573 O O . TYR B 1 171 ? -20.938 18.641 37.688 1 91.44 171 TYR B O 1
ATOM 5581 N N . GLU B 1 172 ? -21.594 17.406 39.406 1 90.44 172 GLU B N 1
ATOM 5582 C CA . GLU B 1 172 ? -20.672 18.094 40.312 1 90.44 172 GLU B CA 1
ATOM 5583 C C . GLU B 1 172 ? -19.219 17.766 39.969 1 90.44 172 GLU B C 1
ATOM 5585 O O . GLU B 1 172 ? -18.344 18.625 40.062 1 90.44 172 GLU B O 1
ATOM 5590 N N . ALA B 1 173 ? -19.062 16.641 39.469 1 87.88 173 ALA B N 1
ATOM 5591 C CA . ALA B 1 173 ? -17.719 16.172 39.219 1 87.88 173 ALA B CA 1
ATOM 5592 C C . ALA B 1 173 ? -17.25 16.625 37.812 1 87.88 173 ALA B C 1
ATOM 5594 O O . ALA B 1 173 ? -16.047 16.609 37.531 1 87.88 173 ALA B O 1
ATOM 5595 N N . LEU B 1 174 ? -18.172 16.938 37 1 88.56 174 LEU B N 1
ATOM 5596 C CA . LEU B 1 174 ? -17.844 17.297 35.625 1 88.56 174 LEU B CA 1
ATOM 5597 C C . LEU B 1 174 ? -17.031 18.578 35.562 1 88.56 174 LEU B C 1
ATOM 5599 O O . LEU B 1 174 ? -17.391 19.578 36.219 1 88.56 174 LEU B O 1
ATOM 5603 N N . ASP B 1 175 ? -15.852 18.516 34.906 1 87.38 175 ASP B N 1
ATOM 5604 C CA . ASP B 1 175 ? -15.008 19.688 34.656 1 87.38 175 ASP B CA 1
ATOM 5605 C C . ASP B 1 175 ? -15.023 20.078 33.188 1 87.38 175 ASP B C 1
ATOM 5607 O O . ASP B 1 175 ? -14.477 19.375 32.344 1 87.38 175 ASP B O 1
ATOM 5611 N N . CYS B 1 176 ? -15.594 21.141 32.875 1 88.38 176 CYS B N 1
ATOM 5612 C CA . CYS B 1 176 ? -15.766 21.578 31.484 1 88.38 176 CYS B CA 1
ATOM 5613 C C . CYS B 1 176 ? -14.75 22.656 31.125 1 88.38 176 CYS B C 1
ATOM 5615 O O . CYS B 1 176 ? -14.898 23.328 30.094 1 88.38 176 CYS B O 1
ATOM 5617 N N . THR B 1 177 ? -13.766 22.828 31.969 1 81 177 THR B N 1
ATOM 5618 C CA . THR B 1 177 ? -12.742 23.812 31.641 1 81 177 THR B CA 1
ATOM 5619 C C . THR B 1 177 ? -11.961 23.375 30.406 1 81 177 THR B C 1
ATOM 5621 O O . THR B 1 177 ? -11.43 24.219 29.672 1 81 177 THR B O 1
ATOM 5624 N N . ASN B 1 178 ? -11.914 22.125 30.219 1 77.12 178 ASN B N 1
ATOM 5625 C CA . ASN B 1 178 ? -11.367 21.578 28.984 1 77.12 178 ASN B CA 1
ATOM 5626 C C . ASN B 1 178 ? -12.32 20.562 28.344 1 77.12 178 ASN B C 1
ATOM 5628 O O . ASN B 1 178 ? -12.133 19.359 28.484 1 77.12 178 ASN B O 1
ATOM 5632 N N . PRO B 1 179 ? -13.188 21.062 27.672 1 75.06 179 PRO B N 1
ATOM 5633 C CA . PRO B 1 179 ? -14.273 20.219 27.172 1 75.06 179 PRO B CA 1
ATOM 5634 C C . PRO B 1 179 ? -13.789 19.141 26.203 1 75.06 179 PRO B C 1
ATOM 5636 O O . PRO B 1 179 ? -14.469 18.125 26.016 1 75.06 179 PRO B O 1
ATOM 5639 N N . ALA B 1 180 ? -12.648 19.375 25.672 1 64.94 180 ALA B N 1
ATOM 5640 C CA . ALA B 1 180 ? -12.133 18.391 24.703 1 64.94 180 ALA B CA 1
ATOM 5641 C C . ALA B 1 180 ? -11.836 17.062 25.391 1 64.94 180 ALA B C 1
ATOM 5643 O O . ALA B 1 180 ? -11.852 16.016 24.734 1 64.94 180 ALA B O 1
ATOM 5644 N N . ASN B 1 181 ? -11.719 17.094 26.625 1 57.75 181 ASN B N 1
ATOM 5645 C CA . ASN B 1 181 ? -11.328 15.898 27.344 1 57.75 181 ASN B CA 1
ATOM 5646 C C . ASN B 1 181 ? -12.539 15.109 27.828 1 57.75 181 ASN B C 1
ATOM 5648 O O . ASN B 1 181 ? -12.398 14.008 28.359 1 57.75 181 ASN B O 1
ATOM 5652 N N . VAL B 1 182 ? -13.703 15.695 27.578 1 68.12 182 VAL B N 1
ATOM 5653 C CA . VAL B 1 182 ? -14.906 15.047 28.094 1 68.12 182 VAL B CA 1
ATOM 5654 C C . VAL B 1 182 ? -15.398 14.016 27.078 1 68.12 182 VAL B C 1
ATOM 5656 O O . VAL B 1 182 ? -15.492 14.305 25.891 1 68.12 182 VAL B O 1
ATOM 5659 N N . ASP B 1 183 ? -15.477 12.82 27.578 1 63.59 183 ASP B N 1
ATOM 5660 C CA . ASP B 1 183 ? -15.961 11.727 26.734 1 63.59 183 ASP B CA 1
ATOM 5661 C C . ASP B 1 183 ? -17.438 11.898 26.406 1 63.59 183 ASP B C 1
ATOM 5663 O O . ASP B 1 183 ? -18.281 11.914 27.297 1 63.59 183 ASP B O 1
ATOM 5667 N N . THR B 1 184 ? -17.719 12.148 25.188 1 65.56 184 THR B N 1
ATOM 5668 C CA . THR B 1 184 ? -19.094 12.383 24.766 1 65.56 184 THR B CA 1
ATOM 5669 C C . THR B 1 184 ? -19.641 11.172 24.016 1 65.56 184 THR B C 1
ATOM 5671 O O . THR B 1 184 ? -20.703 11.242 23.391 1 65.56 184 THR B O 1
ATOM 5674 N N . SER B 1 185 ? -18.922 10.078 24.047 1 60.81 185 SER B N 1
ATOM 5675 C CA . SER B 1 185 ? -19.281 8.945 23.203 1 60.81 185 SER B CA 1
ATOM 5676 C C . SER B 1 185 ? -20.5 8.203 23.734 1 60.81 185 SER B C 1
ATOM 5678 O O . SER B 1 185 ? -21.234 7.586 22.969 1 60.81 185 SER B O 1
ATOM 5680 N N . SER B 1 186 ? -20.719 8.312 25.062 1 61.69 186 SER B N 1
ATOM 5681 C CA . SER B 1 186 ? -21.719 7.43 25.625 1 61.69 186 SER B CA 1
ATOM 5682 C C . SER B 1 186 ? -22.938 8.219 26.125 1 61.69 186 SER B C 1
ATOM 5684 O O . SER B 1 186 ? -23.469 7.926 27.203 1 61.69 186 SER B O 1
ATOM 5686 N N . GLN B 1 187 ? -23.562 8.984 25.297 1 75.62 187 GLN B N 1
ATOM 5687 C CA . GLN B 1 187 ? -24.719 9.734 25.781 1 75.62 187 GLN B CA 1
ATOM 5688 C C . GLN B 1 187 ? -26.031 9.062 25.375 1 75.62 187 GLN B C 1
ATOM 5690 O O . GLN B 1 187 ? -26.297 8.898 24.172 1 75.62 187 GLN B O 1
ATOM 5695 N N . ASN B 1 188 ? -26.766 8.602 26.406 1 78.12 188 ASN B N 1
ATOM 5696 C CA . ASN B 1 188 ? -28.047 7.957 26.172 1 78.12 188 ASN B CA 1
ATOM 5697 C C . ASN B 1 188 ? -29.094 8.961 25.688 1 78.12 188 ASN B C 1
ATOM 5699 O O . ASN B 1 188 ? -29.312 9.992 26.328 1 78.12 188 ASN B O 1
ATOM 5703 N N . PRO B 1 189 ? -29.734 8.602 24.656 1 85.25 189 PRO B N 1
ATOM 5704 C CA . PRO B 1 189 ? -30.719 9.547 24.094 1 85.25 189 PRO B CA 1
ATOM 5705 C C . PRO B 1 189 ? -31.953 9.688 24.953 1 85.25 189 PRO B C 1
ATOM 5707 O O . PRO B 1 189 ? -32.625 10.727 24.906 1 85.25 189 PRO B O 1
ATOM 5710 N N . ASP B 1 190 ? -32.312 8.773 25.812 1 88.44 190 ASP B N 1
ATOM 5711 C CA . ASP B 1 190 ? -33.594 8.75 26.516 1 88.44 190 ASP B CA 1
ATOM 5712 C C . ASP B 1 190 ? -33.406 9.156 27.984 1 88.44 190 ASP B C 1
ATOM 5714 O O . ASP B 1 190 ? -34.344 9.117 28.766 1 88.44 190 ASP B O 1
ATOM 5718 N N . GLN B 1 191 ? -32.188 9.484 28.266 1 89.88 191 GLN B N 1
ATOM 5719 C CA . GLN B 1 191 ? -31.938 9.844 29.656 1 89.88 191 GLN B CA 1
ATOM 5720 C C . GLN B 1 191 ? -31.297 11.219 29.75 1 89.88 191 GLN B C 1
ATOM 5722 O O . GLN B 1 191 ? -30.797 11.75 28.75 1 89.88 191 GLN B O 1
ATOM 5727 N N . ALA B 1 192 ? -31.406 11.727 30.938 1 93.31 192 ALA B N 1
ATOM 5728 C CA . ALA B 1 192 ? -30.703 12.977 31.188 1 93.31 192 ALA B CA 1
ATOM 5729 C C . ALA B 1 192 ? -29.203 12.766 31.234 1 93.31 192 ALA B C 1
ATOM 5731 O O . ALA B 1 192 ? -28.734 11.695 31.625 1 93.31 192 ALA B O 1
ATOM 5732 N N . ILE B 1 193 ? -28.547 13.828 30.781 1 92.62 193 ILE B N 1
ATOM 5733 C CA . ILE B 1 193 ? -27.094 13.695 30.719 1 92.62 193 ILE B CA 1
ATOM 5734 C C . ILE B 1 193 ? -26.438 14.984 31.203 1 92.62 193 ILE B C 1
ATOM 5736 O O . ILE B 1 193 ? -27.094 16.016 31.344 1 92.62 193 ILE B O 1
ATOM 5740 N N . VAL B 1 194 ? -25.141 14.797 31.516 1 92.12 194 VAL B N 1
ATOM 5741 C CA . VAL B 1 194 ? -24.312 15.969 31.812 1 92.12 194 VAL B CA 1
ATOM 5742 C C . VAL B 1 194 ? -23.453 16.312 30.594 1 92.12 194 VAL B C 1
ATOM 5744 O O . VAL B 1 194 ? -22.984 15.406 29.891 1 92.12 194 VAL B O 1
ATOM 5747 N N . ALA B 1 195 ? -23.375 17.547 30.297 1 91.56 195 ALA B N 1
ATOM 5748 C CA . ALA B 1 195 ? -22.594 17.938 29.125 1 91.56 195 ALA B CA 1
ATOM 5749 C C . ALA B 1 195 ? -21.922 19.297 29.344 1 91.56 195 ALA B C 1
ATOM 5751 O O . ALA B 1 195 ? -22.281 20.031 30.266 1 91.56 195 ALA B O 1
ATOM 5752 N N . CYS B 1 196 ? -20.953 19.484 28.547 1 91.81 196 CYS B N 1
ATOM 5753 C CA . CYS B 1 196 ? -20.203 20.734 28.609 1 91.81 196 CYS B CA 1
ATOM 5754 C C . CYS B 1 196 ? -20.516 21.625 27.406 1 91.81 196 CYS B C 1
ATOM 5756 O O . CYS B 1 196 ? -20.859 21.125 26.328 1 91.81 196 CYS B O 1
ATOM 5758 N N . ALA B 1 197 ? -20.422 22.922 27.656 1 88.12 197 ALA B N 1
ATOM 5759 C CA . ALA B 1 197 ? -20.438 23.859 26.531 1 88.12 197 ALA B CA 1
ATOM 5760 C C . ALA B 1 197 ? -19.156 23.75 25.703 1 88.12 197 ALA B C 1
ATOM 5762 O O . ALA B 1 197 ? -18.078 23.516 26.266 1 88.12 197 ALA B O 1
ATOM 5763 N N . THR B 1 198 ? -19.328 23.922 24.422 1 82.94 198 THR B N 1
ATOM 5764 C CA . THR B 1 198 ? -18.188 23.828 23.531 1 82.94 198 THR B CA 1
ATOM 5765 C C . THR B 1 198 ? -17.141 24.875 23.875 1 82.94 198 THR B C 1
ATOM 5767 O O . THR B 1 198 ? -15.938 24.672 23.672 1 82.94 198 THR B O 1
ATOM 5770 N N . ASP B 1 199 ? -17.609 25.984 24.406 1 77.94 199 ASP B N 1
ATOM 5771 C CA . ASP B 1 199 ? -16.703 27.078 24.734 1 77.94 199 ASP B CA 1
ATOM 5772 C C . ASP B 1 199 ? -16.125 26.922 26.125 1 77.94 199 ASP B C 1
ATOM 5774 O O . ASP B 1 199 ? -15.273 27.719 26.547 1 77.94 199 ASP B O 1
ATOM 5778 N N . GLY B 1 200 ? -16.547 25.922 26.828 1 84.94 200 GLY B N 1
ATOM 5779 C CA . GLY B 1 200 ? -16.016 25.641 28.141 1 84.94 200 GLY B CA 1
ATOM 5780 C C . GLY B 1 200 ? -16.484 26.625 29.203 1 84.94 200 GLY B C 1
ATOM 5781 O O . GLY B 1 200 ? -15.898 26.719 30.281 1 84.94 200 GLY B O 1
ATOM 5782 N N . THR B 1 201 ? -17.516 27.328 28.969 1 86.38 201 THR B N 1
ATOM 5783 C CA . THR B 1 201 ? -17.938 28.391 29.875 1 86.38 201 THR B CA 1
ATOM 5784 C C . THR B 1 201 ? -18.953 27.859 30.875 1 86.38 201 THR B C 1
ATOM 5786 O O . THR B 1 201 ? -19.109 28.422 31.969 1 86.38 201 THR B O 1
ATOM 5789 N N . GLU B 1 202 ? -19.688 26.891 30.438 1 91 202 GLU B N 1
ATOM 5790 C CA . GLU B 1 202 ? -20.75 26.391 31.297 1 91 202 GLU B CA 1
ATOM 5791 C C . GLU B 1 202 ? -20.828 24.859 31.234 1 91 202 GLU B C 1
ATOM 5793 O O . GLU B 1 202 ? -20.391 24.25 30.266 1 91 202 GLU B O 1
ATOM 5798 N N . LYS B 1 203 ? -21.266 24.281 32.344 1 93.81 203 LYS B N 1
ATOM 5799 C CA . LYS B 1 203 ? -21.672 22.875 32.344 1 93.81 203 LYS B CA 1
ATOM 5800 C C . LYS B 1 203 ? -23.188 22.75 32.562 1 93.81 203 LYS B C 1
ATOM 5802 O O . LYS B 1 203 ? -23.812 23.594 33.188 1 93.81 203 LYS B O 1
ATOM 5807 N N . PHE B 1 204 ? -23.75 21.688 32.031 1 94.31 204 PHE B N 1
ATOM 5808 C CA . PHE B 1 204 ? -25.203 21.562 31.984 1 94.31 204 PHE B CA 1
ATOM 5809 C C . PHE B 1 204 ? -25.641 20.172 32.406 1 94.31 204 PHE B C 1
ATOM 5811 O O . PHE B 1 204 ? -24.891 19.203 32.281 1 94.31 204 PHE B O 1
ATOM 5818 N N . VAL B 1 205 ? -26.781 20.094 33 1 94.69 205 VAL B N 1
ATOM 5819 C CA . VAL B 1 205 ? -27.594 18.891 33 1 94.69 205 VAL B CA 1
ATOM 5820 C C . VAL B 1 205 ? -28.734 19.031 31.984 1 94.69 205 VAL B C 1
ATOM 5822 O O . VAL B 1 205 ? -29.516 19.969 32.062 1 94.69 205 VAL B O 1
ATOM 5825 N N . LEU B 1 206 ? -28.75 18.094 31.094 1 95.62 206 LEU B N 1
ATOM 5826 C CA . LEU B 1 206 ? -29.719 18.156 30 1 95.62 206 LEU B CA 1
ATOM 5827 C C . LEU B 1 206 ? -30.703 17 30.078 1 95.62 206 LEU B C 1
ATOM 5829 O O . LEU B 1 206 ? -30.328 15.898 30.5 1 95.62 206 LEU B O 1
ATOM 5833 N N . GLY B 1 207 ? -31.906 17.328 29.672 1 94.44 207 GLY B N 1
ATOM 5834 C CA . GLY B 1 207 ? -32.875 16.266 29.562 1 94.44 207 GLY B CA 1
ATOM 5835 C C . GLY B 1 207 ? -32.656 15.352 28.375 1 94.44 207 GLY B C 1
ATOM 5836 O O . GLY B 1 207 ? -31.625 15.445 27.703 1 94.44 207 GLY B O 1
ATOM 5837 N N . PRO B 1 208 ? -33.594 14.414 28.172 1 93.69 208 PRO B N 1
ATOM 5838 C CA . PRO B 1 208 ? -33.5 13.523 27.016 1 93.69 208 PRO B CA 1
ATOM 5839 C C . PRO B 1 208 ? -33.625 14.273 25.688 1 93.69 208 PRO B C 1
ATOM 5841 O O . PRO B 1 208 ? -34.031 15.438 25.672 1 93.69 208 PRO B O 1
ATOM 5844 N N . ILE B 1 209 ? -33.312 13.531 24.672 1 92.25 209 ILE B N 1
ATOM 5845 C CA . ILE B 1 209 ? -33.375 14.133 23.344 1 92.25 209 ILE B CA 1
ATOM 5846 C C . ILE B 1 209 ? -34.844 14.367 22.969 1 92.25 209 ILE B C 1
ATOM 5848 O O . ILE B 1 209 ? -35.656 13.453 23.062 1 92.25 209 ILE B O 1
ATOM 5852 N N . GLU B 1 210 ? -35.094 15.508 22.656 1 92.56 210 GLU B N 1
ATOM 5853 C CA . GLU B 1 210 ? -36.469 15.812 22.234 1 92.56 210 GLU B CA 1
ATOM 5854 C C . GLU B 1 210 ? -36.531 15.984 20.719 1 92.56 210 GLU B C 1
ATOM 5856 O O . GLU B 1 210 ? -37.562 15.672 20.109 1 92.56 210 GLU B O 1
ATOM 5861 N N . ILE B 1 211 ? -35.5 16.547 20.141 1 87.81 211 ILE B N 1
ATOM 5862 C CA . ILE B 1 211 ? -35.406 16.656 18.703 1 87.81 211 ILE B CA 1
ATOM 5863 C C . ILE B 1 211 ? -34.031 16.156 18.234 1 87.81 211 ILE B C 1
ATOM 5865 O O . ILE B 1 211 ? -33 16.531 18.797 1 87.81 211 ILE B O 1
ATOM 5869 N N . ASN B 1 212 ? -34.125 15.305 17.281 1 85 212 ASN B N 1
ATOM 5870 C CA . ASN B 1 212 ? -32.906 14.766 16.703 1 85 212 ASN B CA 1
ATOM 5871 C C . ASN B 1 212 ? -32.469 15.539 15.469 1 85 212 ASN B C 1
ATOM 5873 O O . ASN B 1 212 ? -33.312 16.078 14.75 1 85 212 ASN B O 1
ATOM 5877 N N . GLY B 1 213 ? -31.219 15.516 15.258 1 78.5 213 GLY B N 1
ATOM 5878 C CA . GLY B 1 213 ? -30.688 16.188 14.078 1 78.5 213 GLY B CA 1
ATOM 5879 C C . GLY B 1 213 ? -31.203 15.602 12.773 1 78.5 213 GLY B C 1
ATOM 5880 O O . GLY B 1 213 ? -31.219 16.281 11.75 1 78.5 213 GLY B O 1
ATOM 5881 N N . THR B 1 214 ? -31.656 14.375 12.852 1 74.69 214 THR B N 1
ATOM 5882 C CA . THR B 1 214 ? -32.188 13.727 11.656 1 74.69 214 THR B CA 1
ATOM 5883 C C . THR B 1 214 ? -33.5 14.352 11.242 1 74.69 214 THR B C 1
ATOM 5885 O O . THR B 1 214 ? -33.969 14.148 10.117 1 74.69 214 THR B O 1
ATOM 5888 N N . ASP B 1 215 ? -34.094 15.062 12.125 1 80.69 215 ASP B N 1
ATOM 5889 C CA . ASP B 1 215 ? -35.375 15.672 11.836 1 80.69 215 ASP B CA 1
ATOM 5890 C C . ASP B 1 215 ? -35.219 17.062 11.227 1 80.69 215 ASP B C 1
ATOM 5892 O O . ASP B 1 215 ? -36.188 17.812 11.086 1 80.69 215 ASP B O 1
ATOM 5896 N N . ILE B 1 216 ? -34 17.328 10.898 1 81.69 216 ILE B N 1
ATOM 5897 C CA . ILE B 1 216 ? -33.719 18.578 10.203 1 81.69 216 ILE B CA 1
ATOM 5898 C C . ILE B 1 216 ? -33.844 18.375 8.695 1 81.69 216 ILE B C 1
ATOM 5900 O O . ILE B 1 216 ? -33.188 17.484 8.141 1 81.69 216 ILE B O 1
ATOM 5904 N N . ASP B 1 217 ? -34.656 19.141 8.062 1 81.69 217 ASP B N 1
ATOM 5905 C CA . ASP B 1 217 ? -34.844 19.016 6.621 1 81.69 217 ASP B CA 1
ATOM 5906 C C . ASP B 1 217 ? -33.719 19.734 5.859 1 81.69 217 ASP B C 1
ATOM 5908 O O . ASP B 1 217 ? -33.188 19.203 4.875 1 81.69 217 ASP B O 1
ATOM 5912 N N . THR B 1 218 ? -33.5 20.969 6.234 1 81.88 218 THR B N 1
ATOM 5913 C CA . THR B 1 218 ? -32.438 21.75 5.602 1 81.88 218 THR B CA 1
ATOM 5914 C C . THR B 1 218 ? -31.891 22.797 6.574 1 81.88 218 THR B C 1
ATOM 5916 O O . THR B 1 218 ? -32.5 23.062 7.609 1 81.88 218 THR B O 1
ATOM 5919 N N . ALA B 1 219 ? -30.672 23.172 6.293 1 81.56 219 ALA B N 1
ATOM 5920 C CA . ALA B 1 219 ? -30.031 24.203 7.098 1 81.56 219 ALA B CA 1
ATOM 5921 C C . ALA B 1 219 ? -29.297 25.219 6.211 1 81.56 219 ALA B C 1
ATOM 5923 O O . ALA B 1 219 ? -28.828 24.875 5.125 1 81.56 219 ALA B O 1
ATOM 5924 N N . SER B 1 220 ? -29.375 26.469 6.57 1 84.31 220 SER B N 1
ATOM 5925 C CA . SER B 1 220 ? -28.672 27.547 5.898 1 84.31 220 SER B CA 1
ATOM 5926 C C . SER B 1 220 ? -28.047 28.5 6.906 1 84.31 220 SER B C 1
ATOM 5928 O O . SER B 1 220 ? -28.188 28.328 8.117 1 84.31 220 SER B O 1
ATOM 5930 N N . TYR B 1 221 ? -27.125 29.328 6.379 1 83.88 221 TYR B N 1
ATOM 5931 C CA . TYR B 1 221 ? -26.5 30.297 7.273 1 83.88 221 TYR B CA 1
ATOM 5932 C C . TYR B 1 221 ? -26.766 31.719 6.805 1 83.88 221 TYR B C 1
ATOM 5934 O O . TYR B 1 221 ? -26.891 31.984 5.602 1 83.88 221 TYR B O 1
ATOM 5942 N N . SER B 1 222 ? -27.109 32.625 7.738 1 83 222 SER B N 1
ATOM 5943 C CA . SER B 1 222 ? -27.328 34.031 7.449 1 83 222 SER B CA 1
ATOM 5944 C C . SER B 1 222 ? -26.922 34.906 8.633 1 83 222 SER B C 1
ATOM 5946 O O . SER B 1 222 ? -26.703 34.406 9.734 1 83 222 SER B O 1
ATOM 5948 N N . GLN B 1 223 ? -26.672 36.156 8.297 1 81.94 223 GLN B N 1
ATOM 5949 C CA . GLN B 1 223 ? -26.406 37.062 9.391 1 81.94 223 GLN B CA 1
ATOM 5950 C C . GLN B 1 223 ? -27.656 37.281 10.258 1 81.94 223 GLN B C 1
ATOM 5952 O O . GLN B 1 223 ? -28.766 37.375 9.734 1 81.94 223 GLN B O 1
ATOM 5957 N N . ALA B 1 224 ? -27.375 37.062 11.539 1 75.19 224 ALA B N 1
ATOM 5958 C CA . ALA B 1 224 ? -28.5 37.219 12.469 1 75.19 224 ALA B CA 1
ATOM 5959 C C . ALA B 1 224 ? -29.016 38.656 12.477 1 75.19 224 ALA B C 1
ATOM 5961 O O . ALA B 1 224 ? -28.25 39.594 12.32 1 75.19 224 ALA B O 1
ATOM 5962 N N . ALA B 1 225 ? -30.266 38.812 12.281 1 65.75 225 ALA B N 1
ATOM 5963 C CA . ALA B 1 225 ? -30.906 40.125 12.328 1 65.75 225 ALA B CA 1
ATOM 5964 C C . ALA B 1 225 ? -31.516 40.406 13.703 1 65.75 225 ALA B C 1
ATOM 5966 O O . ALA B 1 225 ? -31.938 39.469 14.391 1 65.75 225 ALA B O 1
ATOM 5967 N N . SER B 1 226 ? -31.219 41.531 14.305 1 60.44 226 SER B N 1
ATOM 5968 C CA . SER B 1 226 ? -31.891 41.938 15.539 1 60.44 226 SER B CA 1
ATOM 5969 C C . SER B 1 226 ? -33.406 41.938 15.367 1 60.44 226 SER B C 1
ATOM 5971 O O . SER B 1 226 ? -33.906 41.812 14.25 1 60.44 226 SER B O 1
ATOM 5973 N N . SER B 1 227 ? -34.219 41.938 16.609 1 58.84 227 SER B N 1
ATOM 5974 C CA . SER B 1 227 ? -35.688 42 16.609 1 58.84 227 SER B CA 1
ATOM 5975 C C . SER B 1 227 ? -36.188 43.094 15.664 1 58.84 227 SER B C 1
ATOM 5977 O O . SER B 1 227 ? -37.281 43 15.133 1 58.84 227 SER B O 1
ATOM 5979 N N . THR B 1 228 ? -35.406 44.062 15.422 1 60.5 228 THR B N 1
ATOM 5980 C CA . THR B 1 228 ? -35.812 45.188 14.562 1 60.5 228 THR B CA 1
ATOM 5981 C C . THR B 1 228 ? -35.344 44.969 13.133 1 60.5 228 THR B C 1
ATOM 5983 O O . THR B 1 228 ? -35.469 45.875 12.289 1 60.5 228 THR B O 1
ATOM 5986 N N . GLY B 1 229 ? -34.844 43.719 12.828 1 60.88 229 GLY B N 1
ATOM 5987 C CA . GLY B 1 229 ? -34.438 43.375 11.469 1 60.88 229 GLY B CA 1
ATOM 5988 C C . GLY B 1 229 ? -33.031 43.812 11.133 1 60.88 229 GLY B C 1
ATOM 5989 O O . GLY B 1 229 ? -32.594 43.656 9.992 1 60.88 229 GLY B O 1
ATOM 5990 N N . MET B 1 230 ? -32.406 44.469 12.102 1 64.44 230 MET B N 1
ATOM 5991 C CA . MET B 1 230 ? -31.047 44.969 11.812 1 64.44 230 MET B CA 1
ATOM 5992 C C . MET B 1 230 ? -30.016 43.875 12.016 1 64.44 230 MET B C 1
ATOM 5994 O O . MET B 1 230 ? -30.094 43.094 12.977 1 64.44 230 MET B O 1
ATOM 5998 N N . PRO B 1 231 ? -29.047 43.812 11.07 1 67.81 231 PRO B N 1
ATOM 5999 C CA . PRO B 1 231 ? -28.016 42.781 11.188 1 67.81 231 PRO B CA 1
ATOM 6000 C C . PRO B 1 231 ? -27.125 42.969 12.414 1 67.81 231 PRO B C 1
ATOM 6002 O O . PRO B 1 231 ? -26.703 44.094 12.703 1 67.81 231 PRO B O 1
ATOM 6005 N N . THR B 1 232 ? -27.078 42.125 13.391 1 67.19 232 THR B N 1
ATOM 6006 C CA . THR B 1 232 ? -26.297 42.188 14.625 1 67.19 232 THR B CA 1
ATOM 6007 C C . THR B 1 232 ? -24.828 41.906 14.336 1 67.19 232 THR B C 1
ATOM 6009 O O . THR B 1 232 ? -23.969 42.094 15.211 1 67.19 232 THR B O 1
ATOM 6012 N N . GLY B 1 233 ? -24.547 41.656 13.086 1 69.44 233 GLY B N 1
ATOM 6013 C CA . GLY B 1 233 ? -23.156 41.375 12.727 1 69.44 233 GLY B CA 1
ATOM 6014 C C . GLY B 1 233 ? -22.75 39.969 13.062 1 69.44 233 GLY B C 1
ATOM 6015 O O . GLY B 1 233 ? -21.641 39.531 12.719 1 69.44 233 GLY B O 1
ATOM 6016 N N . GLN B 1 234 ? -23.578 39.281 13.789 1 75.69 234 GLN B N 1
ATOM 6017 C CA . GLN B 1 234 ? -23.266 37.906 14.148 1 75.69 234 GLN B CA 1
ATOM 6018 C C . GLN B 1 234 ? -23.859 36.906 13.148 1 75.69 234 GLN B C 1
ATOM 6020 O O . GLN B 1 234 ? -24.938 37.156 12.594 1 75.69 234 GLN B O 1
ATOM 6025 N N . TRP B 1 235 ? -23.109 35.938 12.852 1 81.56 235 TRP B N 1
ATOM 6026 C CA . TRP B 1 235 ? -23.578 34.906 11.922 1 81.56 235 TRP B CA 1
ATOM 6027 C C . TRP B 1 235 ? -24.391 33.844 12.656 1 81.56 235 TRP B C 1
ATOM 6029 O O . TRP B 1 235 ? -24.062 33.469 13.789 1 81.56 235 TRP B O 1
ATOM 6039 N N . GLY B 1 236 ? -25.547 33.531 12.039 1 81.25 236 GLY B N 1
ATOM 6040 C CA . GLY B 1 236 ? -26.406 32.5 12.602 1 81.25 236 GLY B CA 1
ATOM 6041 C C . GLY B 1 236 ? -26.719 31.391 11.617 1 81.25 236 GLY B C 1
ATOM 6042 O O . GLY B 1 236 ? -26.484 31.516 10.414 1 81.25 236 GLY B O 1
ATOM 6043 N N . VAL B 1 237 ? -27.094 30.234 12.164 1 82.88 237 VAL B N 1
ATOM 6044 C CA . VAL B 1 237 ? -27.484 29.078 11.352 1 82.88 237 VAL B CA 1
ATOM 6045 C C . VAL B 1 237 ? -29 28.891 11.414 1 82.88 237 VAL B C 1
ATOM 6047 O O . VAL B 1 237 ? -29.578 28.797 12.5 1 82.88 237 VAL B O 1
ATOM 6050 N N . ASN B 1 238 ? -29.625 28.938 10.188 1 84.38 238 ASN B N 1
ATOM 6051 C CA . ASN B 1 238 ? -31.078 28.75 10.055 1 84.38 238 ASN B CA 1
ATOM 6052 C C . ASN B 1 238 ? -31.422 27.281 9.836 1 84.38 238 ASN B C 1
ATOM 6054 O O . ASN B 1 238 ? -30.875 26.625 8.945 1 84.38 238 ASN B O 1
ATOM 6058 N N . ILE B 1 239 ? -32.281 26.734 10.68 1 85.31 239 ILE B N 1
ATOM 6059 C CA . ILE B 1 239 ? -32.688 25.344 10.57 1 85.31 239 ILE B CA 1
ATOM 6060 C C . ILE B 1 239 ? -34.156 25.25 10.203 1 85.31 239 ILE B C 1
ATOM 6062 O O . ILE B 1 239 ? -34.969 26.047 10.672 1 85.31 239 ILE B O 1
ATOM 6066 N N . VAL B 1 240 ? -34.469 24.406 9.32 1 87.31 240 VAL B N 1
ATOM 6067 C CA . VAL B 1 240 ? -35.844 24.062 9 1 87.31 240 VAL B CA 1
ATOM 6068 C C . VAL B 1 240 ? -36.125 22.609 9.398 1 87.31 240 VAL B C 1
ATOM 6070 O O . VAL B 1 240 ? -35.5 21.688 8.867 1 87.31 240 VAL B O 1
ATOM 6073 N N . PHE B 1 241 ? -37.062 22.438 10.312 1 88.12 241 PHE B N 1
ATOM 6074 C CA . PHE B 1 241 ? -37.438 21.109 10.789 1 88.12 241 PHE B CA 1
ATOM 6075 C C . PHE B 1 241 ? -38.469 20.469 9.867 1 88.12 241 PHE B C 1
ATOM 6077 O O . PHE B 1 241 ? -39.188 21.156 9.148 1 88.12 241 PHE B O 1
ATOM 6084 N N . ASN B 1 242 ? -38.5 19.172 9.93 1 87.44 242 ASN B N 1
ATOM 6085 C CA . ASN B 1 242 ? -39.594 18.484 9.273 1 87.44 242 ASN B CA 1
ATOM 6086 C C . ASN B 1 242 ? -40.906 18.656 10.047 1 87.44 242 ASN B C 1
ATOM 6088 O O . ASN B 1 242 ? -40.938 19.297 11.094 1 87.44 242 ASN B O 1
ATOM 6092 N N . GLN B 1 243 ? -41.969 18.141 9.477 1 88.94 243 GLN B N 1
ATOM 6093 C CA . GLN B 1 243 ? -43.281 18.359 10.039 1 88.94 243 GLN B CA 1
ATOM 6094 C C . GLN B 1 243 ? -43.375 17.828 11.461 1 88.94 243 GLN B C 1
ATOM 6096 O O . GLN B 1 243 ? -43.906 18.5 12.352 1 88.94 243 GLN B O 1
ATOM 6101 N N . ALA B 1 244 ? -42.875 16.656 11.641 1 89 244 ALA B N 1
ATOM 6102 C CA . ALA B 1 244 ? -42.938 16.031 12.969 1 89 244 ALA B CA 1
ATOM 6103 C C . ALA B 1 244 ? -42.125 16.859 13.984 1 89 244 ALA B C 1
ATOM 6105 O O . ALA B 1 244 ? -42.625 17.094 15.102 1 89 244 ALA B O 1
ATOM 6106 N N . ALA B 1 245 ? -41 17.203 13.617 1 90.38 245 ALA B N 1
ATOM 6107 C CA . ALA B 1 245 ? -40.156 17.969 14.516 1 90.38 245 ALA B CA 1
ATOM 6108 C C . ALA B 1 245 ? -40.719 19.375 14.734 1 90.38 245 ALA B C 1
ATOM 6110 O O . ALA B 1 245 ? -40.5 19.969 15.797 1 90.38 245 ALA B O 1
ATOM 6111 N N . THR B 1 246 ? -41.344 19.922 13.797 1 92.06 246 THR B N 1
ATOM 6112 C CA . THR B 1 246 ? -41.969 21.234 13.945 1 92.06 246 THR B CA 1
ATOM 6113 C C . THR B 1 246 ? -43 21.219 15.062 1 92.06 246 THR B C 1
ATOM 6115 O O . THR B 1 246 ? -43.094 22.156 15.852 1 92.06 246 THR B O 1
ATOM 6118 N N . GLU B 1 247 ? -43.812 20.234 15.094 1 92.56 247 GLU B N 1
ATOM 6119 C CA . GLU B 1 247 ? -44.812 20.109 16.141 1 92.56 247 GLU B CA 1
ATOM 6120 C C . GLU B 1 247 ? -44.156 19.938 17.516 1 92.56 247 GLU B C 1
ATOM 6122 O O . GLU B 1 247 ? -44.594 20.516 18.5 1 92.56 247 GLU B O 1
ATOM 6127 N N . THR B 1 248 ? -43.188 19.078 17.5 1 92.75 248 THR B N 1
ATOM 6128 C CA . THR B 1 248 ? -42.469 18.875 18.766 1 92.75 248 THR B CA 1
ATOM 6129 C C . THR B 1 248 ? -41.812 20.172 19.234 1 92.75 248 THR B C 1
ATOM 6131 O O . THR B 1 248 ? -41.844 20.484 20.422 1 92.75 248 THR B O 1
ATOM 6134 N N . PHE B 1 249 ? -41.344 20.859 18.312 1 92.62 249 PHE B N 1
ATOM 6135 C CA . PHE B 1 249 ? -40.688 22.109 18.625 1 92.62 249 PHE B CA 1
ATOM 6136 C C . PHE B 1 249 ? -41.688 23.125 19.172 1 92.62 249 PHE B C 1
ATOM 6138 O O . PHE B 1 249 ? -41.375 23.891 20.078 1 92.62 249 PHE B O 1
ATOM 6145 N N . LYS B 1 250 ? -42.75 23.141 18.562 1 91.94 250 LYS B N 1
ATOM 6146 C CA . LYS B 1 250 ? -43.812 24 19.062 1 91.94 250 LYS B CA 1
ATOM 6147 C C . LYS B 1 250 ? -44.156 23.672 20.516 1 91.94 250 LYS B C 1
ATOM 6149 O O . LYS B 1 250 ? -44.281 24.578 21.344 1 91.94 250 LYS B O 1
ATOM 6154 N N . ASP B 1 251 ? -44.281 22.453 20.812 1 93.31 251 ASP B N 1
ATOM 6155 C CA . ASP B 1 251 ? -44.594 22.031 22.172 1 93.31 251 ASP B CA 1
ATOM 6156 C C . ASP B 1 251 ? -43.5 22.406 23.141 1 93.31 251 ASP B C 1
ATOM 6158 O O . ASP B 1 251 ? -43.781 22.891 24.25 1 93.31 251 ASP B O 1
ATOM 6162 N N . VAL B 1 252 ? -42.344 22.172 22.766 1 93.25 252 VAL B N 1
ATOM 6163 C CA . VAL B 1 252 ? -41.188 22.438 23.625 1 93.25 252 VAL B CA 1
ATOM 6164 C C . VAL B 1 252 ? -41.062 23.938 23.875 1 93.25 252 VAL B C 1
ATOM 6166 O O . VAL B 1 252 ? -40.875 24.359 25.016 1 93.25 252 VAL B O 1
ATOM 6169 N N . THR B 1 253 ? -41.188 24.688 22.828 1 91.12 253 THR B N 1
ATOM 6170 C CA . THR B 1 253 ? -41.031 26.125 23 1 91.12 253 THR B CA 1
ATOM 6171 C C . THR B 1 253 ? -42.188 26.688 23.828 1 91.12 253 THR B C 1
ATOM 6173 O O . THR B 1 253 ? -42.031 27.688 24.531 1 91.12 253 THR B O 1
ATOM 6176 N N . THR B 1 254 ? -43.375 26.141 23.688 1 92.19 254 THR B N 1
ATOM 6177 C CA . THR B 1 254 ? -44.5 26.547 24.531 1 92.19 254 THR B CA 1
ATOM 6178 C C . THR B 1 254 ? -44.156 26.312 26 1 92.19 254 THR B C 1
ATOM 6180 O O . THR B 1 254 ? -44.406 27.188 26.844 1 92.19 254 THR B O 1
ATOM 6183 N N . ARG B 1 255 ? -43.656 25.219 26.219 1 93.38 255 ARG B N 1
ATOM 6184 C CA . ARG B 1 255 ? -43.281 24.859 27.594 1 93.38 255 ARG B CA 1
ATOM 6185 C C . ARG B 1 255 ? -42.188 25.781 28.125 1 93.38 255 ARG B C 1
ATOM 6187 O O . ARG B 1 255 ? -42.312 26.312 29.234 1 93.38 255 ARG B O 1
ATOM 6194 N N . LEU B 1 256 ? -41.219 26.031 27.438 1 92.12 256 LEU B N 1
ATOM 6195 C CA . LEU B 1 256 ? -40.094 26.844 27.859 1 92.12 256 LEU B CA 1
ATOM 6196 C C . LEU B 1 256 ? -40.5 28.297 28.031 1 92.12 256 LEU B C 1
ATOM 6198 O O . LEU B 1 256 ? -40 28.984 28.938 1 92.12 256 LEU B O 1
ATOM 6202 N N . ASN B 1 257 ? -41.312 28.703 27.156 1 89.75 257 ASN B N 1
ATOM 6203 C CA . ASN B 1 257 ? -41.812 30.062 27.297 1 89.75 257 ASN B CA 1
ATOM 6204 C C . ASN B 1 257 ? -42.625 30.25 28.578 1 89.75 257 ASN B C 1
ATOM 6206 O O . ASN B 1 257 ? -42.594 31.312 29.188 1 89.75 257 ASN B O 1
ATOM 6210 N N . GLN B 1 258 ? -43.344 29.266 28.922 1 90.94 258 GLN B N 1
ATOM 6211 C CA . GLN B 1 258 ? -44.094 29.312 30.172 1 90.94 258 GLN B CA 1
ATOM 6212 C C . GLN B 1 258 ? -43.156 29.375 31.375 1 90.94 258 GLN B C 1
ATOM 6214 O O . GLN B 1 258 ? -43.406 30.109 32.344 1 90.94 258 GLN B O 1
ATOM 6219 N N . ILE B 1 259 ? -42.125 28.672 31.297 1 92 259 ILE B N 1
ATOM 6220 C CA . ILE B 1 259 ? -41.156 28.672 32.375 1 92 259 ILE B CA 1
ATOM 6221 C C . ILE B 1 259 ? -40.469 30.047 32.438 1 92 259 ILE B C 1
ATOM 6223 O O . ILE B 1 259 ? -40.281 30.578 33.531 1 92 259 ILE B O 1
ATOM 6227 N N . ARG B 1 260 ? -40.188 30.531 31.312 1 88.94 260 ARG B N 1
ATOM 6228 C CA . ARG B 1 260 ? -39.594 31.875 31.25 1 88.94 260 ARG B CA 1
ATOM 6229 C C . ARG B 1 260 ? -40.531 32.906 31.859 1 88.94 260 ARG B C 1
ATOM 6231 O O . ARG B 1 260 ? -40.094 33.844 32.531 1 88.94 260 ARG B O 1
ATOM 6238 N N . GLY B 1 261 ? -41.75 32.844 31.516 1 86.94 261 GLY B N 1
ATOM 6239 C CA . GLY B 1 261 ? -42.75 33.75 32.062 1 86.94 261 GLY B CA 1
ATOM 6240 C C . GLY B 1 261 ? -42.812 33.75 33.562 1 86.94 261 GLY B C 1
ATOM 6241 O O . GLY B 1 261 ? -43.062 34.781 34.188 1 86.94 261 GLY B O 1
ATOM 6242 N N . THR B 1 262 ? -42.531 32.625 34.156 1 90 262 THR B N 1
ATOM 6243 C CA . THR B 1 262 ? -42.562 32.531 35.625 1 90 262 THR B CA 1
ATOM 6244 C C . THR B 1 262 ? -41.25 33.094 36.219 1 90 262 THR B C 1
ATOM 6246 O O . THR B 1 262 ? -41.281 33.812 37.188 1 90 262 THR B O 1
ATOM 6249 N N . ASN B 1 263 ? -40.156 32.688 35.656 1 88.38 263 ASN B N 1
ATOM 6250 C CA . ASN B 1 263 ? -38.812 33.125 36.062 1 88.38 263 ASN B CA 1
ATOM 6251 C C . ASN B 1 263 ? -37.875 33.25 34.875 1 88.38 263 ASN B C 1
ATOM 6253 O O . ASN B 1 263 ? -37.406 32.25 34.344 1 88.38 263 ASN B O 1
ATOM 6257 N N . PRO B 1 264 ? -37.625 34.438 34.5 1 82.06 264 PRO B N 1
ATOM 6258 C CA . PRO B 1 264 ? -36.812 34.625 33.312 1 82.06 264 PRO B CA 1
ATOM 6259 C C . PRO B 1 264 ? -35.375 34.156 33.5 1 82.06 264 PRO B C 1
ATOM 6261 O O . PRO B 1 264 ? -34.688 33.875 32.5 1 82.06 264 PRO B O 1
ATOM 6264 N N . SER B 1 265 ? -34.906 34 34.625 1 84.5 265 SER B N 1
ATOM 6265 C CA . SER B 1 265 ? -33.531 33.625 34.875 1 84.5 265 SER B CA 1
ATOM 6266 C C . SER B 1 265 ? -33.406 32.125 35.094 1 84.5 265 SER B C 1
ATOM 6268 O O . SER B 1 265 ? -32.312 31.609 35.312 1 84.5 265 SER B O 1
ATOM 6270 N N . ASP B 1 266 ? -34.5 31.453 34.969 1 88.5 266 ASP B N 1
ATOM 6271 C CA . ASP B 1 266 ? -34.5 30 35.156 1 88.5 266 ASP B CA 1
ATOM 6272 C C . ASP B 1 266 ? -33.781 29.312 34 1 88.5 266 ASP B C 1
ATOM 6274 O O . ASP B 1 266 ? -34.156 29.516 32.812 1 88.5 266 ASP B O 1
ATOM 6278 N N . PRO B 1 267 ? -32.719 28.547 34.25 1 91.19 267 PRO B N 1
ATOM 6279 C CA . PRO B 1 267 ? -32.031 27.844 33.188 1 91.19 267 PRO B CA 1
ATOM 6280 C C . PRO B 1 267 ? -32.906 26.891 32.406 1 91.19 267 PRO B C 1
ATOM 6282 O O . PRO B 1 267 ? -32.625 26.547 31.266 1 91.19 267 PRO B O 1
ATOM 6285 N N . ARG B 1 268 ? -34.062 26.469 32.938 1 92.19 268 ARG B N 1
ATOM 6286 C CA . ARG B 1 268 ? -35 25.531 32.281 1 92.19 268 ARG B CA 1
ATOM 6287 C C . ARG B 1 268 ? -35.688 26.203 31.109 1 92.19 268 ARG B C 1
ATOM 6289 O O . ARG B 1 268 ? -36.344 25.531 30.297 1 92.19 268 ARG B O 1
ATOM 6296 N N . ALA B 1 269 ? -35.531 27.469 31 1 89.62 269 ALA B N 1
ATOM 6297 C CA . ALA B 1 269 ? -36.125 28.188 29.891 1 89.62 269 ALA B CA 1
ATOM 6298 C C . ALA B 1 269 ? -35.25 28.125 28.641 1 89.62 269 ALA B C 1
ATOM 6300 O O . ALA B 1 269 ? -35.625 28.625 27.578 1 89.62 269 ALA B O 1
ATOM 6301 N N . ARG B 1 270 ? -34.125 27.453 28.797 1 88.38 270 ARG B N 1
ATOM 6302 C CA . ARG B 1 270 ? -33.156 27.375 27.688 1 88.38 270 ARG B CA 1
ATOM 6303 C C . ARG B 1 270 ? -33.281 26.047 26.953 1 88.38 270 ARG B C 1
ATOM 6305 O O . ARG B 1 270 ? -33.625 25.031 27.562 1 88.38 270 ARG B O 1
ATOM 6312 N N . PHE B 1 271 ? -33.062 26.109 25.656 1 89.5 271 PHE B N 1
ATOM 6313 C CA . PHE B 1 271 ? -33.031 24.938 24.812 1 89.5 271 PHE B CA 1
ATOM 6314 C C . PHE B 1 271 ? -31.656 24.719 24.219 1 89.5 271 PHE B C 1
ATOM 6316 O O . PHE B 1 271 ? -31.203 25.5 23.375 1 89.5 271 PHE B O 1
ATOM 6323 N N . ALA B 1 272 ? -31.031 23.609 24.703 1 90.88 272 ALA B N 1
ATOM 6324 C CA . ALA B 1 272 ? -29.641 23.359 24.328 1 90.88 272 ALA B CA 1
ATOM 6325 C C . ALA B 1 272 ? -29.547 22.719 22.953 1 90.88 272 ALA B C 1
ATOM 6327 O O . ALA B 1 272 ? -30.281 21.766 22.656 1 90.88 272 ALA B O 1
ATOM 6328 N N . ILE B 1 273 ? -28.781 23.266 22.172 1 86.56 273 ILE B N 1
ATOM 6329 C CA . ILE B 1 273 ? -28.391 22.703 20.875 1 86.56 273 ILE B CA 1
ATOM 6330 C C . ILE B 1 273 ? -27.031 22.016 21 1 86.56 273 ILE B C 1
ATOM 6332 O O . ILE B 1 273 ? -26.016 22.672 21.234 1 86.56 273 ILE B O 1
ATOM 6336 N N . MET B 1 274 ? -27.094 20.703 20.797 1 86.81 274 MET B N 1
ATOM 6337 C CA . MET B 1 274 ? -25.859 19.922 21 1 86.81 274 MET B CA 1
ATOM 6338 C C . MET B 1 274 ? -25.312 19.453 19.656 1 86.81 274 MET B C 1
ATOM 6340 O O . MET B 1 274 ? -26.062 19.125 18.75 1 86.81 274 MET B O 1
ATOM 6344 N N . LEU B 1 275 ? -24.016 19.578 19.625 1 78.31 275 LEU B N 1
ATOM 6345 C CA . LEU B 1 275 ? -23.281 19.031 18.5 1 78.31 275 LEU B CA 1
ATOM 6346 C C . LEU B 1 275 ? -22.188 18.078 18.969 1 78.31 275 LEU B C 1
ATOM 6348 O O . LEU B 1 275 ? -21.297 18.469 19.719 1 78.31 275 LEU B O 1
ATOM 6352 N N . ASP B 1 276 ? -22.344 16.875 18.547 1 77.5 276 ASP B N 1
ATOM 6353 C CA . ASP B 1 276 ? -21.375 15.836 18.875 1 77.5 276 ASP B CA 1
ATOM 6354 C C . ASP B 1 276 ? -21.172 15.727 20.391 1 77.5 276 ASP B C 1
ATOM 6356 O O . ASP B 1 276 ? -20.031 15.68 20.875 1 77.5 276 ASP B O 1
ATOM 6360 N N . GLY B 1 277 ? -22.219 15.875 21.109 1 80.5 277 GLY B N 1
ATOM 6361 C CA . GLY B 1 277 ? -22.203 15.609 22.547 1 80.5 277 GLY B CA 1
ATOM 6362 C C . GLY B 1 277 ? -21.891 16.828 23.375 1 80.5 277 GLY B C 1
ATOM 6363 O O . GLY B 1 277 ? -21.922 16.781 24.609 1 80.5 277 GLY B O 1
ATOM 6364 N N . GLN B 1 278 ? -21.641 17.906 22.797 1 86.19 278 GLN B N 1
ATOM 6365 C CA . GLN B 1 278 ? -21.375 19.141 23.516 1 86.19 278 GLN B CA 1
ATOM 6366 C C . GLN B 1 278 ? -22.406 20.203 23.172 1 86.19 278 GLN B C 1
ATOM 6368 O O . GLN B 1 278 ? -23 20.188 22.078 1 86.19 278 GLN B O 1
ATOM 6373 N N . VAL B 1 279 ? -22.547 21.078 24.125 1 87.81 279 VAL B N 1
ATOM 6374 C CA . VAL B 1 279 ? -23.547 22.125 23.938 1 87.81 279 VAL B CA 1
ATOM 6375 C C . VAL B 1 279 ? -22.953 23.281 23.125 1 87.81 279 VAL B C 1
ATOM 6377 O O . VAL B 1 279 ? -22.047 23.969 23.609 1 87.81 279 VAL B O 1
ATOM 6380 N N . LEU B 1 280 ? -23.438 23.375 22 1 82.06 280 LEU B N 1
ATOM 6381 C CA . LEU B 1 280 ? -22.984 24.453 21.125 1 82.06 280 LEU B CA 1
ATOM 6382 C C . LEU B 1 280 ? -23.547 25.797 21.562 1 82.06 280 LEU B C 1
ATOM 6384 O O . LEU B 1 280 ? -22.828 26.797 21.609 1 82.06 280 LEU B O 1
ATOM 6388 N N . SER B 1 281 ? -24.859 25.766 21.75 1 81 281 SER B N 1
ATOM 6389 C CA . SER B 1 281 ? -25.594 26.938 22.219 1 81 281 SER B CA 1
ATOM 6390 C C . SER B 1 281 ? -26.797 26.547 23.062 1 81 281 SER B C 1
ATOM 6392 O O . SER B 1 281 ? -27.328 25.438 22.906 1 81 281 SER B O 1
ATOM 6394 N N . SER B 1 282 ? -27.109 27.484 24.016 1 85.44 282 SER B N 1
ATOM 6395 C CA . SER B 1 282 ? -28.297 27.266 24.844 1 85.44 282 SER B CA 1
ATOM 6396 C C . SER B 1 282 ? -29.094 28.562 24.984 1 85.44 282 SER B C 1
ATOM 6398 O O . SER B 1 282 ? -29.156 29.141 26.062 1 85.44 282 SER B O 1
ATOM 6400 N N . PRO B 1 283 ? -29.734 28.891 23.938 1 78 283 PRO B N 1
ATOM 6401 C CA . PRO B 1 283 ? -30.484 30.141 23.984 1 78 283 PRO B CA 1
ATOM 6402 C C . PRO B 1 283 ? -31.766 30.031 24.812 1 78 283 PRO B C 1
ATOM 6404 O O . PRO B 1 283 ? -32.344 28.938 24.953 1 78 283 PRO B O 1
ATOM 6407 N N . VAL B 1 284 ? -32.125 31.25 25.359 1 81.19 284 VAL B N 1
ATOM 6408 C CA . VAL B 1 284 ? -33.406 31.328 26.047 1 81.19 284 VAL B CA 1
ATOM 6409 C C . VAL B 1 284 ? -34.531 31.5 25.031 1 81.19 284 VAL B C 1
ATOM 6411 O O . VAL B 1 284 ? -34.406 32.281 24.078 1 81.19 284 VAL B O 1
ATOM 6414 N N . THR B 1 285 ? -35.531 30.719 25.203 1 77.62 285 THR B N 1
ATOM 6415 C CA . THR B 1 285 ? -36.656 30.812 24.297 1 77.62 285 THR B CA 1
ATOM 6416 C C . THR B 1 285 ? -37.438 32.094 24.547 1 77.62 285 THR B C 1
ATOM 6418 O O . THR B 1 285 ? -37.969 32.312 25.656 1 77.62 285 THR B O 1
ATOM 6421 N N . GLN B 1 286 ? -37.5 32.938 23.531 1 73.62 286 GLN B N 1
ATOM 6422 C CA . GLN B 1 286 ? -38.125 34.219 23.703 1 73.62 286 GLN B CA 1
ATOM 6423 C C . GLN B 1 286 ? -39.594 34.156 23.25 1 73.62 286 GLN B C 1
ATOM 6425 O O . GLN B 1 286 ? -40.406 34.969 23.672 1 73.62 286 GLN B O 1
ATOM 6430 N N . ALA B 1 287 ? -39.875 33.344 22.297 1 77.88 287 ALA B N 1
ATOM 6431 C CA . ALA B 1 287 ? -41.219 33.219 21.75 1 77.88 287 ALA B CA 1
ATOM 6432 C C . ALA B 1 287 ? -41.5 31.797 21.328 1 77.88 287 ALA B C 1
ATOM 6434 O O . ALA B 1 287 ? -40.594 30.969 21.219 1 77.88 287 ALA B O 1
ATOM 6435 N N . VAL B 1 288 ? -42.812 31.547 21.375 1 84.81 288 VAL B N 1
ATOM 6436 C CA . VAL B 1 288 ? -43.219 30.25 20.859 1 84.81 288 VAL B CA 1
ATOM 6437 C C . VAL B 1 288 ? -43 30.203 19.344 1 84.81 288 VAL B C 1
ATOM 6439 O O . VAL B 1 288 ? -43.438 31.109 18.609 1 84.81 288 VAL B O 1
ATOM 6442 N N . ILE B 1 289 ? -42.219 29.312 18.938 1 81.88 289 ILE B N 1
ATOM 6443 C CA . ILE B 1 289 ? -41.906 29.172 17.516 1 81.88 289 ILE B CA 1
ATOM 6444 C C . ILE B 1 289 ? -42.781 28.078 16.906 1 81.88 289 ILE B C 1
ATOM 6446 O O . ILE B 1 289 ? -42.625 26.891 17.203 1 81.88 289 ILE B O 1
ATOM 6450 N N . THR B 1 290 ? -43.719 28.5 16.047 1 85 290 THR B N 1
ATOM 6451 C CA . THR B 1 290 ? -44.688 27.594 15.508 1 85 290 THR B CA 1
ATOM 6452 C C . THR B 1 290 ? -44.344 27.172 14.086 1 85 290 THR B C 1
ATOM 6454 O O . THR B 1 290 ? -44.875 26.188 13.562 1 85 290 THR B O 1
ATOM 6457 N N . ASN B 1 291 ? -43.375 27.891 13.453 1 84.5 291 ASN B N 1
ATOM 6458 C CA . ASN B 1 291 ? -43.125 27.641 12.031 1 84.5 291 ASN B CA 1
ATOM 6459 C C . ASN B 1 291 ? -42 26.641 11.836 1 84.5 291 ASN B C 1
ATOM 6461 O O . ASN B 1 291 ? -41.688 26.25 10.703 1 84.5 291 ASN B O 1
ATOM 6465 N N . GLY B 1 292 ? -41.406 26.219 12.844 1 81.81 292 GLY B N 1
ATOM 6466 C CA . GLY B 1 292 ? -40.375 25.188 12.75 1 81.81 292 GLY B CA 1
ATOM 6467 C C . GLY B 1 292 ? -39.062 25.703 12.188 1 81.81 292 GLY B C 1
ATOM 6468 O O . GLY B 1 292 ? -38.281 24.938 11.609 1 81.81 292 GLY B O 1
ATOM 6469 N N . GLN B 1 293 ? -38.875 27.016 12.211 1 84.06 293 GLN B N 1
ATOM 6470 C CA . GLN B 1 293 ? -37.656 27.609 11.625 1 84.06 293 GLN B CA 1
ATOM 6471 C C . GLN B 1 293 ? -36.875 28.391 12.664 1 84.06 293 GLN B C 1
ATOM 6473 O O . GLN B 1 293 ? -36.906 29.625 12.672 1 84.06 293 GLN B O 1
ATOM 6478 N N . PRO B 1 294 ? -36.094 27.641 13.438 1 81.44 294 PRO B N 1
ATOM 6479 C CA . PRO B 1 294 ? -35.25 28.344 14.406 1 81.44 294 PRO B CA 1
ATOM 6480 C C . PRO B 1 294 ? -33.938 28.797 13.82 1 81.44 294 PRO B C 1
ATOM 6482 O O . PRO B 1 294 ? -33.531 28.328 12.758 1 81.44 294 PRO B O 1
ATOM 6485 N N . GLN B 1 295 ? -33.406 29.828 14.422 1 80.81 295 GLN B N 1
ATOM 6486 C CA . GLN B 1 295 ? -32.094 30.297 14.07 1 80.81 295 GLN B CA 1
ATOM 6487 C C . GLN B 1 295 ? -31.125 30.156 15.25 1 80.81 295 GLN B C 1
ATOM 6489 O O . GLN B 1 295 ? -31.422 30.594 16.359 1 80.81 295 GLN B O 1
ATOM 6494 N N . ILE B 1 296 ? -30.094 29.438 15.023 1 72.69 296 ILE B N 1
ATOM 6495 C CA . ILE B 1 296 ? -29.047 29.266 16.031 1 72.69 296 ILE B CA 1
ATOM 6496 C C . ILE B 1 296 ? -28.062 30.438 15.953 1 72.69 296 ILE B C 1
ATOM 6498 O O . ILE B 1 296 ? -27.469 30.688 14.898 1 72.69 296 ILE B O 1
ATOM 6502 N N . THR B 1 297 ? -28.141 31.219 16.969 1 70.81 297 THR B N 1
ATOM 6503 C CA . THR B 1 297 ? -27.203 32.344 17.016 1 70.81 297 THR B CA 1
ATOM 6504 C C . THR B 1 297 ? -26.141 32.125 18.062 1 70.81 297 THR B C 1
ATOM 6506 O O . THR B 1 297 ? -26.359 31.422 19.062 1 70.81 297 THR B O 1
ATOM 6509 N N . GLY B 1 298 ? -24.969 32.312 17.781 1 63.97 298 GLY B N 1
ATOM 6510 C CA . GLY B 1 298 ? -23.797 32.281 18.641 1 63.97 298 GLY B CA 1
ATOM 6511 C C . GLY B 1 298 ? -22.625 33.031 18.094 1 63.97 298 GLY B C 1
ATOM 6512 O O . GLY B 1 298 ? -22.781 33.875 17.203 1 63.97 298 GLY B O 1
ATOM 6513 N N . ASN B 1 299 ? -21.5 33 18.812 1 69.19 299 ASN B N 1
ATOM 6514 C CA . ASN B 1 299 ? -20.266 33.625 18.344 1 69.19 299 ASN B CA 1
ATOM 6515 C C . ASN B 1 299 ? -19.641 32.844 17.203 1 69.19 299 ASN B C 1
ATOM 6517 O O . ASN B 1 299 ? -18.516 32.344 17.312 1 69.19 299 ASN B O 1
ATOM 6521 N N . PHE B 1 300 ? -20.453 32.75 16.125 1 73.56 300 PHE B N 1
ATOM 6522 C CA . PHE B 1 300 ? -19.969 32 14.961 1 73.56 300 PHE B CA 1
ATOM 6523 C C . PHE B 1 300 ? -19.297 32.938 13.969 1 73.56 300 PHE B C 1
ATOM 6525 O O . PHE B 1 300 ? -19.75 34.062 13.773 1 73.56 300 PHE B O 1
ATOM 6532 N N . THR B 1 301 ? -18.156 32.5 13.508 1 75.19 301 THR B N 1
ATOM 6533 C CA . THR B 1 301 ? -17.656 33.125 12.297 1 75.19 301 THR B CA 1
ATOM 6534 C C . THR B 1 301 ? -18.438 32.688 11.07 1 75.19 301 THR B C 1
ATOM 6536 O O . THR B 1 301 ? -19.25 31.766 11.156 1 75.19 301 THR B O 1
ATOM 6539 N N . GLU B 1 302 ? -18.25 33.375 10.055 1 77.75 302 GLU B N 1
ATOM 6540 C CA . GLU B 1 302 ? -18.922 33 8.82 1 77.75 302 GLU B CA 1
ATOM 6541 C C . GLU B 1 302 ? -18.594 31.578 8.422 1 77.75 302 GLU B C 1
ATOM 6543 O O . GLU B 1 302 ? -19.484 30.812 8.039 1 77.75 302 GLU B O 1
ATOM 6548 N N . GLU B 1 303 ? -17.359 31.25 8.492 1 74.31 303 GLU B N 1
ATOM 6549 C CA . GLU B 1 303 ? -16.906 29.922 8.094 1 74.31 303 GLU B CA 1
ATOM 6550 C C . GLU B 1 303 ? -17.5 28.844 9.008 1 74.31 303 GLU B C 1
ATOM 6552 O O . GLU B 1 303 ? -17.906 27.781 8.539 1 74.31 303 GLU B O 1
ATOM 6557 N N . GLN B 1 304 ? -17.578 29.156 10.188 1 72.31 304 GLN B N 1
ATOM 6558 C CA . GLN B 1 304 ? -18.125 28.203 11.148 1 72.31 304 GLN B CA 1
ATOM 6559 C C . GLN B 1 304 ? -19.609 27.969 10.906 1 72.31 304 GLN B C 1
ATOM 6561 O O . GLN B 1 304 ? -20.094 26.828 10.961 1 72.31 304 GLN B O 1
ATOM 6566 N N . ALA B 1 305 ? -20.234 29.062 10.672 1 78.81 305 ALA B N 1
ATOM 6567 C CA . ALA B 1 305 ? -21.672 28.984 10.422 1 78.81 305 ALA B CA 1
ATOM 6568 C C . ALA B 1 305 ? -21.969 28.203 9.141 1 78.81 305 ALA B C 1
ATOM 6570 O O . ALA B 1 305 ? -22.875 27.375 9.102 1 78.81 305 ALA B O 1
ATOM 6571 N N . SER B 1 306 ? -21.219 28.469 8.195 1 76.81 306 SER B N 1
ATOM 6572 C CA . SER B 1 306 ? -21.391 27.781 6.918 1 76.81 306 SER B CA 1
ATOM 6573 C C . SER B 1 306 ? -21.125 26.281 7.055 1 76.81 306 SER B C 1
ATOM 6575 O O . SER B 1 306 ? -21.891 25.469 6.539 1 76.81 306 SER B O 1
ATOM 6577 N N . ASN B 1 307 ? -20.078 25.984 7.738 1 70.69 307 ASN B N 1
ATOM 6578 C CA . ASN B 1 307 ? -19.734 24.594 7.93 1 70.69 307 ASN B CA 1
ATOM 6579 C C . ASN B 1 307 ? -20.812 23.844 8.719 1 70.69 307 ASN B C 1
ATOM 6581 O O . ASN B 1 307 ? -21.156 22.703 8.391 1 70.69 307 ASN B O 1
ATOM 6585 N N . LEU B 1 308 ? -21.25 24.484 9.688 1 73.62 308 LEU B N 1
ATOM 6586 C CA . LEU B 1 308 ? -22.281 23.875 10.5 1 73.62 308 LEU B CA 1
ATOM 6587 C C . LEU B 1 308 ? -23.562 23.672 9.688 1 73.62 308 LEU B C 1
ATOM 6589 O O . LEU B 1 308 ? -24.219 22.625 9.797 1 73.62 308 LEU B O 1
ATOM 6593 N N . ALA B 1 309 ? -23.891 24.625 8.953 1 76.69 309 ALA B N 1
ATOM 6594 C CA . ALA B 1 309 ? -25.094 24.547 8.117 1 76.69 309 ALA B CA 1
ATOM 6595 C C . ALA B 1 309 ? -25 23.391 7.125 1 76.69 309 ALA B C 1
ATOM 6597 O O . ALA B 1 309 ? -25.969 22.672 6.902 1 76.69 309 ALA B O 1
ATOM 6598 N N . GLU B 1 310 ? -23.906 23.266 6.586 1 70.12 310 GLU B N 1
ATOM 6599 C CA . GLU B 1 310 ? -23.703 22.203 5.613 1 70.12 310 GLU B CA 1
ATOM 6600 C C . GLU B 1 310 ? -23.781 20.828 6.281 1 70.12 310 GLU B C 1
ATOM 6602 O O . GLU B 1 310 ? -24.359 19.891 5.727 1 70.12 310 GLU B O 1
ATOM 6607 N N . GLN B 1 311 ? -23.156 20.75 7.355 1 71.31 311 GLN B N 1
ATOM 6608 C CA . GLN B 1 311 ? -23.203 19.484 8.102 1 71.31 311 GLN B CA 1
ATOM 6609 C C . GLN B 1 311 ? -24.625 19.094 8.453 1 71.31 311 GLN B C 1
ATOM 6611 O O . GLN B 1 311 ? -24.984 17.922 8.43 1 71.31 311 GLN B O 1
ATOM 6616 N N . LEU B 1 312 ? -25.359 20.094 8.766 1 73.44 312 LEU B N 1
ATOM 6617 C CA . LEU B 1 312 ? -26.75 19.844 9.156 1 73.44 312 LEU B CA 1
ATOM 6618 C C . LEU B 1 312 ? -27.609 19.531 7.938 1 73.44 312 LEU B C 1
ATOM 6620 O O . LEU B 1 312 ? -28.562 18.766 8.031 1 73.44 312 LEU B O 1
ATOM 6624 N N . LYS B 1 313 ? -27.266 20.172 6.898 1 71.19 313 LYS B N 1
ATOM 6625 C CA . LYS B 1 313 ? -28.031 20 5.664 1 71.19 313 LYS B CA 1
ATOM 6626 C C . LYS B 1 313 ? -27.938 18.562 5.16 1 71.19 313 LYS B C 1
ATOM 6628 O O . LYS B 1 313 ? -28.938 17.984 4.711 1 71.19 313 LYS B O 1
ATOM 6633 N N . TYR B 1 314 ? -26.828 18.047 5.223 1 64 314 TYR B N 1
ATOM 6634 C CA . TYR B 1 314 ? -26.641 16.734 4.602 1 64 314 TYR B CA 1
ATOM 6635 C C . TYR B 1 314 ? -26.844 15.617 5.617 1 64 314 TYR B C 1
ATOM 6637 O O . TYR B 1 314 ? -26.844 14.438 5.254 1 64 314 TYR B O 1
ATOM 6645 N N . GLY B 1 315 ? -27.125 15.977 6.766 1 61.03 315 GLY B N 1
ATOM 6646 C CA . GLY B 1 315 ? -27.547 15 7.754 1 61.03 315 GLY B CA 1
ATOM 6647 C C . GLY B 1 315 ? -26.438 14.547 8.672 1 61.03 315 GLY B C 1
ATOM 6648 O O . GLY B 1 315 ? -25.25 14.633 8.312 1 61.03 315 GLY B O 1
ATOM 6649 N N . ALA B 1 316 ? -26.812 14.195 9.875 1 61.88 316 ALA B N 1
ATOM 6650 C CA . ALA B 1 316 ? -25.875 13.664 10.875 1 61.88 316 ALA B CA 1
ATOM 6651 C C . ALA B 1 316 ? -25.516 12.211 10.562 1 61.88 316 ALA B C 1
ATOM 6653 O O . ALA B 1 316 ? -26.344 11.453 10.062 1 61.88 316 ALA B O 1
ATOM 6654 N N . LEU B 1 317 ? -24.234 11.906 10.594 1 61.47 317 LEU B N 1
ATOM 6655 C CA . LEU B 1 317 ? -23.828 10.508 10.469 1 61.47 317 LEU B CA 1
ATOM 6656 C C . LEU B 1 317 ? -24.375 9.68 11.625 1 61.47 317 LEU B C 1
ATOM 6658 O O . LEU B 1 317 ? -24.359 10.125 12.773 1 61.47 317 LEU B O 1
ATOM 6662 N N . PRO B 1 318 ? -25 8.508 11.273 1 60.69 318 PRO B N 1
ATOM 6663 C CA . PRO B 1 318 ? -25.531 7.668 12.352 1 60.69 318 PRO B CA 1
ATOM 6664 C C . PRO B 1 318 ? -24.438 7.164 13.297 1 60.69 318 PRO B C 1
ATOM 6666 O O . PRO B 1 318 ? -24.719 6.734 14.414 1 60.69 318 PRO B O 1
ATOM 6669 N N . ILE B 1 319 ? -23.188 7.176 12.688 1 64.56 319 ILE B N 1
ATOM 6670 C CA . ILE B 1 319 ? -22.062 6.66 13.445 1 64.56 319 ILE B CA 1
ATOM 6671 C C . ILE B 1 319 ? -20.844 7.551 13.219 1 64.56 319 ILE B C 1
ATOM 6673 O O . ILE B 1 319 ? -20.688 8.141 12.148 1 64.56 319 ILE B O 1
ATOM 6677 N N . SER B 1 320 ? -20.172 7.742 14.336 1 66.12 320 SER B N 1
ATOM 6678 C CA . SER B 1 320 ? -18.938 8.508 14.203 1 66.12 320 SER B CA 1
ATOM 6679 C C . SER B 1 320 ? -17.828 7.656 13.609 1 66.12 320 SER B C 1
ATOM 6681 O O . SER B 1 320 ? -17.797 6.438 13.805 1 66.12 320 SER B O 1
ATOM 6683 N N . PHE B 1 321 ? -17.094 8.305 12.773 1 72.81 321 PHE B N 1
ATOM 6684 C CA . PHE B 1 321 ? -15.984 7.602 12.133 1 72.81 321 PHE B CA 1
ATOM 6685 C C . PHE B 1 321 ? -14.648 8.156 12.602 1 72.81 321 PHE B C 1
ATOM 6687 O O . PHE B 1 321 ? -14.539 9.344 12.922 1 72.81 321 PHE B O 1
ATOM 6694 N N . THR B 1 322 ? -13.703 7.266 12.844 1 73.12 322 THR B N 1
ATOM 6695 C CA . THR B 1 322 ? -12.32 7.672 13.078 1 73.12 322 THR B CA 1
ATOM 6696 C C . THR B 1 322 ? -11.445 7.352 11.867 1 73.12 322 THR B C 1
ATOM 6698 O O . THR B 1 322 ? -11.641 6.328 11.211 1 73.12 322 THR B O 1
ATOM 6701 N N . ILE B 1 323 ? -10.555 8.297 11.594 1 73.94 323 ILE B N 1
ATOM 6702 C CA . ILE B 1 323 ? -9.641 8.078 10.477 1 73.94 323 ILE B CA 1
ATOM 6703 C C . ILE B 1 323 ? -8.586 7.043 10.883 1 73.94 323 ILE B C 1
ATOM 6705 O O . ILE B 1 323 ? -7.77 7.293 11.773 1 73.94 323 ILE B O 1
ATOM 6709 N N . GLN B 1 324 ? -8.742 5.992 10.289 1 72.94 324 GLN B N 1
ATOM 6710 C CA . GLN B 1 324 ? -7.801 4.922 10.594 1 72.94 324 GLN B CA 1
ATOM 6711 C C . GLN B 1 324 ? -6.559 5.016 9.711 1 72.94 324 GLN B C 1
ATOM 6713 O O . GLN B 1 324 ? -5.461 4.652 10.141 1 72.94 324 GLN B O 1
ATOM 6718 N N . SER B 1 325 ? -6.828 5.355 8.477 1 76.25 325 SER B N 1
ATOM 6719 C CA . SER B 1 325 ? -5.719 5.477 7.539 1 76.25 325 SER B CA 1
ATOM 6720 C C . SER B 1 325 ? -5.926 6.648 6.586 1 76.25 325 SER B C 1
ATOM 6722 O O . SER B 1 325 ? -7.047 6.918 6.16 1 76.25 325 SER B O 1
ATOM 6724 N N . GLU B 1 326 ? -4.871 7.418 6.465 1 78.06 326 GLU B N 1
ATOM 6725 C CA . GLU B 1 326 ? -4.867 8.508 5.492 1 78.06 326 GLU B CA 1
ATOM 6726 C C . GLU B 1 326 ? -3.668 8.406 4.555 1 78.06 326 GLU B C 1
ATOM 6728 O O . GLU B 1 326 ? -2.523 8.328 5.008 1 78.06 326 GLU B O 1
ATOM 6733 N N . GLN B 1 327 ? -4.086 8.227 3.342 1 75.69 327 GLN B N 1
ATOM 6734 C CA . GLN B 1 327 ? -3.029 8.125 2.338 1 75.69 327 GLN B CA 1
ATOM 6735 C C . GLN B 1 327 ? -3.168 9.219 1.282 1 75.69 327 GLN B C 1
ATOM 6737 O O . GLN B 1 327 ? -4.234 9.383 0.685 1 75.69 327 GLN B O 1
ATOM 6742 N N . GLN B 1 328 ? -2.166 10.047 1.213 1 77 328 GLN B N 1
ATOM 6743 C CA . GLN B 1 328 ? -2.111 11.039 0.142 1 77 328 GLN B CA 1
ATOM 6744 C C . GLN B 1 328 ? -1.006 10.703 -0.857 1 77 328 GLN B C 1
ATOM 6746 O O . GLN B 1 328 ? 0.145 10.492 -0.47 1 77 328 GLN B O 1
ATOM 6751 N N . ILE B 1 329 ? -1.393 10.547 -2.104 1 74.56 329 ILE B N 1
ATOM 6752 C CA . ILE B 1 329 ? -0.438 10.234 -3.16 1 74.56 329 ILE B CA 1
ATOM 6753 C C . ILE B 1 329 ? -0.489 11.32 -4.238 1 74.56 329 ILE B C 1
ATOM 6755 O O . ILE B 1 329 ? -1.571 11.742 -4.652 1 74.56 329 ILE B O 1
ATOM 6759 N N . SER B 1 330 ? 0.711 11.789 -4.57 1 75.38 330 SER B N 1
ATOM 6760 C CA . SER B 1 330 ? 0.771 12.773 -5.648 1 75.38 330 SER B CA 1
ATOM 6761 C C . SER B 1 330 ? 0.505 12.125 -7.004 1 75.38 330 SER B C 1
ATOM 6763 O O . SER B 1 330 ? 0.844 10.953 -7.219 1 75.38 330 SER B O 1
ATOM 6765 N N . ALA B 1 331 ? -0.131 12.859 -7.902 1 71.5 331 ALA B N 1
ATOM 6766 C CA . ALA B 1 331 ? -0.433 12.367 -9.242 1 71.5 331 ALA B CA 1
ATOM 6767 C C . ALA B 1 331 ? 0.846 12.031 -10.008 1 71.5 331 ALA B C 1
ATOM 6769 O O . ALA B 1 331 ? 0.877 11.078 -10.789 1 71.5 331 ALA B O 1
ATOM 6770 N N . THR B 1 332 ? 1.847 12.766 -9.742 1 71.69 332 THR B N 1
ATOM 6771 C CA . THR B 1 332 ? 3.117 12.539 -10.414 1 71.69 332 THR B CA 1
ATOM 6772 C C . THR B 1 332 ? 3.73 11.211 -9.984 1 71.69 332 THR B C 1
ATOM 6774 O O . THR B 1 332 ? 4.219 10.445 -10.82 1 71.69 332 THR B O 1
ATOM 6777 N N . LEU B 1 333 ? 3.635 11.023 -8.773 1 73.94 333 LEU B N 1
ATOM 6778 C CA . LEU B 1 333 ? 4.168 9.758 -8.281 1 73.94 333 LEU B CA 1
ATOM 6779 C C . LEU B 1 333 ? 3.377 8.578 -8.844 1 73.94 333 LEU B C 1
ATOM 6781 O O . LEU B 1 333 ? 3.959 7.559 -9.227 1 73.94 333 LEU B O 1
ATOM 6785 N N . GLY B 1 334 ? 2.064 8.727 -8.844 1 77.19 334 GLY B N 1
ATOM 6786 C CA . GLY B 1 334 ? 1.227 7.68 -9.406 1 77.19 334 GLY B CA 1
ATOM 6787 C C . GLY B 1 334 ? 1.539 7.375 -10.859 1 77.19 334 GLY B C 1
ATOM 6788 O O . GLY B 1 334 ? 1.618 6.211 -11.25 1 77.19 334 GLY B O 1
ATOM 6789 N N . ALA B 1 335 ? 1.729 8.383 -11.609 1 81.25 335 ALA B N 1
ATOM 6790 C CA . ALA B 1 335 ? 2.016 8.211 -13.031 1 81.25 335 ALA B CA 1
ATOM 6791 C C . ALA B 1 335 ? 3.387 7.574 -13.242 1 81.25 335 ALA B C 1
ATOM 6793 O O . ALA B 1 335 ? 3.559 6.734 -14.133 1 81.25 335 ALA B O 1
ATOM 6794 N N . ASP B 1 336 ? 4.316 8.016 -12.492 1 78.5 336 ASP B N 1
ATOM 6795 C CA . ASP B 1 336 ? 5.66 7.453 -12.586 1 78.5 336 ASP B CA 1
ATOM 6796 C C . ASP B 1 336 ? 5.672 5.984 -12.172 1 78.5 336 ASP B C 1
ATOM 6798 O O . ASP B 1 336 ? 6.375 5.168 -12.773 1 78.5 336 ASP B O 1
ATOM 6802 N N . GLN B 1 337 ? 4.918 5.742 -11.156 1 78.06 337 GLN B N 1
ATOM 6803 C CA . GLN B 1 337 ? 4.859 4.359 -10.688 1 78.06 337 GLN B CA 1
ATOM 6804 C C . GLN B 1 337 ? 4.195 3.459 -11.727 1 78.06 337 GLN B C 1
ATOM 6806 O O . GLN B 1 337 ? 4.602 2.311 -11.914 1 78.06 337 GLN B O 1
ATOM 6811 N N . LEU B 1 338 ? 3.127 3.965 -12.344 1 83.56 338 LEU B N 1
ATOM 6812 C CA . LEU B 1 338 ? 2.471 3.199 -13.398 1 83.56 338 LEU B CA 1
ATOM 6813 C C . LEU B 1 338 ? 3.424 2.945 -14.562 1 83.56 338 LEU B C 1
ATOM 6815 O O . LEU B 1 338 ? 3.484 1.834 -15.094 1 83.56 338 LEU B O 1
ATOM 6819 N N . LYS B 1 339 ? 4.156 3.936 -14.961 1 85.31 339 LYS B N 1
ATOM 6820 C CA . LYS B 1 339 ? 5.121 3.795 -16.047 1 85.31 339 LYS B CA 1
ATOM 6821 C C . LYS B 1 339 ? 6.191 2.766 -15.703 1 85.31 339 LYS B C 1
ATOM 6823 O O . LYS B 1 339 ? 6.543 1.922 -16.531 1 85.31 339 LYS B O 1
ATOM 6828 N N . MET B 1 340 ? 6.691 2.844 -14.531 1 80.94 340 MET B N 1
ATOM 6829 C CA . MET B 1 340 ? 7.711 1.892 -14.102 1 80.94 340 MET B CA 1
ATOM 6830 C C . MET B 1 340 ? 7.133 0.483 -14.008 1 80.94 340 MET B C 1
ATOM 6832 O O . MET B 1 340 ? 7.82 -0.495 -14.305 1 80.94 340 MET B O 1
ATOM 6836 N N . GLY B 1 341 ? 5.918 0.425 -13.469 1 81.94 341 GLY B N 1
ATOM 6837 C CA . GLY B 1 341 ? 5.254 -0.87 -13.453 1 81.94 341 GLY B CA 1
ATOM 6838 C C . GLY B 1 341 ? 5.086 -1.47 -14.836 1 81.94 341 GLY B C 1
ATOM 6839 O O . GLY B 1 341 ? 5.305 -2.668 -15.031 1 81.94 341 GLY B O 1
ATOM 6840 N N . LEU B 1 342 ? 4.75 -0.672 -15.797 1 86.5 342 LEU B N 1
ATOM 6841 C CA . LEU B 1 342 ? 4.566 -1.135 -17.172 1 86.5 342 LEU B CA 1
ATOM 6842 C C . LEU B 1 342 ? 5.898 -1.549 -17.781 1 86.5 342 LEU B C 1
ATOM 6844 O O . LEU B 1 342 ? 5.965 -2.537 -18.516 1 86.5 342 LEU B O 1
ATOM 6848 N N . ILE B 1 343 ? 6.891 -0.838 -17.5 1 86.62 343 ILE B N 1
ATOM 6849 C CA . ILE B 1 343 ? 8.219 -1.181 -18 1 86.62 343 ILE B CA 1
ATOM 6850 C C . ILE B 1 343 ? 8.68 -2.498 -17.375 1 86.62 343 ILE B C 1
ATOM 6852 O O . ILE B 1 343 ? 9.242 -3.354 -18.047 1 86.62 343 ILE B O 1
ATOM 6856 N N . ALA B 1 344 ? 8.422 -2.596 -16.109 1 84.75 344 ALA B N 1
ATOM 6857 C CA . ALA B 1 344 ? 8.734 -3.852 -15.43 1 84.75 344 ALA B CA 1
ATOM 6858 C C . ALA B 1 344 ? 7.988 -5.02 -16.062 1 84.75 344 ALA B C 1
ATOM 6860 O O . ALA B 1 344 ? 8.555 -6.102 -16.25 1 84.75 344 ALA B O 1
ATOM 6861 N N . GLY B 1 345 ? 6.715 -4.82 -16.328 1 87.56 345 GLY B N 1
ATOM 6862 C CA . GLY B 1 345 ? 5.938 -5.844 -17 1 87.56 345 GLY B CA 1
ATOM 6863 C C . GLY B 1 345 ? 6.504 -6.215 -18.359 1 87.56 345 GLY B C 1
ATOM 6864 O O . GLY B 1 345 ? 6.574 -7.398 -18.703 1 87.56 345 GLY B O 1
ATOM 6865 N N . LEU B 1 346 ? 6.988 -5.23 -19.094 1 90.62 346 LEU B N 1
ATOM 6866 C CA . LEU B 1 346 ? 7.559 -5.473 -20.422 1 90.62 346 LEU B CA 1
ATOM 6867 C C . LEU B 1 346 ? 8.883 -6.219 -20.312 1 90.62 346 LEU B C 1
ATOM 6869 O O . LEU B 1 346 ? 9.156 -7.133 -21.094 1 90.62 346 LEU B O 1
ATOM 6873 N N . ILE B 1 347 ? 9.648 -5.812 -19.375 1 88.88 347 ILE B N 1
ATOM 6874 C CA . ILE B 1 347 ? 10.922 -6.492 -19.141 1 88.88 347 ILE B CA 1
ATOM 6875 C C . ILE B 1 347 ? 10.664 -7.934 -18.703 1 88.88 347 ILE B C 1
ATOM 6877 O O . ILE B 1 347 ? 11.328 -8.859 -19.172 1 88.88 347 ILE B O 1
ATOM 6881 N N . GLY B 1 348 ? 9.711 -8.039 -17.766 1 87 348 GLY B N 1
ATOM 6882 C CA . GLY B 1 348 ? 9.344 -9.391 -17.375 1 87 348 GLY B CA 1
ATOM 6883 C C . GLY B 1 348 ? 8.891 -10.25 -18.531 1 87 348 GLY B C 1
ATOM 6884 O O . GLY B 1 348 ? 9.312 -11.406 -18.656 1 87 348 GLY B O 1
ATOM 6885 N N . LEU B 1 349 ? 8.109 -9.703 -19.438 1 90.25 349 LEU B N 1
ATOM 6886 C CA . LEU B 1 349 ? 7.637 -10.414 -20.609 1 90.25 349 LEU B CA 1
ATOM 6887 C C . LEU B 1 349 ? 8.797 -10.773 -21.531 1 90.25 349 LEU B C 1
ATOM 6889 O O . LEU B 1 349 ? 8.852 -11.875 -22.078 1 90.25 349 LEU B O 1
ATOM 6893 N N . LEU B 1 350 ? 9.719 -9.875 -21.719 1 92.19 350 LEU B N 1
ATOM 6894 C CA . LEU B 1 350 ? 10.875 -10.102 -22.578 1 92.19 350 LEU B CA 1
ATOM 6895 C C . LEU B 1 350 ? 11.766 -11.203 -22.016 1 92.19 350 LEU B C 1
ATOM 6897 O O . LEU B 1 350 ? 12.258 -12.047 -22.766 1 92.19 350 LEU B O 1
ATOM 6901 N N . LEU B 1 351 ? 11.984 -11.156 -20.734 1 90.75 351 LEU B N 1
ATOM 6902 C CA . LEU B 1 351 ? 12.836 -12.164 -20.109 1 90.75 351 LEU B CA 1
ATOM 6903 C C . LEU B 1 351 ? 12.195 -13.547 -20.188 1 90.75 351 LEU B C 1
ATOM 6905 O O . LEU B 1 351 ? 12.883 -14.539 -20.438 1 90.75 351 LEU B O 1
ATOM 6909 N N . VAL B 1 352 ? 10.875 -13.594 -19.953 1 87 352 VAL B N 1
ATOM 6910 C CA . VAL B 1 352 ? 10.172 -14.867 -20.094 1 87 352 VAL B CA 1
ATOM 6911 C C . VAL B 1 352 ? 10.234 -15.328 -21.547 1 87 352 VAL B C 1
ATOM 6913 O O . VAL B 1 352 ? 10.352 -16.531 -21.812 1 87 352 VAL B O 1
ATOM 6916 N N . PHE B 1 353 ? 10.195 -14.367 -22.422 1 88.69 353 PHE B N 1
ATOM 6917 C CA . PHE B 1 353 ? 10.305 -14.656 -23.859 1 88.69 353 PHE B CA 1
ATOM 6918 C C . PHE B 1 353 ? 11.656 -15.266 -24.188 1 88.69 353 PHE B C 1
ATOM 6920 O O . PHE B 1 353 ? 11.734 -16.297 -24.859 1 88.69 353 PHE B O 1
ATOM 6927 N N . ILE B 1 354 ? 12.656 -14.648 -23.719 1 91.31 354 ILE B N 1
ATOM 6928 C CA . ILE B 1 354 ? 14.008 -15.117 -23.984 1 91.31 354 ILE B CA 1
ATOM 6929 C C . ILE B 1 354 ? 14.203 -16.5 -23.359 1 91.31 354 ILE B C 1
ATOM 6931 O O . ILE B 1 354 ? 14.766 -17.391 -24 1 91.31 354 ILE B O 1
ATOM 6935 N N . TYR B 1 355 ? 13.719 -16.672 -22.172 1 88.5 355 TYR B N 1
ATOM 6936 C CA . TYR B 1 355 ? 13.828 -17.969 -21.5 1 88.5 355 TYR B CA 1
ATOM 6937 C C . TYR B 1 355 ? 13.086 -19.047 -22.281 1 88.5 355 TYR B C 1
ATOM 6939 O O . TYR B 1 355 ? 13.602 -20.156 -22.469 1 88.5 355 TYR B O 1
ATOM 6947 N N . SER B 1 356 ? 11.891 -18.734 -22.75 1 87.81 356 SER B N 1
ATOM 6948 C CA . SER B 1 356 ? 11.062 -19.703 -23.453 1 87.81 356 SER B CA 1
ATOM 6949 C C . SER B 1 356 ? 11.688 -20.062 -24.797 1 87.81 356 SER B C 1
ATOM 6951 O O . SER B 1 356 ? 11.609 -21.219 -25.234 1 87.81 356 SER B O 1
ATOM 6953 N N . LEU B 1 357 ? 12.297 -19.078 -25.5 1 88.06 357 LEU B N 1
ATOM 6954 C CA . LEU B 1 357 ? 12.914 -19.344 -26.797 1 88.06 357 LEU B CA 1
ATOM 6955 C C . LEU B 1 357 ? 14.172 -20.188 -26.641 1 88.06 357 LEU B C 1
ATOM 6957 O O . LEU B 1 357 ? 14.461 -21.047 -27.484 1 88.06 357 LEU B O 1
ATOM 6961 N N . PHE B 1 358 ? 14.945 -19.891 -25.625 1 88 358 PHE B N 1
ATOM 6962 C CA . PHE B 1 358 ? 16.172 -20.641 -25.375 1 88 358 PHE B CA 1
ATOM 6963 C C . PHE B 1 358 ? 15.859 -22.078 -24.953 1 88 358 PHE B C 1
ATOM 6965 O O . PHE B 1 358 ? 16.531 -23.016 -25.391 1 88 358 PHE B O 1
ATOM 6972 N N . GLN B 1 359 ? 14.852 -22.188 -24.203 1 84.12 359 GLN B N 1
ATOM 6973 C CA . GLN B 1 359 ? 14.547 -23.516 -23.656 1 84.12 359 GLN B CA 1
ATOM 6974 C C . GLN B 1 359 ? 13.688 -24.328 -24.625 1 84.12 359 GLN B C 1
ATOM 6976 O O . GLN B 1 359 ? 13.844 -25.547 -24.734 1 84.12 359 GLN B O 1
ATOM 6981 N N . TYR B 1 360 ? 12.711 -23.75 -25.312 1 86.44 360 TYR B N 1
ATOM 6982 C CA . TYR B 1 360 ? 11.727 -24.5 -26.094 1 86.44 360 TYR B CA 1
ATOM 6983 C C . TYR B 1 360 ? 11.789 -24.125 -27.562 1 86.44 360 TYR B C 1
ATOM 6985 O O . TYR B 1 360 ? 11.039 -24.672 -28.391 1 86.44 360 TYR B O 1
ATOM 6993 N N . ARG B 1 361 ? 12.688 -23.156 -28 1 87.12 361 ARG B N 1
ATOM 6994 C CA . ARG B 1 361 ? 12.945 -22.75 -29.391 1 87.12 361 ARG B CA 1
ATOM 6995 C C . ARG B 1 361 ? 11.672 -22.219 -30.047 1 87.12 361 ARG B C 1
ATOM 6997 O O . ARG B 1 361 ? 10.992 -21.359 -29.484 1 87.12 361 ARG B O 1
ATOM 7004 N N . LEU B 1 362 ? 11.219 -22.797 -31.234 1 84.62 362 LEU B N 1
ATOM 7005 C CA . LEU B 1 362 ? 10.117 -22.203 -32 1 84.62 362 LEU B CA 1
ATOM 7006 C C . LEU B 1 362 ? 8.789 -22.453 -31.297 1 84.62 362 LEU B C 1
ATOM 7008 O O . LEU B 1 362 ? 7.871 -21.625 -31.391 1 84.62 362 LEU B O 1
ATOM 7012 N N . VAL B 1 363 ? 8.664 -23.547 -30.578 1 87.06 363 VAL B N 1
ATOM 7013 C CA . VAL B 1 363 ? 7.426 -23.812 -29.859 1 87.06 363 VAL B CA 1
ATOM 7014 C C . VAL B 1 363 ? 7.254 -22.812 -28.719 1 87.06 363 VAL B C 1
ATOM 7016 O O . VAL B 1 363 ? 6.133 -22.562 -28.266 1 87.06 363 VAL B O 1
ATOM 7019 N N . GLY B 1 364 ? 8.336 -22.25 -28.266 1 88.25 364 GLY B N 1
ATOM 7020 C CA . GLY B 1 364 ? 8.289 -21.203 -27.25 1 88.25 364 GLY B CA 1
ATOM 7021 C C . GLY B 1 364 ? 7.504 -19.984 -27.703 1 88.25 364 GLY B C 1
ATOM 7022 O O . GLY B 1 364 ? 6.984 -19.234 -26.859 1 88.25 364 GLY B O 1
ATOM 7023 N N . LEU B 1 365 ? 7.348 -19.812 -29 1 90.06 365 LEU B N 1
ATOM 7024 C CA . LEU B 1 365 ? 6.578 -18.703 -29.531 1 90.06 365 LEU B CA 1
ATOM 7025 C C . LEU B 1 365 ? 5.098 -18.844 -29.203 1 90.06 365 LEU B C 1
ATOM 7027 O O . LEU B 1 365 ? 4.391 -17.844 -29.031 1 90.06 365 LEU B O 1
ATOM 7031 N N . VAL B 1 366 ? 4.68 -20.125 -29.078 1 90.06 366 VAL B N 1
ATOM 7032 C CA . VAL B 1 366 ? 3.293 -20.375 -28.703 1 90.06 366 VAL B CA 1
ATOM 7033 C C . VAL B 1 366 ? 3.035 -19.859 -27.281 1 90.06 366 VAL B C 1
ATOM 7035 O O . VAL B 1 366 ? 1.966 -19.312 -27 1 90.06 366 VAL B O 1
ATOM 7038 N N . ASN B 1 367 ? 4.027 -20.031 -26.453 1 91.12 367 ASN B N 1
ATOM 7039 C CA . ASN B 1 367 ? 3.908 -19.531 -25.078 1 91.12 367 ASN B CA 1
ATOM 7040 C C . ASN B 1 367 ? 3.756 -18.016 -25.062 1 91.12 367 ASN B C 1
ATOM 7042 O O . ASN B 1 367 ? 2.896 -17.484 -24.344 1 91.12 367 ASN B O 1
ATOM 7046 N N . ILE B 1 368 ? 4.52 -17.344 -25.812 1 91 368 ILE B N 1
ATOM 7047 C CA . ILE B 1 368 ? 4.523 -15.883 -25.812 1 91 368 ILE B CA 1
ATOM 7048 C C . ILE B 1 368 ? 3.199 -15.359 -26.359 1 91 368 ILE B C 1
ATOM 7050 O O . ILE B 1 368 ? 2.619 -14.422 -25.828 1 91 368 ILE B O 1
ATOM 7054 N N . ILE B 1 369 ? 2.799 -15.938 -27.438 1 93.19 369 ILE B N 1
ATOM 7055 C CA . ILE B 1 369 ? 1.544 -15.508 -28.047 1 93.19 369 ILE B CA 1
ATOM 7056 C C . ILE B 1 369 ? 0.389 -15.758 -27.078 1 93.19 369 ILE B C 1
ATOM 7058 O O . ILE B 1 369 ? -0.533 -14.938 -26.984 1 93.19 369 ILE B O 1
ATOM 7062 N N . SER B 1 370 ? 0.509 -16.891 -26.406 1 93.56 370 SER B N 1
ATOM 7063 C CA . SER B 1 370 ? -0.54 -17.219 -25.438 1 93.56 370 SER B CA 1
ATOM 7064 C C . SER B 1 370 ? -0.579 -16.203 -24.297 1 93.56 370 SER B C 1
ATOM 7066 O O . SER B 1 370 ? -1.656 -15.812 -23.844 1 93.56 370 SER B O 1
ATOM 7068 N N . ILE B 1 371 ? 0.571 -15.789 -23.797 1 92.69 371 ILE B N 1
ATOM 7069 C CA . ILE B 1 371 ? 0.645 -14.812 -22.719 1 92.69 371 ILE B CA 1
ATOM 7070 C C . ILE B 1 371 ? 0.097 -13.469 -23.188 1 92.69 371 ILE B C 1
ATOM 7072 O O . ILE B 1 371 ? -0.616 -12.789 -22.453 1 92.69 371 ILE B O 1
ATOM 7076 N N . LEU B 1 372 ? 0.404 -13.117 -24.453 1 93.44 372 LEU B N 1
ATOM 7077 C CA . LEU B 1 372 ? -0.083 -11.859 -25.031 1 93.44 372 LEU B CA 1
ATOM 7078 C C . LEU B 1 372 ? -1.602 -11.875 -25.156 1 93.44 372 LEU B C 1
ATOM 7080 O O . LEU B 1 372 ? -2.27 -10.898 -24.828 1 93.44 372 LEU B O 1
ATOM 7084 N N . VAL B 1 373 ? -2.125 -12.969 -25.594 1 93.5 373 VAL B N 1
ATOM 7085 C CA . VAL B 1 373 ? -3.57 -13.086 -25.766 1 93.5 373 VAL B CA 1
ATOM 7086 C C . VAL B 1 373 ? -4.246 -13.102 -24.391 1 93.5 373 VAL B C 1
ATOM 7088 O O . VAL B 1 373 ? -5.32 -12.516 -24.219 1 93.5 373 VAL B O 1
ATOM 7091 N N . ALA B 1 374 ? -3.611 -13.828 -23.484 1 92.5 374 ALA B N 1
ATOM 7092 C CA . ALA B 1 374 ? -4.145 -13.836 -22.125 1 92.5 374 ALA B CA 1
ATOM 7093 C C . ALA B 1 374 ? -4.137 -12.438 -21.516 1 92.5 374 ALA B C 1
ATOM 7095 O O . ALA B 1 374 ? -5.062 -12.062 -20.797 1 92.5 374 ALA B O 1
ATOM 7096 N N . GLY B 1 375 ? -3.029 -11.758 -21.766 1 90.88 375 GLY B N 1
ATOM 7097 C CA . GLY B 1 375 ? -2.951 -10.375 -21.328 1 90.88 375 GLY B CA 1
ATOM 7098 C C . GLY B 1 375 ? -4.039 -9.5 -21.922 1 90.88 375 GLY B C 1
ATOM 7099 O O . GLY B 1 375 ? -4.629 -8.672 -21.219 1 90.88 375 GLY B O 1
ATOM 7100 N N . LEU B 1 376 ? -4.297 -9.688 -23.172 1 91.75 376 LEU B N 1
ATOM 7101 C CA . LEU B 1 376 ? -5.344 -8.93 -23.844 1 91.75 376 LEU B CA 1
ATOM 7102 C C . LEU B 1 376 ? -6.719 -9.273 -23.281 1 91.75 376 LEU B C 1
ATOM 7104 O O . LEU B 1 376 ? -7.57 -8.391 -23.125 1 91.75 376 LEU B O 1
ATOM 7108 N N . LEU B 1 377 ? -6.914 -10.516 -23.047 1 93.31 377 LEU B N 1
ATOM 7109 C CA . LEU B 1 377 ? -8.172 -10.961 -22.438 1 93.31 377 LEU B CA 1
ATOM 7110 C C . LEU B 1 377 ? -8.359 -10.336 -21.062 1 93.31 377 LEU B C 1
ATOM 7112 O O . LEU B 1 377 ? -9.438 -9.82 -20.75 1 93.31 377 LEU B O 1
ATOM 7116 N N . SER B 1 378 ? -7.355 -10.43 -20.281 1 92.88 378 SER B N 1
ATOM 7117 C CA . SER B 1 378 ? -7.422 -9.852 -18.938 1 92.88 378 SER B CA 1
ATOM 7118 C C . SER B 1 378 ? -7.621 -8.344 -18.984 1 92.88 378 SER B C 1
ATOM 7120 O O . SER B 1 378 ? -8.398 -7.785 -18.203 1 92.88 378 SER B O 1
ATOM 7122 N N . TYR B 1 379 ? -6.906 -7.723 -19.906 1 91.06 379 TYR B N 1
ATOM 7123 C CA . TYR B 1 379 ? -7.043 -6.281 -20.094 1 91.06 379 TYR B CA 1
ATOM 7124 C C . TYR B 1 379 ? -8.477 -5.918 -20.484 1 91.06 379 TYR B C 1
ATOM 7126 O O . TYR B 1 379 ? -9.047 -4.969 -19.938 1 91.06 379 TYR B O 1
ATOM 7134 N N . GLY B 1 380 ? -8.984 -6.637 -21.406 1 91.81 380 GLY B N 1
ATOM 7135 C CA . GLY B 1 380 ? -10.352 -6.383 -21.844 1 91.81 380 GLY B CA 1
ATOM 7136 C C . GLY B 1 380 ? -11.367 -6.543 -20.719 1 91.81 380 GLY B C 1
ATOM 7137 O O . GLY B 1 380 ? -12.297 -5.738 -20.609 1 91.81 380 GLY B O 1
ATOM 7138 N N . ILE B 1 381 ? -11.195 -7.551 -19.906 1 92.44 381 ILE B N 1
ATOM 7139 C CA . ILE B 1 381 ? -12.109 -7.801 -18.797 1 92.44 381 ILE B CA 1
ATOM 7140 C C . ILE B 1 381 ? -12.023 -6.66 -17.781 1 92.44 381 ILE B C 1
ATOM 7142 O O . ILE B 1 381 ? -13.039 -6.195 -17.266 1 92.44 381 ILE B O 1
ATOM 7146 N N . ILE B 1 382 ? -10.859 -6.191 -17.5 1 90.69 382 ILE B N 1
ATOM 7147 C CA . ILE B 1 382 ? -10.641 -5.121 -16.531 1 90.69 382 ILE B CA 1
ATOM 7148 C C . ILE B 1 382 ? -11.305 -3.836 -17.016 1 90.69 382 ILE B C 1
ATOM 7150 O O . ILE B 1 382 ? -11.961 -3.135 -16.25 1 90.69 382 ILE B O 1
ATOM 7154 N N . VAL B 1 383 ? -11.18 -3.533 -18.344 1 90.62 383 VAL B N 1
ATOM 7155 C CA . VAL B 1 383 ? -11.773 -2.338 -18.922 1 90.62 383 VAL B CA 1
ATOM 7156 C C . VAL B 1 383 ? -13.297 -2.428 -18.844 1 90.62 383 VAL B C 1
ATOM 7158 O O . VAL B 1 383 ? -13.969 -1.45 -18.484 1 90.62 383 VAL B O 1
ATOM 7161 N N . LEU B 1 384 ? -13.75 -3.57 -19.125 1 89.5 384 LEU B N 1
ATOM 7162 C CA . LEU B 1 384 ? -15.195 -3.766 -19.109 1 89.5 384 LEU B CA 1
ATOM 7163 C C . LEU B 1 384 ? -15.742 -3.641 -17.688 1 89.5 384 LEU B C 1
ATOM 7165 O O . LEU B 1 384 ? -16.797 -3.047 -17.469 1 89.5 384 LEU B O 1
ATOM 7169 N N . LEU B 1 385 ? -15.047 -4.207 -16.75 1 87 385 LEU B N 1
ATOM 7170 C CA . LEU B 1 385 ? -15.469 -4.121 -15.352 1 87 385 LEU B CA 1
ATOM 7171 C C . LEU B 1 385 ? -15.383 -2.684 -14.844 1 87 385 LEU B C 1
ATOM 7173 O O . LEU B 1 385 ? -16.156 -2.279 -13.977 1 87 385 LEU B O 1
ATOM 7177 N N . GLY B 1 386 ? -14.406 -1.963 -15.328 1 83.12 386 GLY B N 1
ATOM 7178 C CA . GLY B 1 386 ? -14.312 -0.551 -14.992 1 83.12 386 GLY B CA 1
ATOM 7179 C C . GLY B 1 386 ? -15.547 0.24 -15.398 1 83.12 386 GLY B C 1
ATOM 7180 O O . GLY B 1 386 ? -16.047 1.053 -14.625 1 83.12 386 GLY B O 1
ATOM 7181 N N . HIS B 1 387 ? -16.062 -0.007 -16.5 1 81.94 387 HIS B N 1
ATOM 7182 C CA . HIS B 1 387 ? -17.203 0.733 -17.031 1 81.94 387 HIS B CA 1
ATOM 7183 C C . HIS B 1 387 ? -18.516 0.21 -16.469 1 81.94 387 HIS B C 1
ATOM 7185 O O . HIS B 1 387 ? -19.453 0.976 -16.266 1 81.94 387 HIS B O 1
ATOM 7191 N N . LEU B 1 388 ? -18.516 -1.108 -16.156 1 79.88 388 LEU B N 1
ATOM 7192 C CA . LEU B 1 388 ? -19.781 -1.709 -15.711 1 79.88 388 LEU B CA 1
ATOM 7193 C C . LEU B 1 388 ? -19.922 -1.604 -14.203 1 79.88 388 LEU B C 1
ATOM 7195 O O . LEU B 1 388 ? -21.031 -1.444 -13.688 1 79.88 388 LEU B O 1
ATOM 7199 N N . MET B 1 389 ? -18.797 -1.723 -13.539 1 78.62 389 MET B N 1
ATOM 7200 C CA . MET B 1 389 ? -18.891 -1.794 -12.078 1 78.62 389 MET B CA 1
ATOM 7201 C C . MET B 1 389 ? -17.938 -0.808 -11.422 1 78.62 389 MET B C 1
ATOM 7203 O O . MET B 1 389 ? -17.672 -0.9 -10.227 1 78.62 389 MET B O 1
ATOM 7207 N N . ASN B 1 390 ? -17.297 0.064 -12.164 1 77.56 390 ASN B N 1
ATOM 7208 C CA . ASN B 1 390 ? -16.391 1.096 -11.664 1 77.56 390 ASN B CA 1
ATOM 7209 C C . ASN B 1 390 ? -15.156 0.487 -10.992 1 77.56 390 ASN B C 1
ATOM 7211 O O . ASN B 1 390 ? -14.719 0.971 -9.945 1 77.56 390 ASN B O 1
ATOM 7215 N N . TYR B 1 391 ? -14.805 -0.612 -11.57 1 81.56 391 TYR B N 1
ATOM 7216 C CA . TYR B 1 391 ? -13.555 -1.193 -11.086 1 81.56 391 TYR B CA 1
ATOM 7217 C C . TYR B 1 391 ? -12.367 -0.317 -11.453 1 81.56 391 TYR B C 1
ATOM 7219 O O . TYR B 1 391 ? -12.227 0.107 -12.602 1 81.56 391 TYR B O 1
ATOM 7227 N N . ARG B 1 392 ? -11.594 -0.067 -10.445 1 82.25 392 ARG B N 1
ATOM 7228 C CA . ARG B 1 392 ? -10.406 0.759 -10.664 1 82.25 392 ARG B CA 1
ATOM 7229 C C . ARG B 1 392 ? -9.133 -0.045 -10.453 1 82.25 392 ARG B C 1
ATOM 7231 O O . ARG B 1 392 ? -8.977 -0.715 -9.43 1 82.25 392 ARG B O 1
ATOM 7238 N N . LEU B 1 393 ? -8.289 0.003 -11.43 1 86.44 393 LEU B N 1
ATOM 7239 C CA . LEU B 1 393 ? -7.031 -0.739 -11.391 1 86.44 393 LEU B CA 1
ATOM 7240 C C . LEU B 1 393 ? -6.016 -0.039 -10.492 1 86.44 393 LEU B C 1
ATOM 7242 O O . LEU B 1 393 ? -5.699 1.133 -10.703 1 86.44 393 LEU B O 1
ATOM 7246 N N . SER B 1 394 ? -5.551 -0.688 -9.461 1 83.81 394 SER B N 1
ATOM 7247 C CA . SER B 1 394 ? -4.562 -0.161 -8.523 1 83.81 394 SER B CA 1
ATOM 7248 C C . SER B 1 394 ? -3.156 -0.626 -8.891 1 83.81 394 SER B C 1
ATOM 7250 O O . SER B 1 394 ? -2.986 -1.479 -9.766 1 83.81 394 SER B O 1
ATOM 7252 N N . LEU B 1 395 ? -2.174 -0.003 -8.273 1 81.06 395 LEU B N 1
ATOM 7253 C CA . LEU B 1 395 ? -0.792 -0.422 -8.492 1 81.06 395 LEU B CA 1
ATOM 7254 C C . LEU B 1 395 ? -0.598 -1.879 -8.086 1 81.06 395 LEU B C 1
ATOM 7256 O O . LEU B 1 395 ? 0.137 -2.619 -8.742 1 81.06 395 LEU B O 1
ATOM 7260 N N . ALA B 1 396 ? -1.236 -2.197 -6.988 1 82.94 396 ALA B N 1
ATOM 7261 C CA . ALA B 1 396 ? -1.195 -3.592 -6.555 1 82.94 396 ALA B CA 1
ATOM 7262 C C . ALA B 1 396 ? -1.82 -4.508 -7.605 1 82.94 396 ALA B C 1
ATOM 7264 O O . ALA B 1 396 ? -1.354 -5.629 -7.816 1 82.94 396 ALA B O 1
ATOM 7265 N N . GLY B 1 397 ? -2.906 -4.031 -8.211 1 87.31 397 GLY B N 1
ATOM 7266 C CA . GLY B 1 397 ? -3.508 -4.781 -9.297 1 87.31 397 GLY B CA 1
ATOM 7267 C C . GLY B 1 397 ? -2.566 -4.988 -10.477 1 87.31 397 GLY B C 1
ATOM 7268 O O . GLY B 1 397 ? -2.508 -6.078 -11.047 1 87.31 397 GLY B O 1
ATOM 7269 N N . VAL B 1 398 ? -1.85 -3.955 -10.82 1 87.5 398 VAL B N 1
ATOM 7270 C CA . VAL B 1 398 ? -0.869 -4.047 -11.898 1 87.5 398 VAL B CA 1
ATOM 7271 C C . VAL B 1 398 ? 0.221 -5.047 -11.523 1 87.5 398 VAL B C 1
ATOM 7273 O O . VAL B 1 398 ? 0.664 -5.836 -12.359 1 87.5 398 VAL B O 1
ATOM 7276 N N . ALA B 1 399 ? 0.648 -4.984 -10.312 1 86.56 399 ALA B N 1
ATOM 7277 C CA . ALA B 1 399 ? 1.631 -5.949 -9.828 1 86.56 399 ALA B CA 1
ATOM 7278 C C . ALA B 1 399 ? 1.111 -7.379 -9.969 1 86.56 399 ALA B C 1
ATOM 7280 O O . ALA B 1 399 ? 1.871 -8.297 -10.297 1 86.56 399 ALA B O 1
ATOM 7281 N N . GLY B 1 400 ? -0.164 -7.566 -9.648 1 87.94 400 GLY B N 1
ATOM 7282 C CA . GLY B 1 400 ? -0.782 -8.867 -9.836 1 87.94 400 GLY B CA 1
ATOM 7283 C C . GLY B 1 400 ? -0.75 -9.336 -11.281 1 87.94 400 GLY B C 1
ATOM 7284 O O . GLY B 1 400 ? -0.518 -10.523 -11.547 1 87.94 400 GLY B O 1
ATOM 7285 N N . LEU B 1 401 ? -0.923 -8.414 -12.234 1 89.94 401 LEU B N 1
ATOM 7286 C CA . LEU B 1 401 ? -0.865 -8.742 -13.656 1 89.94 401 LEU B CA 1
ATOM 7287 C C . LEU B 1 401 ? 0.544 -9.156 -14.062 1 89.94 401 LEU B C 1
ATOM 7289 O O . LEU B 1 401 ? 0.717 -10.07 -14.875 1 89.94 401 LEU B O 1
ATOM 7293 N N . ILE B 1 402 ? 1.514 -8.578 -13.484 1 88 402 ILE B N 1
ATOM 7294 C CA . ILE B 1 402 ? 2.906 -8.867 -13.812 1 88 402 ILE B CA 1
ATOM 7295 C C . ILE B 1 402 ? 3.283 -10.25 -13.289 1 88 402 ILE B C 1
ATOM 7297 O O . ILE B 1 402 ? 3.885 -11.055 -14.008 1 88 402 ILE B O 1
ATOM 7301 N N . VAL B 1 403 ? 2.912 -10.508 -12.062 1 86.31 403 VAL B N 1
ATOM 7302 C CA . VAL B 1 403 ? 3.197 -11.805 -11.469 1 86.31 403 VAL B CA 1
ATOM 7303 C C . VAL B 1 403 ? 2.5 -12.906 -12.266 1 86.31 403 VAL B C 1
ATOM 7305 O O . VAL B 1 403 ? 3.033 -14.008 -12.406 1 86.31 403 VAL B O 1
ATOM 7308 N N . SER B 1 404 ? 1.375 -12.57 -12.773 1 90.06 404 SER B N 1
ATOM 7309 C CA . SER B 1 404 ? 0.577 -13.539 -13.508 1 90.06 404 SER B CA 1
ATOM 7310 C C . SER B 1 404 ? 1.28 -13.977 -14.789 1 90.06 404 SER B C 1
ATOM 7312 O O . SER B 1 404 ? 1.001 -15.055 -15.32 1 90.06 404 SER B O 1
ATOM 7314 N N . ILE B 1 405 ? 2.166 -13.148 -15.289 1 87.38 405 ILE B N 1
ATOM 7315 C CA . ILE B 1 405 ? 2.936 -13.531 -16.469 1 87.38 405 ILE B CA 1
ATOM 7316 C C . ILE B 1 405 ? 3.688 -14.828 -16.188 1 87.38 405 ILE B C 1
ATOM 7318 O O . ILE B 1 405 ? 3.646 -15.766 -17 1 87.38 405 ILE B O 1
ATOM 7322 N N . GLY B 1 406 ? 4.316 -14.891 -15.086 1 86.25 406 GLY B N 1
ATOM 7323 C CA . GLY B 1 406 ? 5.02 -16.109 -14.703 1 86.25 406 GLY B CA 1
ATOM 7324 C C . GLY B 1 406 ? 4.09 -17.281 -14.477 1 86.25 406 GLY B C 1
ATOM 7325 O O . GLY B 1 406 ? 4.402 -18.406 -14.867 1 86.25 406 GLY B O 1
ATOM 7326 N N . LEU B 1 407 ? 2.949 -17.031 -13.883 1 87.25 407 LEU B N 1
ATOM 7327 C CA . LEU B 1 407 ? 1.99 -18.078 -13.578 1 87.25 407 LEU B CA 1
ATOM 7328 C C . LEU B 1 407 ? 1.364 -18.625 -14.859 1 87.25 407 LEU B C 1
ATOM 7330 O O . LEU B 1 407 ? 1.059 -19.828 -14.945 1 87.25 407 LEU B O 1
ATOM 7334 N N . MET B 1 408 ? 1.162 -17.75 -15.797 1 89.06 408 MET B N 1
ATOM 7335 C CA . MET B 1 408 ? 0.598 -18.172 -17.078 1 89.06 408 MET B CA 1
ATOM 7336 C C . MET B 1 408 ? 1.596 -19.016 -17.859 1 89.06 408 MET B C 1
ATOM 7338 O O . MET B 1 408 ? 1.206 -19.953 -18.578 1 89.06 408 MET B O 1
ATOM 7342 N N . ALA B 1 409 ? 2.844 -18.688 -17.719 1 90.38 409 ALA B N 1
ATOM 7343 C CA . ALA B 1 409 ? 3.881 -19.453 -18.391 1 90.38 409 ALA B CA 1
ATOM 7344 C C . ALA B 1 409 ? 3.941 -20.875 -17.828 1 90.38 409 ALA B C 1
ATOM 7346 O O . ALA B 1 409 ? 4.32 -21.812 -18.547 1 90.38 409 ALA B O 1
ATOM 7347 N N . ASP B 1 410 ? 3.518 -21 -16.641 1 89.62 410 ASP B N 1
ATOM 7348 C CA . ASP B 1 410 ? 3.584 -22.297 -15.977 1 89.62 410 ASP B CA 1
ATOM 7349 C C . ASP B 1 410 ? 2.727 -23.328 -16.703 1 89.62 410 ASP B C 1
ATOM 7351 O O . ASP B 1 410 ? 3.154 -24.469 -16.922 1 89.62 410 ASP B O 1
ATOM 7355 N N . SER B 1 411 ? 1.527 -22.969 -17.062 1 90.62 411 SER B N 1
ATOM 7356 C CA . SER B 1 411 ? 0.625 -23.891 -17.75 1 90.62 411 SER B CA 1
ATOM 7357 C C . SER B 1 411 ? 1.229 -24.391 -19.062 1 90.62 411 SER B C 1
ATOM 7359 O O . SER B 1 411 ? 1.099 -25.562 -19.406 1 90.62 411 SER B O 1
ATOM 7361 N N . PHE B 1 412 ? 1.896 -23.594 -19.734 1 90.25 412 PHE B N 1
ATOM 7362 C CA . PHE B 1 412 ? 2.551 -23.953 -20.984 1 90.25 412 PHE B CA 1
ATOM 7363 C C . PHE B 1 412 ? 3.717 -24.906 -20.719 1 90.25 412 PHE B C 1
ATOM 7365 O O . PHE B 1 412 ? 3.9 -25.891 -21.438 1 90.25 412 PHE B O 1
ATOM 7372 N N . ILE B 1 413 ? 4.465 -24.594 -19.734 1 89.06 413 ILE B N 1
ATOM 7373 C CA . ILE B 1 413 ? 5.648 -25.391 -19.422 1 89.06 413 ILE B CA 1
ATOM 7374 C C . ILE B 1 413 ? 5.23 -26.812 -19.047 1 89.06 413 ILE B C 1
ATOM 7376 O O . ILE B 1 413 ? 5.805 -27.781 -19.547 1 89.06 413 ILE B O 1
ATOM 7380 N N . VAL B 1 414 ? 4.23 -26.906 -18.234 1 88.19 414 VAL B N 1
ATOM 7381 C CA . VAL B 1 414 ? 3.746 -28.219 -17.797 1 88.19 414 VAL B CA 1
ATOM 7382 C C . VAL B 1 414 ? 3.234 -29 -19 1 88.19 414 VAL B C 1
ATOM 7384 O O . VAL B 1 414 ? 3.531 -30.188 -19.156 1 88.19 414 VAL B O 1
ATOM 7387 N N . TYR B 1 415 ? 2.484 -28.375 -19.891 1 91.62 415 TYR B N 1
ATOM 7388 C CA . TYR B 1 415 ? 1.915 -29.016 -21.078 1 91.62 415 TYR B CA 1
ATOM 7389 C C . TYR B 1 415 ? 3.01 -29.438 -22.047 1 91.62 415 TYR B C 1
ATOM 7391 O O . TYR B 1 415 ? 3.037 -30.578 -22.5 1 91.62 415 TYR B O 1
ATOM 7399 N N . PHE B 1 416 ? 3.963 -28.609 -22.25 1 89.81 416 PHE B N 1
ATOM 7400 C CA . PHE B 1 416 ? 4.984 -28.875 -23.266 1 89.81 416 PHE B CA 1
ATOM 7401 C C . PHE B 1 416 ? 5.969 -29.922 -22.766 1 89.81 416 PHE B C 1
ATOM 7403 O O . PHE B 1 416 ? 6.445 -30.75 -23.547 1 89.81 416 PHE B O 1
ATOM 7410 N N . GLU B 1 417 ? 6.34 -29.812 -21.547 1 88.56 417 GLU B N 1
ATOM 7411 C CA . GLU B 1 417 ? 7.223 -30.844 -21.016 1 88.56 417 GLU B CA 1
ATOM 7412 C C . GLU B 1 417 ? 6.566 -32.219 -21.078 1 88.56 417 GLU B C 1
ATOM 7414 O O . GLU B 1 417 ? 7.246 -33.219 -21.266 1 88.56 417 GLU B O 1
ATOM 7419 N N . ARG B 1 418 ? 5.262 -32.219 -20.922 1 88.19 418 ARG B N 1
ATOM 7420 C CA . ARG B 1 418 ? 4.562 -33.5 -21.062 1 88.19 418 ARG B CA 1
ATOM 7421 C C . ARG B 1 418 ? 4.641 -34 -22.484 1 88.19 418 ARG B C 1
ATOM 7423 O O . ARG B 1 418 ? 4.801 -35.219 -22.719 1 88.19 418 ARG B O 1
ATOM 7430 N N . ILE B 1 419 ? 4.5 -33.156 -23.422 1 89.38 419 ILE B N 1
ATOM 7431 C CA . ILE B 1 419 ? 4.586 -33.531 -24.828 1 89.38 419 ILE B CA 1
ATOM 7432 C C . ILE B 1 419 ? 5.992 -34.062 -25.141 1 89.38 419 ILE B C 1
ATOM 7434 O O . ILE B 1 419 ? 6.148 -35.094 -25.812 1 89.38 419 ILE B O 1
ATOM 7438 N N . ARG B 1 420 ? 6.953 -33.375 -24.656 1 87.88 420 ARG B N 1
ATOM 7439 C CA . ARG B 1 420 ? 8.336 -33.75 -24.891 1 87.88 420 ARG B CA 1
ATOM 7440 C C . ARG B 1 420 ? 8.641 -35.125 -24.297 1 87.88 420 ARG B C 1
ATOM 7442 O O . ARG B 1 420 ? 9.391 -35.906 -24.875 1 87.88 420 ARG B O 1
ATOM 7449 N N . ASP B 1 421 ? 8.078 -35.375 -23.141 1 86.19 421 ASP B N 1
ATOM 7450 C CA . ASP B 1 421 ? 8.266 -36.688 -22.5 1 86.19 421 ASP B CA 1
ATOM 7451 C C . ASP B 1 421 ? 7.66 -37.812 -23.344 1 86.19 421 ASP B C 1
ATOM 7453 O O . ASP B 1 421 ? 8.227 -38.875 -23.438 1 86.19 421 ASP B O 1
ATOM 7457 N N . GLU B 1 422 ? 6.496 -37.562 -23.906 1 85 422 GLU B N 1
ATOM 7458 C CA . GLU B 1 422 ? 5.844 -38.562 -24.766 1 85 422 GLU B CA 1
ATOM 7459 C C . GLU B 1 422 ? 6.633 -38.781 -26.047 1 85 422 GLU B C 1
ATOM 7461 O O . GLU B 1 422 ? 6.664 -39.906 -26.562 1 85 422 GLU B O 1
ATOM 7466 N N . ILE B 1 423 ? 7.293 -37.75 -26.531 1 84.94 423 ILE B N 1
ATOM 7467 C CA . ILE B 1 423 ? 8.125 -37.875 -27.719 1 84.94 423 ILE B CA 1
ATOM 7468 C C . ILE B 1 423 ? 9.383 -38.688 -27.391 1 84.94 423 ILE B C 1
ATOM 7470 O O . ILE B 1 423 ? 9.812 -39.531 -28.188 1 84.94 423 ILE B O 1
ATOM 7474 N N . ARG B 1 424 ? 9.883 -38.438 -26.234 1 83.69 424 ARG B N 1
ATOM 7475 C CA . ARG B 1 424 ? 11.062 -39.188 -25.781 1 83.69 424 ARG B CA 1
ATOM 7476 C C . ARG B 1 424 ? 10.742 -40.656 -25.578 1 83.69 424 ARG B C 1
ATOM 7478 O O . ARG B 1 424 ? 11.617 -41.5 -25.719 1 83.69 424 ARG B O 1
ATOM 7485 N N . ALA B 1 425 ? 9.484 -40.938 -25.219 1 80.38 425 ALA B N 1
ATOM 7486 C CA . ALA B 1 425 ? 9.031 -42.312 -25.016 1 80.38 425 ALA B CA 1
ATOM 7487 C C . ALA B 1 425 ? 8.805 -43 -26.344 1 80.38 425 ALA B C 1
ATOM 7489 O O . ALA B 1 425 ? 8.562 -44.219 -26.375 1 80.38 425 ALA B O 1
ATOM 7490 N N . GLY B 1 426 ? 8.867 -42.188 -27.547 1 80.75 426 GLY B N 1
ATOM 7491 C CA . GLY B 1 426 ? 8.852 -42.812 -28.844 1 80.75 426 GLY B CA 1
ATOM 7492 C C . GLY B 1 426 ? 7.574 -42.562 -29.625 1 80.75 426 GLY B C 1
ATOM 7493 O O . GLY B 1 426 ? 7.406 -43.062 -30.734 1 80.75 426 GLY B O 1
ATOM 7494 N N . ARG B 1 427 ? 6.703 -41.875 -29.156 1 84.81 427 ARG B N 1
ATOM 7495 C CA . ARG B 1 427 ? 5.449 -41.594 -29.844 1 84.81 427 ARG B CA 1
ATOM 7496 C C . ARG B 1 427 ? 5.641 -40.531 -30.938 1 84.81 427 ARG B C 1
ATOM 7498 O O . ARG B 1 427 ? 6.582 -39.75 -30.875 1 84.81 427 ARG B O 1
ATOM 7505 N N . THR B 1 428 ? 4.738 -40.625 -31.922 1 85.44 428 THR B N 1
ATOM 7506 C CA . THR B 1 428 ? 4.734 -39.594 -32.938 1 85.44 428 THR B CA 1
ATOM 7507 C C . THR B 1 428 ? 4.246 -38.281 -32.375 1 85.44 428 THR B C 1
ATOM 7509 O O . THR B 1 428 ? 3.584 -38.25 -31.328 1 85.44 428 THR B O 1
ATOM 7512 N N . ILE B 1 429 ? 4.578 -37.219 -33 1 86.19 429 ILE B N 1
ATOM 7513 C CA . ILE B 1 429 ? 4.328 -35.875 -32.5 1 86.19 429 ILE B CA 1
ATOM 7514 C C . ILE B 1 429 ? 2.828 -35.656 -32.312 1 86.19 429 ILE B C 1
ATOM 7516 O O . ILE B 1 429 ? 2.379 -35.219 -31.25 1 86.19 429 ILE B O 1
ATOM 7520 N N . PRO B 1 430 ? 1.934 -36 -33.312 1 85.75 430 PRO B N 1
ATOM 7521 C CA . PRO B 1 430 ? 0.5 -35.781 -33.094 1 85.75 430 PRO B CA 1
ATOM 7522 C C . PRO B 1 430 ? -0.056 -36.656 -31.969 1 85.75 430 PRO B C 1
ATOM 7524 O O . PRO B 1 430 ? -0.91 -36.219 -31.188 1 85.75 430 PRO B O 1
ATOM 7527 N N . ALA B 1 431 ? 0.433 -37.906 -31.844 1 86.62 431 ALA B N 1
ATOM 7528 C CA . ALA B 1 431 ? 0.01 -38.781 -30.766 1 86.62 431 ALA B CA 1
ATOM 7529 C C . ALA B 1 431 ? 0.511 -38.281 -29.422 1 86.62 431 ALA B C 1
ATOM 7531 O O . ALA B 1 431 ? -0.177 -38.438 -28.406 1 86.62 431 ALA B O 1
ATOM 7532 N N . ALA B 1 432 ? 1.717 -37.75 -29.469 1 89.81 432 ALA B N 1
ATOM 7533 C CA . ALA B 1 432 ? 2.299 -37.188 -28.234 1 89.81 432 ALA B CA 1
ATOM 7534 C C . ALA B 1 432 ? 1.488 -36 -27.734 1 89.81 432 ALA B C 1
ATOM 7536 O O . ALA B 1 432 ? 1.319 -35.812 -26.531 1 89.81 432 ALA B O 1
ATOM 7537 N N . ILE B 1 433 ? 0.976 -35.188 -28.656 1 90.5 433 ILE B N 1
ATOM 7538 C CA . ILE B 1 433 ? 0.187 -34.031 -28.281 1 90.5 433 ILE B CA 1
ATOM 7539 C C . ILE B 1 433 ? -1.143 -34.469 -27.672 1 90.5 433 ILE B C 1
ATOM 7541 O O . ILE B 1 433 ? -1.575 -33.906 -26.656 1 90.5 433 ILE B O 1
ATOM 7545 N N . ASP B 1 434 ? -1.779 -35.531 -28.188 1 88.19 434 ASP B N 1
ATOM 7546 C CA . ASP B 1 434 ? -3.068 -36 -27.688 1 88.19 434 ASP B CA 1
ATOM 7547 C C . ASP B 1 434 ? -2.922 -36.656 -26.328 1 88.19 434 ASP B C 1
ATOM 7549 O O . ASP B 1 434 ? -3.689 -36.375 -25.406 1 88.19 434 ASP B O 1
ATOM 7553 N N . HIS B 1 435 ? -1.944 -37.531 -26.219 1 87.75 435 HIS B N 1
ATOM 7554 C CA . HIS B 1 435 ? -1.724 -38.219 -24.953 1 87.75 435 HIS B CA 1
ATOM 7555 C C . HIS B 1 435 ? -1.209 -37.281 -23.891 1 87.75 435 HIS B C 1
ATOM 7557 O O . HIS B 1 435 ? -1.57 -37.375 -22.719 1 87.75 435 HIS B O 1
ATOM 7563 N N . GLY B 1 436 ? -0.358 -36.406 -24.297 1 88.69 436 GLY B N 1
ATOM 7564 C CA . GLY B 1 436 ? 0.149 -35.406 -23.375 1 88.69 436 GLY B CA 1
ATOM 7565 C C . GLY B 1 436 ? -0.932 -34.469 -22.844 1 88.69 436 GLY B C 1
ATOM 7566 O O . GLY B 1 436 ? -0.905 -34.094 -21.672 1 88.69 436 GLY B O 1
ATOM 7567 N N . TRP B 1 437 ? -1.864 -34.156 -23.656 1 91.25 437 TRP B N 1
ATOM 7568 C CA . TRP B 1 437 ? -2.951 -33.25 -23.266 1 91.25 437 TRP B CA 1
ATOM 7569 C C . TRP B 1 437 ? -3.836 -33.906 -22.203 1 91.25 437 TRP B C 1
ATOM 7571 O O . TRP B 1 437 ? -4.23 -33.25 -21.234 1 91.25 437 TRP B O 1
ATOM 7581 N N . LEU B 1 438 ? -4.207 -35.125 -22.312 1 89 438 LEU B N 1
ATOM 7582 C CA . LEU B 1 438 ? -5.086 -35.844 -21.375 1 89 438 LEU B CA 1
ATOM 7583 C C . LEU B 1 438 ? -4.48 -35.844 -19.984 1 89 438 LEU B C 1
ATOM 7585 O O . LEU B 1 438 ? -5.199 -35.688 -18.984 1 89 438 LEU B O 1
ATOM 7589 N N . ARG B 1 439 ? -3.203 -35.906 -19.938 1 87 439 ARG B N 1
ATOM 7590 C CA . ARG B 1 439 ? -2.51 -35.938 -18.656 1 87 439 ARG B CA 1
ATOM 7591 C C . ARG B 1 439 ? -2.256 -34.531 -18.125 1 87 439 ARG B C 1
ATOM 7593 O O . ARG B 1 439 ? -2.426 -34.281 -16.938 1 87 439 ARG B O 1
ATOM 7600 N N . ALA B 1 440 ? -1.835 -33.688 -19.016 1 90.75 440 ALA B N 1
ATOM 7601 C CA . ALA B 1 440 ? -1.485 -32.312 -18.625 1 90.75 440 ALA B CA 1
ATOM 7602 C C . ALA B 1 440 ? -2.717 -31.547 -18.156 1 90.75 440 ALA B C 1
ATOM 7604 O O . ALA B 1 440 ? -2.629 -30.719 -17.25 1 90.75 440 ALA B O 1
ATOM 7605 N N . LYS B 1 441 ? -3.885 -31.797 -18.781 1 93.06 441 LYS B N 1
ATOM 7606 C CA . LYS B 1 441 ? -5.098 -31.062 -18.453 1 93.06 441 LYS B CA 1
ATOM 7607 C C . LYS B 1 441 ? -5.48 -31.266 -16.984 1 93.06 441 LYS B C 1
ATOM 7609 O O . LYS B 1 441 ? -5.895 -30.328 -16.312 1 93.06 441 LYS B O 1
ATOM 7614 N N . ARG B 1 442 ? -5.309 -32.469 -16.469 1 89.12 442 ARG B N 1
ATOM 7615 C CA . ARG B 1 442 ? -5.633 -32.781 -15.07 1 89.12 442 ARG B CA 1
ATOM 7616 C C . ARG B 1 442 ? -4.684 -32.031 -14.125 1 89.12 442 ARG B C 1
ATOM 7618 O O . ARG B 1 442 ? -5.109 -31.5 -13.102 1 89.12 442 ARG B O 1
ATOM 7625 N N . THR B 1 443 ? -3.449 -32.062 -14.492 1 88.06 443 THR B N 1
ATOM 7626 C CA . THR B 1 443 ? -2.439 -31.406 -13.672 1 88.06 443 THR B CA 1
ATOM 7627 C C . THR B 1 443 ? -2.674 -29.906 -13.648 1 88.06 443 THR B C 1
ATOM 7629 O O . THR B 1 443 ? -2.629 -29.281 -12.586 1 88.06 443 THR B O 1
ATOM 7632 N N . ILE B 1 444 ? -2.957 -29.297 -14.82 1 92.62 444 ILE B N 1
ATOM 7633 C CA . ILE B 1 444 ? -3.143 -27.844 -14.953 1 92.62 444 ILE B CA 1
ATOM 7634 C C . ILE B 1 444 ? -4.41 -27.422 -14.211 1 92.62 444 ILE B C 1
ATOM 7636 O O . ILE B 1 444 ? -4.41 -26.406 -13.5 1 92.62 444 ILE B O 1
ATOM 7640 N N . LEU B 1 445 ? -5.488 -28.203 -14.312 1 92.44 445 LEU B N 1
ATOM 7641 C CA . LEU B 1 445 ? -6.75 -27.891 -13.656 1 92.44 445 LEU B CA 1
ATOM 7642 C C . LEU B 1 445 ? -6.598 -27.953 -12.141 1 92.44 445 LEU B C 1
ATOM 7644 O O . LEU B 1 445 ? -7.137 -27.109 -11.422 1 92.44 445 LEU B O 1
ATOM 7648 N N . ALA B 1 446 ? -5.855 -28.969 -11.648 1 89.31 446 ALA B N 1
ATOM 7649 C CA . ALA B 1 446 ? -5.637 -29.094 -10.211 1 89.31 446 ALA B CA 1
ATOM 7650 C C . ALA B 1 446 ? -4.785 -27.938 -9.68 1 89.31 446 ALA B C 1
ATOM 7652 O O . ALA B 1 446 ? -5.07 -27.406 -8.609 1 89.31 446 ALA B O 1
ATOM 7653 N N . SER B 1 447 ? -3.748 -27.641 -10.398 1 90 447 SER B N 1
ATOM 7654 C CA . SER B 1 447 ? -2.861 -26.547 -9.992 1 90 447 SER B CA 1
ATOM 7655 C C . SER B 1 447 ? -3.594 -25.219 -9.984 1 90 447 SER B C 1
ATOM 7657 O O . SER B 1 447 ? -3.479 -24.438 -9.031 1 90 447 SER B O 1
ATOM 7659 N N . LYS B 1 448 ? -4.34 -24.906 -11.031 1 92.19 448 LYS B N 1
ATOM 7660 C CA . LYS B 1 448 ? -5.039 -23.625 -11.133 1 92.19 448 LYS B CA 1
ATOM 7661 C C . LYS B 1 448 ? -6.172 -23.531 -10.117 1 92.19 448 LYS B C 1
ATOM 7663 O O . LYS B 1 448 ? -6.5 -22.453 -9.641 1 92.19 448 LYS B O 1
ATOM 7668 N N . ALA B 1 449 ? -6.801 -24.656 -9.82 1 90.75 449 ALA B N 1
ATOM 7669 C CA . ALA B 1 449 ? -7.832 -24.672 -8.789 1 90.75 449 ALA B CA 1
ATOM 7670 C C . ALA B 1 449 ? -7.273 -24.203 -7.449 1 90.75 449 ALA B C 1
ATOM 7672 O O . ALA B 1 449 ? -7.914 -23.438 -6.73 1 90.75 449 ALA B O 1
ATOM 7673 N N . VAL B 1 450 ? -6.121 -24.656 -7.145 1 88.44 450 VAL B N 1
ATOM 7674 C CA . VAL B 1 450 ? -5.488 -24.281 -5.887 1 88.44 450 VAL B CA 1
ATOM 7675 C C . VAL B 1 450 ? -5.102 -22.812 -5.922 1 88.44 450 VAL B C 1
ATOM 7677 O O . VAL B 1 450 ? -5.258 -22.094 -4.93 1 88.44 450 VAL B O 1
ATOM 7680 N N . ASN B 1 451 ? -4.543 -22.344 -7.059 1 89.44 451 ASN B N 1
ATOM 7681 C CA . ASN B 1 451 ? -4.199 -20.922 -7.207 1 89.44 451 ASN B CA 1
ATOM 7682 C C . ASN B 1 451 ? -5.43 -20.031 -7.09 1 89.44 451 ASN B C 1
ATOM 7684 O O . ASN B 1 451 ? -5.375 -18.969 -6.461 1 89.44 451 ASN B O 1
ATOM 7688 N N . LEU B 1 452 ? -6.504 -20.469 -7.691 1 91.44 452 LEU B N 1
ATOM 7689 C CA . LEU B 1 452 ? -7.75 -19.719 -7.629 1 91.44 452 LEU B CA 1
ATOM 7690 C C . LEU B 1 452 ? -8.297 -19.688 -6.207 1 91.44 452 LEU B C 1
ATOM 7692 O O . LEU B 1 452 ? -8.828 -18.672 -5.758 1 91.44 452 LEU B O 1
ATOM 7696 N N . LEU B 1 453 ? -8.172 -20.797 -5.52 1 89.38 453 LEU B N 1
ATOM 7697 C CA . LEU B 1 453 ? -8.609 -20.859 -4.133 1 89.38 453 LEU B CA 1
ATOM 7698 C C . LEU B 1 453 ? -7.828 -19.875 -3.264 1 89.38 453 LEU B C 1
ATOM 7700 O O . LEU B 1 453 ? -8.406 -19.188 -2.43 1 89.38 453 LEU B O 1
ATOM 7704 N N . ALA B 1 454 ? -6.555 -19.875 -3.455 1 87.94 454 ALA B N 1
ATOM 7705 C CA . ALA B 1 454 ? -5.711 -18.953 -2.705 1 87.94 454 ALA B CA 1
ATOM 7706 C C . ALA B 1 454 ? -6.098 -17.5 -2.996 1 87.94 454 ALA B C 1
ATOM 7708 O O . ALA B 1 454 ? -6.129 -16.672 -2.088 1 87.94 454 ALA B O 1
ATOM 7709 N N . ALA B 1 455 ? -6.371 -17.156 -4.242 1 90.44 455 ALA B N 1
ATOM 7710 C CA . ALA B 1 455 ? -6.754 -15.812 -4.641 1 90.44 455 ALA B CA 1
ATOM 7711 C C . ALA B 1 455 ? -8.102 -15.422 -4.039 1 90.44 455 ALA B C 1
ATOM 7713 O O . ALA B 1 455 ? -8.273 -14.289 -3.578 1 90.44 455 ALA B O 1
ATOM 7714 N N . VAL B 1 456 ? -9.055 -16.328 -3.994 1 90.19 456 VAL B N 1
ATOM 7715 C CA . VAL B 1 456 ? -10.391 -16.078 -3.469 1 90.19 456 VAL B CA 1
ATOM 7716 C C . VAL B 1 456 ? -10.32 -15.828 -1.963 1 90.19 456 VAL B C 1
ATOM 7718 O O . VAL B 1 456 ? -10.961 -14.914 -1.444 1 90.19 456 VAL B O 1
ATOM 7721 N N . VAL B 1 457 ? -9.523 -16.578 -1.295 1 86.19 457 VAL B N 1
ATOM 7722 C CA . VAL B 1 457 ? -9.367 -16.422 0.147 1 86.19 457 VAL B CA 1
ATOM 7723 C C . VAL B 1 457 ? -8.727 -15.062 0.448 1 86.19 457 VAL B C 1
ATOM 7725 O O . VAL B 1 457 ? -9.156 -14.352 1.358 1 86.19 457 VAL B O 1
ATOM 7728 N N . LEU B 1 458 ? -7.738 -14.688 -0.293 1 84.38 458 LEU B N 1
ATOM 7729 C CA . LEU B 1 458 ? -7.059 -13.414 -0.101 1 84.38 458 LEU B CA 1
ATOM 7730 C C . LEU B 1 458 ? -8 -12.25 -0.393 1 84.38 458 LEU B C 1
ATOM 7732 O O . LEU B 1 458 ? -7.945 -11.219 0.28 1 84.38 458 LEU B O 1
ATOM 7736 N N . TYR B 1 459 ? -8.836 -12.328 -1.316 1 86.25 459 TYR B N 1
ATOM 7737 C CA . TYR B 1 459 ? -9.742 -11.258 -1.714 1 86.25 459 TYR B CA 1
ATOM 7738 C C . TYR B 1 459 ? -10.734 -10.945 -0.599 1 86.25 459 TYR B C 1
ATOM 7740 O O . TYR B 1 459 ? -11 -9.773 -0.311 1 86.25 459 TYR B O 1
ATOM 7748 N N . PHE B 1 460 ? -11.172 -11.922 0.048 1 81.88 460 PHE B N 1
ATOM 7749 C CA . PHE B 1 460 ? -12.203 -11.711 1.057 1 81.88 460 PHE B CA 1
ATOM 7750 C C . PHE B 1 460 ? -11.578 -11.391 2.41 1 81.88 460 PHE B C 1
ATOM 7752 O O . PHE B 1 460 ? -12.211 -10.742 3.25 1 81.88 460 PHE B O 1
ATOM 7759 N N . ALA B 1 461 ? -10.391 -11.75 2.594 1 75.31 461 ALA B N 1
ATOM 7760 C CA . ALA B 1 461 ? -9.758 -11.562 3.898 1 75.31 461 ALA B CA 1
ATOM 7761 C C . ALA B 1 461 ? -8.945 -10.273 3.941 1 75.31 461 ALA B C 1
ATOM 7763 O O . ALA B 1 461 ? -8.586 -9.797 5.02 1 75.31 461 ALA B O 1
ATOM 7764 N N . SER B 1 462 ? -8.695 -9.695 2.848 1 71.81 462 SER B N 1
ATOM 7765 C CA . SER B 1 462 ? -7.797 -8.547 2.807 1 71.81 462 SER B CA 1
ATOM 7766 C C . SER B 1 462 ? -8.562 -7.258 2.525 1 71.81 462 SER B C 1
ATOM 7768 O O . SER B 1 462 ? -9.727 -7.297 2.131 1 71.81 462 SER B O 1
ATOM 7770 N N . VAL B 1 463 ? -7.789 -6.16 2.844 1 65 463 VAL B N 1
ATOM 7771 C CA . VAL B 1 463 ? -8.391 -4.855 2.604 1 65 463 VAL B CA 1
ATOM 7772 C C . VAL B 1 463 ? -7.43 -3.982 1.799 1 65 463 VAL B C 1
ATOM 7774 O O . VAL B 1 463 ? -6.23 -4.258 1.743 1 65 463 VAL B O 1
ATOM 7777 N N . GLY B 1 464 ? -8.008 -3.055 1.109 1 66.25 464 GLY B N 1
ATOM 7778 C CA . GLY B 1 464 ? -7.191 -2.041 0.459 1 66.25 464 GLY B CA 1
ATOM 7779 C C . GLY B 1 464 ? -6.453 -2.561 -0.759 1 66.25 464 GLY B C 1
ATOM 7780 O O . GLY B 1 464 ? -7.051 -3.193 -1.632 1 66.25 464 GLY B O 1
ATOM 7781 N N . ASN B 1 465 ? -5.188 -2.316 -0.836 1 71.69 465 ASN B N 1
ATOM 7782 C CA . ASN B 1 465 ? -4.352 -2.623 -1.991 1 71.69 465 ASN B CA 1
ATOM 7783 C C . ASN B 1 465 ? -4.184 -4.129 -2.18 1 71.69 465 ASN B C 1
ATOM 7785 O O . ASN B 1 465 ? -4.137 -4.617 -3.311 1 71.69 465 ASN B O 1
ATOM 7789 N N . VAL B 1 466 ? -4.254 -4.855 -1.123 1 77.69 466 VAL B N 1
ATOM 7790 C CA . VAL B 1 466 ? -4.051 -6.301 -1.209 1 77.69 466 VAL B CA 1
ATOM 7791 C C . VAL B 1 466 ? -5.266 -6.953 -1.868 1 77.69 466 VAL B C 1
ATOM 7793 O O . VAL B 1 466 ? -5.133 -7.969 -2.555 1 77.69 466 VAL B O 1
ATOM 7796 N N . ARG B 1 467 ? -6.402 -6.359 -1.723 1 81.62 467 ARG B N 1
ATOM 7797 C CA . ARG B 1 467 ? -7.617 -6.875 -2.352 1 81.62 467 ARG B CA 1
ATOM 7798 C C . ARG B 1 467 ? -7.543 -6.742 -3.869 1 81.62 467 ARG B C 1
ATOM 7800 O O . ARG B 1 467 ? -7.973 -7.637 -4.598 1 81.62 467 ARG B O 1
ATOM 7807 N N . GLY B 1 468 ? -7.125 -5.57 -4.316 1 82.31 468 GLY B N 1
ATOM 7808 C CA . GLY B 1 468 ? -6.941 -5.379 -5.746 1 82.31 468 GLY B CA 1
ATOM 7809 C C . GLY B 1 468 ? -5.98 -6.375 -6.359 1 82.31 468 GLY B C 1
ATOM 7810 O O . GLY B 1 468 ? -6.211 -6.875 -7.465 1 82.31 468 GLY B O 1
ATOM 7811 N N . PHE B 1 469 ? -5.004 -6.73 -5.637 1 85.25 469 PHE B N 1
ATOM 7812 C CA . PHE B 1 469 ? -4.027 -7.73 -6.059 1 85.25 469 PHE B CA 1
ATOM 7813 C C . PHE B 1 469 ? -4.676 -9.102 -6.18 1 85.25 469 PHE B C 1
ATOM 7815 O O . PHE B 1 469 ? -4.473 -9.805 -7.176 1 85.25 469 PHE B O 1
ATOM 7822 N N . ALA B 1 470 ? -5.398 -9.438 -5.152 1 88.25 470 ALA B N 1
ATOM 7823 C CA . ALA B 1 470 ? -6.07 -10.734 -5.125 1 88.25 470 ALA B CA 1
ATOM 7824 C C . ALA B 1 470 ? -7.047 -10.867 -6.289 1 88.25 470 ALA B C 1
ATOM 7826 O O . ALA B 1 470 ? -7.152 -11.93 -6.902 1 88.25 470 ALA B O 1
ATOM 7827 N N . PHE B 1 471 ? -7.715 -9.828 -6.637 1 89.88 471 PHE B N 1
ATOM 7828 C CA . PHE B 1 471 ? -8.688 -9.836 -7.719 1 89.88 471 PHE B CA 1
ATOM 7829 C C . PHE B 1 471 ? -8.016 -10.094 -9.055 1 89.88 471 PHE B C 1
ATOM 7831 O O . PHE B 1 471 ? -8.469 -10.93 -9.844 1 89.88 471 PHE B O 1
ATOM 7838 N N . THR B 1 472 ? -6.902 -9.398 -9.281 1 91.75 472 THR B N 1
ATOM 7839 C CA . THR B 1 472 ? -6.23 -9.555 -10.57 1 91.75 472 THR B CA 1
ATOM 7840 C C . THR B 1 472 ? -5.566 -10.922 -10.664 1 91.75 472 THR B C 1
ATOM 7842 O O . THR B 1 472 ? -5.5 -11.508 -11.75 1 91.75 472 THR B O 1
ATOM 7845 N N . LEU B 1 473 ? -5.07 -11.414 -9.547 1 91.19 473 LEU B N 1
ATOM 7846 C CA . LEU B 1 473 ? -4.508 -12.758 -9.539 1 91.19 473 LEU B CA 1
ATOM 7847 C C . LEU B 1 473 ? -5.57 -13.789 -9.906 1 91.19 473 LEU B C 1
ATOM 7849 O O . LEU B 1 473 ? -5.301 -14.719 -10.672 1 91.19 473 LEU B O 1
ATOM 7853 N N . GLY B 1 474 ? -6.742 -13.672 -9.312 1 92.5 474 GLY B N 1
ATOM 7854 C CA . GLY B 1 474 ? -7.844 -14.57 -9.625 1 92.5 474 GLY B CA 1
ATOM 7855 C C . GLY B 1 474 ? -8.312 -14.461 -11.062 1 92.5 474 GLY B C 1
ATOM 7856 O O . GLY B 1 474 ? -8.539 -15.469 -11.734 1 92.5 474 GLY B O 1
ATOM 7857 N N . LEU B 1 475 ? -8.406 -13.258 -11.523 1 93.62 475 LEU B N 1
ATOM 7858 C CA . LEU B 1 475 ? -8.852 -13.008 -12.891 1 93.62 475 LEU B CA 1
ATOM 7859 C C . LEU B 1 475 ? -7.875 -13.609 -13.898 1 93.62 475 LEU B C 1
ATOM 7861 O O . LEU B 1 475 ? -8.289 -14.227 -14.883 1 93.62 475 LEU B O 1
ATOM 7865 N N . THR B 1 476 ? -6.637 -13.453 -13.633 1 92.94 476 THR B N 1
ATOM 7866 C CA . THR B 1 476 ? -5.641 -13.961 -14.57 1 92.94 476 THR B CA 1
ATOM 7867 C C . THR B 1 476 ? -5.574 -15.484 -14.508 1 92.94 476 THR B C 1
ATOM 7869 O O . THR B 1 476 ? -5.277 -16.141 -15.508 1 92.94 476 THR B O 1
ATOM 7872 N N . ALA B 1 477 ? -5.852 -16.016 -13.344 1 92.25 477 ALA B N 1
ATOM 7873 C CA . ALA B 1 477 ? -5.918 -17.469 -13.242 1 92.25 477 ALA B CA 1
ATOM 7874 C C . ALA B 1 477 ? -7.047 -18.031 -14.102 1 92.25 477 ALA B C 1
ATOM 7876 O O . ALA B 1 477 ? -6.871 -19.031 -14.789 1 92.25 477 ALA B O 1
ATOM 7877 N N . ILE B 1 478 ? -8.156 -17.375 -14.055 1 94.12 478 ILE B N 1
ATOM 7878 C CA . ILE B 1 478 ? -9.289 -17.781 -14.875 1 94.12 478 ILE B CA 1
ATOM 7879 C C . ILE B 1 478 ? -8.953 -17.609 -16.359 1 94.12 478 ILE B C 1
ATOM 7881 O O . ILE B 1 478 ? -9.242 -18.484 -17.172 1 94.12 478 ILE B O 1
ATOM 7885 N N . SER B 1 479 ? -8.383 -16.484 -16.672 1 93.94 479 SER B N 1
ATOM 7886 C CA . SER B 1 479 ? -7.977 -16.219 -18.047 1 93.94 479 SER B CA 1
ATOM 7887 C C . SER B 1 479 ? -6.992 -17.281 -18.547 1 93.94 479 SER B C 1
ATOM 7889 O O . SER B 1 479 ? -7.059 -17.703 -19.703 1 93.94 479 SER B O 1
ATOM 7891 N N . ASP B 1 480 ? -6.125 -17.688 -17.656 1 93.81 480 ASP B N 1
ATOM 7892 C CA . ASP B 1 480 ? -5.137 -18.703 -18.016 1 93.81 480 ASP B CA 1
ATOM 7893 C C . ASP B 1 480 ? -5.809 -20.031 -18.359 1 93.81 480 ASP B C 1
ATOM 7895 O O . ASP B 1 480 ? -5.391 -20.734 -19.297 1 93.81 480 ASP B O 1
ATOM 7899 N N . LEU B 1 481 ? -6.816 -20.391 -17.625 1 93.25 481 LEU B N 1
ATOM 7900 C CA . LEU B 1 481 ? -7.555 -21.625 -17.906 1 93.25 481 LEU B CA 1
ATOM 7901 C C . LEU B 1 481 ? -8.234 -21.547 -19.266 1 93.25 481 LEU B C 1
ATOM 7903 O O . LEU B 1 481 ? -8.195 -22.516 -20.031 1 93.25 481 LEU B O 1
ATOM 7907 N N . ILE B 1 482 ? -8.812 -20.422 -19.547 1 94.56 482 ILE B N 1
ATOM 7908 C CA . ILE B 1 482 ? -9.5 -20.234 -20.828 1 94.56 482 ILE B CA 1
ATOM 7909 C C . ILE B 1 482 ? -8.492 -20.328 -21.969 1 94.56 482 ILE B C 1
ATOM 7911 O O . ILE B 1 482 ? -8.734 -21.016 -22.969 1 94.56 482 ILE B O 1
ATOM 7915 N N . ILE B 1 483 ? -7.367 -19.766 -21.812 1 93.75 483 ILE B N 1
ATOM 7916 C CA . ILE B 1 483 ? -6.352 -19.703 -22.859 1 93.75 483 ILE B CA 1
ATOM 7917 C C . ILE B 1 483 ? -5.738 -21.094 -23.047 1 93.75 483 ILE B C 1
ATOM 7919 O O . ILE B 1 483 ? -5.418 -21.484 -24.188 1 93.75 483 ILE B O 1
ATOM 7923 N N . THR B 1 484 ? -5.543 -21.766 -21.984 1 93.25 484 THR B N 1
ATOM 7924 C CA . THR B 1 484 ? -4.945 -23.094 -22.078 1 93.25 484 THR B CA 1
ATOM 7925 C C . THR B 1 484 ? -5.848 -24.031 -22.875 1 93.25 484 THR B C 1
ATOM 7927 O O . THR B 1 484 ? -5.379 -24.75 -23.75 1 93.25 484 THR B O 1
ATOM 7930 N N . PHE B 1 485 ? -7.152 -23.984 -22.672 1 93.06 485 PHE B N 1
ATOM 7931 C CA . PHE B 1 485 ? -8.086 -24.906 -23.297 1 93.06 485 PHE B CA 1
ATOM 7932 C C . PHE B 1 485 ? -8.477 -24.422 -24.703 1 93.06 485 PHE B C 1
ATOM 7934 O O . PHE B 1 485 ? -8.672 -25.234 -25.609 1 93.06 485 PHE B O 1
ATOM 7941 N N . LEU B 1 486 ? -8.555 -23.156 -24.891 1 94.44 486 LEU B N 1
ATOM 7942 C CA . LEU B 1 486 ? -9.117 -22.641 -26.141 1 94.44 486 LEU B CA 1
ATOM 7943 C C . LEU B 1 486 ? -8.023 -22.156 -27.078 1 94.44 486 LEU B C 1
ATOM 7945 O O . LEU B 1 486 ? -8.266 -21.953 -28.281 1 94.44 486 LEU B O 1
ATOM 7949 N N . PHE B 1 487 ? -6.836 -22.062 -26.609 1 93.75 487 PHE B N 1
ATOM 7950 C CA . PHE B 1 487 ? -5.824 -21.453 -27.484 1 93.75 487 PHE B CA 1
ATOM 7951 C C . PHE B 1 487 ? -4.578 -22.328 -27.547 1 93.75 487 PHE B C 1
ATOM 7953 O O . PHE B 1 487 ? -4.203 -22.812 -28.609 1 93.75 487 PHE B O 1
ATOM 7960 N N . ILE B 1 488 ? -3.961 -22.625 -26.359 1 92.5 488 ILE B N 1
ATOM 7961 C CA . ILE B 1 488 ? -2.686 -23.328 -26.312 1 92.5 488 ILE B CA 1
ATOM 7962 C C . ILE B 1 488 ? -2.846 -24.734 -26.906 1 92.5 488 ILE B C 1
ATOM 7964 O O . ILE B 1 488 ? -2.117 -25.109 -27.828 1 92.5 488 ILE B O 1
ATOM 7968 N N . HIS B 1 489 ? -3.805 -25.5 -26.375 1 92.5 489 HIS B N 1
ATOM 7969 C CA . HIS B 1 489 ? -3.979 -26.875 -26.828 1 92.5 489 HIS B CA 1
ATOM 7970 C C . HIS B 1 489 ? -4.34 -26.922 -28.312 1 92.5 489 HIS B C 1
ATOM 7972 O O . HIS B 1 489 ? -3.682 -27.625 -29.094 1 92.5 489 HIS B O 1
ATOM 7978 N N . PRO B 1 490 ? -5.344 -26.125 -28.734 1 92.56 490 PRO B N 1
ATOM 7979 C CA . PRO B 1 490 ? -5.703 -26.172 -30.156 1 92.56 490 PRO B CA 1
ATOM 7980 C C . PRO B 1 490 ? -4.574 -25.703 -31.062 1 92.56 490 PRO B C 1
ATOM 7982 O O . PRO B 1 490 ? -4.406 -26.219 -32.156 1 92.56 490 PRO B O 1
ATOM 7985 N N . LEU B 1 491 ? -3.834 -24.734 -30.641 1 91.81 491 LEU B N 1
ATOM 7986 C CA . LEU B 1 491 ? -2.717 -24.25 -31.438 1 91.81 491 LEU B CA 1
ATOM 7987 C C . LEU B 1 491 ? -1.641 -25.312 -31.594 1 91.81 491 LEU B C 1
ATOM 7989 O O . LEU B 1 491 ? -1.048 -25.469 -32.656 1 91.81 491 LEU B O 1
ATOM 7993 N N . MET B 1 492 ? -1.388 -26.062 -30.562 1 91 492 MET B N 1
ATOM 7994 C CA . MET B 1 492 ? -0.4 -27.141 -30.594 1 91 492 MET B CA 1
ATOM 7995 C C . MET B 1 492 ? -0.855 -28.266 -31.516 1 91 492 MET B C 1
ATOM 7997 O O . MET B 1 492 ? -0.039 -28.875 -32.219 1 91 492 MET B O 1
ATOM 8001 N N . VAL B 1 493 ? -2.148 -28.547 -31.5 1 90.19 493 VAL B N 1
ATOM 8002 C CA . VAL B 1 493 ? -2.705 -29.594 -32.375 1 90.19 493 VAL B CA 1
ATOM 8003 C C . VAL B 1 493 ? -2.516 -29.188 -33.844 1 90.19 493 VAL B C 1
ATOM 8005 O O . VAL B 1 493 ? -2.141 -30.016 -34.656 1 90.19 493 VAL B O 1
ATOM 8008 N N . LEU B 1 494 ? -2.752 -27.922 -34.094 1 89.69 494 LEU B N 1
ATOM 8009 C CA . LEU B 1 494 ? -2.623 -27.453 -35.469 1 89.69 494 LEU B CA 1
ATOM 8010 C C . LEU B 1 494 ? -1.159 -27.422 -35.906 1 89.69 494 LEU B C 1
ATOM 8012 O O . LEU B 1 494 ? -0.836 -27.719 -37.062 1 89.69 494 LEU B O 1
ATOM 8016 N N . LEU B 1 495 ? -0.287 -27.062 -35.031 1 87.44 495 LEU B N 1
ATOM 8017 C CA . LEU B 1 495 ? 1.141 -27.016 -35.312 1 87.44 495 LEU B CA 1
ATOM 8018 C C . LEU B 1 495 ? 1.702 -28.422 -35.5 1 87.44 495 LEU B C 1
ATOM 8020 O O . LEU B 1 495 ? 2.627 -28.625 -36.281 1 87.44 495 LEU B O 1
ATOM 8024 N N . GLY B 1 496 ? 1.193 -29.359 -34.781 1 84.75 496 GLY B N 1
ATOM 8025 C CA . GLY B 1 496 ? 1.628 -30.734 -34.906 1 84.75 496 GLY B CA 1
ATOM 8026 C C . GLY B 1 496 ? 1.31 -31.344 -36.25 1 84.75 496 GLY B C 1
ATOM 8027 O O . GLY B 1 496 ? 1.933 -32.344 -36.656 1 84.75 496 GLY B O 1
ATOM 8028 N N . GLN B 1 497 ? 0.401 -30.672 -36.938 1 82.88 497 GLN B N 1
ATOM 8029 C CA . GLN B 1 497 ? 0.001 -31.203 -38.25 1 82.88 497 GLN B CA 1
ATOM 8030 C C . GLN B 1 497 ? 0.829 -30.578 -39.375 1 82.88 497 GLN B C 1
ATOM 8032 O O . GLN B 1 497 ? 0.839 -31.078 -40.5 1 82.88 497 GLN B O 1
ATOM 8037 N N . LYS B 1 498 ? 1.497 -29.578 -39 1 83.38 498 LYS B N 1
ATOM 8038 C CA . LYS B 1 498 ? 2.355 -28.953 -40.031 1 83.38 498 LYS B CA 1
ATOM 8039 C C . LYS B 1 498 ? 3.621 -29.781 -40.25 1 83.38 498 LYS B C 1
ATOM 8041 O O . LYS B 1 498 ? 4.195 -30.312 -39.281 1 83.38 498 LYS B O 1
ATOM 8046 N N . PRO B 1 499 ? 3.988 -29.906 -41.469 1 76.06 499 PRO B N 1
ATOM 8047 C CA . PRO B 1 499 ? 5.098 -30.797 -41.812 1 76.06 499 PRO B CA 1
ATOM 8048 C C . PRO B 1 499 ? 6.387 -30.453 -41.062 1 76.06 499 PRO B C 1
ATOM 8050 O O . PRO B 1 499 ? 7.141 -31.359 -40.688 1 76.06 499 PRO B O 1
ATOM 8053 N N . TYR B 1 500 ? 6.602 -29.234 -40.812 1 74.81 500 TYR B N 1
ATOM 8054 C CA . TYR B 1 500 ? 7.828 -28.844 -40.125 1 74.81 500 TYR B CA 1
ATOM 8055 C C . TYR B 1 500 ? 7.844 -29.359 -38.688 1 74.81 500 TYR B C 1
ATOM 8057 O O . TYR B 1 500 ? 8.875 -29.844 -38.219 1 74.81 500 TYR B O 1
ATOM 8065 N N . PHE B 1 501 ? 6.836 -29.359 -38.125 1 73.5 501 PHE B N 1
ATOM 8066 C CA . PHE B 1 501 ? 6.75 -29.781 -36.719 1 73.5 501 PHE B CA 1
ATOM 8067 C C . PHE B 1 501 ? 6.48 -31.281 -36.625 1 73.5 501 PHE B C 1
ATOM 8069 O O . PHE B 1 501 ? 6.98 -31.953 -35.719 1 73.5 501 PHE B O 1
ATOM 8076 N N . TYR B 1 502 ? 5.746 -31.75 -37.594 1 72.12 502 TYR B N 1
ATOM 8077 C CA . TYR B 1 502 ? 5.43 -33.188 -37.656 1 72.12 502 TYR B CA 1
ATOM 8078 C C . TYR B 1 502 ? 6.699 -34 -37.781 1 72.12 502 TYR B C 1
ATOM 8080 O O . TYR B 1 502 ? 6.809 -35.094 -37.188 1 72.12 502 TYR B O 1
ATOM 8088 N N . ASN B 1 503 ? 7.633 -33.375 -38.531 1 70.31 503 ASN B N 1
ATOM 8089 C CA . ASN B 1 503 ? 8.867 -34.094 -38.781 1 70.31 503 ASN B CA 1
ATOM 8090 C C . ASN B 1 503 ? 9.938 -33.781 -37.75 1 70.31 503 ASN B C 1
ATOM 8092 O O . ASN B 1 503 ? 11.047 -34.312 -37.781 1 70.31 503 ASN B O 1
ATOM 8096 N N . GLY B 1 504 ? 9.648 -33.031 -36.781 1 67 504 GLY B N 1
ATOM 8097 C CA . GLY B 1 504 ? 10.578 -32.719 -35.719 1 67 504 GLY B CA 1
ATOM 8098 C C . GLY B 1 504 ? 11.719 -31.844 -36.156 1 67 504 GLY B C 1
ATOM 8099 O O . GLY B 1 504 ? 12.891 -32.156 -35.906 1 67 504 GLY B O 1
ATOM 8100 N N . GLY B 1 505 ? 11.383 -30.891 -36.812 1 70.12 505 GLY B N 1
ATOM 8101 C CA . GLY B 1 505 ? 12.414 -29.969 -37.281 1 70.12 505 GLY B CA 1
ATOM 8102 C C . GLY B 1 505 ? 13.359 -29.547 -36.156 1 70.12 505 GLY B C 1
ATOM 8103 O O . GLY B 1 505 ? 12.977 -29.484 -35 1 70.12 505 GLY B O 1
ATOM 8104 N N . ARG B 1 506 ? 14.633 -29.328 -36.5 1 67 506 ARG B N 1
ATOM 8105 C CA . ARG B 1 506 ? 15.734 -29.109 -35.562 1 67 506 ARG B CA 1
ATOM 8106 C C . ARG B 1 506 ? 15.422 -27.953 -34.625 1 67 506 ARG B C 1
ATOM 8108 O O . ARG B 1 506 ? 15.766 -28.016 -33.438 1 67 506 ARG B O 1
ATOM 8115 N N . PHE B 1 507 ? 14.68 -26.938 -35.125 1 72.94 507 PHE B N 1
ATOM 8116 C CA . PHE B 1 507 ? 14.445 -25.766 -34.281 1 72.94 507 PHE B CA 1
ATOM 8117 C C . PHE B 1 507 ? 13 -25.719 -33.812 1 72.94 507 PHE B C 1
ATOM 8119 O O . PHE B 1 507 ? 12.539 -24.688 -33.312 1 72.94 507 PHE B O 1
ATOM 8126 N N . SER B 1 508 ? 12.344 -26.797 -33.938 1 74.31 508 SER B N 1
ATOM 8127 C CA . SER B 1 508 ? 10.93 -26.812 -33.562 1 74.31 508 SER B CA 1
ATOM 8128 C C . SER B 1 508 ? 10.758 -26.969 -32.062 1 74.31 508 SER B C 1
ATOM 8130 O O . SER B 1 508 ? 9.742 -26.547 -31.5 1 74.31 508 SER B O 1
ATOM 8132 N N . GLY B 1 509 ? 11.812 -27.453 -31.266 1 72.12 509 GLY B N 1
ATOM 8133 C CA . GLY B 1 509 ? 11.719 -27.766 -29.859 1 72.12 509 GLY B CA 1
ATOM 8134 C C . GLY B 1 509 ? 11.172 -29.156 -29.594 1 72.12 509 GLY B C 1
ATOM 8135 O O . GLY B 1 509 ? 11.164 -29.625 -28.453 1 72.12 509 GLY B O 1
ATOM 8136 N N . MET B 1 510 ? 10.68 -29.969 -30.672 1 72.38 510 MET B N 1
ATOM 8137 C CA . MET B 1 510 ? 10.078 -31.297 -30.547 1 72.38 510 MET B CA 1
ATOM 8138 C C . MET B 1 510 ? 10.867 -32.312 -31.359 1 72.38 510 MET B C 1
ATOM 8140 O O . MET B 1 510 ? 10.305 -33.312 -31.797 1 72.38 510 MET B O 1
ATOM 8144 N N . ASP B 1 511 ? 12.078 -32 -31.516 1 71.88 511 ASP B N 1
ATOM 8145 C CA . ASP B 1 511 ? 12.891 -32.906 -32.312 1 71.88 511 ASP B CA 1
ATOM 8146 C C . ASP B 1 511 ? 13.227 -34.188 -31.531 1 71.88 511 ASP B C 1
ATOM 8148 O O . ASP B 1 511 ? 13.914 -34.125 -30.5 1 71.88 511 ASP B O 1
ATOM 8152 N N . PRO B 1 512 ? 12.734 -35.281 -32.031 1 72.25 512 PRO B N 1
ATOM 8153 C CA . PRO B 1 512 ? 12.977 -36.562 -31.297 1 72.25 512 PRO B CA 1
ATOM 8154 C C . PRO B 1 512 ? 14.461 -36.875 -31.203 1 72.25 512 PRO B C 1
ATOM 8156 O O . PRO B 1 512 ? 14.898 -37.469 -30.203 1 72.25 512 PRO B O 1
ATOM 8159 N N . VAL B 1 513 ? 15.211 -36.531 -32.25 1 63.69 513 VAL B N 1
ATOM 8160 C CA . VAL B 1 513 ? 16.625 -36.875 -32.219 1 63.69 513 VAL B CA 1
ATOM 8161 C C . VAL B 1 513 ? 17.328 -36.062 -31.141 1 63.69 513 VAL B C 1
ATOM 8163 O O . VAL B 1 513 ? 18.141 -36.625 -30.375 1 63.69 513 VAL B O 1
ATOM 8166 N N . SER B 1 514 ? 16.922 -34.812 -31.016 1 67.06 514 SER B N 1
ATOM 8167 C CA . SER B 1 514 ? 17.547 -33.969 -30 1 67.06 514 SER B CA 1
ATOM 8168 C C . SER B 1 514 ? 17.078 -34.344 -28.594 1 67.06 514 SER B C 1
ATOM 8170 O O . SER B 1 514 ? 17.797 -34.156 -27.609 1 67.06 514 SER B O 1
ATOM 8172 N N . LEU B 1 515 ? 15.906 -35.031 -28.562 1 65.88 515 LEU B N 1
ATOM 8173 C CA . LEU B 1 515 ? 15.336 -35.406 -27.266 1 65.88 515 LEU B CA 1
ATOM 8174 C C . LEU B 1 515 ? 15.734 -36.812 -26.891 1 65.88 515 LEU B C 1
ATOM 8176 O O . LEU B 1 515 ? 15.391 -37.281 -25.797 1 65.88 515 LEU B O 1
ATOM 8180 N N . GLY B 1 516 ? 16.594 -37.469 -27.656 1 55.31 516 GLY B N 1
ATOM 8181 C CA . GLY B 1 516 ? 17.141 -38.781 -27.375 1 55.31 516 GLY B CA 1
ATOM 8182 C C . GLY B 1 516 ? 16.125 -39.906 -27.547 1 55.31 516 GLY B C 1
ATOM 8183 O O . GLY B 1 516 ? 16.203 -40.938 -26.891 1 55.31 516 GLY B O 1
ATOM 8184 N N . ALA B 1 517 ? 15.047 -39.75 -28.406 1 59.34 517 ALA B N 1
ATOM 8185 C CA . ALA B 1 517 ? 13.984 -40.75 -28.562 1 59.34 517 ALA B CA 1
ATOM 8186 C C . ALA B 1 517 ? 14.445 -41.906 -29.422 1 59.34 517 ALA B C 1
ATOM 8188 O O . ALA B 1 517 ? 15.086 -41.719 -30.453 1 59.34 517 ALA B O 1
ATOM 8189 N N . THR B 1 518 ? 14.625 -43.125 -28.922 1 51 518 THR B N 1
ATOM 8190 C CA . THR B 1 518 ? 14.852 -44.344 -29.734 1 51 518 THR B CA 1
ATOM 8191 C C . THR B 1 518 ? 13.539 -44.812 -30.344 1 51 518 THR B C 1
ATOM 8193 O O . THR B 1 518 ? 12.547 -45 -29.641 1 51 518 THR B O 1
ATOM 8196 N N . PRO B 1 519 ? 13.383 -44.812 -31.703 1 48.97 519 PRO B N 1
ATOM 8197 C CA . PRO B 1 519 ? 12.133 -45.219 -32.375 1 48.97 519 PRO B CA 1
ATOM 8198 C C . PRO B 1 519 ? 11.664 -46.594 -31.969 1 48.97 519 PRO B C 1
ATOM 8200 O O . PRO B 1 519 ? 12.484 -47.531 -31.844 1 48.97 519 PRO B O 1
ATOM 8203 N N . LEU B 1 520 ? 10.555 -46.719 -31.359 1 44.41 520 LEU B N 1
ATOM 8204 C CA . LEU B 1 520 ? 10.062 -48.062 -31.062 1 44.41 520 LEU B CA 1
ATOM 8205 C C . LEU B 1 520 ? 10.039 -48.938 -32.312 1 44.41 520 LEU B C 1
ATOM 8207 O O . LEU B 1 520 ? 10.453 -50.094 -32.25 1 44.41 520 LEU B O 1
ATOM 8211 N N . TYR B 1 521 ? 9.031 -48.812 -33.312 1 39.19 521 TYR B N 1
ATOM 8212 C CA . TYR B 1 521 ? 8.758 -49.688 -34.438 1 39.19 521 TYR B CA 1
ATOM 8213 C C . TYR B 1 521 ? 9.688 -49.375 -35.594 1 39.19 521 TYR B C 1
ATOM 8215 O O . TYR B 1 521 ? 9.68 -48.281 -36.125 1 39.19 521 TYR B O 1
ATOM 8223 N N . ARG B 1 522 ? 10.898 -49.969 -35.719 1 42.5 522 ARG B N 1
ATOM 8224 C CA . ARG B 1 522 ? 11.555 -49.938 -37 1 42.5 522 ARG B CA 1
ATOM 8225 C C . ARG B 1 522 ? 10.805 -50.781 -38.031 1 42.5 522 ARG B C 1
ATOM 8227 O O . ARG B 1 522 ? 10.445 -51.906 -37.75 1 42.5 522 ARG B O 1
ATOM 8234 N N . GLY B 1 523 ? 10.102 -50.281 -38.969 1 34.12 523 GLY B N 1
ATOM 8235 C CA . GLY B 1 523 ? 9.312 -50.875 -40.062 1 34.12 523 GLY B CA 1
ATOM 8236 C C . GLY B 1 523 ? 9.375 -52.375 -40.094 1 34.12 523 GLY B C 1
ATOM 8237 O O . GLY B 1 523 ? 8.445 -53.062 -39.656 1 34.12 523 GLY B O 1
ATOM 8238 N N . ALA B 1 524 ? 10.203 -52.906 -41.188 1 32.97 524 ALA B N 1
ATOM 8239 C CA . ALA B 1 524 ? 10.234 -54.219 -41.812 1 32.97 524 ALA B CA 1
ATOM 8240 C C . ALA B 1 524 ? 10.734 -55.281 -40.844 1 32.97 524 ALA B C 1
ATOM 8242 O O . ALA B 1 524 ? 11.938 -55.469 -40.688 1 32.97 524 ALA B O 1
ATOM 8243 N N . GLY B 1 525 ? 9.828 -56.188 -40 1 35.78 525 GLY B N 1
ATOM 8244 C CA . GLY B 1 525 ? 9.898 -57.375 -39.156 1 35.78 525 GLY B CA 1
ATOM 8245 C C . GLY B 1 525 ? 10.93 -57.25 -38.031 1 35.78 525 GLY B C 1
ATOM 8246 O O . GLY B 1 525 ? 11.188 -58.219 -37.312 1 35.78 525 GLY B O 1
ATOM 8247 N N . ARG B 1 526 ? 11.953 -56.312 -38.062 1 37.69 526 ARG B N 1
ATOM 8248 C CA . ARG B 1 526 ? 13 -56.562 -37.062 1 37.69 526 ARG B CA 1
ATOM 8249 C C . ARG B 1 526 ? 12.734 -55.781 -35.781 1 37.69 526 ARG B C 1
ATOM 8251 O O . ARG B 1 526 ? 12.578 -54.562 -35.812 1 37.69 526 ARG B O 1
ATOM 8258 N N . VAL B 1 527 ? 11.891 -56.438 -34.906 1 36.78 527 VAL B N 1
ATOM 8259 C CA . VAL B 1 527 ? 11.664 -56 -33.531 1 36.78 527 VAL B CA 1
ATOM 8260 C C . VAL B 1 527 ? 13 -55.719 -32.844 1 36.78 527 VAL B C 1
ATOM 8262 O O . VAL B 1 527 ? 13.984 -56.406 -33.094 1 36.78 527 VAL B O 1
ATOM 8265 N N . ARG B 1 528 ? 13.305 -54.625 -32.375 1 37.25 528 ARG B N 1
ATOM 8266 C CA . ARG B 1 528 ? 14.516 -54.375 -31.625 1 37.25 528 ARG B CA 1
ATOM 8267 C C . ARG B 1 528 ? 14.75 -55.5 -30.594 1 37.25 528 ARG B C 1
ATOM 8269 O O . ARG B 1 528 ? 13.852 -55.844 -29.828 1 37.25 528 ARG B O 1
ATOM 8276 N N . LYS B 1 529 ? 15.68 -56.219 -30.922 1 35.47 529 LYS B N 1
ATOM 8277 C CA . LYS B 1 529 ? 16.219 -57.094 -29.906 1 35.47 529 LYS B CA 1
ATOM 8278 C C . LYS B 1 529 ? 16.703 -56.312 -28.688 1 35.47 529 LYS B C 1
ATOM 8280 O O . LYS B 1 529 ? 17.281 -55.25 -28.828 1 35.47 529 LYS B O 1
ATOM 8285 N N . PRO B 1 530 ? 16.047 -56.531 -27.422 1 35.38 530 PRO B N 1
ATOM 8286 C CA . PRO B 1 530 ? 16.453 -55.969 -26.141 1 35.38 530 PRO B CA 1
ATOM 8287 C C . PRO B 1 530 ? 17.953 -55.625 -26.094 1 35.38 530 PRO B C 1
ATOM 8289 O O . PRO B 1 530 ? 18.422 -55.062 -25.109 1 35.38 530 PRO B O 1
ATOM 8292 N N . GLU B 1 531 ? 18.719 -56.281 -26.844 1 33.91 531 GLU B N 1
ATOM 8293 C CA . GLU B 1 531 ? 20.156 -56.312 -26.656 1 33.91 531 GLU B CA 1
ATOM 8294 C C . GLU B 1 531 ? 20.797 -54.969 -26.953 1 33.91 531 GLU B C 1
ATOM 8296 O O . GLU B 1 531 ? 21.938 -54.719 -26.562 1 33.91 531 GLU B O 1
ATOM 8301 N N . ASP B 1 532 ? 20.297 -54.312 -27.953 1 34.41 532 ASP B N 1
ATOM 8302 C CA . ASP B 1 532 ? 21.172 -53.25 -28.453 1 34.41 532 ASP B CA 1
ATOM 8303 C C . ASP B 1 532 ? 21.141 -52.031 -27.531 1 34.41 532 ASP B C 1
ATOM 8305 O O . ASP B 1 532 ? 20.75 -50.938 -27.953 1 34.41 532 ASP B O 1
ATOM 8309 N N . THR B 1 533 ? 20.469 -52.031 -26.375 1 33.69 533 THR B N 1
ATOM 8310 C CA . THR B 1 533 ? 20.797 -51.031 -25.359 1 33.69 533 THR B CA 1
ATOM 8311 C C . THR B 1 533 ? 22.297 -50.938 -25.172 1 33.69 533 THR B C 1
ATOM 8313 O O . THR B 1 533 ? 23.016 -51.938 -25.297 1 33.69 533 THR B O 1
ATOM 8316 N N . GLU B 1 534 ? 22.953 -49.688 -25 1 34.38 534 GLU B N 1
ATOM 8317 C CA . GLU B 1 534 ? 24.375 -49.469 -24.812 1 34.38 534 GLU B CA 1
ATOM 8318 C C . GLU B 1 534 ? 25.016 -50.594 -24.031 1 34.38 534 GLU B C 1
ATOM 8320 O O . GLU B 1 534 ? 24.359 -51.219 -23.188 1 34.38 534 GLU B O 1
ATOM 8325 N N . THR B 1 535 ? 26.172 -51.188 -24.562 1 36 535 THR B N 1
ATOM 8326 C CA . THR B 1 535 ? 27.094 -52.219 -24.047 1 36 535 THR B CA 1
ATOM 8327 C C . THR B 1 535 ? 27.312 -52 -22.547 1 36 535 THR B C 1
ATOM 8329 O O . THR B 1 535 ? 27.859 -51 -22.125 1 36 535 THR B O 1
ATOM 8332 N N . GLY B 1 536 ? 26.453 -52.344 -21.688 1 33.94 536 GLY B N 1
ATOM 8333 C CA . GLY B 1 536 ? 26.656 -52.625 -20.281 1 33.94 536 GLY B CA 1
ATOM 8334 C C . GLY B 1 536 ? 27.953 -53.344 -20 1 33.94 536 GLY B C 1
ATOM 8335 O O . GLY B 1 536 ? 27.969 -54.375 -19.328 1 33.94 536 GLY B O 1
ATOM 8336 N N . LEU B 1 537 ? 28.922 -53.219 -20.969 1 37.47 537 LEU B N 1
ATOM 8337 C CA . LEU B 1 537 ? 30.219 -53.75 -20.547 1 37.47 537 LEU B CA 1
ATOM 8338 C C . LEU B 1 537 ? 30.688 -53.094 -19.25 1 37.47 537 LEU B C 1
ATOM 8340 O O . LEU B 1 537 ? 30.531 -51.906 -19.062 1 37.47 537 LEU B O 1
ATOM 8344 N N . SER B 1 538 ? 30.75 -53.75 -18.094 1 40.5 538 SER B N 1
ATOM 8345 C CA . SER B 1 538 ? 31.281 -53.312 -16.812 1 40.5 538 SER B CA 1
ATOM 8346 C C . SER B 1 538 ? 32.594 -52.531 -16.984 1 40.5 538 SER B C 1
ATOM 8348 O O . SER B 1 538 ? 33.281 -52.688 -18 1 40.5 538 SER B O 1
ATOM 8350 N N . LEU B 1 539 ? 32.844 -51.344 -16.25 1 43.94 539 LEU B N 1
ATOM 8351 C CA . LEU B 1 539 ? 34.062 -50.531 -16.234 1 43.94 539 LEU B CA 1
ATOM 8352 C C . LEU B 1 539 ? 35.281 -51.438 -16.375 1 43.94 539 LEU B C 1
ATOM 8354 O O . LEU B 1 539 ? 36.25 -51.094 -17.062 1 43.94 539 LEU B O 1
ATOM 8358 N N . ALA B 1 540 ? 35.031 -52.688 -15.867 1 51.31 540 ALA B N 1
ATOM 8359 C CA . ALA B 1 540 ? 36.156 -53.656 -15.836 1 51.31 540 ALA B CA 1
ATOM 8360 C C . ALA B 1 540 ? 36.438 -54.188 -17.219 1 51.31 540 ALA B C 1
ATOM 8362 O O . ALA B 1 540 ? 37.594 -54.375 -17.609 1 51.31 540 ALA B O 1
ATOM 8363 N N . GLU B 1 541 ? 35.312 -54.375 -17.953 1 50.22 541 GLU B N 1
ATOM 8364 C CA . GLU B 1 541 ? 35.562 -55.031 -19.234 1 50.22 541 GLU B CA 1
ATOM 8365 C C . GLU B 1 541 ? 36 -54 -20.297 1 50.22 541 GLU B C 1
ATOM 8367 O O . GLU B 1 541 ? 36.781 -54.312 -21.172 1 50.22 541 GLU B O 1
ATOM 8372 N N . ARG B 1 542 ? 35.562 -52.688 -20.188 1 50.25 542 ARG B N 1
ATOM 8373 C CA . ARG B 1 542 ? 36.062 -51.594 -21.016 1 50.25 542 ARG B CA 1
ATOM 8374 C C . ARG B 1 542 ? 37.531 -51.312 -20.703 1 50.25 542 ARG B C 1
ATOM 8376 O O . ARG B 1 542 ? 38.344 -51.156 -21.609 1 50.25 542 ARG B O 1
ATOM 8383 N N . LYS B 1 543 ? 37.781 -51.344 -19.375 1 50.94 543 LYS B N 1
ATOM 8384 C CA . LYS B 1 543 ? 39.156 -51.188 -18.969 1 50.94 543 LYS B CA 1
ATOM 8385 C C . LYS B 1 543 ? 40.031 -52.344 -19.469 1 50.94 543 LYS B C 1
ATOM 8387 O O . LYS B 1 543 ? 41.156 -52.156 -19.875 1 50.94 543 LYS B O 1
ATOM 8392 N N . ARG B 1 544 ? 39.375 -53.531 -19.453 1 53.59 544 ARG B N 1
ATOM 8393 C CA . ARG B 1 544 ? 40.094 -54.688 -19.938 1 53.59 544 ARG B CA 1
ATOM 8394 C C . ARG B 1 544 ? 40.312 -54.594 -21.453 1 53.59 544 ARG B C 1
ATOM 8396 O O . ARG B 1 544 ? 41.406 -54.938 -21.938 1 53.59 544 ARG B O 1
ATOM 8403 N N . ARG B 1 545 ? 39.375 -53.969 -22.141 1 55.53 545 ARG B N 1
ATOM 8404 C CA . ARG B 1 545 ? 39.562 -53.844 -23.578 1 55.53 545 ARG B CA 1
ATOM 8405 C C . ARG B 1 545 ? 40.531 -52.688 -23.891 1 55.53 545 ARG B C 1
ATOM 8407 O O . ARG B 1 545 ? 41.344 -52.781 -24.812 1 55.53 545 ARG B O 1
ATOM 8414 N N . GLU B 1 546 ? 40.344 -51.562 -23.109 1 54.34 546 GLU B N 1
ATOM 8415 C CA . GLU B 1 546 ? 41.281 -50.469 -23.266 1 54.34 546 GLU B CA 1
ATOM 8416 C C . GLU B 1 546 ? 42.688 -50.906 -22.875 1 54.34 546 GLU B C 1
ATOM 8418 O O . GLU B 1 546 ? 43.688 -50.531 -23.516 1 54.34 546 GLU B O 1
ATOM 8423 N N . ARG B 1 547 ? 42.781 -51.688 -21.734 1 54.06 547 ARG B N 1
ATOM 8424 C CA . ARG B 1 547 ? 44.094 -52.219 -21.375 1 54.06 547 ARG B CA 1
ATOM 8425 C C . ARG B 1 547 ? 44.594 -53.156 -22.453 1 54.06 547 ARG B C 1
ATOM 8427 O O . ARG B 1 547 ? 45.812 -53.125 -22.766 1 54.06 547 ARG B O 1
ATOM 8434 N N . LEU B 1 548 ? 43.688 -53.906 -23.047 1 53.03 548 LEU B N 1
ATOM 8435 C CA . LEU B 1 548 ? 44.156 -54.812 -24.109 1 53.03 548 LEU B CA 1
ATOM 8436 C C . LEU B 1 548 ? 44.5 -54.031 -25.375 1 53.03 548 LEU B C 1
ATOM 8438 O O . LEU B 1 548 ? 45.438 -54.406 -26.094 1 53.03 548 LEU B O 1
ATOM 8442 N N . ALA B 1 549 ? 43.656 -52.906 -25.469 1 52.06 549 ALA B N 1
ATOM 8443 C CA . ALA B 1 549 ? 44 -52.062 -26.594 1 52.06 549 ALA B CA 1
ATOM 8444 C C . ALA B 1 549 ? 45.281 -51.281 -26.359 1 52.06 549 ALA B C 1
ATOM 8446 O O . ALA B 1 549 ? 46.094 -51.094 -27.281 1 52.06 549 ALA B O 1
ATOM 8447 N N . SER B 1 550 ? 45.344 -50.719 -25.109 1 50.12 550 SER B N 1
ATOM 8448 C CA . SER B 1 550 ? 46.594 -50.031 -24.75 1 50.12 550 SER B CA 1
ATOM 8449 C C . SER B 1 550 ? 47.781 -51 -24.781 1 50.12 550 SER B C 1
ATOM 8451 O O . SER B 1 550 ? 48.875 -50.594 -25.141 1 50.12 550 SER B O 1
ATOM 8453 N N . GLU B 1 551 ? 47.469 -52.188 -24.312 1 48.44 551 GLU B N 1
ATOM 8454 C CA . GLU B 1 551 ? 48.562 -53.156 -24.375 1 48.44 551 GLU B CA 1
ATOM 8455 C C . GLU B 1 551 ? 48.906 -53.531 -25.828 1 48.44 551 GLU B C 1
ATOM 8457 O O . GLU B 1 551 ? 50.062 -53.781 -26.141 1 48.44 551 GLU B O 1
ATOM 8462 N N . SER B 1 552 ? 47.875 -53.406 -26.641 1 48.91 552 SER B N 1
ATOM 8463 C CA . SER B 1 552 ? 48.188 -53.688 -28.047 1 48.91 552 SER B CA 1
ATOM 8464 C C . SER B 1 552 ? 48.906 -52.5 -28.688 1 48.91 552 SER B C 1
ATOM 8466 O O . SER B 1 552 ? 49.719 -52.688 -29.594 1 48.91 552 SER B O 1
ATOM 8468 N N . GLN B 1 553 ? 48.406 -51.25 -28.328 1 43.62 553 GLN B N 1
ATOM 8469 C CA . GLN B 1 553 ? 49.062 -50.125 -28.953 1 43.62 553 GLN B CA 1
ATOM 8470 C C . GLN B 1 553 ? 50.5 -49.938 -28.406 1 43.62 553 GLN B C 1
ATOM 8472 O O . GLN B 1 553 ? 51.312 -49.219 -29 1 43.62 553 GLN B O 1
ATOM 8477 N N . GLN B 1 554 ? 50.688 -50.219 -27.031 1 41.34 554 GLN B N 1
ATOM 8478 C CA . GLN B 1 554 ? 52.062 -50.062 -26.547 1 41.34 554 GLN B CA 1
ATOM 8479 C C . GLN B 1 554 ? 53.031 -50.844 -27.422 1 41.34 554 GLN B C 1
ATOM 8481 O O . GLN B 1 554 ? 54.25 -50.625 -27.328 1 41.34 554 GLN B O 1
ATOM 8486 N N . ASN B 1 555 ? 52.5 -51.938 -27.969 1 38.91 555 ASN B N 1
ATOM 8487 C CA . ASN B 1 555 ? 53.5 -52.688 -28.734 1 38.91 555 ASN B CA 1
ATOM 8488 C C . ASN B 1 555 ? 53.875 -51.938 -30.016 1 38.91 555 ASN B C 1
ATOM 8490 O O . ASN B 1 555 ? 54.781 -52.344 -30.75 1 38.91 555 ASN B O 1
ATOM 8494 N N . GLU B 1 556 ? 52.906 -51.125 -30.438 1 36.75 556 GLU B N 1
ATOM 8495 C CA . GLU B 1 556 ? 53.25 -50.688 -31.797 1 36.75 556 GLU B CA 1
ATOM 8496 C C . GLU B 1 556 ? 54.156 -49.469 -31.766 1 36.75 556 GLU B C 1
ATOM 8498 O O . GLU B 1 556 ? 54.5 -48.906 -32.812 1 36.75 556 GLU B O 1
ATOM 8503 N N . GLY B 1 557 ? 54.219 -48.688 -30.609 1 33.28 557 GLY B N 1
ATOM 8504 C CA . GLY B 1 557 ? 54.75 -47.344 -30.672 1 33.28 557 GLY B CA 1
ATOM 8505 C C . GLY B 1 557 ? 56.25 -47.312 -30.938 1 33.28 557 GLY B C 1
ATOM 8506 O O . GLY B 1 557 ? 56.875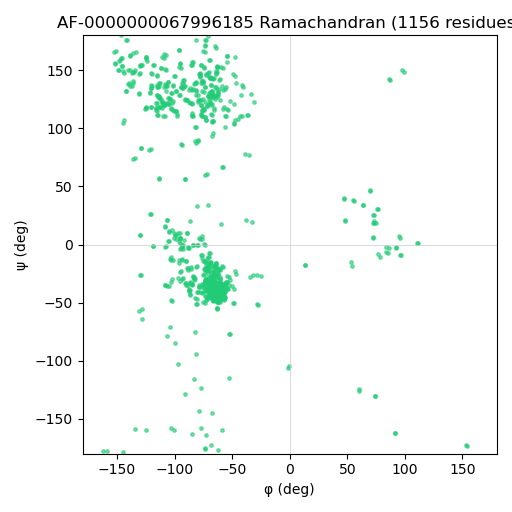 -46.281 -30.812 1 33.28 557 GLY B O 1
ATOM 8507 N N . THR B 1 558 ? 56.938 -48.438 -30.766 1 29.8 558 THR B N 1
ATOM 8508 C CA . THR B 1 558 ? 58.344 -48.125 -30.453 1 29.8 558 THR B CA 1
ATOM 8509 C C . THR B 1 558 ? 58.969 -47.344 -31.594 1 29.8 558 THR B C 1
ATOM 8511 O O . THR B 1 558 ? 60.094 -46.812 -31.453 1 29.8 558 THR B O 1
ATOM 8514 N N . THR B 1 559 ? 58.562 -47.5 -32.844 1 30.09 559 THR B N 1
ATOM 8515 C CA . THR B 1 559 ? 59.75 -47.406 -33.688 1 30.09 559 THR B CA 1
ATOM 8516 C C . THR B 1 559 ? 60.031 -45.938 -34.031 1 30.09 559 THR B C 1
ATOM 8518 O O . THR B 1 559 ? 60.781 -45.625 -34.969 1 30.09 559 THR B O 1
ATOM 8521 N N . THR B 1 560 ? 59.469 -45 -33.219 1 27.8 560 THR B N 1
ATOM 8522 C CA . THR B 1 560 ? 59.656 -43.688 -33.875 1 27.8 560 THR B CA 1
ATOM 8523 C C . THR B 1 560 ? 61.125 -43.281 -33.875 1 27.8 560 THR B C 1
ATOM 8525 O O . THR B 1 560 ? 61.781 -43.344 -32.844 1 27.8 560 THR B O 1
ATOM 8528 N N . PRO B 1 561 ? 61.781 -43 -35.031 1 27.33 561 PRO B N 1
ATOM 8529 C CA . PRO B 1 561 ? 63.219 -42.75 -35.281 1 27.33 561 PRO B CA 1
ATOM 8530 C C . PRO B 1 561 ? 63.688 -41.406 -34.719 1 27.33 561 PRO B C 1
ATOM 8532 O O . PRO B 1 561 ? 62.875 -40.5 -34.562 1 27.33 561 PRO B O 1
ATOM 8535 N N . PRO B 1 562 ? 64.812 -41.312 -33.875 1 24.25 562 PRO B N 1
ATOM 8536 C CA . PRO B 1 562 ? 65.375 -40.219 -33.094 1 24.25 562 PRO B CA 1
ATOM 8537 C C . PRO B 1 562 ? 65.75 -39 -33.969 1 24.25 562 PRO B C 1
ATOM 8539 O O . PRO B 1 562 ? 66.562 -39.125 -34.906 1 24.25 562 PRO B O 1
ATOM 8542 N N . THR B 1 563 ? 64.812 -38.344 -34.531 1 20.52 563 THR B N 1
ATOM 8543 C CA . THR B 1 563 ? 65.25 -37.344 -35.469 1 20.52 563 THR B CA 1
ATOM 8544 C C . THR B 1 563 ? 66.25 -36.375 -34.812 1 20.52 563 THR B C 1
ATOM 8546 O O . THR B 1 563 ? 66.125 -36.125 -33.594 1 20.52 563 THR B O 1
ATOM 8549 N N . ALA B 1 564 ? 67.188 -35.625 -35.688 1 17.59 564 ALA B N 1
ATOM 8550 C CA . ALA B 1 564 ? 68.5 -34.906 -35.781 1 17.59 564 ALA B CA 1
ATOM 8551 C C . ALA B 1 564 ? 68.375 -33.562 -35.062 1 17.59 564 ALA B C 1
ATOM 8553 O O . ALA B 1 564 ? 67.375 -32.875 -35.156 1 17.59 564 ALA B O 1
ATOM 8554 N N . SER B 1 565 ? 69.188 -33.188 -34.031 1 18.16 565 SER B N 1
ATOM 8555 C CA . SER B 1 565 ? 69.562 -32.125 -33.125 1 18.16 565 SER B CA 1
ATOM 8556 C C . SER B 1 565 ? 70.062 -30.891 -33.875 1 18.16 565 SER B C 1
ATOM 8558 O O . SER B 1 565 ? 70.5 -29.906 -33.25 1 18.16 565 SER B O 1
ATOM 8560 N N . ALA B 1 566 ? 69.875 -30.578 -35.219 1 16.44 566 ALA B N 1
ATOM 8561 C CA . ALA B 1 566 ? 70.812 -29.641 -35.781 1 16.44 566 ALA B CA 1
ATOM 8562 C C . ALA B 1 566 ? 71 -28.422 -34.875 1 16.44 566 ALA B C 1
ATOM 8564 O O . ALA B 1 566 ? 70.062 -28.078 -34.094 1 16.44 566 ALA B O 1
ATOM 8565 N N . ALA B 1 567 ? 72.25 -27.609 -35.125 1 16.44 567 ALA B N 1
ATOM 8566 C CA . ALA B 1 567 ? 73.375 -26.797 -34.656 1 16.44 567 ALA B CA 1
ATOM 8567 C C . ALA B 1 567 ? 73 -25.328 -34.531 1 16.44 567 ALA B C 1
ATOM 8569 O O . ALA B 1 567 ? 73.625 -24.578 -33.781 1 16.44 567 ALA B O 1
ATOM 8570 N N . VAL B 1 568 ? 72 -24.75 -35.469 1 17.64 568 VAL B N 1
ATOM 8571 C CA . VAL B 1 568 ? 72.5 -23.594 -36.188 1 17.64 568 VAL B CA 1
ATOM 8572 C C . VAL B 1 568 ? 72.938 -22.5 -35.188 1 17.64 568 VAL B C 1
ATOM 8574 O O . VAL B 1 568 ? 72.25 -22.25 -34.188 1 17.64 568 VAL B O 1
ATOM 8577 N N . GLY B 1 569 ? 74.312 -21.797 -35.375 1 16.86 569 GLY B N 1
ATOM 8578 C CA . GLY B 1 569 ? 75.438 -20.953 -35.031 1 16.86 569 GLY B CA 1
ATOM 8579 C C . GLY B 1 569 ? 75.062 -19.516 -34.75 1 16.86 569 GLY B C 1
ATOM 8580 O O . GLY B 1 569 ? 73.938 -19.094 -35.031 1 16.86 569 GLY B O 1
ATOM 8581 N N . SER B 1 570 ? 76.312 -18.391 -34.875 1 17.05 570 SER B N 1
ATOM 8582 C CA . SER B 1 570 ? 77.125 -17.375 -34.281 1 17.05 570 SER B CA 1
ATOM 8583 C C . SER B 1 570 ? 76.75 -15.969 -34.719 1 17.05 570 SER B C 1
ATOM 8585 O O . SER B 1 570 ? 76.75 -15.039 -33.938 1 17.05 570 SER B O 1
ATOM 8587 N N . ALA B 1 571 ? 77 -15.398 -36.094 1 15.75 571 ALA B N 1
ATOM 8588 C CA . ALA B 1 571 ? 77.938 -14.352 -36.531 1 15.75 571 ALA B CA 1
ATOM 8589 C C . ALA B 1 571 ? 77.5 -12.992 -35.969 1 15.75 571 ALA B C 1
ATOM 8591 O O . ALA B 1 571 ? 76.375 -12.797 -35.531 1 15.75 571 ALA B O 1
ATOM 8592 N N . HIS B 1 572 ? 78.375 -11.562 -36.531 1 16.69 572 HIS B N 1
ATOM 8593 C CA . HIS B 1 572 ? 79.312 -10.453 -36.594 1 16.69 572 HIS B CA 1
ATOM 8594 C C . HIS B 1 572 ? 78.625 -9.141 -36.875 1 16.69 572 HIS B C 1
ATOM 8596 O O . HIS B 1 572 ? 79 -8.086 -36.375 1 16.69 572 HIS B O 1
ATOM 8602 N N . ALA B 1 573 ? 77.938 -8.812 -38.031 1 16.27 573 ALA B N 1
ATOM 8603 C CA . ALA B 1 573 ? 78.312 -7.734 -38.969 1 16.27 573 ALA B CA 1
ATOM 8604 C C . ALA B 1 573 ? 78.25 -6.379 -38.25 1 16.27 573 ALA B C 1
ATOM 8606 O O . ALA B 1 573 ? 77.5 -6.227 -37.25 1 16.27 573 ALA B O 1
ATOM 8607 N N . GLN B 1 574 ? 78.562 -4.988 -39.156 1 17.92 574 GLN B N 1
ATOM 8608 C CA . GLN B 1 574 ? 79.375 -3.934 -39.812 1 17.92 574 GLN B CA 1
ATOM 8609 C C . GLN B 1 574 ? 78.75 -2.559 -39.5 1 17.92 574 GLN B C 1
ATOM 8611 O O . GLN B 1 574 ? 77.625 -2.449 -39.094 1 17.92 574 GLN B O 1
ATOM 8616 N N . GLU B 1 575 ? 79.125 -1.412 -40.5 1 18.7 575 GLU B N 1
ATOM 8617 C CA . GLU B 1 575 ? 79.75 -0.182 -40.969 1 18.7 575 GLU B CA 1
ATOM 8618 C C . GLU B 1 575 ? 78.75 0.983 -40.969 1 18.7 575 GLU B C 1
ATOM 8620 O O . GLU B 1 575 ? 77.562 0.777 -40.906 1 18.7 575 GLU B O 1
ATOM 8625 N N . ALA B 1 576 ? 79.062 2.131 -41.812 1 20.62 576 ALA B N 1
ATOM 8626 C CA . ALA B 1 576 ? 79.25 3.574 -41.969 1 20.62 576 ALA B CA 1
ATOM 8627 C C . ALA B 1 576 ? 77.875 4.254 -42.156 1 20.62 576 ALA B C 1
ATOM 8629 O O . ALA B 1 576 ? 77.688 5.355 -41.656 1 20.62 576 ALA B O 1
ATOM 8630 N N . ASN B 1 577 ? 77.062 4.281 -43.25 1 19.3 577 ASN B N 1
ATOM 8631 C CA . ASN B 1 577 ? 77.188 5.262 -44.312 1 19.3 577 ASN B CA 1
ATOM 8632 C C . ASN B 1 577 ? 76.5 6.551 -44 1 19.3 577 ASN B C 1
ATOM 8634 O O . ASN B 1 577 ? 77 7.645 -44.156 1 19.3 577 ASN B O 1
ATOM 8638 N N . HIS B 1 578 ? 75.5 7.055 -44.625 1 22.72 578 HIS B N 1
ATOM 8639 C CA . HIS B 1 578 ? 75.188 8.414 -45 1 22.72 578 HIS B CA 1
ATOM 8640 C C . HIS B 1 578 ? 74.812 9.258 -43.75 1 22.72 578 HIS B C 1
ATOM 8642 O O . HIS B 1 578 ? 74.562 8.719 -42.688 1 22.72 578 HIS B O 1
ATOM 8648 N N . GLY B 1 579 ? 74.5 10.742 -44.188 1 24.77 579 GLY B N 1
ATOM 8649 C CA . GLY B 1 579 ? 74.5 12.133 -44.594 1 24.77 579 GLY B CA 1
ATOM 8650 C C . GLY B 1 579 ? 73.688 13.031 -43.688 1 24.77 579 GLY B C 1
ATOM 8651 O O . GLY B 1 579 ? 72.875 12.539 -42.875 1 24.77 579 GLY B O 1
ATOM 8652 N N . GLU B 1 580 ? 73.125 14.438 -44.094 1 21.31 580 GLU B N 1
ATOM 8653 C CA . GLU B 1 580 ? 72.25 15.297 -43.312 1 21.31 580 GLU B CA 1
ATOM 8654 C C . GLU B 1 580 ? 71.125 14.508 -42.688 1 21.31 580 GLU B C 1
ATOM 8656 O O . GLU B 1 580 ? 70.5 13.68 -43.344 1 21.31 580 GLU B O 1
#

Radius of gyration: 43.29 Å; Cα contacts (8 Å, |Δi|>4): 1987; chains: 2; bounding box: 137×124×97 Å

Nearest PDB structures (foldseek):
  5xap-assembly1_A  TM=6.855E-01  e=2.192E-25  Deinococcus radiodurans R1 = ATCC 13939 = DSM 20539
  3aqp-assembly1_A  TM=6.130E-01  e=3.124E-19  Thermus thermophilus HB8
  7wlv-assembly2_E  TM=3.371E-01  e=2.680E-08  Burkholderia pseudomallei K96243
  4ziw-assembly1_C  TM=3.449E-01  e=2.042E-07  Escherichia coli K-12
  8yr0-assembly1_C  TM=2.950E-01  e=6.652E-07  Acinetobacter baumannii

pLDDT: mean 76.46, std 18.19, range [15.27, 95.69]

InterPro domains:
  IPR000731 Sterol-sensing domain [PS50156] (363-494)
  IPR005791 Protein translocase subunit SecD [MF_01463_B] (10-506)
  IPR005791 Protein translocase subunit SecD [TIGR01129] (42-492)
  IPR022813 Protein-export membrane protein SecD/SecF, archaeal and bacterial [PTHR30081] (16-497)
  IPR048631 Protein translocase subunit SecDF, P1 domain, N-terminal [PF21760] (71-127)
  IPR048634 Protein export membrane protein SecD/SecF, C-terminal [PF02355] (320-496)
  IPR054384 SecDF, P1 head subdomain [PF22599] (204-319)
  IPR055344 Protein-export membrane protein SecD/SecF, C-terminal, bacterial [TIGR00916] (269-482)

Secondary structure (DSSP, 8-state):
-HHHHHHHHHHHHHHHHHHHHHHHHHHHHHHHTTT--SSPEEPHHHH-EEEEEEEEE--TTS-----HHHHHHHHHHHHHHHHHTT-TT-EEEEETTTEEEEEESSPPPHHHHHHHH----EEEEEEEEEE-SSPPPGGGSPPGGGS----S---STT-GGG--HHHHHHHHH---SSGGGS--TT--TTS-EEEEBTTSS-EEEEEEEEEEGGGEEEEEEEEEEPTTS-EEEEEEEEEEE-HHHHHHHHHHHHHHHHHHHH-TT-GGGBEEEEETTEEEE-PBP-S---SS--EEEEEE-HHHHHHHHHHHHH---SSEEEEEEEEEE-HHHHHHHHHHHHHHHHHHHHHHHHHHHHHHGGGHHHHHHHHHHHHHHHHHHHHHHHHHH--EE-HHHHHHHHHHHHHHHHHHHHHHHHHHHHHHTT--HHHHHHHHHHHHHHHHHHHHHHHHHHHHHHHHH--THHHHHHHHHHHHHHHHHHHIIIIIHHHHHHHHHSHHHHTT-TTSS--TTTTT---S--SSS----TT-S-----HHHHHHHHHHHHHHHHTT-TT---------------------/-HHHHHHHHHHHHHHHHHHHHHHHHHHHHHHHTTT--SSPEEPHHHH-EEEEEEEEE--TTS-----HHHHHHHHHHHHHHHHHTT-TT-EEEEETTTEEEEEESSPPPHHHHHHHH----EEEEEEEEEE-SSPPPGGGSPPGGGS----S---STT-GGG--HHHHHHHHH---SSGGGS--TT--TTS-EEEEBTTSS-EEEEEEEEEEGGGEEEEEEEEEEPTTS-EEEEEEEEEEE-HHHHHHHHHHHHHHHHHHHH-TT-GGGBEEEEETTEEEE-PBP-S---SS--EEEEEE-HHHHHHHHHHHHH---SSEEEEEEEEEE-HHHHHHHHHHHHHHHHHHHHHHHHHHHHHHGGGHHHHHHHHHHHHHHHHHHHHHHHHHH--EE-HHHHHHHHHHHHHHHHHHHHHHHHHHHHHHTT--HHHHHHHHHHHHHHHHHHHHHHHHHHHHHHHHH--THHHHHHHHHHHHHHHHHHHIIIIIHHHHHHHHTSHHHHTT-TTSS--TTTTT---S--SSS----TT-SS----HHHHHHHHHHHHHHHTTTGGG---------------------

Organism: NCBI:txid85336